Protein 5LEW (pdb70)

Structure (mmCIF, N/CA/C/O backbone):
data_5LEW
#
_entry.id   5LEW
#
_cell.length_a   256.044
_cell.length_b   256.044
_cell.length_c   187.350
_cell.angle_alpha   90.000
_cell.angle_beta   90.000
_cell.angle_gamma   120.000
#
_symmetry.space_group_name_H-M   'H 3 2'
#
loop_
_entity.id
_entity.type
_entity.pdbx_description
1 polymer 'DNA polymerase III subunit alpha'
2 non-polymer 'ZINC ION'
3 non-polymer 'SULFATE ION'
4 non-polymer '4-(2-HYDROXYETHYL)-1-PIPERAZINE ETHANESULFONIC ACID'
5 water water
#
loop_
_atom_site.group_PDB
_atom_site.id
_atom_site.type_symbol
_atom_site.label_atom_id
_atom_site.label_alt_id
_atom_site.label_comp_id
_atom_site.label_asym_id
_atom_site.label_entity_id
_atom_site.label_seq_id
_atom_site.pdbx_PDB_ins_code
_atom_site.Cartn_x
_atom_site.Cartn_y
_atom_site.Cartn_z
_atom_site.occupancy
_atom_site.B_iso_or_equiv
_atom_site.auth_seq_id
_atom_site.auth_comp_id
_atom_site.auth_asym_id
_atom_site.auth_atom_id
_atom_site.pdbx_PDB_model_num
ATOM 1 N N . GLY A 1 1 ? 16.729 38.272 8.286 1.00 65.55 7 GLY A N 1
ATOM 2 C CA . GLY A 1 1 ? 17.490 38.347 7.007 1.00 72.03 7 GLY A CA 1
ATOM 3 C C . GLY A 1 1 ? 17.711 39.815 6.683 1.00 89.70 7 GLY A C 1
ATOM 4 O O . GLY A 1 1 ? 18.807 40.212 6.255 1.00 89.59 7 GLY A O 1
ATOM 5 N N . SER A 1 2 ? 16.649 40.616 6.862 1.00 107.44 8 SER A N 1
ATOM 6 C CA . SER A 1 2 ? 16.697 42.108 6.791 1.00 104.32 8 SER A CA 1
ATOM 7 C C . SER A 1 2 ? 16.242 42.706 8.159 1.00 93.78 8 SER A C 1
ATOM 8 O O . SER A 1 2 ? 15.556 43.728 8.269 1.00 84.77 8 SER A O 1
ATOM 11 N N . SER A 1 3 ? 16.684 42.018 9.199 1.00 83.60 9 SER A N 1
ATOM 12 C CA . SER A 1 3 ? 16.409 42.324 10.579 1.00 65.79 9 SER A CA 1
ATOM 13 C C . SER A 1 3 ? 17.730 42.790 11.238 1.00 63.37 9 SER A C 1
ATOM 14 O O . SER A 1 3 ? 18.750 42.859 10.565 1.00 64.13 9 SER A O 1
ATOM 17 N N . PHE A 1 4 ? 17.742 43.088 12.537 1.00 54.04 10 PHE A N 1
ATOM 18 C CA . PHE A 1 4 ? 18.973 43.601 13.194 1.00 51.22 10 PHE A CA 1
ATOM 19 C C . PHE A 1 4 ? 19.088 43.316 14.710 1.00 55.75 10 PHE A C 1
ATOM 20 O O . PHE A 1 4 ? 18.059 43.282 15.414 1.00 59.47 10 PHE A O 1
ATOM 28 N N . VAL A 1 5 ? 20.314 43.122 15.233 1.00 48.05 11 VAL A N 1
ATOM 29 C CA . VAL A 1 5 ? 20.462 43.176 16.708 1.00 44.53 11 VAL A CA 1
ATOM 30 C C . VAL A 1 5 ? 21.502 44.108 17.283 1.00 42.78 11 VAL A C 1
ATOM 31 O O . VAL A 1 5 ? 22.632 44.152 16.817 1.00 43.49 11 VAL A O 1
ATOM 35 N N . HIS A 1 6 ? 21.059 44.894 18.274 1.00 38.95 12 HIS A N 1
ATOM 36 C CA . HIS A 1 6 ? 21.946 45.760 19.054 1.00 37.07 12 HIS A CA 1
ATOM 37 C C . HIS A 1 6 ? 22.758 44.915 19.998 1.00 38.52 12 HIS A C 1
ATOM 38 O O . HIS A 1 6 ? 22.222 44.106 20.776 1.00 43.55 12 HIS A O 1
ATOM 45 N N . LEU A 1 7 ? 24.061 45.078 19.888 1.00 34.81 13 LEU A N 1
ATOM 46 C CA . LEU A 1 7 ? 24.964 44.325 20.686 1.00 32.12 13 LEU A CA 1
ATOM 47 C C . LEU A 1 7 ? 25.607 45.247 21.642 1.00 34.16 13 LEU A C 1
ATOM 48 O O . LEU A 1 7 ? 25.764 44.876 22.767 1.00 46.64 13 LEU A O 1
ATOM 53 N N . HIS A 1 8 ? 25.924 46.466 21.253 1.00 31.97 14 HIS A N 1
ATOM 54 C CA . HIS A 1 8 ? 26.518 47.424 22.176 1.00 32.56 14 HIS A CA 1
ATOM 55 C C . HIS A 1 8 ? 25.456 48.296 22.828 1.00 35.24 14 HIS A C 1
ATOM 56 O O . HIS A 1 8 ? 24.840 49.143 22.198 1.00 38.68 14 HIS A O 1
ATOM 63 N N . ASN A 1 9 ? 25.282 48.118 24.128 1.00 41.30 15 ASN A N 1
ATOM 64 C CA . ASN A 1 9 ? 24.108 48.666 24.852 1.00 41.44 15 ASN A CA 1
ATOM 65 C C . ASN A 1 9 ? 24.288 48.945 26.315 1.00 41.24 15 ASN A C 1
ATOM 66 O O . ASN A 1 9 ? 24.763 48.072 27.040 1.00 43.33 15 ASN A O 1
ATOM 71 N N . HIS A 1 10 ? 23.815 50.099 26.787 1.00 40.94 16 HIS A N 1
ATOM 72 C CA . HIS A 1 10 ? 24.005 50.480 28.199 1.00 34.69 16 HIS A CA 1
ATOM 73 C C . HIS A 1 10 ? 22.723 50.566 28.992 1.00 34.47 16 HIS A C 1
ATOM 74 O O . HIS A 1 10 ? 21.856 51.379 28.722 1.00 34.76 16 HIS A O 1
ATOM 81 N N . THR A 1 11 ? 22.657 49.675 29.973 1.00 37.09 17 THR A N 1
ATOM 82 C CA . THR A 1 11 ? 21.636 49.552 30.985 1.00 36.43 17 THR A CA 1
ATOM 83 C C . THR A 1 11 ? 21.815 50.605 32.059 1.00 38.31 17 THR A C 1
ATOM 84 O O . THR A 1 11 ? 22.826 51.356 32.100 1.00 36.30 17 THR A O 1
ATOM 88 N N . GLU A 1 12 ? 20.804 50.649 32.926 1.00 39.13 18 GLU A N 1
ATOM 89 C CA . GLU A 1 12 ? 20.782 51.489 34.096 1.00 36.29 18 GLU A CA 1
ATOM 90 C C . GLU A 1 12 ? 21.933 51.159 35.090 1.00 37.08 18 GLU A C 1
ATOM 91 O O . GLU A 1 12 ? 22.287 52.024 35.914 1.00 35.30 18 GLU A O 1
ATOM 97 N N . TYR A 1 13 ? 22.523 49.943 34.939 1.00 35.68 19 TYR A N 1
ATOM 98 C CA . TYR A 1 13 ? 23.688 49.453 35.683 1.00 31.30 19 TYR A CA 1
ATOM 99 C C . TYR A 1 13 ? 24.990 50.006 35.190 1.00 30.20 19 TYR A C 1
ATOM 100 O O . TYR A 1 13 ? 26.025 49.758 35.802 1.00 27.72 19 TYR A O 1
ATOM 109 N N . SER A 1 14 ? 24.943 50.748 34.082 1.00 33.19 20 SER A N 1
ATOM 110 C CA . SER A 1 14 ? 25.998 51.735 33.735 1.00 34.67 20 SER A CA 1
ATOM 111 C C . SER A 1 14 ? 25.611 52.947 34.502 1.00 35.82 20 SER A C 1
ATOM 112 O O . SER A 1 14 ? 24.905 53.810 34.006 1.00 41.80 20 SER A O 1
ATOM 115 N N . MET A 1 15 ? 26.034 52.969 35.748 1.00 36.15 21 MET A N 1
ATOM 116 C CA . MET A 1 15 ? 25.446 53.855 36.730 1.00 33.29 21 MET A CA 1
ATOM 117 C C . MET A 1 15 ? 25.721 55.302 36.431 1.00 33.64 21 MET A C 1
ATOM 118 O O . MET A 1 15 ? 26.859 55.712 36.131 1.00 30.98 21 MET A O 1
ATOM 123 N N . LEU A 1 16 ? 24.641 56.061 36.446 1.00 33.13 22 LEU A N 1
ATOM 124 C CA . LEU A 1 16 ? 24.698 57.458 36.101 1.00 35.04 22 LEU A CA 1
ATOM 125 C C . LEU A 1 16 ? 25.073 57.664 34.637 1.00 38.75 22 LEU A C 1
ATOM 126 O O . LEU A 1 16 ? 25.414 58.778 34.289 1.00 43.72 22 LEU A O 1
ATOM 131 N N . ASP A 1 17 ? 25.027 56.630 33.791 1.00 35.83 23 ASP A N 1
ATOM 132 C CA . ASP A 1 17 ? 25.464 56.803 32.425 1.00 31.00 23 ASP A CA 1
ATOM 133 C C . ASP A 1 17 ? 24.480 56.221 31.477 1.00 29.87 23 ASP A C 1
ATOM 134 O O . ASP A 1 17 ? 24.074 56.875 30.559 1.00 32.42 23 ASP A O 1
ATOM 139 N N . GLY A 1 18 ? 24.074 54.991 31.697 1.00 31.71 24 GLY A N 1
ATOM 140 C CA . GLY A 1 18 ? 23.067 54.381 30.845 1.00 34.10 24 GLY A CA 1
ATOM 141 C C . GLY A 1 18 ? 21.705 54.691 31.408 1.00 35.37 24 GLY A C 1
ATOM 142 O O . GLY A 1 18 ? 21.528 54.657 32.589 1.00 37.36 24 GLY A O 1
ATOM 143 N N . ALA A 1 19 ? 20.725 55.006 30.582 1.00 40.60 25 ALA A N 1
ATOM 144 C CA . ALA A 1 19 ? 19.397 55.337 31.118 1.00 41.13 25 ALA A CA 1
ATOM 145 C C . ALA A 1 19 ? 18.344 54.350 30.646 1.00 42.89 25 ALA A C 1
ATOM 146 O O . ALA A 1 19 ? 17.209 54.441 31.088 1.00 51.51 25 ALA A O 1
ATOM 148 N N . ALA A 1 20 ? 18.732 53.402 29.782 1.00 41.50 26 ALA A N 1
ATOM 149 C CA . ALA A 1 20 ? 17.899 52.223 29.417 1.00 42.41 26 ALA A CA 1
ATOM 150 C C . ALA A 1 20 ? 17.624 51.263 30.574 1.00 42.72 26 ALA A C 1
ATOM 151 O O . ALA A 1 20 ? 18.488 50.473 30.929 1.00 51.87 26 ALA A O 1
ATOM 153 N N . LYS A 1 21 ? 16.458 51.337 31.192 1.00 40.37 27 LYS A N 1
ATOM 154 C CA . LYS A 1 21 ? 16.068 50.317 32.129 1.00 40.84 27 LYS A CA 1
ATOM 155 C C . LYS A 1 21 ? 15.801 49.011 31.358 1.00 42.85 27 LYS A C 1
ATOM 156 O O . LYS A 1 21 ? 15.265 49.057 30.237 1.00 50.49 27 LYS A O 1
ATOM 162 N N . ILE A 1 22 ? 16.143 47.856 31.938 1.00 41.02 28 ILE A N 1
ATOM 163 C CA . ILE A 1 22 ? 15.988 46.549 31.248 1.00 37.46 28 ILE A CA 1
ATOM 164 C C . ILE A 1 22 ? 14.535 46.218 30.832 1.00 43.33 28 ILE A C 1
ATOM 165 O O . ILE A 1 22 ? 14.287 45.706 29.715 1.00 47.69 28 ILE A O 1
ATOM 170 N N . THR A 1 23 ? 13.564 46.512 31.693 1.00 43.32 29 THR A N 1
ATOM 171 C CA . THR A 1 23 ? 12.195 46.150 31.314 1.00 46.47 29 THR A CA 1
ATOM 172 C C . THR A 1 23 ? 11.646 46.862 30.028 1.00 42.82 29 THR A C 1
ATOM 173 O O . THR A 1 23 ? 11.185 46.195 29.083 1.00 35.15 29 THR A O 1
ATOM 177 N N . PRO A 1 24 ? 11.738 48.188 29.991 1.00 39.65 30 PRO A N 1
ATOM 178 C CA . PRO A 1 24 ? 11.391 48.895 28.804 1.00 46.19 30 PRO A CA 1
ATOM 179 C C . PRO A 1 24 ? 12.302 48.592 27.650 1.00 50.06 30 PRO A C 1
ATOM 180 O O . PRO A 1 24 ? 11.849 48.676 26.517 1.00 55.52 30 PRO A O 1
ATOM 184 N N . MET A 1 25 ? 13.566 48.274 27.909 1.00 47.07 31 MET A N 1
ATOM 185 C CA . MET A 1 25 ? 14.431 47.925 26.813 1.00 45.69 31 MET A CA 1
ATOM 186 C C . MET A 1 25 ? 13.917 46.673 26.118 1.00 48.51 31 MET A C 1
ATOM 187 O O . MET A 1 25 ? 13.859 46.656 24.904 1.00 55.04 31 MET A O 1
ATOM 192 N N . LEU A 1 26 ? 13.562 45.632 26.870 1.00 46.25 32 LEU A N 1
ATOM 193 C CA . LEU A 1 26 ? 13.005 44.427 26.268 1.00 44.92 32 LEU A CA 1
ATOM 194 C C . LEU A 1 26 ? 11.692 44.653 25.503 1.00 48.92 32 LEU A C 1
ATOM 195 O O . LEU A 1 26 ? 11.521 44.139 24.398 1.00 55.04 32 LEU A O 1
ATOM 200 N N . ALA A 1 27 ? 10.791 45.433 26.097 1.00 53.57 33 ALA A N 1
ATOM 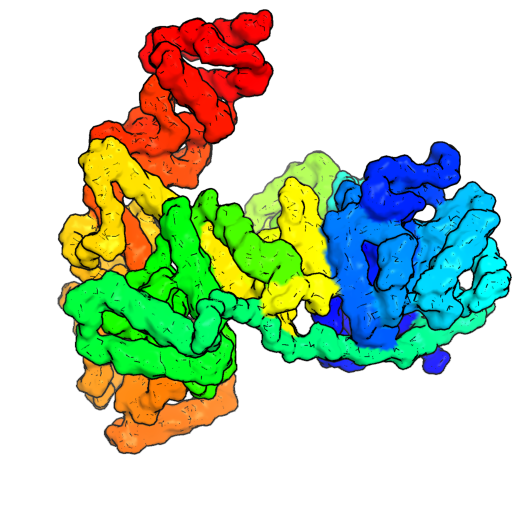201 C CA . ALA A 1 27 ? 9.531 45.841 25.476 1.00 51.30 33 ALA A CA 1
ATOM 202 C C . ALA A 1 27 ? 9.815 46.382 24.079 1.00 55.83 33 ALA A C 1
ATOM 203 O O . ALA A 1 27 ? 9.318 45.826 23.082 1.00 59.53 33 ALA A O 1
ATOM 205 N N . GLU A 1 28 ? 10.635 47.440 24.023 1.00 52.56 34 GLU A N 1
ATOM 206 C CA . GLU A 1 28 ? 11.031 48.057 22.764 1.00 54.36 34 GLU A CA 1
ATOM 207 C C . GLU A 1 28 ? 11.669 47.062 21.795 1.00 54.86 34 GLU A C 1
ATOM 208 O O . GLU A 1 28 ? 11.233 46.987 20.655 1.00 60.83 34 GLU A O 1
ATOM 214 N N . VAL A 1 29 ? 12.663 46.305 22.267 1.00 50.07 35 VAL A N 1
ATOM 215 C CA . VAL A 1 29 ? 13.324 45.276 21.483 1.00 51.76 35 VAL A CA 1
ATOM 216 C C . VAL A 1 29 ? 12.264 44.401 20.816 1.00 57.89 35 VAL A C 1
ATOM 217 O O . VAL A 1 29 ? 12.416 44.066 19.627 1.00 61.95 35 VAL A O 1
ATOM 221 N N . GLU A 1 30 ? 11.203 44.083 21.515 1.00 54.59 36 GLU A N 1
ATOM 222 C CA . GLU A 1 30 ? 10.183 43.246 20.947 1.00 58.29 36 GLU A CA 1
ATOM 223 C C . GLU A 1 30 ? 9.236 43.871 19.962 1.00 56.21 36 GLU A C 1
ATOM 224 O O . GLU A 1 30 ? 8.826 43.223 19.035 1.00 52.94 36 GLU A O 1
ATOM 230 N N . ARG A 1 31 ? 8.844 45.109 20.151 1.00 51.79 37 ARG A N 1
ATOM 231 C CA . ARG A 1 31 ? 7.862 45.627 19.233 1.00 49.34 37 ARG A CA 1
ATOM 232 C C . ARG A 1 31 ? 8.570 46.043 17.964 1.00 54.79 37 ARG A C 1
ATOM 233 O O . ARG A 1 31 ? 7.925 46.110 16.939 1.00 65.47 37 ARG A O 1
ATOM 241 N N . LEU A 1 32 ? 9.884 46.293 18.027 1.00 52.01 38 LEU A N 1
ATOM 242 C CA . LEU A 1 32 ? 10.722 46.396 16.818 1.00 47.51 38 LEU A CA 1
ATOM 243 C C . LEU A 1 32 ? 10.966 45.019 16.154 1.00 45.70 38 LEU A C 1
ATOM 244 O O . LEU A 1 32 ? 11.723 44.908 15.184 1.00 44.23 38 LEU A O 1
ATOM 249 N N . GLY A 1 33 ? 10.323 43.994 16.719 1.00 44.73 39 GLY A N 1
ATOM 250 C CA . GLY A 1 33 ? 10.453 42.576 16.362 1.00 44.40 39 GLY A CA 1
ATOM 251 C C . GLY A 1 33 ? 11.861 42.107 16.159 1.00 44.63 39 GLY A C 1
ATOM 252 O O . GLY A 1 33 ? 12.200 41.711 15.074 1.00 47.48 39 GLY A O 1
ATOM 253 N N . MET A 1 34 ? 12.700 42.204 17.185 1.00 47.72 40 MET A N 1
ATOM 254 C CA . MET A 1 34 ? 14.113 41.846 17.025 1.00 41.91 40 MET A CA 1
ATOM 255 C C . MET A 1 34 ? 14.318 40.624 17.861 1.00 39.82 40 MET A C 1
ATOM 256 O O . MET A 1 34 ? 13.710 40.507 18.939 1.00 43.36 40 MET A O 1
ATOM 261 N N . PRO A 1 35 ? 15.142 39.694 17.366 1.00 37.25 41 PRO A N 1
ATOM 262 C CA . PRO A 1 35 ? 15.208 38.372 18.006 1.00 36.29 41 PRO A CA 1
ATOM 263 C C . PRO A 1 35 ? 16.059 38.318 19.301 1.00 40.00 41 PRO A C 1
ATOM 264 O O . PRO A 1 35 ? 15.977 37.339 20.055 1.00 44.33 41 PRO A O 1
ATOM 268 N N . ALA A 1 36 ? 16.916 39.327 19.512 1.00 39.38 42 ALA A N 1
ATOM 269 C CA . ALA A 1 36 ? 17.962 39.295 20.537 1.00 37.18 42 ALA A CA 1
ATOM 270 C C . ALA A 1 36 ? 18.447 40.725 20.845 1.00 38.15 42 ALA A C 1
ATOM 271 O O . ALA A 1 36 ? 18.132 41.665 20.089 1.00 34.98 42 ALA A O 1
ATOM 273 N N . VAL A 1 37 ? 19.128 40.881 21.997 1.00 38.29 43 VAL A N 1
ATOM 274 C CA . VAL A 1 37 ? 19.715 42.167 22.442 1.00 34.49 43 VAL A CA 1
ATOM 275 C C . VAL A 1 37 ? 20.917 41.885 23.360 1.00 34.47 43 VAL A C 1
ATOM 276 O O . VAL A 1 37 ? 21.065 40.809 23.980 1.00 32.45 43 VAL A O 1
ATOM 280 N N . GLY A 1 38 ? 21.788 42.871 23.386 1.00 34.52 44 GLY A N 1
ATOM 281 C CA . GLY A 1 38 ? 22.995 42.781 24.150 1.00 36.97 44 GLY A CA 1
ATOM 282 C C . GLY A 1 38 ? 22.971 43.763 25.311 1.00 40.29 44 GLY A C 1
ATOM 283 O O . GLY A 1 38 ? 22.150 44.697 25.368 1.00 43.25 44 GLY A O 1
ATOM 284 N N . MET A 1 39 ? 23.885 43.489 26.235 1.00 39.29 45 MET A N 1
ATOM 285 C CA . MET A 1 39 ? 24.091 44.160 27.474 1.00 34.74 45 MET A CA 1
ATOM 286 C C . MET A 1 39 ? 25.589 44.341 27.558 1.00 36.61 45 MET A C 1
ATOM 287 O O . MET A 1 39 ? 26.386 43.358 27.668 1.00 32.65 45 MET A O 1
ATOM 292 N N . THR A 1 40 ? 25.981 45.609 27.539 1.00 37.93 46 THR A N 1
ATOM 293 C CA . THR A 1 40 ? 27.390 46.000 27.481 1.00 36.80 46 THR A CA 1
ATOM 294 C C . THR A 1 40 ? 27.662 47.105 28.485 1.00 33.39 46 THR A C 1
ATOM 295 O O . THR A 1 40 ? 27.863 48.247 28.108 1.00 42.03 46 THR A O 1
ATOM 299 N N . ASP A 1 41 ? 27.609 46.827 29.764 1.00 30.00 47 ASP A N 1
ATOM 300 C CA . ASP A 1 41 ? 27.658 47.952 30.697 1.00 29.74 47 ASP A CA 1
ATOM 301 C C . ASP A 1 41 ? 29.105 48.408 30.991 1.00 28.53 47 ASP A C 1
ATOM 302 O O . ASP A 1 41 ? 30.070 47.636 30.833 1.00 29.32 47 ASP A O 1
ATOM 307 N N . HIS A 1 42 ? 29.267 49.656 31.393 1.00 26.05 48 HIS A N 1
ATOM 308 C CA . HIS A 1 42 ? 30.602 50.199 31.571 1.00 27.30 48 HIS A CA 1
ATOM 309 C C . HIS A 1 42 ? 31.232 49.581 32.785 1.00 26.63 48 HIS A C 1
ATOM 310 O O . HIS A 1 42 ? 30.896 49.891 33.903 1.00 25.91 48 HIS A O 1
ATOM 317 N N . GLY A 1 43 ? 32.149 48.680 32.579 1.00 25.97 49 GLY A N 1
ATOM 318 C CA . GLY A 1 43 ? 32.947 48.299 33.704 1.00 24.33 49 GLY A CA 1
ATOM 319 C C . GLY A 1 43 ? 32.363 47.321 34.678 1.00 23.72 49 GLY A C 1
ATOM 320 O O . GLY A 1 43 ? 32.988 47.043 35.632 1.00 29.38 49 GLY A O 1
ATOM 321 N N . ASN A 1 44 ? 31.193 46.768 34.455 1.00 23.46 50 ASN A N 1
ATOM 322 C CA . ASN A 1 44 ? 30.635 45.817 35.392 1.00 22.86 50 ASN A CA 1
ATOM 323 C C . ASN A 1 44 ? 29.596 44.945 34.720 1.00 25.28 50 ASN A C 1
ATOM 324 O O . ASN A 1 44 ? 29.084 45.279 33.625 1.00 24.15 50 ASN A O 1
ATOM 329 N N . MET A 1 45 ? 29.230 43.854 35.408 1.00 29.04 51 MET A N 1
ATOM 330 C CA . MET A 1 45 ? 28.156 42.983 34.914 1.00 27.20 51 MET A CA 1
ATOM 331 C C . MET A 1 45 ? 27.092 42.780 35.982 1.00 26.57 51 MET A C 1
ATOM 332 O O . MET A 1 45 ? 26.603 41.673 36.159 1.00 25.54 51 MET A O 1
ATOM 337 N N . PHE A 1 46 ? 26.749 43.852 36.688 1.00 24.40 52 PHE A N 1
ATOM 338 C CA . PHE A 1 46 ? 25.795 43.801 37.768 1.00 25.03 52 PHE A CA 1
ATOM 339 C C . PHE A 1 46 ? 24.389 43.470 37.274 1.00 27.03 52 PHE A C 1
ATOM 340 O O . PHE A 1 46 ? 23.617 42.840 38.018 1.00 29.53 52 PHE A O 1
ATOM 348 N N . GLY A 1 47 ? 24.026 43.921 36.067 1.00 25.32 53 GLY A N 1
ATOM 349 C CA . GLY A 1 47 ? 22.717 43.601 35.494 1.00 25.60 53 GLY A CA 1
ATOM 350 C C . GLY A 1 47 ? 22.532 42.179 34.926 1.00 28.68 53 GLY A C 1
ATOM 351 O O . GLY A 1 47 ? 21.377 41.756 34.667 1.00 28.61 53 GLY A O 1
ATOM 352 N N . ALA A 1 48 ? 23.633 41.423 34.763 1.00 26.69 54 ALA A N 1
ATOM 353 C CA . ALA A 1 48 ? 23.554 40.132 34.084 1.00 27.81 54 ALA A CA 1
ATOM 354 C C . ALA A 1 48 ? 22.416 39.225 34.579 1.00 30.98 54 ALA A C 1
ATOM 355 O O . ALA A 1 48 ? 21.582 38.816 33.781 1.00 34.08 54 ALA A O 1
ATOM 357 N N . SER A 1 49 ? 22.330 38.963 35.881 1.00 33.00 55 SER A N 1
ATOM 358 C CA . SER A 1 49 ? 21.234 38.170 36.357 1.00 33.48 55 SER A CA 1
ATOM 359 C C . SER A 1 49 ? 19.863 38.727 35.971 1.00 35.08 55 SER A C 1
ATOM 360 O O . SER A 1 49 ? 19.084 37.985 35.295 1.00 31.21 55 SER A O 1
ATOM 363 N N . GLU A 1 50 ? 19.585 39.996 36.317 1.00 29.83 56 GLU A N 1
ATOM 364 C CA . GLU A 1 50 ? 18.319 40.591 35.862 1.00 34.94 56 GLU A CA 1
ATOM 365 C C . GLU A 1 50 ? 18.030 40.453 34.362 1.00 40.44 56 GLU A C 1
ATOM 366 O O . GLU A 1 50 ? 17.014 39.891 33.972 1.00 44.58 56 GLU A O 1
ATOM 372 N N . PHE A 1 51 ? 18.943 40.975 33.540 1.00 44.05 57 PHE A N 1
ATOM 373 C CA . PHE A 1 51 ? 18.906 40.864 32.093 1.00 40.51 57 PHE A CA 1
ATOM 374 C C . PHE A 1 51 ? 18.607 39.420 31.605 1.00 41.64 57 PHE A C 1
ATOM 375 O O . PHE A 1 51 ? 17.599 39.179 30.934 1.00 40.69 57 PHE A O 1
ATOM 383 N N . TYR A 1 52 ? 19.445 38.458 31.981 1.00 38.50 58 TYR A N 1
ATOM 384 C CA . TYR A 1 52 ? 19.226 37.087 31.585 1.00 37.81 58 TYR A CA 1
ATOM 385 C C . TYR A 1 52 ? 17.786 36.634 31.857 1.00 39.70 58 TYR A C 1
ATOM 386 O O . TYR A 1 52 ? 17.104 36.185 30.967 1.00 43.67 58 TYR A O 1
ATOM 395 N N . ASN A 1 53 ? 17.343 36.753 33.101 1.00 42.89 59 ASN A N 1
ATOM 396 C CA . ASN A 1 53 ? 16.030 36.264 33.509 1.00 37.78 59 ASN A CA 1
ATOM 397 C C . ASN A 1 53 ? 14.942 36.997 32.767 1.00 36.96 59 ASN A C 1
ATOM 398 O O . ASN A 1 53 ? 14.045 36.367 32.289 1.00 41.22 59 ASN A O 1
ATOM 403 N N . SER A 1 54 ? 15.049 38.309 32.621 1.00 36.43 60 SER A N 1
ATOM 404 C CA . SER A 1 54 ? 13.992 39.093 31.988 1.00 40.66 60 SER A CA 1
ATOM 405 C C . SER A 1 54 ? 13.871 38.779 30.487 1.00 40.98 60 SER A C 1
ATOM 406 O O . SER A 1 54 ? 12.768 38.552 29.972 1.00 38.85 60 SER A O 1
ATOM 409 N N . ALA A 1 55 ? 15.029 38.769 29.821 1.00 38.88 61 ALA A N 1
ATOM 410 C CA . ALA A 1 55 ? 15.161 38.376 28.445 1.00 39.56 61 ALA A CA 1
ATOM 411 C C . ALA A 1 55 ? 14.575 37.000 28.210 1.00 40.67 61 ALA A C 1
ATOM 412 O O . ALA A 1 55 ? 13.754 36.843 27.321 1.00 40.94 61 ALA A O 1
ATOM 414 N N . THR A 1 56 ? 15.011 36.016 28.995 1.00 38.72 62 THR A N 1
ATOM 415 C CA . THR A 1 56 ? 14.569 34.637 28.849 1.00 39.90 62 THR A CA 1
ATOM 416 C C . THR A 1 56 ? 13.066 34.533 29.024 1.00 44.48 62 THR A C 1
ATOM 417 O O . THR A 1 56 ? 12.387 33.961 28.189 1.00 44.59 62 THR A O 1
ATOM 421 N N . LYS A 1 57 ? 12.558 35.134 30.090 1.00 48.85 63 LYS A N 1
ATOM 422 C CA . LYS A 1 57 ? 11.160 35.112 30.383 1.00 52.50 63 LYS A CA 1
ATOM 423 C C . LYS A 1 57 ? 10.381 35.754 29.220 1.00 53.00 63 LYS A C 1
ATOM 424 O O . LYS A 1 57 ? 9.219 35.468 29.050 1.00 63.21 63 LYS A O 1
ATOM 430 N N . ALA A 1 58 ? 10.989 36.612 28.411 1.00 49.65 64 ALA A N 1
ATOM 431 C CA . ALA A 1 58 ? 10.206 37.210 27.314 1.00 46.31 64 ALA A CA 1
ATOM 432 C C . ALA A 1 58 ? 10.491 36.617 25.915 1.00 46.25 64 ALA A C 1
ATOM 433 O O . ALA A 1 58 ? 10.126 37.221 24.905 1.00 47.96 64 ALA A O 1
ATOM 435 N N . GLY A 1 59 ? 11.131 35.436 25.895 1.00 46.14 65 GLY A N 1
ATOM 436 C CA . GLY A 1 59 ? 11.744 34.814 24.721 1.00 43.57 65 GLY A CA 1
ATOM 437 C C . GLY A 1 59 ? 12.463 35.771 23.777 1.00 47.73 65 GLY A C 1
ATOM 438 O O . GLY A 1 59 ? 12.246 35.733 22.576 1.00 52.74 65 GLY A O 1
ATOM 439 N N . ILE A 1 60 ? 13.284 36.665 24.319 1.00 44.69 66 ILE A N 1
ATOM 440 C CA . ILE A 1 60 ? 14.322 37.341 23.555 1.00 37.03 66 ILE A CA 1
ATOM 441 C C . ILE A 1 60 ? 15.616 36.661 23.964 1.00 40.51 66 ILE A C 1
ATOM 442 O O . ILE A 1 60 ? 15.733 36.132 25.071 1.00 50.07 66 ILE A O 1
ATOM 447 N N . LYS A 1 61 ? 16.575 36.614 23.065 1.00 40.63 67 LYS A N 1
ATOM 448 C CA . LYS A 1 61 ? 17.806 35.949 23.359 1.00 39.15 67 LYS A CA 1
ATOM 449 C C . LYS A 1 61 ? 18.732 37.026 23.949 1.00 42.39 67 LYS A C 1
ATOM 450 O O . LYS A 1 61 ? 18.918 38.132 23.372 1.00 45.70 67 LYS A O 1
ATOM 456 N N . PRO A 1 62 ? 19.264 36.743 25.140 1.00 40.08 68 PRO A N 1
ATOM 457 C CA . PRO A 1 62 ? 20.184 37.672 25.762 1.00 38.54 68 PRO A CA 1
ATOM 458 C C . PRO A 1 62 ? 21.610 37.451 25.206 1.00 36.35 68 PRO A C 1
ATOM 459 O O . PRO A 1 62 ? 22.021 36.289 25.013 1.00 36.75 68 PRO A O 1
ATOM 463 N N . ILE A 1 63 ? 22.328 38.534 24.946 1.00 31.86 69 ILE A N 1
ATOM 464 C CA . ILE A 1 63 ? 23.729 38.470 24.589 1.00 30.91 69 ILE A CA 1
ATOM 465 C C . ILE A 1 63 ? 24.343 39.197 25.750 1.00 32.74 69 ILE A C 1
ATOM 466 O O . ILE A 1 63 ? 23.949 40.347 26.001 1.00 33.23 69 ILE A O 1
ATOM 471 N N . ILE A 1 64 ? 25.242 38.577 26.503 1.00 28.21 70 ILE A N 1
ATOM 472 C CA . ILE A 1 64 ? 25.652 39.258 27.708 1.00 27.83 70 ILE A CA 1
ATOM 473 C C . ILE A 1 64 ? 27.115 39.546 27.647 1.00 29.85 70 ILE A C 1
ATOM 474 O O . ILE A 1 64 ? 27.902 38.643 27.346 1.00 29.59 70 ILE A O 1
ATOM 479 N N . GLY A 1 65 ? 27.479 40.801 27.917 1.00 29.17 71 GLY A N 1
ATOM 480 C CA . GLY A 1 65 ? 28.864 41.165 27.848 1.00 29.45 71 GLY A CA 1
ATOM 481 C C . GLY A 1 65 ? 29.175 42.295 28.770 1.00 32.24 71 GLY A C 1
ATOM 482 O O . GLY A 1 65 ? 28.623 42.393 29.850 1.00 34.81 71 GLY A O 1
ATOM 483 N N . VAL A 1 66 ? 30.084 43.152 28.345 1.00 31.20 72 VAL A N 1
ATOM 484 C CA . VAL A 1 66 ? 30.575 44.208 29.196 1.00 29.65 72 VAL A CA 1
ATOM 485 C C . VAL A 1 66 ? 31.393 45.113 28.311 1.00 27.76 72 VAL A C 1
ATOM 486 O O . VAL A 1 66 ? 32.166 44.613 27.495 1.00 27.10 72 VAL A O 1
ATOM 490 N N . GLU A 1 67 ? 31.221 46.425 28.465 1.00 25.19 73 GLU A N 1
ATOM 491 C CA . GLU A 1 67 ? 32.196 47.338 27.942 1.00 24.81 73 GLU A CA 1
ATOM 492 C C . GLU A 1 67 ? 33.302 47.583 28.954 1.00 23.74 73 GLU A C 1
ATOM 493 O O . GLU A 1 67 ? 33.208 48.501 29.783 1.00 23.52 73 GLU A O 1
ATOM 499 N N . ALA A 1 68 ? 34.331 46.754 28.875 1.00 21.63 74 ALA A N 1
ATOM 500 C CA . ALA A 1 68 ? 35.461 46.825 29.777 1.00 23.36 74 ALA A CA 1
ATOM 501 C C . ALA A 1 68 ? 36.174 48.160 29.712 1.00 23.83 74 ALA A C 1
ATOM 502 O O . ALA A 1 68 ? 36.183 48.778 28.670 1.00 26.56 74 ALA A O 1
ATOM 504 N N . TYR A 1 69 ? 36.755 48.597 30.824 1.00 22.96 75 TYR A N 1
ATOM 505 C CA . TYR A 1 69 ? 37.775 49.616 30.791 1.00 23.11 75 TYR A CA 1
ATOM 506 C C . TYR A 1 69 ? 39.139 48.960 30.716 1.00 24.07 75 TYR A C 1
ATOM 507 O O . TYR A 1 69 ? 39.447 48.122 31.550 1.00 24.46 75 TYR A O 1
ATOM 516 N N . ILE A 1 70 ? 39.964 49.330 29.729 1.00 24.38 76 ILE A N 1
ATOM 517 C CA . ILE A 1 70 ? 41.282 48.717 29.569 1.00 22.96 76 ILE A CA 1
ATOM 518 C C . ILE A 1 70 ? 42.355 49.722 29.872 1.00 24.54 76 ILE A C 1
ATOM 519 O O . ILE A 1 70 ? 42.339 50.856 29.356 1.00 26.50 76 ILE A O 1
ATOM 524 N N . ALA A 1 71 ? 43.297 49.323 30.708 1.00 24.54 77 ALA A N 1
ATOM 525 C CA . ALA A 1 71 ? 44.410 50.207 31.047 1.00 26.55 77 ALA A CA 1
ATOM 526 C C . ALA A 1 71 ? 45.322 50.498 29.850 1.00 29.35 77 ALA A C 1
ATOM 527 O O . ALA A 1 71 ? 45.572 49.623 29.030 1.00 31.53 77 ALA A O 1
ATOM 529 N N . PRO A 1 72 ? 45.864 51.720 29.757 1.00 31.49 78 PRO A N 1
ATOM 530 C CA . PRO A 1 72 ? 46.849 51.915 28.694 1.00 30.68 78 PRO A CA 1
ATOM 531 C C . PRO A 1 72 ? 48.127 51.082 28.880 1.00 32.73 78 PRO A C 1
ATOM 532 O O . PRO A 1 72 ? 48.727 50.768 27.894 1.00 35.84 78 PRO A O 1
ATOM 536 N N . GLY A 1 73 ? 48.552 50.783 30.113 1.00 31.95 79 GLY A N 1
ATOM 537 C CA . GLY A 1 73 ? 49.676 49.879 30.399 1.00 28.36 79 GLY A CA 1
ATOM 538 C C . GLY A 1 73 ? 49.217 48.613 31.148 1.00 28.23 79 GLY A C 1
ATOM 539 O O . GLY A 1 73 ? 48.226 47.963 30.746 1.00 25.92 79 GLY A O 1
ATOM 540 N N . SER A 1 74 ? 49.932 48.244 32.222 1.00 27.08 80 SER A N 1
ATOM 541 C CA . SER A 1 74 ? 49.455 47.168 33.082 1.00 29.09 80 SER A CA 1
ATOM 542 C C . SER A 1 74 ? 48.291 47.683 33.936 1.00 30.07 80 SER A C 1
ATOM 543 O O . SER A 1 74 ? 48.317 48.811 34.424 1.00 28.34 80 SER A O 1
ATOM 546 N N . ARG A 1 75 ? 47.306 46.841 34.175 1.00 28.48 81 ARG A N 1
ATOM 547 C CA . ARG A 1 75 ? 46.227 47.222 35.037 1.00 30.04 81 ARG A CA 1
ATOM 548 C C . ARG A 1 75 ? 46.693 47.499 36.465 1.00 27.36 81 ARG A C 1
ATOM 549 O O . ARG A 1 75 ? 46.045 48.223 37.197 1.00 27.37 81 ARG A O 1
ATOM 557 N N . PHE A 1 76 ? 47.812 46.943 36.854 1.00 25.66 82 PHE A N 1
ATOM 558 C CA . PHE A 1 76 ? 48.348 47.281 38.138 1.00 26.85 82 PHE A CA 1
ATOM 559 C C . PHE A 1 76 ? 48.981 48.645 38.117 1.00 28.71 82 PHE A C 1
ATOM 560 O O . PHE A 1 76 ? 49.299 49.145 39.162 1.00 32.47 82 PHE A O 1
ATOM 568 N N . ASP A 1 77 ? 49.251 49.211 36.933 1.00 32.44 83 ASP A N 1
ATOM 569 C CA . ASP A 1 77 ? 49.971 50.487 36.831 1.00 29.96 83 ASP A CA 1
ATOM 570 C C . ASP A 1 77 ? 49.020 51.651 37.155 1.00 29.44 83 ASP A C 1
ATOM 571 O O . ASP A 1 77 ? 47.993 51.857 36.474 1.00 26.25 83 ASP A O 1
ATOM 576 N N . THR A 1 78 ? 49.329 52.419 38.183 1.00 26.63 84 THR A N 1
ATOM 577 C CA . THR A 1 78 ? 48.362 53.470 38.461 1.00 29.26 84 THR A CA 1
ATOM 578 C C . THR A 1 78 ? 48.813 54.848 38.024 1.00 28.89 84 THR A C 1
ATOM 579 O O . THR A 1 78 ? 48.137 55.842 38.324 1.00 32.43 84 THR A O 1
ATOM 583 N N . ARG A 1 79 ? 49.965 54.900 37.351 1.00 27.13 85 ARG A N 1
ATOM 584 C CA . ARG A 1 79 ? 50.403 56.085 36.613 1.00 26.62 85 ARG A CA 1
ATOM 585 C C . ARG A 1 79 ? 49.421 56.374 35.501 1.00 27.40 85 ARG A C 1
ATOM 586 O O . ARG A 1 79 ? 48.783 55.445 34.957 1.00 26.33 85 ARG A O 1
ATOM 594 N N . ARG A 1 80 ? 49.257 57.647 35.186 1.00 27.84 86 ARG A N 1
ATOM 595 C CA . ARG A 1 80 ? 48.400 57.977 34.063 1.00 30.85 86 ARG A CA 1
ATOM 596 C C . ARG A 1 80 ? 49.272 58.078 32.793 1.00 31.57 86 ARG A C 1
ATOM 597 O O . ARG A 1 80 ? 50.384 58.648 32.821 1.00 34.03 86 ARG A O 1
ATOM 605 N N . ILE A 1 81 ? 48.787 57.496 31.701 1.00 27.03 87 ILE A N 1
ATOM 606 C CA . ILE A 1 81 ? 49.591 57.378 30.495 1.00 25.91 87 ILE A CA 1
ATOM 607 C C . ILE A 1 81 ? 48.913 57.957 29.281 1.00 26.94 87 ILE A C 1
ATOM 608 O O . ILE A 1 81 ? 47.810 57.551 28.942 1.00 27.56 87 ILE A O 1
ATOM 613 N N . LEU A 1 82 ? 49.586 58.889 28.603 1.00 27.63 88 LEU A N 1
ATOM 614 C CA . LEU A 1 82 ? 49.009 59.482 27.392 1.00 26.87 88 LEU A CA 1
ATOM 615 C C . LEU A 1 82 ? 49.814 59.203 26.170 1.00 28.33 88 LEU A C 1
ATOM 616 O O . LEU A 1 82 ? 51.051 59.160 26.184 1.00 30.83 88 LEU A O 1
ATOM 621 N N . TRP A 1 83 ? 49.087 59.054 25.094 1.00 27.53 89 TRP A N 1
ATOM 622 C CA . TRP A 1 83 ? 49.672 58.622 23.873 1.00 27.87 89 TRP A CA 1
ATOM 623 C C . TRP A 1 83 ? 49.954 59.768 22.908 1.00 29.82 89 TRP A C 1
ATOM 624 O O . TRP A 1 83 ? 50.788 59.627 22.053 1.00 33.16 89 TRP A O 1
ATOM 635 N N . GLY A 1 84 ? 49.251 60.884 22.992 1.00 30.76 90 GLY A N 1
ATOM 636 C CA . GLY A 1 84 ? 49.551 61.995 22.088 1.00 31.34 90 GLY A CA 1
ATOM 637 C C . GLY A 1 84 ? 50.129 63.193 22.797 1.00 35.15 90 GLY A C 1
ATOM 638 O O . GLY A 1 84 ? 50.694 63.086 23.904 1.00 36.53 90 GLY A O 1
ATOM 639 N N . ASP A 1 85 ? 49.948 64.348 22.176 1.00 38.57 91 ASP A N 1
ATOM 640 C CA . ASP A 1 85 ? 50.408 65.643 22.734 1.00 41.66 91 ASP A CA 1
ATOM 641 C C . ASP A 1 85 ? 49.352 66.309 23.534 1.00 37.20 91 ASP A C 1
ATOM 642 O O . ASP A 1 85 ? 48.152 66.062 23.293 1.00 34.18 91 ASP A O 1
ATOM 647 N N . PRO A 1 86 ? 49.764 67.225 24.432 1.00 34.05 92 PRO A N 1
ATOM 648 C CA . PRO A 1 86 ? 48.695 67.901 25.182 1.00 34.02 92 PRO A CA 1
ATOM 649 C C . PRO A 1 86 ? 47.648 68.560 24.265 1.00 37.08 92 PRO A C 1
ATOM 650 O O . PRO A 1 86 ? 46.482 68.551 24.602 1.00 38.32 92 PRO A O 1
ATOM 654 N N . SER A 1 87 ? 48.066 69.067 23.095 1.00 42.88 93 SER A N 1
ATOM 655 C CA . SER A 1 87 ? 47.188 69.742 22.173 1.00 39.25 93 SER A CA 1
ATOM 656 C C . SER A 1 87 ? 46.082 68.796 21.734 1.00 38.68 93 SER A C 1
ATOM 657 O O . SER A 1 87 ? 45.087 69.226 21.202 1.00 39.48 93 SER A O 1
ATOM 660 N N . GLN A 1 88 ? 46.254 67.505 22.009 1.00 40.42 94 GLN A N 1
ATOM 661 C CA . GLN A 1 88 ? 45.264 66.470 21.636 1.00 39.78 94 GLN A CA 1
ATOM 662 C C . GLN A 1 88 ? 44.545 65.782 22.808 1.00 39.94 94 GLN A C 1
ATOM 663 O O . GLN A 1 88 ? 43.929 64.727 22.595 1.00 35.94 94 GLN A O 1
ATOM 669 N N . LYS A 1 89 ? 44.576 66.390 24.004 1.00 39.94 95 LYS A N 1
ATOM 670 C CA . LYS A 1 89 ? 43.894 65.829 25.185 1.00 42.90 95 LYS A CA 1
ATOM 671 C C . LYS A 1 89 ? 42.530 65.253 24.848 1.00 40.88 95 LYS A C 1
ATOM 672 O O . LYS A 1 89 ? 42.208 64.188 25.308 1.00 48.40 95 LYS A O 1
ATOM 678 N N . ALA A 1 90 ? 41.755 65.919 24.011 1.00 37.57 96 ALA A N 1
ATOM 679 C CA . ALA A 1 90 ? 40.379 65.516 23.784 1.00 35.27 96 ALA A CA 1
ATOM 680 C C . ALA A 1 90 ? 40.225 64.232 22.953 1.00 36.84 96 ALA A C 1
ATOM 681 O O . ALA A 1 90 ? 39.140 63.627 22.952 1.00 31.27 96 ALA A O 1
ATOM 683 N N . ASP A 1 91 ? 41.318 63.814 22.292 1.00 40.14 97 ASP A N 1
ATOM 684 C CA . ASP A 1 91 ? 41.364 62.633 21.448 1.00 37.28 97 ASP A CA 1
ATOM 685 C C . ASP A 1 91 ? 42.125 61.474 22.071 1.00 38.73 97 ASP A C 1
ATOM 686 O O . ASP A 1 91 ? 42.162 60.387 21.505 1.00 49.64 97 ASP A O 1
ATOM 691 N N . ASP A 1 92 ? 42.739 61.703 23.225 1.00 33.50 98 ASP A N 1
ATOM 692 C CA . ASP A 1 92 ? 43.725 60.819 23.785 1.00 29.71 98 ASP A CA 1
ATOM 693 C C . ASP A 1 92 ? 43.058 59.826 24.732 1.00 31.25 98 ASP A C 1
ATOM 694 O O . ASP A 1 92 ? 41.827 59.713 24.770 1.00 28.83 98 ASP A O 1
ATOM 699 N N . VAL A 1 93 ? 43.883 59.063 25.458 1.00 33.33 99 VAL A N 1
ATOM 700 C CA . VAL A 1 93 ? 43.425 57.993 26.352 1.00 31.87 99 VAL A CA 1
ATOM 701 C C . VAL A 1 93 ? 42.414 58.652 27.288 1.00 31.08 99 VAL A C 1
ATOM 702 O O . VAL A 1 93 ? 42.718 59.692 27.896 1.00 33.45 99 VAL A O 1
ATOM 706 N N . SER A 1 94 ? 41.207 58.088 27.333 1.00 27.88 100 SER A N 1
ATOM 707 C CA . SER A 1 94 ? 40.163 58.516 28.256 1.00 27.04 100 SER A CA 1
ATOM 708 C C . SER A 1 94 ? 40.600 58.472 29.689 1.00 29.27 100 SER A C 1
ATOM 709 O O . SER A 1 94 ? 41.612 57.801 30.052 1.00 32.84 100 SER A O 1
ATOM 712 N N . GLY A 1 95 ? 39.817 59.163 30.511 1.00 27.71 101 GLY A N 1
ATOM 713 C CA . GLY A 1 95 ? 40.109 59.241 31.939 1.00 27.65 101 GLY A CA 1
ATOM 714 C C . GLY A 1 95 ? 41.449 59.875 32.167 1.00 27.80 101 GLY A C 1
ATOM 715 O O . GLY A 1 95 ? 42.057 59.598 33.166 1.00 30.35 101 GLY A O 1
ATOM 716 N N . SER A 1 96 ? 41.924 60.700 31.229 1.00 28.66 102 SER A N 1
ATOM 717 C CA . SER A 1 96 ? 43.196 61.397 31.367 1.00 30.66 102 SER A CA 1
ATOM 718 C C . SER A 1 96 ? 44.341 60.430 31.496 1.00 34.80 102 SER A C 1
ATOM 719 O O . SER A 1 96 ? 45.228 60.603 32.372 1.00 34.08 102 SER A O 1
ATOM 722 N N . GLY A 1 97 ? 44.307 59.393 30.671 1.00 32.96 103 GLY A N 1
ATOM 723 C CA . GLY A 1 97 ? 45.386 58.427 30.702 1.00 34.15 103 GLY A CA 1
ATOM 724 C C . GLY A 1 97 ? 45.131 57.268 31.638 1.00 33.16 103 GLY A C 1
ATOM 725 O O . GLY A 1 97 ? 46.088 56.746 32.224 1.00 32.57 103 GLY A O 1
ATOM 726 N N . SER A 1 98 ? 43.855 56.871 31.758 1.00 29.97 104 SER A N 1
ATOM 727 C CA . SER A 1 98 ? 43.445 55.815 32.661 1.00 27.35 104 SER A CA 1
ATOM 728 C C . SER A 1 98 ? 42.884 54.678 31.932 1.00 28.16 104 SER A C 1
ATOM 729 O O . SER A 1 98 ? 43.037 53.563 32.403 1.00 32.37 104 SER A O 1
ATOM 732 N N . TYR A 1 99 ? 42.188 54.895 30.823 1.00 24.83 105 TYR A N 1
ATOM 733 C CA . TYR A 1 99 ? 41.597 53.721 30.217 1.00 25.46 105 TYR A CA 1
ATOM 734 C C . TYR A 1 99 ? 41.105 53.956 28.818 1.00 25.67 105 TYR A C 1
ATOM 735 O O . TYR A 1 99 ? 41.081 55.092 28.384 1.00 24.61 105 TYR A O 1
ATOM 744 N N . THR A 1 100 ? 40.724 52.869 28.136 1.00 25.65 106 THR A N 1
ATOM 745 C CA . THR A 1 100 ? 40.013 52.904 26.857 1.00 26.62 106 THR A CA 1
ATOM 746 C C . THR A 1 100 ? 38.848 51.957 27.039 1.00 28.24 106 THR A C 1
ATOM 747 O O . THR A 1 100 ? 38.887 51.124 27.970 1.00 29.17 106 THR A O 1
ATOM 751 N N . HIS A 1 101 ? 37.822 52.079 26.182 1.00 26.01 107 HIS A N 1
ATOM 752 C CA . HIS A 1 101 ? 36.726 51.104 26.117 1.00 26.22 107 HIS A CA 1
ATOM 753 C C . HIS A 1 101 ? 37.025 49.867 25.298 1.00 29.57 107 HIS A C 1
ATOM 754 O O . HIS A 1 101 ? 37.859 49.923 24.389 1.00 39.29 107 HIS A O 1
ATOM 761 N N . LEU A 1 102 ? 36.344 48.764 25.603 1.00 28.87 108 LEU A N 1
ATOM 762 C CA . LEU A 1 102 ? 36.403 47.573 24.800 1.00 27.76 108 LEU A CA 1
ATOM 763 C C . LEU A 1 102 ? 35.092 46.834 24.924 1.00 27.96 108 LEU A C 1
ATOM 764 O O . LEU A 1 102 ? 34.690 46.496 26.032 1.00 27.90 108 LEU A O 1
ATOM 769 N N . THR A 1 103 ? 34.446 46.566 23.796 1.00 26.66 109 THR A N 1
ATOM 770 C CA . THR A 1 103 ? 33.131 45.910 23.781 1.00 27.28 109 THR A CA 1
ATOM 771 C C . THR A 1 103 ? 33.401 44.424 23.786 1.00 32.25 109 THR A C 1
ATOM 772 O O . THR A 1 103 ? 34.080 43.949 22.866 1.00 38.14 109 THR A O 1
ATOM 776 N N . MET A 1 104 ? 32.928 43.696 24.809 1.00 30.35 110 MET A N 1
ATOM 777 C CA . MET A 1 104 ? 33.153 42.247 24.929 1.00 28.52 110 MET A CA 1
ATOM 778 C C . MET A 1 104 ? 31.819 41.532 25.102 1.00 32.01 110 MET A C 1
ATOM 779 O O . MET A 1 104 ? 30.984 42.024 25.822 1.00 38.09 110 MET A O 1
ATOM 784 N N . MET A 1 105 ? 31.655 40.373 24.467 1.00 34.13 111 MET A N 1
ATOM 785 C CA . MET A 1 105 ? 30.423 39.593 24.578 1.00 33.80 111 MET A CA 1
ATOM 786 C C . MET A 1 105 ? 30.724 38.102 24.752 1.00 37.80 111 MET A C 1
ATOM 787 O O . MET A 1 105 ? 31.786 37.628 24.349 1.00 44.21 111 MET A O 1
ATOM 792 N N . ALA A 1 106 ? 29.789 37.366 25.352 1.00 35.41 112 ALA A N 1
ATOM 793 C CA . ALA A 1 106 ? 29.967 35.946 25.569 1.00 33.95 112 ALA A CA 1
ATOM 794 C C . ALA A 1 106 ? 29.264 35.102 24.501 1.00 35.31 112 ALA A C 1
ATOM 795 O O . ALA A 1 106 ? 28.030 35.186 24.395 1.00 34.95 112 ALA A O 1
ATOM 797 N N . GLU A 1 107 ? 29.991 34.283 23.748 1.00 36.87 113 GLU A N 1
ATOM 798 C CA . GLU A 1 107 ? 29.361 33.445 22.722 1.00 38.75 113 GLU A CA 1
ATOM 799 C C . GLU A 1 107 ? 28.631 32.226 23.307 1.00 38.83 113 GLU A C 1
ATOM 800 O O . GLU A 1 107 ? 27.691 31.701 22.710 1.00 40.56 113 GLU A O 1
ATOM 806 N N . ASN A 1 108 ? 29.083 31.792 24.478 1.00 39.41 114 ASN A N 1
ATOM 807 C CA . ASN A 1 108 ? 28.539 30.641 25.210 1.00 40.95 114 ASN A CA 1
ATOM 808 C C . ASN A 1 108 ? 28.776 30.794 26.755 1.00 40.70 114 ASN A C 1
ATOM 809 O O . ASN A 1 108 ? 29.486 31.716 27.188 1.00 36.45 114 ASN A O 1
ATOM 814 N N . ALA A 1 109 ? 28.260 29.840 27.552 1.00 38.38 115 ALA A N 1
ATOM 815 C CA . ALA A 1 109 ? 28.487 29.845 28.990 1.00 31.68 115 ALA A CA 1
ATOM 816 C C . ALA A 1 109 ? 29.963 29.869 29.433 1.00 32.05 115 ALA A C 1
ATOM 817 O O . ALA A 1 109 ? 30.290 30.571 30.396 1.00 35.71 115 ALA A O 1
ATOM 819 N N . THR A 1 110 ? 30.875 29.211 28.737 1.00 31.59 116 THR A N 1
ATOM 820 C CA . THR A 1 110 ? 32.284 29.425 29.127 1.00 36.56 116 THR A CA 1
ATOM 821 C C . THR A 1 110 ? 32.743 30.910 29.068 1.00 38.06 116 THR A C 1
ATOM 822 O O . THR A 1 110 ? 33.340 31.437 30.038 1.00 35.29 116 THR A O 1
ATOM 826 N N . GLY A 1 111 ? 32.464 31.561 27.936 1.00 36.26 117 GLY A N 1
ATOM 827 C CA . GLY A 1 111 ? 32.773 32.967 27.815 1.00 36.07 117 GLY A CA 1
ATOM 828 C C . GLY A 1 111 ? 32.082 33.839 28.870 1.00 35.32 117 GLY A C 1
ATOM 829 O O . GLY A 1 111 ? 32.650 34.821 29.341 1.00 40.50 117 GLY A O 1
ATOM 830 N N . LEU A 1 112 ? 30.855 33.507 29.233 1.00 30.02 118 LEU A N 1
ATOM 831 C CA . LEU A 1 112 ? 30.167 34.272 30.232 1.00 28.45 118 LEU A CA 1
ATOM 832 C C . LEU A 1 112 ? 30.920 34.194 31.556 1.00 29.86 118 LEU A C 1
ATOM 833 O O . LEU A 1 112 ? 31.277 35.227 32.145 1.00 28.60 118 LEU A O 1
ATOM 838 N N . ARG A 1 113 ? 31.188 32.972 31.991 1.00 28.44 119 ARG A N 1
ATOM 839 C CA . ARG A 1 113 ? 31.944 32.761 33.197 1.00 29.48 119 ARG A CA 1
ATOM 840 C C . ARG A 1 113 ? 33.272 33.473 33.201 1.00 30.47 119 ARG A C 1
ATOM 841 O O . ARG A 1 113 ? 33.733 33.954 34.247 1.00 33.02 119 ARG A O 1
ATOM 849 N N . ASN A 1 114 ? 33.873 33.564 32.023 1.00 30.81 120 ASN A N 1
ATOM 850 C CA . ASN A 1 114 ? 35.168 34.194 31.866 1.00 30.52 120 ASN A CA 1
ATOM 851 C C . ASN A 1 114 ? 35.084 35.706 31.963 1.00 32.55 120 ASN A C 1
ATOM 852 O O . ASN A 1 114 ? 35.924 36.386 32.595 1.00 31.33 120 ASN A O 1
ATOM 857 N N . LEU A 1 115 ? 34.033 36.232 31.350 1.00 32.35 121 LEU A N 1
ATOM 858 C CA . LEU A 1 115 ? 33.709 37.631 31.509 1.00 31.21 121 LEU A CA 1
ATOM 859 C C . LEU A 1 115 ? 33.429 38.010 32.961 1.00 31.53 121 LEU A C 1
ATOM 860 O O . LEU A 1 115 ? 33.840 39.093 33.378 1.00 29.07 121 LEU A O 1
ATOM 865 N N . PHE A 1 116 ? 32.776 37.099 33.722 1.00 32.04 122 PHE A N 1
ATOM 866 C CA . PHE A 1 116 ? 32.436 37.346 35.124 1.00 28.72 122 PHE A CA 1
ATOM 867 C C . PHE A 1 116 ? 33.731 37.574 35.853 1.00 31.18 122 PHE A C 1
ATOM 868 O O . PHE A 1 116 ? 33.875 38.582 36.573 1.00 34.77 122 PHE A O 1
ATOM 876 N N . LYS A 1 117 ? 34.696 36.674 35.651 1.00 31.11 123 LYS A N 1
ATOM 877 C CA . LYS A 1 117 ? 35.894 36.820 36.449 1.00 33.69 123 LYS A CA 1
ATOM 878 C C . LYS A 1 117 ? 36.868 37.792 35.931 1.00 32.27 123 LYS A C 1
ATOM 879 O O . LYS A 1 117 ? 37.617 38.335 36.720 1.00 26.86 123 LYS A O 1
ATOM 885 N N . LEU A 1 118 ? 36.837 38.032 34.616 1.00 32.23 124 LEU A N 1
ATOM 886 C CA . LEU A 1 118 ? 37.575 39.148 34.091 1.00 30.78 124 LEU A CA 1
ATOM 887 C C . LEU A 1 118 ? 37.079 40.425 34.744 1.00 29.30 124 LEU A C 1
ATOM 888 O O . LEU A 1 118 ? 37.898 41.166 35.270 1.00 29.59 124 LEU A O 1
ATOM 893 N N . SER A 1 119 ? 35.764 40.639 34.797 1.00 27.27 125 SER A N 1
ATOM 894 C CA . SER A 1 119 ? 35.215 41.757 35.598 1.00 28.51 125 SER A CA 1
ATOM 895 C C . SER A 1 119 ? 35.738 41.760 37.003 1.00 29.72 125 SER A C 1
ATOM 896 O O . SER A 1 119 ? 36.231 42.801 37.483 1.00 30.57 125 SER A O 1
ATOM 899 N N . SER A 1 120 ? 35.643 40.603 37.659 1.00 28.27 126 SER A N 1
ATOM 900 C CA . SER A 1 120 ? 36.032 40.543 39.059 1.00 29.02 126 SER A CA 1
ATOM 901 C C . SER A 1 120 ? 37.474 40.941 39.242 1.00 29.78 126 SER A C 1
ATOM 902 O O . SER A 1 120 ? 37.804 41.784 40.089 1.00 28.12 126 SER A O 1
ATOM 905 N N . HIS A 1 121 ? 38.330 40.395 38.392 1.00 30.07 127 HIS A N 1
ATOM 906 C CA . HIS A 1 121 ? 39.724 40.705 38.516 1.00 29.03 127 HIS A CA 1
ATOM 907 C C . HIS A 1 121 ? 40.050 42.134 38.204 1.00 26.87 127 HIS A C 1
ATOM 908 O O . HIS A 1 121 ? 40.906 42.729 38.875 1.00 25.51 127 HIS A O 1
ATOM 915 N N . ALA A 1 122 ? 39.324 42.713 37.251 1.00 25.65 128 ALA A N 1
ATOM 916 C CA . ALA A 1 122 ? 39.413 44.157 37.006 1.00 25.64 128 ALA A CA 1
ATOM 917 C C . ALA A 1 122 ? 39.307 45.018 38.290 1.00 26.23 128 ALA A C 1
ATOM 918 O O . ALA A 1 122 ? 40.085 45.964 38.476 1.00 24.77 128 ALA A O 1
ATOM 920 N N . SER A 1 123 ? 38.364 44.653 39.174 1.00 25.58 129 SER A N 1
ATOM 921 C CA . SER A 1 123 ? 38.142 45.382 40.381 1.00 22.56 129 SER A CA 1
ATOM 922 C C . SER A 1 123 ? 39.123 44.990 41.405 1.00 23.77 129 SER A C 1
ATOM 923 O O . SER A 1 123 ? 39.631 45.812 42.107 1.00 23.21 129 SER A O 1
ATOM 926 N N . PHE A 1 124 ? 39.416 43.711 41.500 1.00 27.39 130 PHE A N 1
ATOM 927 C CA . PHE A 1 124 ? 40.327 43.279 42.552 1.00 28.36 130 PHE A CA 1
ATOM 928 C C . PHE A 1 124 ? 41.703 43.878 42.350 1.00 28.66 130 PHE A C 1
ATOM 929 O O . PHE A 1 124 ? 42.337 44.231 43.321 1.00 28.99 130 PHE A O 1
ATOM 937 N N . GLU A 1 125 ? 42.136 43.989 41.094 1.00 30.68 131 GLU A N 1
ATOM 938 C CA . GLU A 1 125 ? 43.530 44.257 40.770 1.00 33.58 131 GLU A CA 1
ATOM 939 C C . GLU A 1 125 ? 43.740 45.497 39.956 1.00 33.76 131 GLU A C 1
ATOM 940 O O . GLU A 1 125 ? 44.774 46.096 40.112 1.00 37.08 131 GLU A O 1
ATOM 946 N N . GLY A 1 126 ? 42.814 45.868 39.078 1.00 33.01 132 GLY A N 1
ATOM 947 C CA . GLY A 1 126 ? 43.133 46.872 38.064 1.00 33.23 132 GLY A CA 1
ATOM 948 C C . GLY A 1 126 ? 42.447 48.212 38.228 1.00 34.45 132 GLY A C 1
ATOM 949 O O . GLY A 1 126 ? 42.110 48.874 37.243 1.00 37.25 132 GLY A O 1
ATOM 950 N N . GLN A 1 127 ? 42.236 48.617 39.471 1.00 33.88 133 GLN A N 1
ATOM 951 C CA . GLN A 1 127 ? 41.407 49.766 39.773 1.00 30.65 133 GLN A CA 1
ATOM 952 C C . GLN A 1 127 ? 42.212 51.028 39.743 1.00 29.92 133 GLN A C 1
ATOM 953 O O . GLN A 1 127 ? 43.264 51.094 40.337 1.00 32.31 133 GLN A O 1
ATOM 959 N N . LEU A 1 128 ? 41.744 52.025 39.022 1.00 29.78 134 LEU A N 1
ATOM 960 C CA . LEU A 1 128 ? 42.332 53.360 39.113 1.00 29.62 134 LEU A CA 1
ATOM 961 C C . LEU A 1 128 ? 41.133 54.235 39.306 1.00 31.78 134 LEU A C 1
ATOM 962 O O . LEU A 1 128 ? 40.143 54.155 38.530 1.00 29.94 134 LEU A O 1
ATOM 967 N N . SER A 1 129 ? 41.175 55.011 40.396 1.00 33.60 135 SER A N 1
ATOM 968 C CA . SER A 1 129 ? 40.092 55.902 40.731 1.00 34.24 135 SER A CA 1
ATOM 969 C C . SER A 1 129 ? 38.766 55.109 40.604 1.00 34.16 135 SER A C 1
ATOM 970 O O . SER A 1 129 ? 38.647 54.032 41.150 1.00 38.14 135 SER A O 1
ATOM 973 N N . LYS A 1 130 ? 37.784 55.575 39.871 1.00 35.56 136 LYS A N 1
ATOM 974 C CA . LYS A 1 130 ? 36.534 54.839 39.850 1.00 36.70 136 LYS A CA 1
ATOM 975 C C . LYS A 1 130 ? 36.452 53.794 38.799 1.00 36.16 136 LYS A C 1
ATOM 976 O O . LYS A 1 130 ? 35.385 53.246 38.634 1.00 36.39 136 LYS A O 1
ATOM 982 N N . TRP A 1 131 ? 37.530 53.539 38.063 1.00 33.54 137 TRP A N 1
ATOM 983 C CA . TRP A 1 131 ? 37.440 52.571 36.988 1.00 29.24 137 TRP A CA 1
ATOM 984 C C . TRP A 1 131 ? 38.118 51.248 37.299 1.00 27.58 137 TRP A C 1
ATOM 985 O O . TRP A 1 131 ? 39.274 51.201 37.760 1.00 22.37 137 TRP A O 1
ATOM 996 N N . SER A 1 132 ? 37.369 50.171 37.062 1.00 31.21 138 SER A N 1
ATOM 997 C CA . SER A 1 132 ? 37.916 48.812 37.178 1.00 31.50 138 SER A CA 1
ATOM 998 C C . SER A 1 132 ? 38.437 48.401 35.842 1.00 30.92 138 SER A C 1
ATOM 999 O O . SER A 1 132 ? 37.664 48.325 34.877 1.00 32.21 138 SER A O 1
ATOM 1002 N N . ARG A 1 133 ? 39.738 48.139 35.772 1.00 26.37 139 ARG A N 1
ATOM 1003 C CA . ARG A 1 133 ? 40.320 47.914 34.489 1.00 24.60 139 ARG A CA 1
ATOM 1004 C C . ARG A 1 133 ? 40.922 46.528 34.237 1.00 25.91 139 ARG A C 1
ATOM 1005 O O . ARG A 1 133 ? 41.578 45.955 35.109 1.00 26.84 139 ARG A O 1
ATOM 1013 N N . MET A 1 134 ? 40.700 46.016 33.029 1.00 24.62 140 MET A N 1
ATOM 1014 C CA . MET A 1 134 ? 41.417 44.871 32.552 1.00 25.44 140 MET A CA 1
ATOM 1015 C C . MET A 1 134 ? 42.677 45.356 31.787 1.00 29.35 140 MET A C 1
ATOM 1016 O O . MET A 1 134 ? 42.896 46.575 31.626 1.00 32.66 140 MET A O 1
ATOM 1021 N N . ASP A 1 135 ? 43.533 44.427 31.367 1.00 29.19 141 ASP A N 1
ATOM 1022 C CA . ASP A 1 135 ? 44.583 44.739 30.422 1.00 29.98 141 ASP A CA 1
ATOM 1023 C C . ASP A 1 135 ? 44.655 43.563 29.460 1.00 33.25 141 ASP A C 1
ATOM 1024 O O . ASP A 1 135 ? 43.862 42.599 29.603 1.00 33.50 141 ASP A O 1
ATOM 1029 N N . ALA A 1 136 ? 45.533 43.640 28.454 1.00 37.37 142 ALA A N 1
ATOM 1030 C CA . ALA A 1 136 ? 45.578 42.603 27.402 1.00 37.93 142 ALA A CA 1
ATOM 1031 C C . ALA A 1 136 ? 46.078 41.267 27.956 1.00 38.79 142 ALA A C 1
ATOM 1032 O O . ALA A 1 136 ? 45.543 40.194 27.634 1.00 36.19 142 ALA A O 1
ATOM 1034 N N . GLU A 1 137 ? 47.036 41.323 28.849 1.00 38.45 143 GLU A N 1
ATOM 1035 C CA . GLU A 1 137 ? 47.561 40.146 29.498 1.00 38.21 143 GLU A CA 1
ATOM 1036 C C . GLU A 1 137 ? 46.519 39.339 30.246 1.00 36.64 143 GLU A C 1
ATOM 1037 O O . GLU A 1 137 ? 46.464 38.156 30.123 1.00 38.44 143 GLU A O 1
ATOM 1043 N N . LEU A 1 138 ? 45.704 39.997 31.042 1.00 33.82 144 LEU A N 1
ATOM 1044 C CA . LEU A 1 138 ? 44.637 39.359 31.796 1.00 29.74 144 LEU A CA 1
ATOM 1045 C C . LEU A 1 138 ? 43.569 38.822 30.888 1.00 29.58 144 LEU A C 1
ATOM 1046 O O . LEU A 1 138 ? 43.078 37.730 31.104 1.00 28.81 144 LEU A O 1
ATOM 1051 N N . ILE A 1 139 ? 43.189 39.584 29.872 1.00 32.40 145 ILE A N 1
ATOM 1052 C CA . ILE A 1 139 ? 42.128 39.098 28.987 1.00 34.95 145 ILE A CA 1
ATOM 1053 C C . ILE A 1 139 ? 42.565 37.859 28.204 1.00 36.47 145 ILE A C 1
ATOM 1054 O O . ILE A 1 139 ? 41.771 36.953 27.958 1.00 34.24 145 ILE A O 1
ATOM 1059 N N . ALA A 1 140 ? 43.836 37.833 27.828 1.00 36.80 146 ALA A N 1
ATOM 1060 C CA . ALA A 1 140 ? 44.369 36.692 27.131 1.00 37.69 146 ALA A CA 1
ATOM 1061 C C . ALA A 1 140 ? 44.272 35.420 27.972 1.00 41.09 146 ALA A C 1
ATOM 1062 O O . ALA A 1 140 ? 43.982 34.376 27.411 1.00 50.20 146 ALA A O 1
ATOM 1064 N N . GLU A 1 141 ? 44.484 35.504 29.296 1.00 42.93 147 GLU A N 1
ATOM 1065 C CA . GLU A 1 141 ? 44.395 34.330 30.164 1.00 41.00 147 GLU A CA 1
ATOM 1066 C C . GLU A 1 141 ? 42.977 33.810 30.149 1.00 38.79 147 GLU A C 1
ATOM 1067 O O . GLU A 1 141 ? 42.806 32.668 30.423 1.00 42.00 147 GLU A O 1
ATOM 1073 N N . HIS A 1 142 ? 41.956 34.618 29.864 1.00 35.35 148 HIS A N 1
ATOM 1074 C CA . HIS A 1 142 ? 40.589 34.131 30.037 1.00 33.76 148 HIS A CA 1
ATOM 1075 C C . HIS A 1 142 ? 39.759 34.328 28.810 1.00 32.75 148 HIS A C 1
ATOM 1076 O O . HIS A 1 142 ? 38.547 34.546 28.907 1.00 29.69 148 HIS A O 1
ATOM 1083 N N . ALA A 1 143 ? 40.392 34.226 27.650 1.00 33.49 149 ALA A N 1
ATOM 1084 C CA . ALA A 1 143 ? 39.753 34.651 26.390 1.00 34.09 149 ALA A CA 1
ATOM 1085 C C . ALA A 1 143 ? 38.693 33.690 25.825 1.00 34.24 149 ALA A C 1
ATOM 1086 O O . ALA A 1 143 ? 37.832 34.095 25.000 1.00 35.80 149 ALA A O 1
ATOM 1088 N N . GLU A 1 144 ? 38.723 32.440 26.287 1.00 34.41 150 GLU A N 1
ATOM 1089 C CA . GLU A 1 144 ? 37.872 31.443 25.685 1.00 35.63 150 GLU A CA 1
ATOM 1090 C C . GLU A 1 144 ? 36.403 31.843 25.757 1.00 33.09 150 GLU A C 1
ATOM 1091 O O . GLU A 1 144 ? 35.876 32.114 26.834 1.00 36.48 150 GLU A O 1
ATOM 1097 N N . GLY A 1 145 ? 35.761 31.906 24.604 1.00 30.52 151 GLY A N 1
ATOM 1098 C CA . GLY A 1 145 ? 34.302 31.951 24.573 1.00 34.01 151 GLY A CA 1
ATOM 1099 C C . GLY A 1 145 ? 33.755 33.352 24.423 1.00 37.80 151 GLY A C 1
ATOM 1100 O O . GLY A 1 145 ? 32.524 33.564 24.356 1.00 40.15 151 GLY A O 1
ATOM 1101 N N . ILE A 1 146 ? 34.688 34.294 24.323 1.00 35.27 152 ILE A N 1
ATOM 1102 C CA . ILE A 1 146 ? 34.422 35.705 24.264 1.00 35.54 152 ILE A CA 1
ATOM 1103 C C . ILE A 1 146 ? 34.520 36.229 22.826 1.00 37.40 152 ILE A C 1
ATOM 1104 O O . ILE A 1 146 ? 35.360 35.796 22.065 1.00 37.12 152 ILE A O 1
ATOM 1109 N N . ILE A 1 147 ? 33.689 37.196 22.475 1.00 35.97 153 ILE A N 1
ATOM 1110 C CA . ILE A 1 147 ? 33.854 37.939 21.242 1.00 33.62 153 ILE A CA 1
ATOM 1111 C C . ILE A 1 147 ? 34.164 39.389 21.640 1.00 33.89 153 ILE A C 1
ATOM 1112 O O . ILE A 1 147 ? 33.431 39.981 22.414 1.00 42.79 153 ILE A O 1
ATOM 1117 N N . ILE A 1 148 ? 35.250 39.958 21.144 1.00 32.60 154 ILE A N 1
ATOM 1118 C CA . ILE A 1 148 ? 35.487 41.395 21.302 1.00 32.25 154 ILE A CA 1
ATOM 1119 C C . ILE A 1 148 ? 35.461 42.166 19.953 1.00 34.02 154 ILE A C 1
ATOM 1120 O O . ILE A 1 148 ? 35.328 41.584 18.910 1.00 34.86 154 ILE A O 1
ATOM 1125 N N . THR A 1 149 ? 35.563 43.488 19.994 1.00 32.92 155 THR A N 1
ATOM 1126 C CA . THR A 1 149 ? 35.610 44.300 18.811 1.00 29.20 155 THR A CA 1
ATOM 1127 C C . THR A 1 149 ? 36.715 45.383 18.904 1.00 32.80 155 THR A C 1
ATOM 1128 O O . THR A 1 149 ? 37.510 45.489 19.873 1.00 30.14 155 THR A O 1
ATOM 1132 N N . THR A 1 150 ? 36.767 46.188 17.855 1.00 37.09 156 THR A N 1
ATOM 1133 C CA . THR A 1 150 ? 37.777 47.239 17.717 1.00 38.51 156 THR A CA 1
ATOM 1134 C C . THR A 1 150 ? 37.386 48.451 18.570 1.00 37.56 156 THR A C 1
ATOM 1135 O O . THR A 1 150 ? 38.266 49.326 18.884 1.00 32.36 156 THR A O 1
ATOM 1139 N N . GLY A 1 151 ? 36.087 48.474 18.936 1.00 29.26 157 GLY A N 1
ATOM 1140 C CA . GLY A 1 151 ? 35.592 49.416 19.900 1.00 31.59 157 GLY A CA 1
ATOM 1141 C C . GLY A 1 151 ? 34.951 50.674 19.377 1.00 33.72 157 GLY A C 1
ATOM 1142 O O . GLY A 1 151 ? 35.042 50.954 18.177 1.00 42.52 157 GLY A O 1
ATOM 1143 N N . CYS A 1 152 ? 34.273 51.372 20.302 1.00 30.61 158 CYS A N 1
ATOM 1144 C CA . CYS A 1 152 ? 33.676 52.694 20.177 1.00 29.08 158 CYS A CA 1
ATOM 1145 C C . CYS A 1 152 ? 34.791 53.743 19.992 1.00 29.23 158 CYS A C 1
ATOM 1146 O O . CYS A 1 152 ? 35.967 53.410 20.011 1.00 28.83 158 CYS A O 1
ATOM 1149 N N . PRO A 1 153 ? 34.431 55.018 19.834 1.00 28.16 159 PRO A N 1
ATOM 1150 C CA . PRO A 1 153 ? 35.503 56.002 19.741 1.00 27.93 159 PRO A CA 1
ATOM 1151 C C . PRO A 1 153 ? 36.402 56.045 20.942 1.00 31.30 159 PRO A C 1
ATOM 1152 O O . PRO A 1 153 ? 37.557 56.272 20.777 1.00 39.13 159 PRO A O 1
ATOM 1156 N N . SER A 1 154 ? 35.934 55.799 22.153 1.00 32.73 160 SER A N 1
ATOM 1157 C CA . SER A 1 154 ? 36.860 55.793 23.274 1.00 30.10 160 SER A CA 1
ATOM 1158 C C . SER A 1 154 ? 37.680 54.510 23.342 1.00 30.84 160 SER A C 1
ATOM 1159 O O . SER A 1 154 ? 38.433 54.316 24.317 1.00 33.98 160 SER A O 1
ATOM 1162 N N . GLY A 1 155 ? 37.511 53.616 22.358 1.00 27.81 161 GLY A N 1
ATOM 1163 C CA . GLY A 1 155 ? 38.408 52.484 22.193 1.00 28.91 161 GLY A CA 1
ATOM 1164 C C . GLY A 1 155 ? 39.857 52.836 21.768 1.00 32.56 161 GLY A C 1
ATOM 1165 O O . GLY A 1 155 ? 40.132 53.973 21.364 1.00 29.16 161 GLY A O 1
ATOM 1166 N N . GLU A 1 156 ? 40.766 51.844 21.859 1.00 36.13 162 GLU A N 1
ATOM 1167 C CA . GLU A 1 156 ? 42.195 52.002 21.567 1.00 37.62 162 GLU A CA 1
ATOM 1168 C C . GLU A 1 156 ? 42.483 52.295 20.066 1.00 40.89 162 GLU A C 1
ATOM 1169 O O . GLU A 1 156 ? 43.251 53.237 19.693 1.00 37.21 162 GLU A O 1
ATOM 1175 N N . VAL A 1 157 ? 41.857 51.477 19.221 1.00 37.65 163 VAL A N 1
ATOM 1176 C CA . VAL A 1 157 ? 42.062 51.541 17.784 1.00 33.71 163 VAL A CA 1
ATOM 1177 C C . VAL A 1 157 ? 41.689 52.935 17.245 1.00 36.19 163 VAL A C 1
ATOM 1178 O O . VAL A 1 157 ? 42.496 53.574 16.506 1.00 35.57 163 VAL A O 1
ATOM 1182 N N . GLN A 1 158 ? 40.506 53.423 17.640 1.00 30.64 164 GLN A N 1
ATOM 1183 C CA . GLN A 1 158 ? 40.111 54.742 17.166 1.00 31.43 164 GLN A CA 1
ATOM 1184 C C . GLN A 1 158 ? 40.936 55.867 17.785 1.00 34.46 164 GLN A C 1
ATOM 1185 O O . GLN A 1 158 ? 41.287 56.825 17.105 1.00 36.99 164 GLN A O 1
ATOM 1191 N N . THR A 1 159 ? 41.269 55.737 19.061 1.00 32.46 165 THR A N 1
ATOM 1192 C CA . THR A 1 159 ? 42.034 56.758 19.724 1.00 31.36 165 THR A CA 1
ATOM 1193 C C . THR A 1 159 ? 43.336 56.920 18.937 1.00 33.19 165 THR A C 1
ATOM 1194 O O . THR A 1 159 ? 43.815 58.056 18.729 1.00 29.71 165 THR A O 1
ATOM 1198 N N . ARG A 1 160 ? 43.904 55.778 18.538 1.00 36.07 166 ARG A N 1
ATOM 1199 C CA . ARG A 1 160 ? 45.143 55.775 17.778 1.00 39.40 166 ARG A CA 1
ATOM 1200 C C . ARG A 1 160 ? 44.911 56.530 16.462 1.00 41.57 166 ARG A C 1
ATOM 1201 O O . ARG A 1 160 ? 45.526 57.561 16.226 1.00 38.54 166 ARG A O 1
ATOM 1209 N N . LEU A 1 161 ? 43.936 56.070 15.685 1.00 37.86 167 LEU A N 1
ATOM 1210 C CA . LEU A 1 161 ? 43.551 56.789 14.485 1.00 34.76 167 LEU A CA 1
ATOM 1211 C C . LEU A 1 161 ? 43.451 58.289 14.710 1.00 35.30 167 LEU A C 1
ATOM 1212 O O . LEU A 1 161 ? 44.244 59.063 14.181 1.00 38.75 167 LEU A O 1
ATOM 1217 N N . ARG A 1 162 ? 42.573 58.705 15.601 1.00 38.29 168 ARG A N 1
ATOM 1218 C CA . ARG A 1 162 ? 42.418 60.141 15.866 1.00 36.06 168 ARG A CA 1
ATOM 1219 C C . ARG A 1 162 ? 43.698 60.858 16.182 1.00 33.48 168 ARG A C 1
ATOM 1220 O O . ARG A 1 162 ? 43.834 62.024 15.896 1.00 35.45 168 ARG A O 1
ATOM 1228 N N . LEU A 1 163 ? 44.642 60.135 16.745 1.00 35.67 169 LEU A N 1
ATOM 1229 C CA . LEU A 1 163 ? 45.870 60.737 17.213 1.00 36.62 169 LEU A CA 1
ATOM 1230 C C . LEU A 1 163 ? 46.870 60.934 16.105 1.00 39.47 169 LEU A C 1
ATOM 1231 O O . LEU A 1 163 ? 47.844 61.655 16.280 1.00 43.63 169 LEU A O 1
ATOM 1236 N N . GLY A 1 164 ? 46.595 60.322 14.955 1.00 40.31 170 GLY A N 1
ATOM 1237 C CA . GLY A 1 164 ? 47.499 60.286 13.857 1.00 37.03 170 GLY A CA 1
ATOM 1238 C C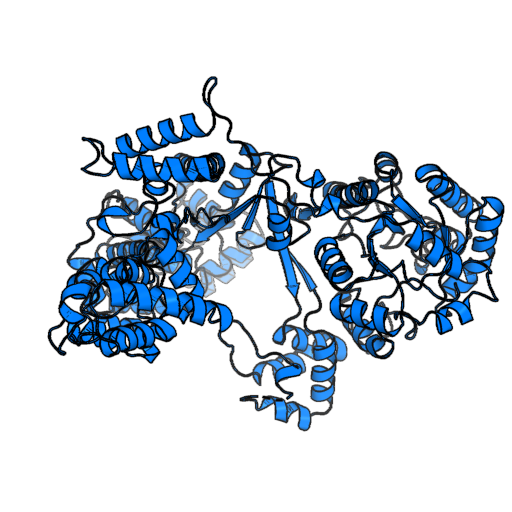 . GLY A 1 164 ? 48.309 59.016 13.837 1.00 41.32 170 GLY A C 1
ATOM 1239 O O . GLY A 1 164 ? 49.091 58.830 12.946 1.00 45.85 170 GLY A O 1
ATOM 1240 N N . GLN A 1 165 ? 48.149 58.112 14.798 1.00 47.84 171 GLN A N 1
ATOM 1241 C CA . GLN A 1 165 ? 49.089 56.968 14.865 1.00 46.68 171 GLN A CA 1
ATOM 1242 C C . GLN A 1 165 ? 48.613 55.701 14.171 1.00 45.93 171 GLN A C 1
ATOM 1243 O O . GLN A 1 165 ? 48.294 54.698 14.818 1.00 49.50 171 GLN A O 1
ATOM 1249 N N . ASP A 1 166 ? 48.606 55.760 12.842 1.00 48.35 172 ASP A N 1
ATOM 1250 C CA . ASP A 1 166 ? 48.064 54.692 11.987 1.00 48.75 172 ASP A CA 1
ATOM 1251 C C . ASP A 1 166 ? 48.771 53.348 12.167 1.00 44.98 172 ASP A C 1
ATOM 1252 O O . ASP A 1 166 ? 48.104 52.312 12.196 1.00 39.70 172 ASP A O 1
ATOM 1257 N N . ARG A 1 167 ? 50.098 53.379 12.331 1.00 44.91 173 ARG A N 1
ATOM 1258 C CA . ARG A 1 167 ? 50.854 52.168 12.549 1.00 48.07 173 ARG A CA 1
ATOM 1259 C C . ARG A 1 167 ? 50.345 51.494 13.847 1.00 49.71 173 ARG A C 1
ATOM 1260 O O . ARG A 1 167 ? 49.892 50.333 13.809 1.00 48.80 173 ARG A O 1
ATOM 1268 N N . GLU A 1 168 ? 50.337 52.269 14.943 1.00 44.74 174 GLU A N 1
ATOM 1269 C CA . GLU A 1 168 ? 49.848 51.827 16.248 1.00 41.16 174 GLU A CA 1
ATOM 1270 C C . GLU A 1 168 ? 48.434 51.306 16.255 1.00 40.83 174 GLU A C 1
ATOM 1271 O O . GLU A 1 168 ? 48.169 50.282 16.880 1.00 40.29 174 GLU A O 1
ATOM 1277 N N . ALA A 1 169 ? 47.536 51.985 15.544 1.00 38.29 175 ALA A N 1
ATOM 1278 C CA . ALA A 1 169 ? 46.159 51.513 15.415 1.00 39.70 175 ALA A CA 1
ATOM 1279 C C . ALA A 1 169 ? 46.119 50.140 14.795 1.00 43.94 175 ALA A C 1
ATOM 1280 O O . ALA A 1 169 ? 45.387 49.263 15.262 1.00 46.01 175 ALA A O 1
ATOM 1282 N N . LEU A 1 170 ? 46.894 49.951 13.727 1.00 45.46 176 LEU A N 1
ATOM 1283 C CA . LEU A 1 170 ? 46.825 48.708 13.016 1.00 41.70 176 LEU A CA 1
ATOM 1284 C C . LEU A 1 170 ? 47.444 47.638 13.896 1.00 41.24 176 LEU A C 1
ATOM 1285 O O . LEU A 1 170 ? 46.985 46.478 13.926 1.00 35.22 176 LEU A O 1
ATOM 1290 N N . GLU A 1 171 ? 48.464 48.048 14.642 1.00 40.82 177 GLU A N 1
ATOM 1291 C CA . GLU A 1 171 ? 49.139 47.108 15.509 1.00 42.69 177 GLU A CA 1
ATOM 1292 C C . GLU A 1 171 ? 48.288 46.685 16.694 1.00 43.21 177 GLU A C 1
ATOM 1293 O O . GLU A 1 171 ? 48.290 45.508 17.083 1.00 40.87 177 GLU A O 1
ATOM 1299 N N . ALA A 1 172 ? 47.560 47.650 17.261 1.00 45.41 178 ALA A N 1
ATOM 1300 C CA . ALA A 1 172 ? 46.620 47.367 18.340 1.00 41.14 178 ALA A CA 1
ATOM 1301 C C . ALA A 1 172 ? 45.628 46.306 17.869 1.00 38.18 178 ALA A C 1
ATOM 1302 O O . ALA A 1 172 ? 45.456 45.307 18.550 1.00 37.83 178 ALA A O 1
ATOM 1304 N N . ALA A 1 173 ? 45.043 46.521 16.681 1.00 34.61 179 ALA A N 1
ATOM 1305 C CA . ALA A 1 173 ? 43.960 45.716 16.132 1.00 33.07 179 ALA A CA 1
ATOM 1306 C C . ALA A 1 173 ? 44.378 44.276 15.927 1.00 36.89 179 ALA A C 1
ATOM 1307 O O . ALA A 1 173 ? 43.594 43.322 16.132 1.00 38.19 179 ALA A O 1
ATOM 1309 N N . ALA A 1 174 ? 45.636 44.125 15.524 1.00 41.08 180 ALA A N 1
ATOM 1310 C CA . ALA A 1 174 ? 46.228 42.811 15.321 1.00 40.64 180 ALA A CA 1
ATOM 1311 C C . ALA A 1 174 ? 46.482 42.091 16.667 1.00 43.63 180 ALA A C 1
ATOM 1312 O O . ALA A 1 174 ? 46.208 40.882 16.781 1.00 49.92 180 ALA A O 1
ATOM 1314 N N . LYS A 1 175 ? 46.981 42.835 17.674 1.00 40.34 181 LYS A N 1
ATOM 1315 C CA . LYS A 1 175 ? 47.137 42.308 19.025 1.00 36.30 181 LYS A CA 1
ATOM 1316 C C . LYS A 1 175 ? 45.820 41.729 19.601 1.00 37.04 181 LYS A C 1
ATOM 1317 O O . LYS A 1 175 ? 45.766 40.591 20.042 1.00 34.30 181 LYS A O 1
ATOM 1323 N N . TRP A 1 176 ? 44.753 42.516 19.545 1.00 37.24 182 TRP A N 1
ATOM 1324 C CA . TRP A 1 176 ? 43.462 42.102 20.033 1.00 37.97 182 TRP A CA 1
ATOM 1325 C C . TRP A 1 176 ? 42.928 40.932 19.244 1.00 42.93 182 TRP A C 1
ATOM 1326 O O . TRP A 1 176 ? 42.415 39.948 19.834 1.00 44.48 182 TRP A O 1
ATOM 1337 N N . ARG A 1 177 ? 43.063 41.017 17.916 1.00 44.49 183 ARG A N 1
ATOM 1338 C CA . ARG A 1 177 ? 42.586 39.958 17.051 1.00 42.84 183 ARG A CA 1
ATOM 1339 C C . ARG A 1 177 ? 43.319 38.641 17.315 1.00 43.85 183 ARG A C 1
ATOM 1340 O O . ARG A 1 177 ? 42.739 37.554 17.163 1.00 46.98 183 ARG A O 1
ATOM 1348 N N . GLU A 1 178 ? 44.588 38.731 17.702 1.00 40.88 184 GLU A N 1
ATOM 1349 C CA . GLU A 1 178 ? 45.371 37.556 17.924 1.00 43.72 184 GLU A CA 1
ATOM 1350 C C . GLU A 1 178 ? 44.883 36.842 19.193 1.00 49.91 184 GLU A C 1
ATOM 1351 O O . GLU A 1 178 ? 44.800 35.589 19.199 1.00 52.09 184 GLU A O 1
ATOM 1357 N N . ILE A 1 179 ? 44.574 37.659 20.227 1.00 44.31 185 ILE A N 1
ATOM 1358 C CA . ILE A 1 179 ? 44.157 37.229 21.546 1.00 35.41 185 ILE A CA 1
ATOM 1359 C C . ILE A 1 179 ? 42.815 36.490 21.511 1.00 37.52 185 ILE A C 1
ATOM 1360 O O . ILE A 1 179 ? 42.685 35.435 22.116 1.00 43.80 185 ILE A O 1
ATOM 1365 N N . VAL A 1 180 ? 41.802 37.012 20.845 1.00 36.92 186 VAL A N 1
ATOM 1366 C CA . VAL A 1 180 ? 40.514 36.311 20.866 1.00 36.29 186 VAL A CA 1
ATOM 1367 C C . VAL A 1 180 ? 40.369 35.332 19.771 1.00 37.81 186 VAL A C 1
ATOM 1368 O O . VAL A 1 180 ? 39.586 34.427 19.910 1.00 42.59 186 VAL A O 1
ATOM 1372 N N . GLY A 1 181 ? 41.063 35.587 18.655 1.00 39.13 187 GLY A N 1
ATOM 1373 C CA . GLY A 1 181 ? 41.078 34.708 17.482 1.00 42.88 187 GLY A CA 1
ATOM 1374 C C . GLY A 1 181 ? 40.355 35.259 16.279 1.00 43.77 187 GLY A C 1
ATOM 1375 O O . GLY A 1 181 ? 39.397 35.982 16.456 1.00 45.14 187 GLY A O 1
ATOM 1376 N N . PRO A 1 182 ? 40.787 34.900 15.052 1.00 45.41 188 PRO A N 1
ATOM 1377 C CA . PRO A 1 182 ? 40.244 35.491 13.834 1.00 42.90 188 PRO A CA 1
ATOM 1378 C C . PRO A 1 182 ? 38.740 35.469 13.839 1.00 44.11 188 PRO A C 1
ATOM 1379 O O . PRO A 1 182 ? 38.113 36.420 13.355 1.00 40.44 188 PRO A O 1
ATOM 1383 N N . ASP A 1 183 ? 38.110 34.458 14.382 1.00 45.64 189 ASP A N 1
ATOM 1384 C CA . ASP A 1 183 ? 36.663 34.414 14.316 1.00 50.32 189 ASP A CA 1
ATOM 1385 C C . ASP A 1 183 ? 35.859 35.103 15.380 1.00 53.21 189 ASP A C 1
ATOM 1386 O O . ASP A 1 183 ? 34.664 34.929 15.454 1.00 48.52 189 ASP A O 1
ATOM 1391 N N . ASN A 1 184 ? 36.500 35.890 16.208 1.00 52.92 190 ASN A N 1
ATOM 1392 C CA . ASN A 1 184 ? 35.778 36.507 17.331 1.00 47.93 190 ASN A CA 1
ATOM 1393 C C . ASN A 1 184 ? 36.165 37.950 17.492 1.00 50.31 190 ASN A C 1
ATOM 1394 O O . ASN A 1 184 ? 36.058 38.499 18.578 1.00 55.58 190 ASN A O 1
ATOM 1399 N N . TYR A 1 185 ? 36.665 38.536 16.408 1.00 46.78 191 TYR A N 1
ATOM 1400 C CA . TYR A 1 185 ? 37.017 39.926 16.332 1.00 38.32 191 TYR A CA 1
ATOM 1401 C C . TYR A 1 185 ? 36.226 40.612 15.216 1.00 40.32 191 TYR A C 1
ATOM 1402 O O . TYR A 1 185 ? 36.107 40.098 14.098 1.00 50.77 191 TYR A O 1
ATOM 1411 N N . PHE A 1 186 ? 35.634 41.752 15.551 1.00 39.04 192 PHE A N 1
ATOM 1412 C CA . PHE A 1 186 ? 34.848 42.561 14.620 1.00 37.03 192 PHE A CA 1
ATOM 1413 C C . PHE A 1 186 ? 35.223 44.023 14.598 1.00 38.99 192 PHE A C 1
ATOM 1414 O O . PHE A 1 186 ? 35.722 44.587 15.604 1.00 34.26 192 PHE A O 1
ATOM 1422 N N . LEU A 1 187 ? 35.023 44.604 13.413 1.00 38.37 193 LEU A N 1
ATOM 1423 C CA . LEU A 1 187 ? 35.336 45.970 13.196 1.00 39.99 193 LEU A CA 1
ATOM 1424 C C . LEU A 1 187 ? 34.079 46.718 13.576 1.00 44.66 193 LEU A C 1
ATOM 1425 O O . LEU A 1 187 ? 33.051 46.598 12.897 1.00 45.25 193 LEU A O 1
ATOM 1430 N N . GLU A 1 188 ? 34.144 47.463 14.677 1.00 45.57 194 GLU A N 1
ATOM 1431 C CA . GLU A 1 188 ? 32.935 48.078 15.207 1.00 44.29 194 GLU A CA 1
ATOM 1432 C C . GLU A 1 188 ? 32.675 49.417 14.537 1.00 42.66 194 GLU A C 1
ATOM 1433 O O . GLU A 1 188 ? 33.529 50.325 14.547 1.00 42.34 194 GLU A O 1
ATOM 1439 N N . LEU A 1 189 ? 31.480 49.530 13.977 1.00 36.78 195 LEU A N 1
ATOM 1440 C CA . LEU A 1 189 ? 31.101 50.728 13.276 1.00 39.19 195 LEU A CA 1
ATOM 1441 C C . LEU A 1 189 ? 29.838 51.360 13.852 1.00 41.79 195 LEU A C 1
ATOM 1442 O O . LEU A 1 189 ? 28.828 50.676 14.093 1.00 44.64 195 LEU A O 1
ATOM 1447 N N . MET A 1 190 ? 29.888 52.672 14.020 1.00 39.45 196 MET A N 1
ATOM 1448 C CA . MET A 1 190 ? 28.940 53.376 14.806 1.00 38.92 196 MET A CA 1
ATOM 1449 C C . MET A 1 190 ? 28.707 54.690 14.079 1.00 43.19 196 MET A C 1
ATOM 1450 O O . MET A 1 190 ? 29.676 55.459 13.781 1.00 37.56 196 MET A O 1
ATOM 1455 N N . ASP A 1 191 ? 27.453 55.012 13.788 1.00 42.22 197 ASP A N 1
ATOM 1456 C CA . ASP A 1 191 ? 27.284 56.367 13.269 1.00 44.69 197 ASP A CA 1
ATOM 1457 C C . ASP A 1 191 ? 26.174 57.249 13.901 1.00 43.23 197 ASP A C 1
ATOM 1458 O O . ASP A 1 191 ? 24.979 56.968 13.761 1.00 42.45 197 ASP A O 1
ATOM 1463 N N . HIS A 1 192 ? 26.580 58.310 14.597 1.00 39.86 198 HIS A N 1
ATOM 1464 C CA . HIS A 1 192 ? 25.629 59.292 15.130 1.00 41.48 198 HIS A CA 1
ATOM 1465 C C . HIS A 1 192 ? 25.837 60.659 14.453 1.00 45.95 198 HIS A C 1
ATOM 1466 O O . HIS A 1 192 ? 25.640 61.741 15.045 1.00 40.88 198 HIS A O 1
ATOM 1473 N N . GLY A 1 193 ? 26.232 60.574 13.178 1.00 48.96 199 GLY A N 1
ATOM 1474 C CA . GLY A 1 193 ? 26.840 61.670 12.446 1.00 47.43 199 GLY A CA 1
ATOM 1475 C C . GLY A 1 193 ? 27.731 62.643 13.210 1.00 48.52 199 GLY A C 1
ATOM 1476 O O . GLY A 1 193 ? 27.514 63.830 13.132 1.00 56.31 199 GLY A O 1
ATOM 1477 N N . LEU A 1 194 ? 28.724 62.184 13.957 1.00 46.68 200 LEU A N 1
ATOM 1478 C CA . LEU A 1 194 ? 29.603 63.125 14.635 1.00 45.75 200 LEU A CA 1
ATOM 1479 C C . LEU A 1 194 ? 30.877 63.189 13.858 1.00 45.99 200 LEU A C 1
ATOM 1480 O O . LEU A 1 194 ? 31.260 62.195 13.228 1.00 42.08 200 LEU A O 1
ATOM 1485 N N . THR A 1 195 ? 31.582 64.316 13.919 1.00 48.20 201 THR A N 1
ATOM 1486 C CA . THR A 1 195 ? 32.789 64.371 13.111 1.00 48.38 201 THR A CA 1
ATOM 1487 C C . THR A 1 195 ? 33.940 63.500 13.665 1.00 53.19 201 THR A C 1
ATOM 1488 O O . THR A 1 195 ? 34.893 63.195 12.957 1.00 64.71 201 THR A O 1
ATOM 1492 N N . ILE A 1 196 ? 33.801 63.057 14.911 1.00 52.43 202 ILE A N 1
ATOM 1493 C CA . ILE A 1 196 ? 34.775 62.197 15.556 1.00 43.08 202 ILE A CA 1
ATOM 1494 C C . ILE A 1 196 ? 34.711 60.812 14.925 1.00 42.42 202 ILE A C 1
ATOM 1495 O O . ILE A 1 196 ? 35.701 60.148 14.821 1.00 44.63 202 ILE A O 1
ATOM 1500 N N . GLU A 1 197 ? 33.536 60.399 14.478 1.00 41.30 203 GLU A N 1
ATOM 1501 C CA . GLU A 1 197 ? 33.344 59.062 13.978 1.00 41.84 203 GLU A CA 1
ATOM 1502 C C . GLU A 1 197 ? 33.699 59.065 12.518 1.00 51.21 203 GLU A C 1
ATOM 1503 O O . GLU A 1 197 ? 34.246 58.076 12.024 1.00 60.88 203 GLU A O 1
ATOM 1509 N N . ARG A 1 198 ? 33.422 60.171 11.813 1.00 58.64 204 ARG A N 1
ATOM 1510 C CA . ARG A 1 198 ? 33.715 60.249 10.374 1.00 58.76 204 ARG A CA 1
ATOM 1511 C C . ARG A 1 198 ? 35.203 60.261 10.132 1.00 51.08 204 ARG A C 1
ATOM 1512 O O . ARG A 1 198 ? 35.674 59.516 9.284 1.00 48.24 204 ARG A O 1
ATOM 1520 N N . ARG A 1 199 ? 35.935 61.096 10.874 1.00 44.46 205 ARG A N 1
ATOM 1521 C CA . ARG A 1 199 ? 37.410 61.140 10.774 1.00 43.48 205 ARG A CA 1
ATOM 1522 C C . ARG A 1 199 ? 38.055 59.775 10.683 1.00 46.74 205 ARG A C 1
ATOM 1523 O O . ARG A 1 199 ? 39.007 59.595 9.992 1.00 53.94 205 ARG A O 1
ATOM 1531 N N . VAL A 1 200 ? 37.535 58.805 11.401 1.00 50.89 206 VAL A N 1
ATOM 1532 C CA . VAL A 1 200 ? 38.246 57.586 11.649 1.00 50.07 206 VAL A CA 1
ATOM 1533 C C . VAL A 1 200 ? 37.732 56.546 10.673 1.00 50.70 206 VAL A C 1
ATOM 1534 O O . VAL A 1 200 ? 38.395 55.535 10.461 1.00 48.59 206 VAL A O 1
ATOM 1538 N N . ARG A 1 201 ? 36.577 56.795 10.048 1.00 52.95 207 ARG A N 1
ATOM 1539 C CA . ARG A 1 201 ? 35.916 55.728 9.269 1.00 56.12 207 ARG A CA 1
ATOM 1540 C C . ARG A 1 201 ? 36.789 55.093 8.174 1.00 60.43 207 ARG A C 1
ATOM 1541 O O . ARG A 1 201 ? 36.730 53.880 7.963 1.00 56.64 207 ARG A O 1
ATOM 1549 N N . ASP A 1 202 ? 37.598 55.907 7.491 1.00 62.61 208 ASP A N 1
ATOM 1550 C CA . ASP A 1 202 ? 38.430 55.373 6.419 1.00 61.58 208 ASP A CA 1
ATOM 1551 C C . ASP A 1 202 ? 39.565 54.547 6.938 1.00 56.60 208 ASP A C 1
ATOM 1552 O O . ASP A 1 202 ? 39.662 53.362 6.588 1.00 47.76 208 ASP A O 1
ATOM 1557 N N . GLY A 1 203 ? 40.392 55.155 7.803 1.00 59.08 209 GLY A N 1
ATOM 1558 C CA . GLY A 1 203 ? 41.475 54.416 8.523 1.00 60.09 209 GLY A CA 1
ATOM 1559 C C . GLY A 1 203 ? 40.995 53.047 9.046 1.00 54.58 209 GLY A C 1
ATOM 1560 O O . GLY A 1 203 ? 41.701 52.028 8.959 1.00 50.89 209 GLY A O 1
ATOM 1561 N N . LEU A 1 204 ? 39.746 53.062 9.522 1.00 47.17 210 LEU A N 1
ATOM 1562 C CA . LEU A 1 204 ? 39.111 51.963 10.161 1.00 43.81 210 LEU A CA 1
ATOM 1563 C C . LEU A 1 204 ? 38.812 50.841 9.212 1.00 44.67 210 LEU A C 1
ATOM 1564 O O . LEU A 1 204 ? 39.196 49.706 9.484 1.00 49.12 210 LEU A O 1
ATOM 1569 N N . LEU A 1 205 ? 38.135 51.143 8.102 1.00 46.88 211 LEU A N 1
ATOM 1570 C CA . LEU A 1 205 ? 37.879 50.134 7.059 1.00 42.97 211 LEU A CA 1
ATOM 1571 C C . LEU A 1 205 ? 39.195 49.666 6.408 1.00 43.78 211 LEU A C 1
ATOM 1572 O O . LEU A 1 205 ? 39.308 48.488 6.027 1.00 43.64 211 LEU A O 1
ATOM 1577 N N . GLU A 1 206 ? 40.199 50.555 6.322 1.00 43.54 212 GLU A N 1
ATOM 1578 C CA . GLU A 1 206 ? 41.534 50.089 5.911 1.00 51.58 212 GLU A CA 1
ATOM 1579 C C . GLU A 1 206 ? 42.009 48.920 6.768 1.00 49.46 212 GLU A C 1
ATOM 1580 O O . GLU A 1 206 ? 42.282 47.849 6.238 1.00 54.07 212 GLU A O 1
ATOM 1586 N N . ILE A 1 207 ? 42.069 49.132 8.082 1.00 45.31 213 ILE A N 1
ATOM 1587 C CA . ILE A 1 207 ? 42.393 48.102 9.052 1.00 38.31 213 ILE A CA 1
ATOM 1588 C C . ILE A 1 207 ? 41.537 46.816 8.846 1.00 37.87 213 ILE A C 1
ATOM 1589 O O . ILE A 1 207 ? 42.075 45.695 8.815 1.00 35.91 213 ILE A O 1
ATOM 1594 N N . GLY A 1 208 ? 40.228 46.971 8.664 1.00 36.04 214 GLY A N 1
ATOM 1595 C CA . GLY A 1 208 ? 39.346 45.823 8.426 1.00 40.91 214 GLY A CA 1
ATOM 1596 C C . GLY A 1 208 ? 39.831 44.989 7.250 1.00 47.43 214 GLY A C 1
ATOM 1597 O O . GLY A 1 208 ? 40.003 43.754 7.387 1.00 45.32 214 GLY A O 1
ATOM 1598 N N . ARG A 1 209 ? 40.087 45.679 6.116 1.00 49.46 215 ARG A N 1
ATOM 1599 C CA . ARG A 1 209 ? 40.594 45.079 4.856 1.00 43.78 215 ARG A CA 1
ATOM 1600 C C . ARG A 1 209 ? 41.931 44.440 5.139 1.00 37.13 215 ARG A C 1
ATOM 1601 O O . ARG A 1 209 ? 42.057 43.253 4.959 1.00 38.06 215 ARG A O 1
ATOM 1609 N N . ALA A 1 210 ? 42.893 45.201 5.655 1.00 32.94 216 ALA A N 1
ATOM 1610 C CA . ALA A 1 210 ? 44.271 44.709 5.902 1.00 34.98 216 ALA A CA 1
ATOM 1611 C C . ALA A 1 210 ? 44.349 43.425 6.706 1.00 37.27 216 ALA A C 1
ATOM 1612 O O . ALA A 1 210 ? 45.027 42.497 6.319 1.00 42.30 216 ALA A O 1
ATOM 1614 N N . LEU A 1 211 ? 43.630 43.381 7.819 1.00 42.36 217 LEU A N 1
ATOM 1615 C CA . LEU A 1 211 ? 43.757 42.307 8.786 1.00 41.70 217 LEU A CA 1
ATOM 1616 C C . LEU A 1 211 ? 42.660 41.308 8.668 1.00 43.18 217 LEU A C 1
ATOM 1617 O O . LEU A 1 211 ? 42.697 40.313 9.398 1.00 40.93 217 LEU A O 1
ATOM 1622 N N . ASN A 1 212 ? 41.688 41.591 7.792 1.00 40.21 218 ASN A N 1
ATOM 1623 C CA . ASN A 1 212 ? 40.651 40.646 7.451 1.00 47.31 218 ASN A CA 1
ATOM 1624 C C . ASN A 1 212 ? 39.622 40.440 8.577 1.00 47.30 218 ASN A C 1
ATOM 1625 O O . ASN A 1 212 ? 39.280 39.302 8.959 1.00 45.19 218 ASN A O 1
ATOM 1630 N N . ILE A 1 213 ? 39.086 41.568 9.037 1.00 45.63 219 ILE A N 1
ATOM 1631 C CA . ILE A 1 213 ? 38.152 41.629 10.154 1.00 42.59 219 ILE A CA 1
ATOM 1632 C C . ILE A 1 213 ? 36.751 42.005 9.635 1.00 39.60 219 ILE A C 1
ATOM 1633 O O . ILE A 1 213 ? 36.597 43.096 9.072 1.00 40.74 219 ILE A O 1
ATOM 1638 N N . PRO A 1 214 ? 35.722 41.143 9.853 1.00 35.69 220 PRO A N 1
ATOM 1639 C CA . PRO A 1 214 ? 34.345 41.513 9.388 1.00 35.32 220 PRO A CA 1
ATOM 1640 C C . PRO A 1 214 ? 33.833 42.822 9.993 1.00 40.43 220 PRO A C 1
ATOM 1641 O O . PRO A 1 214 ? 34.195 43.182 11.111 1.00 46.48 220 PRO A O 1
ATOM 1645 N N . PRO A 1 215 ? 33.006 43.558 9.266 1.00 48.15 221 PRO A N 1
ATOM 1646 C CA . PRO A 1 215 ? 32.430 44.755 9.917 1.00 50.36 221 PRO A CA 1
ATOM 1647 C C . PRO A 1 215 ? 31.211 44.413 10.819 1.00 51.41 221 PRO A C 1
ATOM 1648 O O . PRO A 1 215 ? 30.498 43.424 10.571 1.00 44.70 221 PRO A O 1
ATOM 1652 N N . LEU A 1 216 ? 30.977 45.265 11.823 1.00 50.71 222 LEU A N 1
ATOM 1653 C CA . LEU A 1 216 ? 29.838 45.173 12.752 1.00 40.67 222 LEU A CA 1
ATOM 1654 C C . LEU A 1 216 ? 29.259 46.562 13.068 1.00 38.89 222 LEU A C 1
ATOM 1655 O O . LEU A 1 216 ? 29.954 47.469 13.528 1.00 35.93 222 LEU A O 1
ATOM 1660 N N . ALA A 1 217 ? 27.988 46.729 12.752 1.00 39.27 223 ALA A N 1
ATOM 1661 C CA . ALA A 1 217 ? 27.278 47.955 13.036 1.00 38.92 223 ALA A CA 1
ATOM 1662 C C . ALA A 1 217 ? 26.682 47.822 14.436 1.00 39.60 223 ALA A C 1
ATOM 1663 O O . ALA A 1 217 ? 26.092 46.782 14.766 1.00 38.05 223 ALA A O 1
ATOM 1665 N N . THR A 1 218 ? 26.835 48.872 15.245 1.00 36.74 224 THR A N 1
ATOM 1666 C CA . THR A 1 218 ? 26.239 48.938 16.568 1.00 36.02 224 THR A CA 1
ATOM 1667 C C . THR A 1 218 ? 25.890 50.391 16.826 1.00 36.23 224 THR A C 1
ATOM 1668 O O . THR A 1 218 ? 26.336 51.281 16.096 1.00 37.30 224 THR A O 1
ATOM 1672 N N . ASN A 1 219 ? 25.128 50.632 17.892 1.00 37.18 225 ASN A N 1
ATOM 1673 C CA . ASN A 1 219 ? 24.665 51.953 18.197 1.00 35.65 225 ASN A CA 1
ATOM 1674 C C . ASN A 1 219 ? 25.063 52.515 19.559 1.00 36.80 225 ASN A C 1
ATOM 1675 O O . ASN A 1 219 ? 24.871 53.736 19.766 1.00 32.52 225 ASN A O 1
ATOM 1680 N N . ASP A 1 220 ? 25.615 51.690 20.476 1.00 35.77 226 ASP A N 1
ATOM 1681 C CA . ASP A 1 220 ? 26.076 52.244 21.774 1.00 36.75 226 ASP A CA 1
ATOM 1682 C C . ASP A 1 220 ? 24.873 52.928 22.488 1.00 35.55 226 ASP A C 1
ATOM 1683 O O . ASP A 1 220 ? 24.940 54.076 22.941 1.00 31.81 226 ASP A O 1
ATOM 1688 N N . CYS A 1 221 ? 23.753 52.237 22.506 1.00 35.49 227 CYS A N 1
ATOM 1689 C CA . CYS A 1 221 ? 22.542 52.796 23.055 1.00 40.59 227 CYS A CA 1
ATOM 1690 C C . CYS A 1 221 ? 22.733 53.100 24.518 1.00 40.52 227 CYS A C 1
ATOM 1691 O O . CYS A 1 221 ? 23.158 52.234 25.265 1.00 42.63 227 CYS A O 1
ATOM 1694 N N . HIS A 1 222 ? 22.446 54.339 24.908 1.00 36.81 228 HIS A N 1
ATOM 1695 C CA . HIS A 1 222 ? 22.420 54.744 26.296 1.00 31.53 228 HIS A CA 1
ATOM 1696 C C . HIS A 1 222 ? 20.968 55.010 26.794 1.00 31.47 228 HIS A C 1
ATOM 1697 O O . HIS A 1 222 ? 20.769 55.353 27.945 1.00 34.78 228 HIS A O 1
ATOM 1704 N N . TYR A 1 223 ? 19.961 54.843 25.938 1.00 32.33 229 TYR A N 1
ATOM 1705 C CA . TYR A 1 223 ? 18.508 55.026 26.295 1.00 34.11 229 TYR A CA 1
ATOM 1706 C C . TYR A 1 223 ? 17.623 54.282 25.339 1.00 36.38 229 TYR A C 1
ATOM 1707 O O . TYR A 1 223 ? 18.093 53.917 24.277 1.00 46.43 229 TYR A O 1
ATOM 1716 N N . VAL A 1 224 ? 16.355 54.062 25.683 1.00 36.35 230 VAL A N 1
ATOM 1717 C CA . VAL A 1 224 ? 15.572 53.076 24.943 1.00 37.13 230 VAL A CA 1
ATOM 1718 C C . VAL A 1 224 ? 15.015 53.623 23.646 1.00 41.54 230 VAL A C 1
ATOM 1719 O O . VAL A 1 224 ? 15.098 52.987 22.600 1.00 41.48 230 VAL A O 1
ATOM 1723 N N . THR A 1 225 ? 14.380 54.786 23.804 1.00 46.64 231 THR A N 1
ATOM 1724 C CA . THR A 1 225 ? 13.637 55.561 22.820 1.00 43.22 231 THR A CA 1
ATOM 1725 C C . THR A 1 225 ? 14.271 56.895 22.474 1.00 47.82 231 THR A C 1
ATOM 1726 O O . THR A 1 225 ? 15.205 57.290 23.094 1.00 48.18 231 THR A O 1
ATOM 1730 N N . ARG A 1 226 ? 13.741 57.589 21.475 1.00 48.91 232 ARG A N 1
ATOM 1731 C CA . ARG A 1 226 ? 14.357 58.800 21.039 1.00 45.71 232 ARG A CA 1
ATOM 1732 C C . ARG A 1 226 ? 13.959 59.973 21.936 1.00 49.59 232 ARG A C 1
ATOM 1733 O O . ARG A 1 226 ? 14.782 60.873 22.159 1.00 44.98 232 ARG A O 1
ATOM 1741 N N . ASP A 1 227 ? 12.771 59.924 22.503 1.00 58.89 233 ASP A N 1
ATOM 1742 C CA . ASP A 1 227 ? 12.335 60.966 23.405 1.00 61.62 233 ASP A CA 1
ATOM 1743 C C . ASP A 1 227 ? 13.084 60.879 24.702 1.00 58.97 233 ASP A C 1
ATOM 1744 O O . ASP A 1 227 ? 13.241 61.860 25.384 1.00 59.40 233 ASP A O 1
ATOM 1749 N N . ALA A 1 228 ? 13.551 59.696 25.042 1.00 53.57 234 ALA A N 1
ATOM 1750 C CA . ALA A 1 228 ? 14.296 59.522 26.269 1.00 49.29 234 ALA A CA 1
ATOM 1751 C C . ALA A 1 228 ? 15.613 60.312 26.319 1.00 46.67 234 ALA A C 1
ATOM 1752 O O . ALA A 1 228 ? 16.153 60.509 27.402 1.00 48.39 234 ALA A O 1
ATOM 1754 N N . ALA A 1 229 ? 16.098 60.788 25.169 1.00 41.60 235 ALA A N 1
ATOM 1755 C CA . ALA A 1 229 ? 17.379 61.490 25.095 1.00 41.48 235 ALA A CA 1
ATOM 1756 C C . ALA A 1 229 ? 17.554 62.648 26.071 1.00 44.71 235 ALA A C 1
ATOM 1757 O O . ALA A 1 229 ? 18.644 62.844 26.600 1.00 44.02 235 ALA A O 1
ATOM 1759 N N . HIS A 1 230 ? 16.490 63.405 26.332 1.00 56.76 236 HIS A N 1
ATOM 1760 C CA . HIS A 1 230 ? 16.642 64.543 27.199 1.00 59.47 236 HIS A CA 1
ATOM 1761 C C . HIS A 1 230 ? 16.913 64.150 28.662 1.00 58.21 236 HIS A C 1
ATOM 1762 O O . HIS A 1 230 ? 17.777 64.723 29.340 1.00 52.05 236 HIS A O 1
ATOM 1769 N N . ASN A 1 231 ? 16.211 63.119 29.107 1.00 56.93 237 ASN A N 1
ATOM 1770 C CA . ASN A 1 231 ? 16.441 62.514 30.424 1.00 61.56 237 ASN A CA 1
ATOM 1771 C C . ASN A 1 231 ? 17.868 62.045 30.581 1.00 59.62 237 ASN A C 1
ATOM 1772 O O . ASN A 1 231 ? 18.468 62.261 31.633 1.00 54.01 237 ASN A O 1
ATOM 1777 N N . HIS A 1 232 ? 18.396 61.422 29.516 1.00 57.61 238 HIS A N 1
ATOM 1778 C CA . HIS A 1 232 ? 19.765 60.960 29.454 1.00 45.44 238 HIS A CA 1
ATOM 1779 C C . HIS A 1 232 ? 20.701 62.120 29.694 1.00 45.83 238 HIS A C 1
ATOM 1780 O O . HIS A 1 232 ? 21.693 61.998 30.436 1.00 46.56 238 HIS A O 1
ATOM 1787 N N . GLU A 1 233 ? 20.370 63.256 29.103 1.00 47.42 239 GLU A N 1
ATOM 1788 C CA . GLU A 1 233 ? 21.217 64.409 29.258 1.00 51.82 239 GLU A CA 1
ATOM 1789 C C . GLU A 1 233 ? 21.273 64.933 30.707 1.00 49.38 239 GLU A C 1
ATOM 1790 O O . GLU A 1 233 ? 22.357 65.331 31.189 1.00 47.93 239 GLU A O 1
ATOM 1796 N N . ALA A 1 234 ? 20.115 64.892 31.387 1.00 45.91 240 ALA A N 1
ATOM 1797 C CA . ALA A 1 234 ? 19.999 65.287 32.796 1.00 42.55 240 ALA A CA 1
ATOM 1798 C C . ALA A 1 234 ? 20.754 64.291 33.648 1.00 43.33 240 ALA A C 1
ATOM 1799 O O . ALA A 1 234 ? 21.392 64.676 34.612 1.00 43.78 240 ALA A O 1
ATOM 1801 N N . LEU A 1 235 ? 20.707 63.008 33.278 1.00 41.78 241 LEU A N 1
ATOM 1802 C CA . LEU A 1 235 ? 21.380 61.989 34.061 1.00 36.13 241 LEU A CA 1
ATOM 1803 C C . LEU A 1 235 ? 22.846 62.249 34.060 1.00 37.37 241 LEU A C 1
ATOM 1804 O O . LEU A 1 235 ? 23.480 62.172 35.119 1.00 36.55 241 LEU A O 1
ATOM 1809 N N . LEU A 1 236 ? 23.386 62.606 32.885 1.00 38.77 242 LEU A N 1
ATOM 1810 C CA . LEU A 1 236 ? 24.824 62.861 32.795 1.00 40.84 242 LEU A CA 1
ATOM 1811 C C . LEU A 1 236 ? 25.210 64.024 33.683 1.00 46.19 242 LEU A C 1
ATOM 1812 O O . LEU A 1 236 ? 26.323 64.141 34.098 1.00 50.51 242 LEU A O 1
ATOM 1817 N N . CYS A 1 237 ? 24.251 64.869 34.015 1.00 50.26 243 CYS A N 1
ATOM 1818 C CA . CYS A 1 237 ? 24.551 66.026 34.829 1.00 48.52 243 CYS A CA 1
ATOM 1819 C C . CYS A 1 237 ? 24.622 65.645 36.231 1.00 45.02 243 CYS A C 1
ATOM 1820 O O . CYS A 1 237 ? 25.408 66.222 36.946 1.00 45.70 243 CYS A O 1
ATOM 1823 N N . VAL A 1 238 ? 23.792 64.689 36.639 1.00 40.41 244 VAL A N 1
ATOM 1824 C CA . VAL A 1 238 ? 23.888 64.186 37.990 1.00 39.63 244 VAL A CA 1
ATOM 1825 C C . VAL A 1 238 ? 25.295 63.598 38.131 1.00 46.46 244 VAL A C 1
ATOM 1826 O O . VAL A 1 238 ? 26.004 63.914 39.085 1.00 53.41 244 VAL A O 1
ATOM 1830 N N . GLN A 1 239 ? 25.726 62.825 37.134 1.00 50.19 245 GLN A N 1
ATOM 1831 C CA . GLN A 1 239 ? 27.078 62.232 37.110 1.00 52.39 245 GLN A CA 1
ATOM 1832 C C . GLN A 1 239 ? 28.197 63.213 37.117 1.00 53.64 245 GLN A C 1
ATOM 1833 O O . GLN A 1 239 ? 29.200 62.907 37.626 1.00 55.69 245 GLN A O 1
ATOM 1839 N N . THR A 1 240 ? 28.041 64.371 36.493 1.00 64.69 246 THR A N 1
ATOM 1840 C CA . THR A 1 240 ? 29.143 65.330 36.370 1.00 64.86 246 THR A CA 1
ATOM 1841 C C . THR A 1 240 ? 29.105 66.411 37.447 1.00 67.93 246 THR A C 1
ATOM 1842 O O . THR A 1 240 ? 30.083 67.082 37.720 1.00 72.31 246 THR A O 1
ATOM 1846 N N . GLY A 1 241 ? 27.958 66.600 38.067 1.00 77.58 247 GLY A N 1
ATOM 1847 C CA . GLY A 1 241 ? 27.763 67.736 38.993 1.00 80.55 247 GLY A CA 1
ATOM 1848 C C . GLY A 1 241 ? 27.742 69.084 38.280 1.00 75.17 247 GLY A C 1
ATOM 1849 O O . GLY A 1 241 ? 28.214 70.069 38.808 1.00 80.68 247 GLY A O 1
ATOM 1850 N N . LYS A 1 242 ? 27.187 69.120 37.075 1.00 69.83 248 LYS A N 1
ATOM 1851 C CA . LYS A 1 242 ? 27.178 70.320 36.270 1.00 67.31 248 LYS A CA 1
ATOM 1852 C C . LYS A 1 242 ? 25.792 70.791 35.875 1.00 64.68 248 LYS A C 1
ATOM 1853 O O . LYS A 1 242 ? 24.829 70.073 36.040 1.00 62.62 248 LYS A O 1
ATOM 1859 N N . THR A 1 243 ? 25.713 72.022 35.384 1.00 66.34 249 THR A N 1
ATOM 1860 C CA . THR A 1 243 ? 24.458 72.657 35.054 1.00 65.97 249 THR A CA 1
ATOM 1861 C C . THR A 1 243 ? 24.062 72.307 33.633 1.00 63.55 249 THR A C 1
ATOM 1862 O O . THR A 1 243 ? 24.916 72.031 32.798 1.00 56.52 249 THR A O 1
ATOM 1866 N N . LEU A 1 244 ? 22.756 72.287 33.383 1.00 60.08 250 LEU A N 1
ATOM 1867 C CA . LEU A 1 244 ? 22.222 72.099 32.066 1.00 57.21 250 LEU A CA 1
ATOM 1868 C C . LEU A 1 244 ? 22.601 73.250 31.139 1.00 68.30 250 LEU A C 1
ATOM 1869 O O . LEU A 1 244 ? 23.027 72.996 30.018 1.00 73.21 250 LEU A O 1
ATOM 1874 N N . SER A 1 245 ? 22.450 74.490 31.633 1.00 84.84 251 SER A N 1
ATOM 1875 C CA . SER A 1 245 ? 22.937 75.743 31.010 1.00 84.99 251 SER A CA 1
ATOM 1876 C C . SER A 1 245 ? 24.397 75.725 30.663 1.00 83.66 251 SER A C 1
ATOM 1877 O O . SER A 1 245 ? 24.792 76.138 29.587 1.00 87.67 251 SER A O 1
ATOM 1880 N N . ASP A 1 246 ? 25.191 75.275 31.618 1.00 82.26 252 ASP A N 1
ATOM 1881 C CA . ASP A 1 246 ? 26.624 75.190 31.464 1.00 86.84 252 ASP A CA 1
ATOM 1882 C C . ASP A 1 246 ? 27.093 74.378 30.194 1.00 86.31 252 ASP A C 1
ATOM 1883 O O . ASP A 1 246 ? 27.155 73.148 30.184 1.00 79.95 252 ASP A O 1
ATOM 1888 N N . PRO A 1 247 ? 27.486 75.082 29.123 1.00 94.19 253 PRO A N 1
ATOM 1889 C CA . PRO A 1 247 ? 27.737 74.382 27.835 1.00 84.94 253 PRO A CA 1
ATOM 1890 C C . PRO A 1 247 ? 28.976 73.466 27.821 1.00 83.98 253 PRO A C 1
ATOM 1891 O O . PRO A 1 247 ? 29.159 72.655 26.908 1.00 65.76 253 PRO A O 1
ATOM 1895 N N . ASN A 1 248 ? 29.804 73.590 28.849 1.00 93.99 254 ASN A N 1
ATOM 1896 C CA . ASN A 1 248 ? 31.137 73.024 28.814 1.00 99.18 254 ASN A CA 1
ATOM 1897 C C . ASN A 1 248 ? 31.151 71.585 29.301 1.00 95.63 254 ASN A C 1
ATOM 1898 O O . ASN A 1 248 ? 32.132 70.883 29.109 1.00 96.03 254 ASN A O 1
ATOM 1903 N N . ARG A 1 249 ? 30.035 71.148 29.883 1.00 92.52 255 ARG A N 1
ATOM 1904 C CA . ARG A 1 249 ? 29.874 69.796 30.470 1.00 84.34 255 ARG A CA 1
ATOM 1905 C C . ARG A 1 249 ? 29.899 68.643 29.470 1.00 77.48 255 ARG A C 1
ATOM 1906 O O . ARG A 1 249 ? 29.737 68.827 28.257 1.00 80.67 255 ARG A O 1
ATOM 1914 N N . PHE A 1 250 ? 30.064 67.446 30.027 1.00 72.79 256 PHE A N 1
ATOM 1915 C CA . PHE A 1 250 ? 30.009 66.195 29.295 1.00 68.34 256 PHE A CA 1
ATOM 1916 C C . PHE A 1 250 ? 28.578 65.830 28.920 1.00 72.43 256 PHE A C 1
ATOM 1917 O O . PHE A 1 250 ? 27.703 65.663 29.798 1.00 83.63 256 PHE A O 1
ATOM 1925 N N . LYS A 1 251 ? 28.360 65.695 27.615 1.00 67.16 257 LYS A N 1
ATOM 1926 C CA . LYS A 1 251 ? 27.037 65.400 27.043 1.00 65.96 257 LYS A CA 1
ATOM 1927 C C . LYS A 1 251 ? 27.256 64.741 25.718 1.00 61.49 257 LYS A C 1
ATOM 1928 O O . LYS A 1 251 ? 28.334 64.818 25.172 1.00 67.19 257 LYS A O 1
ATOM 1934 N N . PHE A 1 252 ? 26.215 64.141 25.179 1.00 58.26 258 PHE A N 1
ATOM 1935 C CA . PHE A 1 252 ? 26.273 63.501 23.877 1.00 55.54 258 PHE A CA 1
ATOM 1936 C C . PHE A 1 252 ? 25.822 64.471 22.783 1.00 60.25 258 PHE A C 1
ATOM 1937 O O . PHE A 1 252 ? 25.398 65.593 23.085 1.00 61.76 258 PHE A O 1
ATOM 1945 N N . ASP A 1 253 ? 25.915 64.054 21.536 1.00 59.35 259 ASP A N 1
ATOM 1946 C CA . ASP A 1 253 ? 25.536 64.899 20.439 1.00 53.32 259 ASP A CA 1
ATOM 1947 C C . ASP A 1 253 ? 24.223 64.471 19.852 1.00 49.60 259 ASP A C 1
ATOM 1948 O O . ASP A 1 253 ? 24.116 63.421 19.286 1.00 50.18 259 ASP A O 1
ATOM 1953 N N . GLY A 1 254 ? 23.224 65.316 19.977 1.00 52.09 260 GLY A N 1
ATOM 1954 C CA . GLY A 1 254 ? 21.880 65.034 19.457 1.00 55.87 260 GLY A CA 1
ATOM 1955 C C . GLY A 1 254 ? 21.368 63.773 20.090 1.00 51.40 260 GLY A C 1
ATOM 1956 O O . GLY A 1 254 ? 21.877 63.357 21.111 1.00 66.36 260 GLY A O 1
ATOM 1957 N N . ASP A 1 255 ? 20.446 63.108 19.448 1.00 44.04 261 ASP A N 1
ATOM 1958 C CA . ASP A 1 255 ? 19.658 62.147 20.159 1.00 45.11 261 ASP A CA 1
ATOM 1959 C C . ASP A 1 255 ? 19.706 60.752 19.521 1.00 45.47 261 ASP A C 1
ATOM 1960 O O . ASP A 1 255 ? 18.704 60.001 19.487 1.00 44.45 261 ASP A O 1
ATOM 1965 N N . GLY A 1 256 ? 20.861 60.392 18.986 1.00 41.63 262 GLY A N 1
ATOM 1966 C CA . GLY A 1 256 ? 20.889 59.157 18.224 1.00 42.08 262 GLY A CA 1
ATOM 1967 C C . GLY A 1 256 ? 21.102 57.874 18.987 1.00 45.17 262 GLY A C 1
ATOM 1968 O O . GLY A 1 256 ? 21.191 56.789 18.377 1.00 44.18 262 GLY A O 1
ATOM 1969 N N . TYR A 1 257 ? 21.195 57.982 20.314 1.00 42.84 263 TYR A N 1
ATOM 1970 C CA . TYR A 1 257 ? 21.718 56.889 21.092 1.00 40.39 263 TYR A CA 1
ATOM 1971 C C . TYR A 1 257 ? 20.605 55.989 21.637 1.00 42.16 263 TYR A C 1
ATOM 1972 O O . TYR A 1 257 ? 20.717 55.412 22.706 1.00 43.21 263 TYR A O 1
ATOM 1981 N N . TYR A 1 258 ? 19.522 55.863 20.885 1.00 43.48 264 TYR A N 1
ATOM 1982 C CA . TYR A 1 258 ? 18.424 54.985 21.291 1.00 45.36 264 TYR A CA 1
ATOM 1983 C C . TYR A 1 258 ? 18.519 53.703 20.498 1.00 43.13 264 TYR A C 1
ATOM 1984 O O . TYR A 1 258 ? 19.427 53.539 19.685 1.00 39.01 264 TYR A O 1
ATOM 1993 N N . LEU A 1 259 ? 17.577 52.814 20.768 1.00 41.88 265 LEU A N 1
ATOM 1994 C CA . LEU A 1 259 ? 17.471 51.526 20.143 1.00 43.21 265 LEU A CA 1
ATOM 1995 C C . LEU A 1 259 ? 16.736 51.723 18.815 1.00 45.66 265 LEU A C 1
ATOM 1996 O O . LEU A 1 259 ? 15.499 51.632 18.759 1.00 45.37 265 LEU A O 1
ATOM 2001 N N . LYS A 1 260 ? 17.512 51.970 17.757 1.00 46.23 266 LYS A N 1
ATOM 2002 C CA . LYS A 1 260 ? 17.019 52.208 16.397 1.00 40.48 266 LYS A CA 1
ATOM 2003 C C . LYS A 1 260 ? 16.472 50.955 15.764 1.00 44.81 266 LYS A C 1
ATOM 2004 O O . LYS A 1 260 ? 16.937 49.862 16.089 1.00 50.13 266 LYS A O 1
ATOM 2010 N N . SER A 1 261 ? 15.470 51.100 14.889 1.00 47.81 267 SER A N 1
ATOM 2011 C CA . SER A 1 261 ? 14.797 49.934 14.272 1.00 50.61 267 SER A CA 1
ATOM 2012 C C . SER A 1 261 ? 15.712 49.380 13.228 1.00 48.63 267 SER A C 1
ATOM 2013 O O . SER A 1 261 ? 16.436 50.161 12.574 1.00 44.54 267 SER A O 1
ATOM 2016 N N . ALA A 1 262 ? 15.633 48.058 13.039 1.00 47.93 268 ALA A N 1
ATOM 2017 C CA . ALA A 1 262 ? 16.306 47.377 11.928 1.00 48.22 268 ALA A CA 1
ATOM 2018 C C . ALA A 1 262 ? 16.391 48.281 10.673 1.00 49.68 268 ALA A C 1
ATOM 2019 O O . ALA A 1 262 ? 17.511 48.617 10.230 1.00 42.47 268 ALA A O 1
ATOM 2021 N N . ALA A 1 263 ? 15.208 48.704 10.173 1.00 45.88 269 ALA A N 1
ATOM 2022 C CA . ALA A 1 263 ? 15.060 49.732 9.129 1.00 43.21 269 ALA A CA 1
ATOM 2023 C C . ALA A 1 263 ? 16.065 50.904 9.195 1.00 46.34 269 ALA A C 1
ATOM 2024 O O . ALA A 1 263 ? 16.893 51.069 8.268 1.00 47.90 269 ALA A O 1
ATOM 2026 N N . GLU A 1 264 ? 15.998 51.694 10.280 1.00 48.40 270 GLU A N 1
ATOM 2027 C CA . GLU A 1 264 ? 16.798 52.932 10.412 1.00 56.09 270 GLU A CA 1
ATOM 2028 C C . GLU A 1 264 ? 18.267 52.578 10.385 1.00 57.51 270 GLU A C 1
ATOM 2029 O O . GLU A 1 264 ? 19.109 53.339 9.899 1.00 59.78 270 GLU A O 1
ATOM 2035 N N . MET A 1 265 ? 18.544 51.399 10.924 1.00 55.72 271 MET A N 1
ATOM 2036 C CA . MET A 1 265 ? 19.887 50.946 11.178 1.00 55.58 271 MET A CA 1
ATOM 2037 C C . MET A 1 265 ? 20.480 50.473 9.858 1.00 58.20 271 MET A C 1
ATOM 2038 O O . MET A 1 265 ? 21.639 50.804 9.536 1.00 55.70 271 MET A O 1
ATOM 2043 N N . ARG A 1 266 ? 19.671 49.713 9.102 1.00 60.47 272 ARG A N 1
ATOM 2044 C CA . ARG A 1 266 ? 20.047 49.183 7.774 1.00 55.44 272 ARG A CA 1
ATOM 2045 C C . ARG A 1 266 ? 20.183 50.376 6.824 1.00 59.08 272 ARG A C 1
ATOM 2046 O O . ARG A 1 266 ? 21.137 50.455 6.037 1.00 61.34 272 ARG A O 1
ATOM 2054 N N . GLN A 1 267 ? 19.265 51.337 6.942 1.00 53.15 273 GLN A N 1
ATOM 2055 C CA . GLN A 1 267 ? 19.394 52.559 6.183 1.00 55.36 273 GLN A CA 1
ATOM 2056 C C . GLN A 1 267 ? 20.754 53.272 6.332 1.00 52.45 273 GLN A C 1
ATOM 2057 O O . GLN A 1 267 ? 21.116 54.051 5.472 1.00 52.25 273 GLN A O 1
ATOM 2063 N N . ILE A 1 268 ? 21.495 53.034 7.408 1.00 49.79 274 ILE A N 1
ATOM 2064 C CA . ILE A 1 268 ? 22.696 53.840 7.668 1.00 46.90 274 ILE A CA 1
ATOM 2065 C C . ILE A 1 268 ? 23.893 53.086 7.101 1.00 50.23 274 ILE A C 1
ATOM 2066 O O . ILE A 1 268 ? 24.917 53.719 6.735 1.00 46.94 274 ILE A O 1
ATOM 2071 N N . TRP A 1 269 ? 23.763 51.755 7.025 1.00 46.50 275 TRP A N 1
ATOM 2072 C CA . TRP A 1 269 ? 24.936 50.888 6.827 1.00 50.31 275 TRP A CA 1
ATOM 2073 C C . TRP A 1 269 ? 24.960 49.994 5.617 1.00 50.48 275 TRP A C 1
ATOM 2074 O O . TRP A 1 269 ? 26.054 49.698 5.099 1.00 49.03 275 TRP A O 1
ATOM 2085 N N . ASP A 1 270 ? 23.786 49.531 5.197 1.00 49.78 276 ASP A N 1
ATOM 2086 C CA . ASP A 1 270 ? 23.712 48.619 4.071 1.00 53.30 276 ASP A CA 1
ATOM 2087 C C . ASP A 1 270 ? 24.372 49.106 2.809 1.00 56.28 276 ASP A C 1
ATOM 2088 O O . ASP A 1 270 ? 25.139 48.356 2.205 1.00 53.99 276 ASP A O 1
ATOM 2093 N N . ASP A 1 271 ? 24.133 50.378 2.480 1.00 60.67 277 ASP A N 1
ATOM 2094 C CA . ASP A 1 271 ? 24.718 51.011 1.302 1.00 62.98 277 ASP A CA 1
ATOM 2095 C C . ASP A 1 271 ? 26.086 51.505 1.522 1.00 56.52 277 ASP A C 1
ATOM 2096 O O . ASP A 1 271 ? 26.838 51.595 0.606 1.00 56.94 277 ASP A O 1
ATOM 2101 N N . GLU A 1 272 ? 26.403 51.824 2.754 1.00 60.79 278 GLU A N 1
ATOM 2102 C CA . GLU A 1 272 ? 27.673 52.412 3.065 1.00 64.47 278 GLU A CA 1
ATOM 2103 C C . GLU A 1 272 ? 28.743 51.351 3.304 1.00 62.57 278 GLU A C 1
ATOM 2104 O O . GLU A 1 272 ? 29.847 51.483 2.804 1.00 60.88 278 GLU A O 1
ATOM 2110 N N . VAL A 1 273 ? 28.421 50.315 4.082 1.00 59.53 279 VAL A N 1
ATOM 2111 C CA . VAL A 1 273 ? 29.378 49.249 4.448 1.00 54.07 279 VAL A CA 1
ATOM 2112 C C . VAL A 1 273 ? 28.612 47.931 4.414 1.00 56.33 279 VAL A C 1
ATOM 2113 O O . VAL A 1 273 ? 28.070 47.472 5.418 1.00 49.06 279 VAL A O 1
ATOM 2117 N N . PRO A 1 274 ? 28.548 47.313 3.247 1.00 60.97 280 PRO A N 1
ATOM 2118 C CA . PRO A 1 274 ? 27.823 46.040 3.142 1.00 60.75 280 PRO A CA 1
ATOM 2119 C C . PRO A 1 274 ? 28.276 45.074 4.224 1.00 62.30 280 PRO A C 1
ATOM 2120 O O . PRO A 1 274 ? 29.456 45.111 4.625 1.00 64.03 280 PRO A O 1
ATOM 2124 N N . GLY A 1 275 ? 27.338 44.255 4.704 1.00 60.75 281 GLY A N 1
ATOM 2125 C CA . GLY A 1 275 ? 27.609 43.252 5.730 1.00 58.97 281 GLY A CA 1
ATOM 2126 C C . GLY A 1 275 ? 27.524 43.622 7.219 1.00 57.55 281 GLY A C 1
ATOM 2127 O O . GLY A 1 275 ? 27.278 42.741 8.045 1.00 59.51 281 GLY A O 1
ATOM 2128 N N . ALA A 1 276 ? 27.731 44.895 7.559 1.00 52.33 282 ALA A N 1
ATOM 2129 C CA . ALA A 1 276 ? 27.753 45.385 8.930 1.00 48.39 282 ALA A CA 1
ATOM 2130 C C . ALA A 1 276 ? 26.550 44.903 9.764 1.00 48.61 282 ALA A C 1
ATOM 2131 O O . ALA A 1 276 ? 26.725 44.143 10.738 1.00 55.41 282 ALA A O 1
ATOM 2133 N N . CYS A 1 277 ? 25.342 45.261 9.336 1.00 45.30 283 CYS A N 1
ATOM 2134 C CA . CYS A 1 277 ? 24.117 44.774 9.982 1.00 44.34 283 CYS A CA 1
ATOM 2135 C C . CYS A 1 277 ? 23.953 43.253 9.971 1.00 45.03 283 CYS A C 1
ATOM 2136 O O . CYS A 1 277 ? 23.450 42.657 10.915 1.00 51.58 283 CYS A O 1
ATOM 2139 N N . ASP A 1 278 ? 24.415 42.601 8.926 1.00 48.40 284 ASP A N 1
ATOM 2140 C CA . ASP A 1 278 ? 24.196 41.159 8.875 1.00 53.02 284 ASP A CA 1
ATOM 2141 C C . ASP A 1 278 ? 25.066 40.478 9.941 1.00 50.68 284 ASP A C 1
ATOM 2142 O O . ASP A 1 278 ? 24.739 39.383 10.457 1.00 49.19 284 ASP A O 1
ATOM 2147 N N . SER A 1 279 ? 26.192 41.112 10.262 1.00 46.93 285 SER A N 1
ATOM 2148 C CA . SER A 1 279 ? 27.119 40.463 11.175 1.00 47.73 285 SER A CA 1
ATOM 2149 C C . SER A 1 279 ? 26.473 40.370 12.533 1.00 50.92 285 SER A C 1
ATOM 2150 O O . SER A 1 279 ? 26.750 39.420 13.283 1.00 50.99 285 SER A O 1
ATOM 2153 N N . THR A 1 280 ? 25.603 41.344 12.835 1.00 46.48 286 THR A N 1
ATOM 2154 C CA . THR A 1 280 ? 24.904 41.360 14.108 1.00 43.67 286 THR A CA 1
ATOM 2155 C C . THR A 1 280 ? 24.100 40.095 14.223 1.00 42.48 286 THR A C 1
ATOM 2156 O O . THR A 1 280 ? 24.069 39.485 15.291 1.00 44.43 286 THR A O 1
ATOM 2160 N N . LEU A 1 281 ? 23.481 39.695 13.115 1.00 37.81 287 LEU A N 1
ATOM 2161 C CA . LEU A 1 281 ? 22.656 38.502 13.118 1.00 38.82 287 LEU A CA 1
ATOM 2162 C C . LEU A 1 281 ? 23.503 37.233 13.120 1.00 39.13 287 LEU A C 1
ATOM 2163 O O . LEU A 1 281 ? 23.107 36.202 13.686 1.00 37.27 287 LEU A O 1
ATOM 2168 N N . LEU A 1 282 ? 24.682 37.301 12.514 1.00 41.86 288 LEU A N 1
ATOM 2169 C CA . LEU A 1 282 ? 25.568 36.131 12.526 1.00 46.69 288 LEU A CA 1
ATOM 2170 C C . LEU A 1 282 ? 25.948 35.817 13.939 1.00 48.31 288 LEU A C 1
ATOM 2171 O O . LEU A 1 282 ? 25.864 34.642 14.342 1.00 51.70 288 LEU A O 1
ATOM 2176 N N . ILE A 1 283 ? 26.323 36.890 14.670 1.00 51.47 289 ILE A N 1
ATOM 2177 C CA . ILE A 1 283 ? 26.716 36.868 16.087 1.00 41.95 289 ILE A CA 1
ATOM 2178 C C . ILE A 1 283 ? 25.541 36.371 16.922 1.00 39.68 289 ILE A C 1
ATOM 2179 O O . ILE A 1 283 ? 25.674 35.389 17.643 1.00 37.61 289 ILE A O 1
ATOM 2184 N N . ALA A 1 284 ? 24.376 36.983 16.756 1.00 36.18 290 ALA A N 1
ATOM 2185 C CA . ALA A 1 284 ? 23.210 36.567 17.528 1.00 40.17 290 ALA A CA 1
ATOM 2186 C C . ALA A 1 284 ? 22.922 35.092 17.370 1.00 45.36 290 ALA A C 1
ATOM 2187 O O . ALA A 1 284 ? 22.662 34.394 18.342 1.00 49.05 290 ALA A O 1
ATOM 2189 N N . GLU A 1 285 ? 22.986 34.603 16.147 1.00 51.77 291 GLU A N 1
ATOM 2190 C CA . GLU A 1 285 ? 22.659 33.218 15.941 1.00 60.05 291 GLU A CA 1
ATOM 2191 C C . GLU A 1 285 ? 23.802 32.306 16.479 1.00 51.36 291 GLU A C 1
ATOM 2192 O O . GLU A 1 285 ? 23.541 31.246 16.974 1.00 48.09 291 GLU A O 1
ATOM 2198 N N . ARG A 1 286 ? 25.047 32.743 16.396 1.00 44.22 292 ARG A N 1
ATOM 2199 C CA . ARG A 1 286 ? 26.180 32.056 17.029 1.00 40.99 292 ARG A CA 1
ATOM 2200 C C . ARG A 1 286 ? 26.095 31.852 18.559 1.00 44.59 292 ARG A C 1
ATOM 2201 O O . ARG A 1 286 ? 26.624 30.844 19.103 1.00 39.81 292 ARG A O 1
ATOM 2209 N N . VAL A 1 287 ? 25.458 32.823 19.240 1.00 43.09 293 VAL A N 1
ATOM 2210 C CA . VAL A 1 287 ? 25.398 32.881 20.708 1.00 40.80 293 VAL A CA 1
ATOM 2211 C C . VAL A 1 287 ? 24.532 31.759 21.296 1.00 43.08 293 VAL A C 1
ATOM 2212 O O . VAL A 1 287 ? 23.384 31.608 20.914 1.00 45.38 293 VAL A O 1
ATOM 2216 N N . GLN A 1 288 ? 25.097 31.033 22.256 1.00 42.53 294 GLN A N 1
ATOM 2217 C CA . GLN A 1 288 ? 24.447 29.958 22.983 1.00 47.29 294 GLN A CA 1
ATOM 2218 C C . GLN A 1 288 ? 23.536 30.327 24.169 1.00 48.48 294 GLN A C 1
ATOM 2219 O O . GLN A 1 288 ? 23.354 31.503 24.522 1.00 56.73 294 GLN A O 1
ATOM 2225 N N . SER A 1 289 ? 22.913 29.303 24.743 1.00 44.91 295 SER A N 1
ATOM 2226 C CA . SER A 1 289 ? 22.123 29.439 25.948 1.00 40.44 295 SER A CA 1
ATOM 2227 C C . SER A 1 289 ? 23.055 29.609 27.120 1.00 44.00 295 SER A C 1
ATOM 2228 O O . SER A 1 289 ? 24.022 28.828 27.304 1.00 41.42 295 SER A O 1
ATOM 2231 N N . TYR A 1 290 ? 22.765 30.623 27.932 1.00 41.57 296 TYR A N 1
ATOM 2232 C CA . TYR A 1 290 ? 23.606 30.842 29.076 1.00 39.79 296 TYR A CA 1
ATOM 2233 C C . TYR A 1 290 ? 23.151 30.029 30.280 1.00 41.89 296 TYR A C 1
ATOM 2234 O O . TYR A 1 290 ? 23.661 30.203 31.386 1.00 48.39 296 TYR A O 1
ATOM 2243 N N . ALA A 1 291 ? 22.198 29.140 30.071 1.00 38.53 297 ALA A N 1
ATOM 2244 C CA . ALA A 1 291 ? 21.432 28.622 31.173 1.00 37.69 297 ALA A CA 1
ATOM 2245 C C . ALA A 1 291 ? 22.244 27.763 32.174 1.00 41.27 297 ALA A C 1
ATOM 2246 O O . ALA A 1 291 ? 21.843 27.595 33.330 1.00 41.59 297 ALA A O 1
ATOM 2248 N N . ASP A 1 292 ? 23.394 27.244 31.757 1.00 41.22 298 ASP A N 1
ATOM 2249 C CA . ASP A 1 292 ? 24.155 26.428 32.669 1.00 44.04 298 ASP A CA 1
ATOM 2250 C C . ASP A 1 292 ? 24.709 27.296 33.829 1.00 44.95 298 ASP A C 1
ATOM 2251 O O . ASP A 1 292 ? 25.175 26.790 34.844 1.00 50.88 298 ASP A O 1
ATOM 2256 N N . VAL A 1 293 ? 24.674 28.603 33.651 1.00 42.74 299 VAL A N 1
ATOM 2257 C CA . VAL A 1 293 ? 25.261 29.540 34.583 1.00 41.68 299 VAL A CA 1
ATOM 2258 C C . VAL A 1 293 ? 24.227 29.852 35.664 1.00 45.04 299 VAL A C 1
ATOM 2259 O O . VAL A 1 293 ? 24.608 30.100 36.809 1.00 44.32 299 VAL A O 1
ATOM 2263 N N . TRP A 1 294 ? 22.938 29.828 35.301 1.00 42.87 300 TRP A N 1
ATOM 2264 C CA . TRP A 1 294 ? 21.863 30.135 36.251 1.00 42.36 300 TRP A CA 1
ATOM 2265 C C . TRP A 1 294 ? 21.174 28.904 36.797 1.00 43.79 300 TRP A C 1
ATOM 2266 O O . TRP A 1 294 ? 20.119 29.018 37.427 1.00 42.30 300 TRP A O 1
ATOM 2277 N N . THR A 1 295 ? 21.767 27.738 36.547 1.00 44.72 301 THR A N 1
ATOM 2278 C CA . THR A 1 295 ? 21.224 26.463 37.008 1.00 48.61 301 THR A CA 1
ATOM 2279 C C . THR A 1 295 ? 21.621 26.360 38.435 1.00 41.33 301 THR A C 1
ATOM 2280 O O . THR A 1 295 ? 22.787 26.545 38.706 1.00 44.64 301 THR A O 1
ATOM 2284 N N . PRO A 1 296 ? 20.674 26.068 39.335 1.00 38.46 302 PRO A N 1
ATOM 2285 C CA . PRO A 1 296 ? 21.027 26.053 40.767 1.00 39.95 302 PRO A CA 1
ATOM 2286 C C . PRO A 1 296 ? 21.942 24.899 41.096 1.00 40.26 302 PRO A C 1
ATOM 2287 O O . PRO A 1 296 ? 21.669 23.798 40.681 1.00 51.65 302 PRO A O 1
ATOM 2291 N N . ARG A 1 297 ? 22.991 25.166 41.870 1.00 42.88 303 ARG A N 1
ATOM 2292 C CA . ARG A 1 297 ? 23.938 24.147 42.311 1.00 45.02 303 ARG A CA 1
ATOM 2293 C C . ARG A 1 297 ? 24.043 24.276 43.829 1.00 45.47 303 ARG A C 1
ATOM 2294 O O . ARG A 1 297 ? 23.916 25.380 44.359 1.00 48.89 303 ARG A O 1
ATOM 2302 N N . ASP A 1 298 ? 24.264 23.171 44.538 1.00 48.93 304 ASP A N 1
ATOM 2303 C CA . ASP A 1 298 ? 24.348 23.258 45.994 1.00 49.71 304 ASP A CA 1
ATOM 2304 C C . ASP A 1 298 ? 25.748 23.730 46.341 1.00 51.12 304 ASP A C 1
ATOM 2305 O O . ASP A 1 298 ? 26.717 22.951 46.369 1.00 48.68 304 ASP A O 1
ATOM 2310 N N . ARG A 1 299 ? 25.840 25.010 46.647 1.00 47.48 305 ARG A N 1
ATOM 2311 C CA . ARG A 1 299 ? 27.113 25.618 46.852 1.00 44.03 305 ARG A CA 1
ATOM 2312 C C . ARG A 1 299 ? 27.266 25.983 48.330 1.00 40.77 305 ARG A C 1
ATOM 2313 O O . ARG A 1 299 ? 27.965 26.907 48.666 1.00 44.85 305 ARG A O 1
ATOM 2321 N N . MET A 1 300 ? 26.601 25.269 49.221 1.00 39.35 306 MET A N 1
ATOM 2322 C CA . MET A 1 300 ? 26.746 25.529 50.648 1.00 39.04 306 MET A CA 1
ATOM 2323 C C . MET A 1 300 ? 28.055 24.982 51.229 1.00 37.78 306 MET A C 1
ATOM 2324 O O . MET A 1 300 ? 28.341 23.805 51.083 1.00 45.27 306 MET A O 1
ATOM 2329 N N . PRO A 1 301 ? 28.835 25.818 51.923 1.00 33.85 307 PRO A N 1
ATOM 2330 C CA . PRO A 1 301 ? 30.024 25.333 52.600 1.00 32.62 307 PRO A CA 1
ATOM 2331 C C . PRO A 1 301 ? 29.828 24.013 53.357 1.00 34.43 307 PRO A C 1
ATOM 2332 O O . PRO A 1 301 ? 28.749 23.745 53.890 1.00 37.28 307 PRO A O 1
ATOM 2336 N N . VAL A 1 302 ? 30.876 23.198 53.400 1.00 34.46 308 VAL A N 1
ATOM 2337 C CA . VAL A 1 302 ? 30.848 21.917 54.080 1.00 34.21 308 VAL A CA 1
ATOM 2338 C C . VAL A 1 302 ? 31.641 22.103 55.360 1.00 35.71 308 VAL A C 1
ATOM 2339 O O . VAL A 1 302 ? 32.857 22.297 55.315 1.00 43.13 308 VAL A O 1
ATOM 2343 N N . PHE A 1 303 ? 30.967 22.049 56.501 1.00 35.67 309 PHE A N 1
ATOM 2344 C CA . PHE A 1 303 ? 31.630 22.297 57.747 1.00 33.99 309 PHE A CA 1
ATOM 2345 C C . PHE A 1 303 ? 32.723 21.244 57.928 1.00 38.90 309 PHE A C 1
ATOM 2346 O O . PHE A 1 303 ? 32.449 20.070 57.767 1.00 40.25 309 PHE A O 1
ATOM 2354 N N . PRO A 1 304 ? 33.980 21.639 58.240 1.00 45.10 310 PRO A N 1
ATOM 2355 C CA . PRO A 1 304 ? 34.945 20.545 58.312 1.00 44.11 310 PRO A CA 1
ATOM 2356 C C . PRO A 1 304 ? 34.843 19.898 59.708 1.00 41.94 310 PRO A C 1
ATOM 2357 O O . PRO A 1 304 ? 34.905 20.599 60.752 1.00 41.38 310 PRO A O 1
ATOM 2361 N N . VAL A 1 305 ? 34.645 18.585 59.709 1.00 39.28 311 VAL A N 1
ATOM 2362 C CA . VAL A 1 305 ? 34.327 17.844 60.946 1.00 38.64 311 VAL A CA 1
ATOM 2363 C C . VAL A 1 305 ? 35.518 17.022 61.312 1.00 40.38 311 VAL A C 1
ATOM 2364 O O . VAL A 1 305 ? 36.362 16.831 60.450 1.00 45.41 311 VAL A O 1
ATOM 2368 N N . PRO A 1 306 ? 35.604 16.502 62.559 1.00 40.43 312 PRO A N 1
ATOM 2369 C CA . PRO A 1 306 ? 36.790 15.686 62.829 1.00 37.92 312 PRO A CA 1
ATOM 2370 C C . PRO A 1 306 ? 36.823 14.465 61.924 1.00 43.52 312 PRO A C 1
ATOM 2371 O O . PRO A 1 306 ? 35.875 14.231 61.169 1.00 45.84 312 PRO A O 1
ATOM 2375 N N . ASP A 1 307 ? 37.936 13.738 61.949 1.00 53.18 313 ASP A N 1
ATOM 2376 C CA . ASP A 1 307 ? 38.100 12.611 61.057 1.00 57.12 313 ASP A CA 1
ATOM 2377 C C . ASP A 1 307 ? 37.239 11.444 61.524 1.00 50.24 313 ASP A C 1
ATOM 2378 O O . ASP A 1 307 ? 37.243 11.138 62.688 1.00 50.73 313 ASP A O 1
ATOM 2383 N N . GLY A 1 308 ? 36.475 10.839 60.615 1.00 52.89 314 GLY A N 1
ATOM 2384 C CA . GLY A 1 308 ? 35.607 9.708 60.943 1.00 49.45 314 GLY A CA 1
ATOM 2385 C C . GLY A 1 308 ? 34.169 10.088 61.261 1.00 51.84 314 GLY A C 1
ATOM 2386 O O . GLY A 1 308 ? 33.303 9.220 61.425 1.00 55.93 314 GLY A O 1
ATOM 2387 N N . HIS A 1 309 ? 33.913 11.382 61.351 1.00 45.76 315 HIS A N 1
ATOM 2388 C CA . HIS A 1 309 ? 32.567 11.871 61.335 1.00 43.27 315 HIS A CA 1
ATOM 2389 C C . HIS A 1 309 ? 32.134 12.288 59.947 1.00 43.82 315 HIS A C 1
ATOM 2390 O O . HIS A 1 309 ? 32.966 12.499 59.058 1.00 43.29 315 HIS A O 1
ATOM 2397 N N . ASP A 1 310 ? 30.826 12.422 59.770 1.00 41.99 316 ASP A N 1
ATOM 2398 C CA . ASP A 1 310 ? 30.262 13.222 58.698 1.00 43.93 316 ASP A CA 1
ATOM 2399 C C . ASP A 1 310 ? 29.434 14.395 59.308 1.00 42.88 316 ASP A C 1
ATOM 2400 O O . ASP A 1 310 ? 29.450 14.626 60.523 1.00 42.04 316 ASP A O 1
ATOM 2405 N N . GLN A 1 311 ? 28.716 15.134 58.476 1.00 43.69 317 GLN A N 1
ATOM 2406 C CA . GLN A 1 311 ? 28.045 16.322 58.957 1.00 42.65 317 GLN A CA 1
ATOM 2407 C C . GLN A 1 311 ? 26.990 15.913 59.929 1.00 43.19 317 GLN A C 1
ATOM 2408 O O . GLN A 1 311 ? 26.868 16.522 61.005 1.00 39.60 317 GLN A O 1
ATOM 2414 N N . ALA A 1 312 ? 26.281 14.835 59.582 1.00 44.87 318 ALA A N 1
ATOM 2415 C CA . ALA A 1 312 ? 25.208 14.320 60.439 1.00 42.63 318 ALA A CA 1
ATOM 2416 C C . ALA A 1 312 ? 25.670 13.805 61.819 1.00 40.92 318 ALA A C 1
ATOM 2417 O O . ALA A 1 312 ? 25.062 14.163 62.820 1.00 42.69 318 ALA A O 1
ATOM 2419 N N . SER A 1 313 ? 26.749 13.014 61.869 1.00 39.98 319 SER A N 1
ATOM 2420 C CA . SER A 1 313 ? 27.384 12.583 63.126 1.00 40.93 319 SER A CA 1
ATOM 2421 C C . SER A 1 313 ? 27.739 13.731 64.041 1.00 43.83 319 SER A C 1
ATOM 2422 O O . SER A 1 313 ? 27.415 13.737 65.268 1.00 40.45 319 SER A O 1
ATOM 2425 N N . TRP A 1 314 ? 28.461 14.679 63.431 1.00 45.07 320 TRP A N 1
ATOM 2426 C CA . TRP A 1 314 ? 29.000 15.815 64.142 1.00 40.56 320 TRP A CA 1
ATOM 2427 C C . TRP A 1 314 ? 27.873 16.719 64.714 1.00 38.49 320 TRP A C 1
ATOM 2428 O O . TRP A 1 314 ? 27.931 17.176 65.860 1.00 32.31 320 TRP A O 1
ATOM 2439 N N . LEU A 1 315 ? 26.826 16.914 63.925 1.00 36.80 321 LEU A N 1
ATOM 2440 C CA . LEU A 1 315 ? 25.674 17.602 64.420 1.00 39.12 321 LEU A CA 1
ATOM 2441 C C . LEU A 1 315 ? 25.097 16.915 65.675 1.00 43.31 321 LEU A C 1
ATOM 2442 O O . LEU A 1 315 ? 24.885 17.627 66.690 1.00 39.28 321 LEU A O 1
ATOM 2447 N N . ARG A 1 316 ? 24.872 15.571 65.613 1.00 43.71 322 ARG A N 1
ATOM 2448 C CA . ARG A 1 316 ? 24.396 14.799 66.801 1.00 44.36 322 ARG A CA 1
ATOM 2449 C C . ARG A 1 316 ? 25.372 15.042 67.955 1.00 45.90 322 ARG A C 1
ATOM 2450 O O . ARG A 1 316 ? 24.974 15.483 69.051 1.00 44.73 322 ARG A O 1
ATOM 2458 N N . HIS A 1 317 ? 26.662 14.810 67.695 1.00 41.21 323 HIS A N 1
ATOM 2459 C CA . HIS A 1 317 ? 27.639 15.000 68.732 1.00 38.90 323 HIS A CA 1
ATOM 2460 C C . HIS A 1 317 ? 27.532 16.378 69.384 1.00 35.95 323 HIS A C 1
ATOM 2461 O O . HIS A 1 317 ? 27.612 16.491 70.606 1.00 38.54 323 HIS A O 1
ATOM 2468 N N . GLU A 1 318 ? 27.351 17.410 68.559 1.00 35.19 324 GLU A N 1
ATOM 2469 C CA . GLU A 1 318 ? 27.360 18.795 69.012 1.00 34.64 324 GLU A CA 1
ATOM 2470 C C . GLU A 1 318 ? 26.085 19.185 69.717 1.00 35.84 324 GLU A C 1
ATOM 2471 O O . GLU A 1 318 ? 26.128 19.934 70.721 1.00 33.88 324 GLU A O 1
ATOM 2477 N N . VAL A 1 319 ? 24.963 18.669 69.204 1.00 35.90 325 VAL A N 1
ATOM 2478 C CA . VAL A 1 319 ? 23.668 18.856 69.827 1.00 37.81 325 VAL A CA 1
ATOM 2479 C C . VAL A 1 319 ? 23.649 18.197 71.205 1.00 43.47 325 VAL A C 1
ATOM 2480 O O . VAL A 1 319 ? 23.030 18.706 72.126 1.00 46.00 325 VAL A O 1
ATOM 2484 N N . ASP A 1 320 ? 24.307 17.043 71.324 1.00 52.88 326 ASP A N 1
ATOM 2485 C CA . ASP A 1 320 ? 24.397 16.321 72.590 1.00 52.42 326 ASP A CA 1
ATOM 2486 C C . ASP A 1 320 ? 25.153 17.161 73.563 1.00 52.80 326 ASP A C 1
ATOM 2487 O O . ASP A 1 320 ? 24.569 17.682 74.529 1.00 54.99 326 ASP A O 1
ATOM 2492 N N . ALA A 1 321 ? 26.417 17.405 73.230 1.00 48.36 327 ALA A N 1
ATOM 2493 C CA . ALA A 1 321 ? 27.249 18.316 74.013 1.00 45.10 327 ALA A CA 1
ATOM 2494 C C . ALA A 1 321 ? 26.443 19.530 74.488 1.00 44.67 327 ALA A C 1
ATOM 2495 O O . ALA A 1 321 ? 26.563 19.980 75.646 1.00 45.33 327 ALA A O 1
ATOM 2497 N N . GLY A 1 322 ? 25.612 20.031 73.568 1.00 46.56 328 GLY A N 1
ATOM 2498 C CA . GLY A 1 322 ? 24.844 21.250 73.742 1.00 45.41 328 GLY A CA 1
ATOM 2499 C C . GLY A 1 322 ? 23.880 21.115 74.882 1.00 44.26 328 GLY A C 1
ATOM 2500 O O . GLY A 1 322 ? 23.967 21.872 75.853 1.00 43.72 328 GLY A O 1
ATOM 2501 N N . LEU A 1 323 ? 22.989 20.130 74.757 1.00 43.17 329 LEU A N 1
ATOM 2502 C CA . LEU A 1 323 ? 22.060 19.759 75.823 1.00 45.03 329 LEU A CA 1
ATOM 2503 C C . LEU A 1 323 ? 22.763 19.560 77.172 1.00 50.37 329 LEU A C 1
ATOM 2504 O O . LEU A 1 323 ? 22.271 20.106 78.193 1.00 46.25 329 LEU A O 1
ATOM 2509 N N . ARG A 1 324 ? 23.916 18.849 77.165 1.00 49.96 330 ARG A N 1
ATOM 2510 C CA . ARG A 1 324 ? 24.714 18.660 78.381 1.00 54.92 330 ARG A CA 1
ATOM 2511 C C . ARG A 1 324 ? 25.002 20.012 79.040 1.00 55.70 330 ARG A C 1
ATOM 2512 O O . ARG A 1 324 ? 24.633 20.183 80.194 1.00 56.11 330 ARG A O 1
ATOM 2520 N N . ARG A 1 325 ? 25.597 20.966 78.296 1.00 55.87 331 ARG A N 1
ATOM 2521 C CA . ARG A 1 325 ? 25.871 22.335 78.795 1.00 51.28 331 ARG A CA 1
ATOM 2522 C C . ARG A 1 325 ? 24.634 23.048 79.323 1.00 46.02 331 ARG A C 1
ATOM 2523 O O . ARG A 1 325 ? 24.649 23.617 80.394 1.00 42.79 331 ARG A O 1
ATOM 2531 N N . ARG A 1 326 ? 23.598 23.052 78.510 1.00 46.99 332 ARG A N 1
ATOM 2532 C CA . ARG A 1 326 ? 22.332 23.725 78.739 1.00 49.96 332 ARG A CA 1
ATOM 2533 C C . ARG A 1 326 ? 21.568 23.223 79.937 1.00 53.82 332 ARG A C 1
ATOM 2534 O O . ARG A 1 326 ? 20.949 23.982 80.650 1.00 48.11 332 ARG A O 1
ATOM 2542 N N . PHE A 1 327 ? 21.606 21.924 80.139 1.00 58.14 333 PHE A N 1
ATOM 2543 C CA . PHE A 1 327 ? 20.917 21.274 81.263 1.00 58.42 333 PHE A CA 1
ATOM 2544 C C . PHE A 1 327 ? 21.889 20.414 82.055 1.00 63.58 333 PHE A C 1
ATOM 2545 O O . PHE A 1 327 ? 21.919 19.200 81.860 1.00 57.70 333 PHE A O 1
ATOM 2553 N N . PRO A 1 328 ? 22.689 21.041 82.958 1.00 72.48 334 PRO A N 1
ATOM 2554 C CA . PRO A 1 328 ? 23.898 20.294 83.311 1.00 68.50 334 PRO A CA 1
ATOM 2555 C C . PRO A 1 328 ? 23.570 19.105 84.202 1.00 71.09 334 PRO A C 1
ATOM 2556 O O . PRO A 1 328 ? 24.362 18.167 84.214 1.00 71.27 334 PRO A O 1
ATOM 2560 N N . ALA A 1 329 ? 22.426 19.127 84.910 1.00 70.14 335 ALA A N 1
ATOM 2561 C CA . ALA A 1 329 ? 22.009 17.950 85.690 1.00 68.54 335 ALA A CA 1
ATOM 2562 C C . ALA A 1 329 ? 20.908 17.176 84.977 1.00 64.77 335 ALA A C 1
ATOM 2563 O O . ALA A 1 329 ? 19.844 16.999 85.541 1.00 64.87 335 ALA A O 1
ATOM 2565 N N . GLY A 1 330 ? 21.188 16.739 83.736 1.00 67.55 336 GLY A N 1
ATOM 2566 C CA . GLY A 1 330 ? 20.274 15.944 82.870 1.00 67.75 336 GLY A CA 1
ATOM 2567 C C . GLY A 1 330 ? 19.137 16.726 82.169 1.00 69.59 336 GLY A C 1
ATOM 2568 O O . GLY A 1 330 ? 18.330 17.397 82.829 1.00 64.17 336 GLY A O 1
ATOM 2569 N N . PRO A 1 331 ? 19.043 16.656 80.826 1.00 69.53 337 PRO A N 1
ATOM 2570 C CA . PRO A 1 331 ? 17.912 17.390 80.144 1.00 69.65 337 PRO A CA 1
ATOM 2571 C C . PRO A 1 331 ? 16.533 16.904 80.568 1.00 64.52 337 PRO A C 1
ATOM 2572 O O . PRO A 1 331 ? 16.367 15.681 80.696 1.00 62.59 337 PRO A O 1
ATOM 2576 N N . PRO A 1 332 ? 15.548 17.824 80.767 1.00 60.12 338 PRO A N 1
ATOM 2577 C CA . PRO A 1 332 ? 14.296 17.273 81.232 1.00 59.81 338 PRO A CA 1
ATOM 2578 C C . PRO A 1 332 ? 13.610 16.367 80.211 1.00 57.64 338 PRO A C 1
ATOM 2579 O O . PRO A 1 332 ? 14.173 15.993 79.204 1.00 54.66 338 PRO A O 1
ATOM 2583 N N . ASP A 1 333 ? 12.377 16.054 80.501 1.00 60.43 339 ASP A N 1
ATOM 2584 C CA . ASP A 1 333 ? 11.687 14.969 79.885 1.00 63.49 339 ASP A CA 1
ATOM 2585 C C . ASP A 1 333 ? 11.147 15.298 78.539 1.00 57.53 339 ASP A C 1
ATOM 2586 O O . ASP A 1 333 ? 10.439 16.265 78.399 1.00 66.69 339 ASP A O 1
ATOM 2591 N N . GLY A 1 334 ? 11.396 14.467 77.554 1.00 52.93 340 GLY A N 1
ATOM 2592 C CA . GLY A 1 334 ? 10.816 14.700 76.212 1.00 51.68 340 GLY A CA 1
ATOM 2593 C C . GLY A 1 334 ? 11.786 15.469 75.281 1.00 59.11 340 GLY A C 1
ATOM 2594 O O . GLY A 1 334 ? 11.543 15.538 74.054 1.00 49.78 340 GLY A O 1
ATOM 2595 N N . TYR A 1 335 ? 12.873 16.031 75.868 1.00 50.23 341 TYR A N 1
ATOM 2596 C CA . TYR A 1 335 ? 13.879 16.818 75.152 1.00 44.70 341 TYR A CA 1
ATOM 2597 C C . TYR A 1 335 ? 14.653 16.062 74.132 1.00 47.26 341 TYR A C 1
ATOM 2598 O O . TYR A 1 335 ? 14.650 16.427 72.932 1.00 44.24 341 TYR A O 1
ATOM 2607 N N . ARG A 1 336 ? 15.308 15.006 74.606 1.00 45.82 342 ARG A N 1
ATOM 2608 C CA . ARG A 1 336 ? 16.065 14.115 73.727 1.00 48.46 342 ARG A CA 1
ATOM 2609 C C . ARG A 1 336 ? 15.306 13.642 72.480 1.00 48.19 342 ARG A C 1
ATOM 2610 O O . ARG A 1 336 ? 15.879 13.535 71.391 1.00 46.77 342 ARG A O 1
ATOM 2618 N N . GLU A 1 337 ? 14.018 13.393 72.637 1.00 49.21 343 GLU A N 1
ATOM 2619 C CA . GLU A 1 337 ? 13.245 12.826 71.568 1.00 58.11 343 GLU A CA 1
ATOM 2620 C C . GLU A 1 337 ? 12.911 13.920 70.557 1.00 54.94 343 GLU A C 1
ATOM 2621 O O . GLU A 1 337 ? 12.976 13.687 69.347 1.00 54.85 343 GLU A O 1
ATOM 2627 N N . ARG A 1 338 ? 12.598 15.112 71.072 1.00 48.17 344 ARG A N 1
ATOM 2628 C CA . ARG A 1 338 ? 12.427 16.311 70.261 1.00 43.25 344 ARG A CA 1
ATOM 2629 C C . ARG A 1 338 ? 13.695 16.606 69.481 1.00 43.02 344 ARG A C 1
ATOM 2630 O O . ARG A 1 338 ? 13.634 16.853 68.276 1.00 44.57 344 ARG A O 1
ATOM 2638 N N . ALA A 1 339 ? 14.835 16.583 70.176 1.00 37.17 345 ALA A N 1
ATOM 2639 C CA . ALA A 1 339 ? 16.101 16.799 69.509 1.00 34.62 345 ALA A CA 1
ATOM 2640 C C . ALA A 1 339 ? 16.319 15.805 68.389 1.00 35.21 345 ALA A C 1
ATOM 2641 O O . ALA A 1 339 ? 16.712 16.171 67.278 1.00 38.15 345 ALA A O 1
ATOM 2643 N N . ALA A 1 340 ? 16.026 14.546 68.667 1.00 36.01 346 ALA A N 1
ATOM 2644 C CA . ALA A 1 340 ? 16.307 13.514 67.707 1.00 35.27 346 ALA A CA 1
ATOM 2645 C C . ALA A 1 340 ? 15.420 13.686 66.489 1.00 37.28 346 ALA A C 1
ATOM 2646 O O . ALA A 1 340 ? 15.881 13.491 65.372 1.00 37.08 346 ALA A O 1
ATOM 2648 N N . TYR A 1 341 ? 14.169 14.099 66.720 1.00 37.80 347 TYR A N 1
ATOM 2649 C CA . TYR A 1 341 ? 13.219 14.363 65.651 1.00 37.92 347 TYR A CA 1
ATOM 2650 C C . TYR A 1 341 ? 13.731 15.469 64.721 1.00 40.98 347 TYR A C 1
ATOM 2651 O O . TYR A 1 341 ? 13.695 15.335 63.472 1.00 36.11 347 TYR A O 1
ATOM 2660 N N . GLU A 1 342 ? 14.174 16.566 65.339 1.00 41.53 348 GLU A N 1
ATOM 2661 C CA . GLU A 1 342 ? 14.660 17.713 64.593 1.00 41.79 348 GLU A CA 1
ATOM 2662 C C . GLU A 1 342 ? 15.879 17.294 63.782 1.00 43.63 348 GLU A C 1
ATOM 2663 O O . GLU A 1 342 ? 15.910 17.508 62.539 1.00 41.75 348 GLU A O 1
ATOM 2669 N N . ILE A 1 343 ? 16.846 16.639 64.463 1.00 40.62 349 ILE A N 1
ATOM 2670 C CA . ILE A 1 343 ? 18.119 16.253 63.814 1.00 36.47 349 ILE A CA 1
ATOM 2671 C C . ILE A 1 343 ? 17.841 15.445 62.565 1.00 41.31 349 ILE A C 1
ATOM 2672 O O . ILE A 1 343 ? 18.589 15.426 61.601 1.00 44.41 349 ILE A O 1
ATOM 2677 N N . ASP A 1 344 ? 16.688 14.832 62.597 1.00 45.05 350 ASP A N 1
ATOM 2678 C CA . ASP A 1 344 ? 16.331 13.868 61.666 1.00 44.65 350 ASP A CA 1
ATOM 2679 C C . ASP A 1 344 ? 15.782 14.548 60.443 1.00 41.23 350 ASP A C 1
ATOM 2680 O O . ASP A 1 344 ? 16.204 14.255 59.318 1.00 38.93 350 ASP A O 1
ATOM 2685 N N . VAL A 1 345 ? 14.848 15.466 60.676 1.00 40.17 351 VAL A N 1
ATOM 2686 C CA . VAL A 1 345 ? 14.403 16.399 59.630 1.00 41.05 351 VAL A CA 1
ATOM 2687 C C . VAL A 1 345 ? 15.569 17.130 58.986 1.00 44.08 351 VAL A C 1
ATOM 2688 O O . VAL A 1 345 ? 15.612 17.252 57.748 1.00 44.54 351 VAL A O 1
ATOM 2692 N N . ILE A 1 346 ? 16.493 17.608 59.824 1.00 40.68 352 ILE A N 1
ATOM 2693 C CA . ILE A 1 346 ? 17.557 18.470 59.373 1.00 35.83 352 ILE A CA 1
ATOM 2694 C C . ILE A 1 346 ? 18.427 17.664 58.425 1.00 39.29 352 ILE A C 1
ATOM 2695 O O . ILE A 1 346 ? 18.762 18.120 57.322 1.00 40.81 352 ILE A O 1
ATOM 2700 N N . CYS A 1 347 ? 18.764 16.441 58.823 1.00 40.95 353 CYS A N 1
ATOM 2701 C CA . CYS A 1 347 ? 19.666 15.660 57.994 1.00 41.01 353 CYS A CA 1
ATOM 2702 C C . CYS A 1 347 ? 18.933 15.320 56.759 1.00 40.49 353 CYS A C 1
ATOM 2703 O O . CYS A 1 347 ? 19.445 15.429 55.660 1.00 42.68 353 CYS A O 1
ATOM 2706 N N . SER A 1 348 ? 17.685 14.983 56.945 1.00 40.92 354 SER A N 1
ATOM 2707 C CA . SER A 1 348 ? 16.892 14.685 55.828 1.00 40.02 354 SER A CA 1
ATOM 2708 C C . SER A 1 348 ? 16.841 15.819 54.759 1.00 41.06 354 SER A C 1
ATOM 2709 O O . SER A 1 348 ? 16.939 15.544 53.568 1.00 40.17 354 SER A O 1
ATOM 2712 N N . LYS A 1 349 ? 16.726 17.072 55.159 1.00 41.86 355 LYS A N 1
ATOM 2713 C CA . LYS A 1 349 ? 16.676 18.155 54.193 1.00 40.86 355 LYS A CA 1
ATOM 2714 C C . LYS A 1 349 ? 18.016 18.579 53.669 1.00 40.46 355 LYS A C 1
ATOM 2715 O O . LYS A 1 349 ? 18.096 19.329 52.736 1.00 43.74 355 LYS A O 1
ATOM 2721 N N . GLY A 1 350 ? 19.073 18.090 54.274 1.00 38.69 356 GLY A N 1
ATOM 2722 C CA . GLY A 1 350 ? 20.414 18.369 53.835 1.00 36.88 356 GLY A CA 1
ATOM 2723 C C . GLY A 1 350 ? 21.086 19.527 54.479 1.00 40.63 356 GLY A C 1
ATOM 2724 O O . GLY A 1 350 ? 22.070 20.004 53.980 1.00 47.10 356 GLY A O 1
ATOM 2725 N N . PHE A 1 351 ? 20.564 19.980 55.592 1.00 36.62 357 PHE A N 1
ATOM 2726 C CA . PHE A 1 351 ? 21.101 21.138 56.238 1.00 36.66 357 PHE A CA 1
ATOM 2727 C C . PHE A 1 351 ? 21.970 20.981 57.459 1.00 43.43 357 PHE A C 1
ATOM 2728 O O . PHE A 1 351 ? 22.141 21.922 58.186 1.00 47.52 357 PHE A O 1
ATOM 2736 N N . PRO A 1 352 ? 22.547 19.843 57.743 1.00 41.32 358 PRO A N 1
ATOM 2737 C CA . PRO A 1 352 ? 23.329 19.886 58.970 1.00 38.72 358 PRO A CA 1
ATOM 2738 C C . PRO A 1 352 ? 24.521 20.884 58.974 1.00 38.76 358 PRO A C 1
ATOM 2739 O O . PRO A 1 352 ? 24.760 21.510 60.004 1.00 36.95 358 PRO A O 1
ATOM 2743 N N . SER A 1 353 ? 25.223 21.056 57.841 1.00 40.44 359 SER A N 1
ATOM 2744 C CA . SER A 1 353 ? 26.292 22.070 57.727 1.00 37.46 359 SER A CA 1
ATOM 2745 C C . SER A 1 353 ? 25.877 23.499 58.139 1.00 36.11 359 SER A C 1
ATOM 2746 O O . SER A 1 353 ? 26.599 24.225 58.850 1.00 34.21 359 SER A O 1
ATOM 2749 N N . TYR A 1 354 ? 24.686 23.885 57.711 1.00 32.62 360 TYR A N 1
ATOM 2750 C CA . TYR A 1 354 ? 24.239 25.223 57.967 1.00 32.46 360 TYR A CA 1
ATOM 2751 C C . TYR A 1 354 ? 24.193 25.418 59.480 1.00 31.48 360 TYR A C 1
ATOM 2752 O O . TYR A 1 354 ? 24.679 26.446 59.991 1.00 30.56 360 TYR A O 1
ATOM 2761 N N . PHE A 1 355 ? 23.723 24.391 60.184 1.00 29.96 361 PHE A N 1
ATOM 2762 C CA . PHE A 1 355 ? 23.496 24.525 61.614 1.00 29.09 361 PHE A CA 1
ATOM 2763 C C . PHE A 1 355 ? 24.850 24.664 62.262 1.00 30.19 361 PHE A C 1
ATOM 2764 O O . PHE A 1 355 ? 25.090 25.607 63.034 1.00 31.76 361 PHE A O 1
ATOM 2772 N N . LEU A 1 356 ? 25.751 23.795 61.837 1.00 28.85 362 LEU A N 1
ATOM 2773 C CA . LEU A 1 356 ? 27.104 23.786 62.325 1.00 32.14 362 LEU A CA 1
ATOM 2774 C C . LEU A 1 356 ? 27.837 25.099 62.141 1.00 34.64 362 LEU A C 1
ATOM 2775 O O . LEU A 1 356 ? 28.547 25.544 63.075 1.00 38.96 362 LEU A O 1
ATOM 2780 N N . ILE A 1 357 ? 27.661 25.695 60.953 1.00 32.34 363 ILE A N 1
ATOM 2781 C CA . ILE A 1 357 ? 28.231 27.003 60.627 1.00 29.59 363 ILE A CA 1
ATOM 2782 C C . ILE A 1 357 ? 27.704 28.125 61.572 1.00 28.94 363 ILE A C 1
ATOM 2783 O O . ILE A 1 357 ? 28.482 28.895 62.203 1.00 26.97 363 ILE A O 1
ATOM 2788 N N . VAL A 1 358 ? 26.389 28.231 61.669 1.00 25.19 364 VAL A N 1
ATOM 2789 C CA . VAL A 1 358 ? 25.872 29.282 62.493 1.00 26.12 364 VAL A CA 1
ATOM 2790 C C . VAL A 1 358 ? 26.308 29.075 63.945 1.00 28.23 364 VAL A C 1
ATOM 2791 O O . VAL A 1 358 ? 26.695 30.054 64.619 1.00 29.56 364 VAL A O 1
ATOM 2795 N N . ALA A 1 359 ? 26.297 27.816 64.411 1.00 29.38 365 ALA A N 1
ATOM 2796 C CA . ALA A 1 359 ? 26.793 27.461 65.764 1.00 28.54 365 ALA A CA 1
ATOM 2797 C C . ALA A 1 359 ? 28.226 27.980 65.957 1.00 31.28 365 ALA A C 1
ATOM 2798 O O . ALA A 1 359 ? 28.575 28.544 67.015 1.00 30.27 365 ALA A O 1
ATOM 2800 N N . ASP A 1 360 ? 29.039 27.808 64.908 1.00 32.92 366 ASP A N 1
ATOM 2801 C CA . ASP A 1 360 ? 30.453 28.074 65.008 1.00 33.23 366 ASP A CA 1
ATOM 2802 C C . ASP A 1 360 ? 30.716 29.566 65.091 1.00 33.73 366 ASP A C 1
ATOM 2803 O O . ASP A 1 360 ? 31.623 30.004 65.802 1.00 32.53 366 ASP A O 1
ATOM 2808 N N . LEU A 1 361 ? 29.893 30.334 64.369 1.00 31.84 367 LEU A N 1
ATOM 2809 C CA . LEU A 1 361 ? 29.947 31.780 64.399 1.00 28.49 367 LEU A CA 1
ATOM 2810 C C . LEU A 1 361 ? 29.572 32.257 65.766 1.00 30.50 367 LEU A C 1
ATOM 2811 O O . LEU A 1 361 ? 30.256 33.103 66.328 1.00 32.56 367 LEU A O 1
ATOM 2816 N N . ILE A 1 362 ? 28.513 31.679 66.333 1.00 31.94 368 ILE A N 1
ATOM 2817 C CA . ILE A 1 362 ? 28.094 32.061 67.695 1.00 31.92 368 ILE A CA 1
ATOM 2818 C C . ILE A 1 362 ? 29.098 31.710 68.785 1.00 31.75 368 ILE A C 1
ATOM 2819 O O . ILE A 1 362 ? 29.332 32.461 69.737 1.00 28.34 368 ILE A O 1
ATOM 2824 N N . SER A 1 363 ? 29.740 30.577 68.563 1.00 35.90 369 SER A N 1
ATOM 2825 C CA . SER A 1 363 ? 30.794 30.085 69.396 1.00 34.59 369 SER A CA 1
ATOM 2826 C C . SER A 1 363 ? 31.923 31.092 69.414 1.00 37.32 369 SER A C 1
ATOM 2827 O O . SER A 1 363 ? 32.383 31.498 70.496 1.00 40.49 369 SER A O 1
ATOM 2830 N N . TYR A 1 364 ? 32.344 31.530 68.217 1.00 37.79 370 TYR A N 1
ATOM 2831 C CA . TYR A 1 364 ? 33.424 32.511 68.107 1.00 35.45 370 TYR A CA 1
ATOM 2832 C C . TYR A 1 364 ? 33.092 33.859 68.786 1.00 32.67 370 TYR A C 1
ATOM 2833 O O . TYR A 1 364 ? 33.924 34.418 69.502 1.00 28.67 370 TYR A O 1
ATOM 2842 N N . ALA A 1 365 ? 31.874 34.343 68.568 1.00 29.15 371 ALA A N 1
ATOM 2843 C CA . ALA A 1 365 ? 31.465 35.559 69.177 1.00 31.38 371 ALA A CA 1
ATOM 2844 C C . ALA A 1 365 ? 31.710 35.505 70.669 1.00 38.74 371 ALA A C 1
ATOM 2845 O O . ALA A 1 365 ? 32.170 36.486 71.240 1.00 44.69 371 ALA A O 1
ATOM 2847 N N . ARG A 1 366 ? 31.446 34.358 71.294 1.00 42.48 372 ARG A N 1
ATOM 2848 C CA . ARG A 1 366 ? 31.542 34.283 72.730 1.00 45.72 372 ARG A CA 1
ATOM 2849 C C . ARG A 1 366 ? 32.975 34.209 73.133 1.00 43.61 372 ARG A C 1
ATOM 2850 O O . ARG A 1 366 ? 33.411 34.964 73.991 1.00 46.41 372 ARG A O 1
ATOM 2858 N N . SER A 1 367 ? 33.737 33.358 72.473 1.00 46.24 373 SER A N 1
ATOM 2859 C CA . SER A 1 367 ? 35.184 33.320 72.710 1.00 47.02 373 SER A CA 1
ATOM 2860 C C . SER A 1 367 ? 35.820 34.724 72.614 1.00 43.89 373 SER A C 1
ATOM 2861 O O . SER A 1 367 ? 36.832 34.983 73.205 1.00 45.74 373 SER A O 1
ATOM 2864 N N . ALA A 1 368 ? 35.189 35.626 71.878 1.00 42.73 374 ALA A N 1
ATOM 2865 C CA . ALA A 1 368 ? 35.738 36.938 71.666 1.00 38.92 374 ALA A CA 1
ATOM 2866 C C . ALA A 1 368 ? 35.068 38.070 72.449 1.00 41.17 374 ALA A C 1
ATOM 2867 O O . ALA A 1 368 ? 35.420 39.249 72.289 1.00 41.49 374 ALA A O 1
ATOM 2869 N N . GLY A 1 369 ? 34.103 37.730 73.293 1.00 39.49 375 GLY A N 1
ATOM 2870 C CA . GLY A 1 369 ? 33.428 38.734 74.084 1.00 34.95 375 GLY A CA 1
ATOM 2871 C C . GLY A 1 369 ? 32.449 39.583 73.296 1.00 36.41 375 GLY A C 1
ATOM 2872 O O . GLY A 1 369 ? 32.197 40.709 73.681 1.00 40.67 375 GLY A O 1
ATOM 2873 N N . ILE A 1 370 ? 31.869 39.053 72.215 1.00 35.32 376 ILE A N 1
ATOM 2874 C CA . ILE A 1 370 ? 30.917 39.810 71.394 1.00 32.18 376 ILE A CA 1
ATOM 2875 C C . ILE A 1 370 ? 29.514 39.448 71.812 1.00 31.43 376 ILE A C 1
ATOM 2876 O O . ILE A 1 370 ? 29.141 38.281 71.604 1.00 34.82 376 ILE A O 1
ATOM 2881 N N . ARG A 1 371 ? 28.736 40.365 72.373 1.00 28.03 377 ARG A N 1
ATOM 2882 C CA . ARG A 1 371 ? 27.376 40.028 72.799 1.00 30.47 377 ARG A CA 1
ATOM 2883 C C . ARG A 1 371 ? 26.418 39.675 71.653 1.00 33.96 377 ARG A C 1
ATOM 2884 O O . ARG A 1 371 ? 26.195 40.485 70.754 1.00 35.86 377 ARG A O 1
ATOM 2892 N N . VAL A 1 372 ? 25.848 38.469 71.695 1.00 36.40 378 VAL A N 1
ATOM 2893 C CA . VAL A 1 372 ? 24.893 38.036 70.665 1.00 37.34 378 VAL A CA 1
ATOM 2894 C C . VAL A 1 372 ? 23.509 38.151 71.237 1.00 37.34 378 VAL A C 1
ATOM 2895 O O . VAL A 1 372 ? 23.348 38.374 72.424 1.00 46.80 378 VAL A O 1
ATOM 2899 N N . GLY A 1 373 ? 22.524 37.944 70.390 1.00 37.89 379 GLY A N 1
ATOM 2900 C CA . GLY A 1 373 ? 21.152 38.090 70.745 1.00 39.58 379 GLY A CA 1
ATOM 2901 C C . GLY A 1 373 ? 20.606 36.733 71.129 1.00 45.52 379 GLY A C 1
ATOM 2902 O O . GLY A 1 373 ? 21.174 35.680 70.795 1.00 53.60 379 GLY A O 1
ATOM 2903 N N . PRO A 1 374 ? 19.483 36.742 71.832 1.00 41.05 380 PRO A N 1
ATOM 2904 C CA . PRO A 1 374 ? 18.758 35.558 72.149 1.00 40.28 380 PRO A CA 1
ATOM 2905 C C . PRO A 1 374 ? 18.130 34.962 70.858 1.00 46.48 380 PRO A C 1
ATOM 2906 O O . PRO A 1 374 ? 17.610 33.827 70.879 1.00 40.85 380 PRO A O 1
ATOM 2910 N N . GLY A 1 375 ? 18.196 35.725 69.753 1.00 55.07 381 GLY A N 1
ATOM 2911 C CA . GLY A 1 375 ? 17.900 35.195 68.427 1.00 59.41 381 GLY A CA 1
ATOM 2912 C C . GLY A 1 375 ? 16.545 35.634 67.959 1.00 61.00 381 GLY A C 1
ATOM 2913 O O . GLY A 1 375 ? 15.670 35.957 68.765 1.00 51.63 381 GLY A O 1
ATOM 2914 N N . ARG A 1 376 ? 16.377 35.650 66.644 1.00 68.14 382 ARG A N 1
ATOM 2915 C CA . ARG A 1 376 ? 15.131 36.141 66.059 1.00 67.52 382 ARG A CA 1
ATOM 2916 C C . ARG A 1 376 ? 14.605 35.211 65.015 1.00 62.68 382 ARG A C 1
ATOM 2917 O O . ARG A 1 376 ? 15.272 34.239 64.671 1.00 62.91 382 ARG A O 1
ATOM 2925 N N . GLY A 1 377 ? 13.411 35.493 64.508 1.00 57.14 383 GLY A N 1
ATOM 2926 C CA . GLY A 1 377 ? 12.924 34.695 63.419 1.00 55.14 383 GLY A CA 1
ATOM 2927 C C . GLY A 1 377 ? 12.501 33.316 63.881 1.00 57.25 383 GLY A C 1
ATOM 2928 O O . GLY A 1 377 ? 12.412 33.034 65.095 1.00 65.72 383 GLY A O 1
ATOM 2929 N N . SER A 1 378 ? 12.225 32.470 62.894 1.00 54.22 384 SER A N 1
ATOM 2930 C CA . SER A 1 378 ? 11.727 31.112 63.096 1.00 44.84 384 SER A CA 1
ATOM 2931 C C . SER A 1 378 ? 12.564 30.148 63.884 1.00 42.59 384 SER A C 1
ATOM 2932 O O . SER A 1 378 ? 12.026 29.206 64.446 1.00 43.48 384 SER A O 1
ATOM 2935 N N . ALA A 1 379 ? 13.877 30.347 63.900 1.00 41.32 385 ALA A N 1
ATOM 2936 C CA . ALA A 1 379 ? 14.794 29.358 64.445 1.00 36.89 385 ALA A CA 1
ATOM 2937 C C . ALA A 1 379 ? 14.588 29.122 65.940 1.00 35.80 385 ALA A C 1
ATOM 2938 O O . ALA A 1 379 ? 14.969 28.086 66.447 1.00 34.46 385 ALA A O 1
ATOM 2940 N N . ALA A 1 380 ? 13.924 30.049 66.617 1.00 34.70 386 ALA A N 1
ATOM 2941 C CA . ALA A 1 380 ? 13.689 29.943 68.041 1.00 35.98 386 ALA A CA 1
ATOM 2942 C C . ALA A 1 380 ? 12.722 28.805 68.424 1.00 39.43 386 ALA A C 1
ATOM 2943 O O . ALA A 1 380 ? 12.558 28.484 69.610 1.00 40.33 386 ALA A O 1
ATOM 2945 N N . GLY A 1 381 ? 12.104 28.179 67.432 1.00 34.78 387 GLY A N 1
ATOM 2946 C CA . GLY A 1 381 ? 11.287 27.032 67.703 1.00 33.99 387 GLY A CA 1
ATOM 2947 C C . GLY A 1 381 ? 12.035 25.734 67.489 1.00 37.00 387 GLY A C 1
ATOM 2948 O O . GLY A 1 381 ? 11.414 24.689 67.312 1.00 43.83 387 GLY A O 1
ATOM 2949 N N . SER A 1 382 ? 13.363 25.785 67.466 1.00 34.79 388 SER A N 1
ATOM 2950 C CA . SER A 1 382 ? 14.155 24.605 67.207 1.00 33.29 388 SER A CA 1
ATOM 2951 C C . SER A 1 382 ? 14.968 24.298 68.445 1.00 34.73 388 SER A C 1
ATOM 2952 O O . SER A 1 382 ? 15.758 25.135 68.882 1.00 37.96 388 SER A O 1
ATOM 2955 N N . LEU A 1 383 ? 14.783 23.109 69.017 1.00 33.64 389 LEU A N 1
ATOM 2956 C CA . LEU A 1 383 ? 15.527 22.734 70.214 1.00 31.20 389 LEU A CA 1
ATOM 2957 C C . LEU A 1 383 ? 16.994 22.570 69.845 1.00 31.25 389 LEU A C 1
ATOM 2958 O O . LEU A 1 383 ? 17.868 22.918 70.650 1.00 32.97 389 LEU A O 1
ATOM 2963 N N . VAL A 1 384 ? 17.258 22.087 68.628 1.00 28.43 390 VAL A N 1
ATOM 2964 C CA . VAL A 1 384 ? 18.620 22.014 68.109 1.00 28.41 390 VAL A CA 1
ATOM 2965 C C . VAL A 1 384 ? 19.329 23.416 68.121 1.00 30.29 390 VAL A C 1
ATOM 2966 O O . VAL A 1 384 ? 20.447 23.553 68.663 1.00 28.58 390 VAL A O 1
ATOM 2970 N N . ALA A 1 385 ? 18.678 24.443 67.558 1.00 29.34 391 ALA A N 1
ATOM 2971 C CA . ALA A 1 385 ? 19.208 25.800 67.565 1.00 30.39 391 ALA A CA 1
ATOM 2972 C C . ALA A 1 385 ? 19.629 26.188 68.986 1.00 33.10 391 ALA A C 1
ATOM 2973 O O . ALA A 1 385 ? 20.762 26.632 69.238 1.00 35.11 391 ALA A O 1
ATOM 2975 N N . TYR A 1 386 ? 18.712 25.961 69.913 1.00 35.11 392 TYR A N 1
ATOM 2976 C CA . TYR A 1 386 ? 18.924 26.232 71.332 1.00 34.43 392 TYR A CA 1
ATOM 2977 C C . TYR A 1 386 ? 20.051 25.426 71.948 1.00 33.45 392 TYR A C 1
ATOM 2978 O O . TYR A 1 386 ? 20.871 25.958 72.688 1.00 35.32 392 TYR A O 1
ATOM 2987 N N . ALA A 1 387 ? 20.057 24.136 71.661 1.00 31.85 393 ALA A N 1
ATOM 2988 C CA . ALA A 1 387 ? 21.141 23.265 72.058 1.00 31.10 393 ALA A CA 1
ATOM 2989 C C . ALA A 1 387 ? 22.536 23.808 71.631 1.00 32.53 393 ALA A C 1
ATOM 2990 O O . ALA A 1 387 ? 23.449 23.948 72.483 1.00 32.43 393 ALA A O 1
ATOM 2992 N N . LEU A 1 388 ? 22.666 24.168 70.338 1.00 31.24 394 LEU A N 1
ATOM 2993 C CA . LEU A 1 388 ? 23.931 24.618 69.765 1.00 29.62 394 LEU A CA 1
ATOM 2994 C C . LEU A 1 388 ? 24.291 26.077 70.105 1.00 32.60 394 LEU A C 1
ATOM 2995 O O . LEU A 1 388 ? 25.357 26.571 69.700 1.00 37.98 394 LEU A O 1
ATOM 3000 N N . GLY A 1 389 ? 23.421 26.784 70.818 1.00 31.46 395 GLY A N 1
ATOM 3001 C CA . GLY A 1 389 ? 23.645 28.211 71.050 1.00 30.12 395 GLY A CA 1
ATOM 3002 C C . GLY A 1 389 ? 23.224 29.161 69.928 1.00 29.33 395 GLY A C 1
ATOM 3003 O O . GLY A 1 389 ? 23.326 30.357 70.074 1.00 31.11 395 GLY A O 1
ATOM 3004 N N . ILE A 1 390 ? 22.733 28.664 68.804 1.00 28.09 396 ILE A N 1
ATOM 3005 C CA . ILE A 1 390 ? 22.151 29.547 67.809 1.00 25.37 396 ILE A CA 1
ATOM 3006 C C . ILE A 1 390 ? 21.029 30.366 68.422 1.00 28.28 396 ILE A C 1
ATOM 3007 O O . ILE A 1 390 ? 20.899 31.520 68.108 1.00 31.93 396 ILE A O 1
ATOM 3012 N N . THR A 1 391 ? 20.208 29.828 69.302 1.00 30.67 397 THR A N 1
ATOM 3013 C CA . THR A 1 391 ? 19.351 30.776 70.024 1.00 34.95 397 THR A CA 1
ATOM 3014 C C . THR A 1 391 ? 19.510 30.599 71.499 1.00 36.62 397 THR A C 1
ATOM 3015 O O . THR A 1 391 ? 20.286 29.759 71.941 1.00 39.65 397 THR A O 1
ATOM 3019 N N . ASP A 1 392 ? 18.771 31.381 72.263 1.00 37.48 398 ASP A N 1
ATOM 3020 C CA . ASP A 1 392 ? 18.802 31.236 73.713 1.00 44.23 398 ASP A CA 1
ATOM 3021 C C . ASP A 1 392 ? 17.404 31.181 74.262 1.00 45.27 398 ASP A C 1
ATOM 3022 O O . ASP A 1 392 ? 17.179 31.496 75.402 1.00 46.91 398 ASP A O 1
ATOM 3027 N N . ILE A 1 393 ? 16.456 30.794 73.426 1.00 45.90 399 ILE A N 1
ATOM 3028 C CA . ILE A 1 393 ? 15.096 30.611 73.862 1.00 42.89 399 ILE A CA 1
ATOM 3029 C C . ILE A 1 393 ? 14.814 29.137 73.786 1.00 41.09 399 ILE A C 1
ATOM 3030 O O . ILE A 1 393 ? 14.940 28.534 72.740 1.00 35.99 399 ILE A O 1
ATOM 3035 N N . ASP A 1 394 ? 14.479 28.559 74.925 1.00 43.55 400 ASP A N 1
ATOM 3036 C CA . ASP A 1 394 ? 14.168 27.169 74.945 1.00 44.40 400 ASP A CA 1
ATOM 3037 C C . ASP A 1 394 ? 12.760 27.046 74.364 1.00 40.69 400 ASP A C 1
ATOM 3038 O O . ASP A 1 394 ? 11.803 27.556 74.977 1.00 43.80 400 ASP A O 1
ATOM 3043 N N . PRO A 1 395 ? 12.616 26.350 73.207 1.00 37.29 401 PRO A N 1
ATOM 3044 C CA . PRO A 1 395 ? 11.309 26.391 72.533 1.00 38.39 401 PRO A CA 1
ATOM 3045 C C . PRO A 1 395 ? 10.199 25.722 73.323 1.00 39.40 401 PRO A C 1
ATOM 3046 O O . PRO A 1 395 ? 9.029 26.092 73.161 1.00 42.85 401 PRO A O 1
ATOM 3050 N N . ILE A 1 396 ? 10.579 24.813 74.216 1.00 39.93 402 ILE A N 1
ATOM 3051 C CA . ILE A 1 396 ? 9.610 23.996 74.941 1.00 40.75 402 ILE A CA 1
ATOM 3052 C C . ILE A 1 396 ? 8.822 24.788 75.991 1.00 38.04 402 ILE A C 1
ATOM 3053 O O . ILE A 1 396 ? 7.588 24.892 75.871 1.00 35.26 402 ILE A O 1
ATOM 3058 N N . PRO A 1 397 ? 9.511 25.373 76.979 1.00 38.30 403 PRO A N 1
ATOM 3059 C CA . PRO A 1 397 ? 8.740 26.207 77.883 1.00 42.18 403 PRO A CA 1
ATOM 3060 C C . PRO A 1 397 ? 7.958 27.309 77.194 1.00 45.32 403 PRO A C 1
ATOM 3061 O O . PRO A 1 397 ? 7.025 27.780 77.819 1.00 55.78 403 PRO A O 1
ATOM 3065 N N . HIS A 1 398 ? 8.280 27.724 75.963 1.00 40.85 404 HIS A N 1
ATOM 3066 C CA . HIS A 1 398 ? 7.461 28.790 75.351 1.00 40.04 404 HIS A CA 1
ATOM 3067 C C . HIS A 1 398 ? 6.495 28.242 74.302 1.00 39.54 404 HIS A C 1
ATOM 3068 O O . HIS A 1 398 ? 5.708 28.957 73.662 1.00 36.73 404 HIS A O 1
ATOM 3075 N N . GLY A 1 399 ? 6.562 26.957 74.082 1.00 41.65 405 GLY A N 1
ATOM 3076 C CA . GLY A 1 399 ? 5.597 26.385 73.183 1.00 48.32 405 GLY A CA 1
ATOM 3077 C C . GLY A 1 399 ? 5.772 26.901 71.766 1.00 49.32 405 GLY A C 1
ATOM 3078 O O . GLY A 1 399 ? 4.846 27.432 71.171 1.00 53.84 405 GLY A O 1
ATOM 3079 N N . LEU A 1 400 ? 6.964 26.725 71.229 1.00 43.48 406 LEU A N 1
ATOM 3080 C CA . LEU A 1 400 ? 7.239 27.168 69.903 1.00 40.86 406 LEU A CA 1
ATOM 3081 C C . LEU A 1 400 ? 7.347 25.938 69.066 1.00 39.78 406 LEU A C 1
ATOM 3082 O O . LEU A 1 400 ? 7.595 24.867 69.593 1.00 38.41 406 LEU A O 1
ATOM 3087 N N . LEU A 1 401 ? 7.181 26.080 67.755 1.00 41.53 407 LEU A N 1
ATOM 3088 C CA . LEU A 1 401 ? 6.927 24.893 66.934 1.00 39.10 407 LEU A CA 1
ATOM 3089 C C . LEU A 1 401 ? 7.993 24.644 65.953 1.00 39.32 407 LEU A C 1
ATOM 3090 O O . LEU A 1 401 ? 8.140 25.377 64.971 1.00 43.95 407 LEU A O 1
ATOM 3095 N N . PHE A 1 402 ? 8.694 23.554 66.151 1.00 38.18 408 PHE A N 1
ATOM 3096 C CA . PHE A 1 402 ? 9.729 23.246 65.190 1.00 36.43 408 PHE A CA 1
ATOM 3097 C C . PHE A 1 402 ? 9.252 23.270 63.735 1.00 35.27 408 PHE A C 1
ATOM 3098 O O . PHE A 1 402 ? 9.967 23.746 62.858 1.00 36.83 408 PHE A O 1
ATOM 3106 N N . GLU A 1 403 ? 8.036 22.815 63.473 1.00 35.33 409 GLU A N 1
ATOM 3107 C CA . GLU A 1 403 ? 7.613 22.709 62.062 1.00 36.36 409 GLU A CA 1
ATOM 3108 C C . GLU A 1 403 ? 7.258 24.045 61.425 1.00 34.48 409 GLU A C 1
ATOM 3109 O O . GLU A 1 403 ? 7.070 24.147 60.222 1.00 33.22 409 GLU A O 1
ATOM 3115 N N . ARG A 1 404 ? 7.213 25.085 62.247 1.00 36.26 410 ARG A N 1
ATOM 3116 C CA . ARG A 1 404 ? 7.041 26.450 61.738 1.00 35.02 410 ARG A CA 1
ATOM 3117 C C . ARG A 1 404 ? 8.350 26.943 61.098 1.00 34.30 410 ARG A C 1
ATOM 3118 O O . ARG A 1 404 ? 8.325 27.811 60.217 1.00 28.83 410 ARG A O 1
ATOM 3126 N N . PHE A 1 405 ? 9.454 26.356 61.578 1.00 32.91 411 PHE A N 1
ATOM 3127 C CA . PHE A 1 405 ? 10.792 26.715 61.226 1.00 33.81 411 PHE A CA 1
ATOM 3128 C C . PHE A 1 405 ? 11.240 25.925 60.026 1.00 33.44 411 PHE A C 1
ATOM 3129 O O . PHE A 1 405 ? 11.726 26.479 59.066 1.00 31.90 411 PHE A O 1
ATOM 3137 N N . LEU A 1 406 ? 11.081 24.621 60.120 1.00 37.82 412 LEU A N 1
ATOM 3138 C CA . LEU A 1 406 ? 11.498 23.684 59.102 1.00 42.89 412 LEU A CA 1
ATOM 3139 C C . LEU A 1 406 ? 10.397 22.654 58.954 1.00 48.21 412 LEU A C 1
ATOM 3140 O O . LEU A 1 406 ? 10.202 21.759 59.809 1.00 47.25 412 LEU A O 1
ATOM 3145 N N . ASN A 1 407 ? 9.643 22.809 57.878 1.00 50.28 413 ASN A N 1
ATOM 3146 C CA . ASN A 1 407 ? 8.442 22.022 57.688 1.00 45.31 413 ASN A CA 1
ATOM 3147 C C . ASN A 1 407 ? 8.878 20.852 56.899 1.00 40.62 413 ASN A C 1
ATOM 3148 O O . ASN A 1 407 ? 9.399 21.052 55.797 1.00 40.98 413 ASN A O 1
ATOM 3153 N N . PRO A 1 408 ? 8.684 19.649 57.476 1.00 38.41 414 PRO A N 1
ATOM 3154 C CA . PRO A 1 408 ? 9.168 18.415 56.878 1.00 39.38 414 PRO A CA 1
ATOM 3155 C C . PRO A 1 408 ? 8.495 18.107 55.544 1.00 43.82 414 PRO A C 1
ATOM 3156 O O . PRO A 1 408 ? 9.061 17.363 54.773 1.00 48.99 414 PRO A O 1
ATOM 3160 N N . GLU A 1 409 ? 7.377 18.753 55.240 1.00 47.92 415 GLU A N 1
ATOM 3161 C CA . GLU A 1 409 ? 6.576 18.406 54.081 1.00 52.29 415 GLU A CA 1
ATOM 3162 C C . GLU A 1 409 ? 6.752 19.374 52.985 1.00 55.04 415 GLU A C 1
ATOM 3163 O O . GLU A 1 409 ? 6.218 19.163 51.927 1.00 75.34 415 GLU A O 1
ATOM 3169 N N . ARG A 1 410 ? 7.525 20.422 53.204 1.00 61.31 416 ARG A N 1
ATOM 3170 C CA . ARG A 1 410 ? 7.825 21.384 52.165 1.00 61.46 416 ARG A CA 1
ATOM 3171 C C . ARG A 1 410 ? 9.304 21.457 52.099 1.00 55.84 416 ARG A C 1
ATOM 3172 O O . ARG A 1 410 ? 9.973 21.252 53.063 1.00 57.53 416 ARG A O 1
ATOM 3180 N N . THR A 1 411 ? 9.818 21.741 50.935 1.00 63.23 417 THR A N 1
ATOM 3181 C CA . THR A 1 411 ? 11.243 21.737 50.748 1.00 66.86 417 THR A CA 1
ATOM 3182 C C . THR A 1 411 ? 11.452 23.217 50.487 1.00 61.86 417 THR A C 1
ATOM 3183 O O . THR A 1 411 ? 10.638 23.820 49.782 1.00 71.68 417 THR A O 1
ATOM 3187 N N . SER A 1 412 ? 12.473 23.801 51.113 1.00 56.70 418 SER A N 1
ATOM 3188 C CA . SER A 1 412 ? 12.654 25.262 51.224 1.00 55.90 418 SER A CA 1
ATOM 3189 C C . SER A 1 412 ? 13.795 25.529 52.187 1.00 52.97 418 SER A C 1
ATOM 3190 O O . SER A 1 412 ? 14.038 24.728 53.082 1.00 54.56 418 SER A O 1
ATOM 3193 N N . MET A 1 413 ? 14.436 26.684 52.021 1.00 53.81 419 MET A N 1
ATOM 3194 C CA . MET A 1 413 ? 15.642 27.080 52.736 1.00 49.68 419 MET A CA 1
ATOM 3195 C C . MET A 1 413 ? 15.294 27.847 53.976 1.00 46.84 419 MET A C 1
ATOM 3196 O O . MET A 1 413 ? 14.738 28.919 53.877 1.00 53.00 419 MET A O 1
ATOM 3201 N N . PRO A 1 414 ? 15.664 27.351 55.139 1.00 45.14 420 PRO A N 1
ATOM 3202 C CA . PRO A 1 414 ? 15.436 28.146 56.349 1.00 44.00 420 PRO A CA 1
ATOM 3203 C C . PRO A 1 414 ? 16.365 29.376 56.404 1.00 39.08 420 PRO A C 1
ATOM 3204 O O . PRO A 1 414 ? 17.385 29.444 55.729 1.00 36.79 420 PRO A O 1
ATOM 3208 N N . ASP A 1 415 ? 15.986 30.337 57.214 1.00 38.62 421 ASP A N 1
ATOM 3209 C CA . ASP A 1 415 ? 16.804 31.499 57.464 1.00 41.36 421 ASP A CA 1
ATOM 3210 C C . ASP A 1 415 ? 17.458 31.428 58.837 1.00 40.07 421 ASP A C 1
ATOM 3211 O O . ASP A 1 415 ? 16.804 31.602 59.847 1.00 43.09 421 ASP A O 1
ATOM 3216 N N . ILE A 1 416 ? 18.735 31.111 58.904 1.00 41.49 422 ILE A N 1
ATOM 3217 C CA . ILE A 1 416 ? 19.372 31.087 60.208 1.00 48.11 422 ILE A CA 1
ATOM 3218 C C . ILE A 1 416 ? 20.415 32.186 60.246 1.00 51.3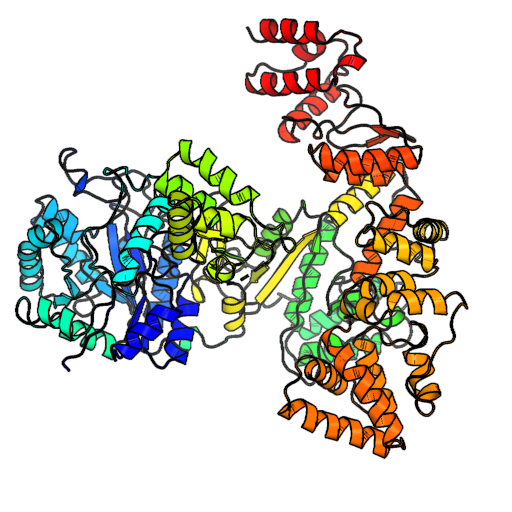9 422 ILE A C 1
ATOM 3219 O O . ILE A 1 416 ? 21.402 32.189 59.486 1.00 49.20 422 ILE A O 1
ATOM 3224 N N . ASP A 1 417 ? 20.182 33.139 61.125 1.00 52.30 423 ASP A N 1
ATOM 3225 C CA . ASP A 1 417 ? 20.956 34.357 61.098 1.00 51.23 423 ASP A CA 1
ATOM 3226 C C . ASP A 1 417 ? 21.604 34.615 62.450 1.00 50.59 423 ASP A C 1
ATOM 3227 O O . ASP A 1 417 ? 21.009 34.362 63.452 1.00 73.76 423 ASP A O 1
ATOM 3232 N N . ILE A 1 418 ? 22.824 35.101 62.490 1.00 47.72 424 ILE A N 1
ATOM 3233 C CA . ILE A 1 418 ? 23.331 35.733 63.705 1.00 51.40 424 ILE A CA 1
ATOM 3234 C C . ILE A 1 418 ? 22.907 37.204 63.857 1.00 47.35 424 ILE A C 1
ATOM 3235 O O . ILE A 1 418 ? 22.403 37.806 62.955 1.00 44.00 424 ILE A O 1
ATOM 3240 N N . ASP A 1 419 ? 23.067 37.739 65.050 1.00 51.54 425 ASP A N 1
ATOM 3241 C CA . ASP A 1 419 ? 22.710 39.119 65.393 1.00 53.51 425 ASP A CA 1
ATOM 3242 C C . ASP A 1 419 ? 23.421 39.517 66.717 1.00 44.66 425 ASP A C 1
ATOM 3243 O O . ASP A 1 419 ? 23.416 38.791 67.669 1.00 40.51 425 ASP A O 1
ATOM 3248 N N . PHE A 1 420 ? 24.104 40.647 66.738 1.00 41.89 426 PHE A N 1
ATOM 3249 C CA . PHE A 1 420 ? 25.039 40.914 67.786 1.00 38.62 426 PHE A CA 1
ATOM 3250 C C . PHE A 1 420 ? 25.255 42.378 67.882 1.00 34.22 426 PHE A C 1
ATOM 3251 O O . PHE A 1 420 ? 24.558 43.147 67.239 1.00 31.51 426 PHE A O 1
ATOM 3259 N N . ASP A 1 421 ? 26.241 42.706 68.714 1.00 33.85 427 ASP A N 1
ATOM 3260 C CA . ASP A 1 421 ? 26.636 44.031 69.118 1.00 36.19 427 ASP A CA 1
ATOM 3261 C C . ASP A 1 421 ? 27.014 44.822 67.894 1.00 37.70 427 ASP A C 1
ATOM 3262 O O . ASP A 1 421 ? 28.011 44.530 67.201 1.00 35.29 427 ASP A O 1
ATOM 3267 N N . ASP A 1 422 ? 26.217 45.847 67.632 1.00 40.40 428 ASP A N 1
ATOM 3268 C CA . ASP A 1 422 ? 26.369 46.595 66.407 1.00 39.67 428 ASP A CA 1
ATOM 3269 C C . ASP A 1 422 ? 27.782 47.048 66.195 1.00 37.08 428 ASP A C 1
ATOM 3270 O O . ASP A 1 422 ? 28.274 46.957 65.097 1.00 38.41 428 ASP A O 1
ATOM 3275 N N . ARG A 1 423 ? 28.465 47.488 67.241 1.00 36.34 429 ARG A N 1
ATOM 3276 C CA . ARG A 1 423 ? 29.836 47.894 67.027 1.00 35.43 429 ARG A CA 1
ATOM 3277 C C . ARG A 1 423 ? 30.841 46.795 66.738 1.00 38.37 429 ARG A C 1
ATOM 3278 O O . ARG A 1 423 ? 32.003 47.085 66.663 1.00 41.89 429 ARG A O 1
ATOM 3286 N N . ARG A 1 424 ? 30.415 45.560 66.461 1.00 39.84 430 ARG A N 1
ATOM 3287 C CA . ARG A 1 424 ? 31.404 44.491 66.254 1.00 36.01 430 ARG A CA 1
ATOM 3288 C C . ARG A 1 424 ? 31.169 43.674 65.037 1.00 36.40 430 ARG A C 1
ATOM 3289 O O . ARG A 1 424 ? 31.853 42.665 64.860 1.00 37.26 430 ARG A O 1
ATOM 3297 N N . ARG A 1 425 ? 30.263 44.137 64.159 1.00 36.81 431 ARG A N 1
ATOM 3298 C CA . ARG A 1 425 ? 30.029 43.472 62.868 1.00 36.25 431 ARG A CA 1
ATOM 3299 C C . ARG A 1 425 ? 31.313 43.259 62.050 1.00 36.31 431 ARG A C 1
ATOM 3300 O O . ARG A 1 425 ? 31.539 42.233 61.417 1.00 36.67 431 ARG A O 1
ATOM 3308 N N . GLY A 1 426 ? 32.173 44.249 62.089 1.00 43.25 432 GLY A N 1
ATOM 3309 C CA . GLY A 1 426 ? 33.455 44.181 61.403 1.00 45.19 432 GLY A CA 1
ATOM 3310 C C . GLY A 1 426 ? 34.173 42.897 61.689 1.00 42.22 432 GLY A C 1
ATOM 3311 O O . GLY A 1 426 ? 34.625 42.227 60.764 1.00 43.90 432 GLY A O 1
ATOM 3312 N N . GLU A 1 427 ? 34.290 42.568 62.976 1.00 41.77 433 GLU A N 1
ATOM 3313 C CA . GLU A 1 427 ? 35.041 41.392 63.399 1.00 39.71 433 GLU A CA 1
ATOM 3314 C C . GLU A 1 427 ? 34.388 40.114 62.934 1.00 37.86 433 GLU A C 1
ATOM 3315 O O . GLU A 1 427 ? 35.110 39.191 62.448 1.00 35.41 433 GLU A O 1
ATOM 3321 N N . MET A 1 428 ? 33.051 40.091 63.077 1.00 31.27 434 MET A N 1
ATOM 3322 C CA . MET A 1 428 ? 32.248 38.935 62.714 1.00 29.73 434 MET A CA 1
ATOM 3323 C C . MET A 1 428 ? 32.420 38.574 61.252 1.00 31.96 434 MET A C 1
ATOM 3324 O O . MET A 1 428 ? 32.660 37.403 60.910 1.00 32.82 434 MET A O 1
ATOM 3329 N N . VAL A 1 429 ? 32.389 39.610 60.407 1.00 31.65 435 VAL A N 1
ATOM 3330 C CA . VAL A 1 429 ? 32.512 39.461 58.964 1.00 28.41 435 VAL A CA 1
ATOM 3331 C C . VAL A 1 429 ? 33.929 38.995 58.622 1.00 28.70 435 VAL A C 1
ATOM 3332 O O . VAL A 1 429 ? 34.085 38.048 57.819 1.00 28.45 435 VAL A O 1
ATOM 3336 N N . ARG A 1 430 ? 34.930 39.598 59.267 1.00 27.58 436 ARG A N 1
ATOM 3337 C CA . ARG A 1 430 ? 36.302 39.185 59.054 1.00 32.96 436 ARG A CA 1
ATOM 3338 C C . ARG A 1 430 ? 36.516 37.762 59.491 1.00 36.86 436 ARG A C 1
ATOM 3339 O O . ARG A 1 430 ? 37.288 37.055 58.838 1.00 40.96 436 ARG A O 1
ATOM 3347 N N . TYR A 1 431 ? 35.849 37.339 60.580 1.00 35.37 437 TYR A N 1
ATOM 3348 C CA . TYR A 1 431 ? 36.054 35.997 61.103 1.00 32.81 437 TYR A CA 1
ATOM 3349 C C . TYR A 1 431 ? 35.537 35.005 60.080 1.00 30.96 437 TYR A C 1
ATOM 3350 O O . TYR A 1 431 ? 36.204 34.007 59.779 1.00 29.58 437 TYR A O 1
ATOM 3359 N N . ALA A 1 432 ? 34.347 35.288 59.557 1.00 28.30 438 ALA A N 1
ATOM 3360 C CA . ALA A 1 432 ? 33.716 34.424 58.555 1.00 27.38 438 ALA A CA 1
ATOM 3361 C C . ALA A 1 432 ? 34.605 34.216 57.353 1.00 28.51 438 ALA A C 1
ATOM 3362 O O . ALA A 1 432 ? 34.735 33.095 56.852 1.00 29.10 438 ALA A O 1
ATOM 3364 N N . ALA A 1 433 ? 35.211 35.309 56.897 1.00 28.32 439 ALA A N 1
ATOM 3365 C CA . ALA A 1 433 ? 36.033 35.254 55.747 1.00 28.45 439 ALA A CA 1
ATOM 3366 C C . ALA A 1 433 ? 37.248 34.391 56.041 1.00 30.47 439 ALA A C 1
ATOM 3367 O O . ALA A 1 433 ? 37.643 33.593 55.160 1.00 31.49 439 ALA A O 1
ATOM 3369 N N . ASP A 1 434 ? 37.818 34.527 57.260 1.00 32.12 440 ASP A N 1
ATOM 3370 C CA . ASP A 1 434 ? 39.002 33.705 57.655 1.00 35.06 440 ASP A CA 1
ATOM 3371 C C . ASP A 1 434 ? 38.635 32.281 57.726 1.00 33.78 440 ASP A C 1
ATOM 3372 O O . ASP A 1 434 ? 39.313 31.497 57.150 1.00 36.55 440 ASP A O 1
ATOM 3377 N N . LYS A 1 435 ? 37.529 31.948 58.373 1.00 36.11 441 LYS A N 1
ATOM 3378 C CA . LYS A 1 435 ? 37.118 30.564 58.490 1.00 34.19 441 LYS A CA 1
ATOM 3379 C C . LYS A 1 435 ? 36.750 29.939 57.151 1.00 31.37 441 LYS A C 1
ATOM 3380 O O . LYS A 1 435 ? 37.161 28.831 56.868 1.00 29.26 441 LYS A O 1
ATOM 3386 N N . TRP A 1 436 ? 36.027 30.658 56.302 1.00 29.39 442 TRP A N 1
ATOM 3387 C CA . TRP A 1 436 ? 35.412 29.995 55.152 1.00 28.04 442 TRP A CA 1
ATOM 3388 C C . TRP A 1 436 ? 36.093 30.195 53.822 1.00 30.04 442 TRP A C 1
ATOM 3389 O O . TRP A 1 436 ? 35.746 29.492 52.847 1.00 33.63 442 TRP A O 1
ATOM 3400 N N . GLY A 1 437 ? 37.082 31.106 53.790 1.00 30.21 443 GLY A N 1
ATOM 3401 C CA . GLY A 1 437 ? 37.762 31.520 52.549 1.00 31.93 443 GLY A CA 1
ATOM 3402 C C . GLY A 1 437 ? 37.504 32.964 52.146 1.00 34.65 443 GLY A C 1
ATOM 3403 O O . GLY A 1 437 ? 36.333 33.382 51.896 1.00 32.08 443 GLY A O 1
ATOM 3404 N N . HIS A 1 438 ? 38.594 33.738 52.080 1.00 37.17 444 HIS A N 1
ATOM 3405 C CA . HIS A 1 438 ? 38.507 35.116 51.545 1.00 36.15 444 HIS A CA 1
ATOM 3406 C C . HIS A 1 438 ? 37.951 35.178 50.143 1.00 32.56 444 HIS A C 1
ATOM 3407 O O . HIS A 1 438 ? 37.265 36.101 49.809 1.00 31.93 444 HIS A O 1
ATOM 3414 N N . ASP A 1 439 ? 38.099 34.118 49.376 1.00 32.18 445 ASP A N 1
ATOM 3415 C CA . ASP A 1 439 ? 37.536 34.078 48.043 1.00 36.38 445 ASP A CA 1
ATOM 3416 C C . ASP A 1 439 ? 36.207 33.357 48.010 1.00 42.29 445 ASP A C 1
ATOM 3417 O O . ASP A 1 439 ? 35.737 32.982 46.923 1.00 48.26 445 ASP A O 1
ATOM 3422 N N . ARG A 1 440 ? 35.622 33.121 49.186 1.00 42.27 446 ARG A N 1
ATOM 3423 C CA . ARG A 1 440 ? 34.395 32.302 49.322 1.00 36.20 446 ARG A CA 1
ATOM 3424 C C . ARG A 1 440 ? 33.355 33.024 50.175 1.00 34.36 446 ARG A C 1
ATOM 3425 O O . ARG A 1 440 ? 32.217 32.582 50.275 1.00 35.47 446 ARG A O 1
ATOM 3433 N N . VAL A 1 441 ? 33.740 34.130 50.805 1.00 30.26 447 VAL A N 1
ATOM 3434 C CA . VAL A 1 441 ? 32.794 34.924 51.577 1.00 26.56 447 VAL A CA 1
ATOM 3435 C C . VAL A 1 441 ? 32.760 36.329 50.980 1.00 27.90 447 VAL A C 1
ATOM 3436 O O . VAL A 1 441 ? 33.819 36.881 50.678 1.00 33.69 447 VAL A O 1
ATOM 3440 N N . ALA A 1 442 ? 31.582 36.922 50.798 1.00 24.85 448 ALA A N 1
ATOM 3441 C CA . ALA A 1 442 ? 31.495 38.297 50.311 1.00 22.04 448 ALA A CA 1
ATOM 3442 C C . ALA A 1 442 ? 30.278 38.989 50.916 1.00 23.08 448 ALA A C 1
ATOM 3443 O O . ALA A 1 442 ? 29.244 38.339 51.143 1.00 23.35 448 ALA A O 1
ATOM 3445 N N . GLN A 1 443 ? 30.395 40.288 51.208 1.00 22.45 449 GLN A N 1
ATOM 3446 C CA . GLN A 1 443 ? 29.212 41.075 51.493 1.00 23.49 449 GLN A CA 1
ATOM 3447 C C . GLN A 1 443 ? 28.391 41.313 50.200 1.00 26.90 449 GLN A C 1
ATOM 3448 O O . GLN A 1 443 ? 28.890 41.126 49.061 1.00 29.19 449 GLN A O 1
ATOM 3454 N N . VAL A 1 444 ? 27.140 41.735 50.365 1.00 26.03 450 VAL A N 1
ATOM 3455 C CA . VAL A 1 444 ? 26.219 41.768 49.260 1.00 25.36 450 VAL A CA 1
ATOM 3456 C C . VAL A 1 444 ? 25.982 43.178 48.833 1.00 28.17 450 VAL A C 1
ATOM 3457 O O . VAL A 1 444 ? 25.792 44.056 49.683 1.00 29.91 450 VAL A O 1
ATOM 3461 N N . ILE A 1 445 ? 25.984 43.392 47.516 1.00 28.41 451 ILE A N 1
ATOM 3462 C CA . ILE A 1 445 ? 25.742 44.715 46.923 1.00 28.66 451 ILE A CA 1
ATOM 3463 C C . ILE A 1 445 ? 24.367 45.256 47.293 1.00 28.50 451 ILE A C 1
ATOM 3464 O O . ILE A 1 445 ? 23.436 44.466 47.509 1.00 30.62 451 ILE A O 1
ATOM 3469 N N . THR A 1 446 ? 24.220 46.569 47.404 1.00 29.33 452 THR A N 1
ATOM 3470 C CA . THR A 1 446 ? 22.839 47.127 47.254 1.00 35.50 452 THR A CA 1
ATOM 3471 C C . THR A 1 446 ? 22.849 48.176 46.158 1.00 37.27 452 THR A C 1
ATOM 3472 O O . THR A 1 446 ? 23.878 48.835 45.963 1.00 36.28 452 THR A O 1
ATOM 3476 N N . PHE A 1 447 ? 21.727 48.347 45.453 1.00 35.49 453 PHE A N 1
ATOM 3477 C CA . PHE A 1 447 ? 21.701 49.389 44.412 1.00 34.10 453 PHE A CA 1
ATOM 3478 C C . PHE A 1 447 ? 21.042 50.686 44.873 1.00 36.17 453 PHE A C 1
ATOM 3479 O O . PHE A 1 447 ? 19.860 50.696 45.142 1.00 33.54 453 PHE A O 1
ATOM 3487 N N . GLY A 1 448 ? 21.824 51.762 44.985 1.00 40.43 454 GLY A N 1
ATOM 3488 C CA . GLY A 1 448 ? 21.302 53.101 45.248 1.00 43.53 454 GLY A CA 1
ATOM 3489 C C . GLY A 1 448 ? 20.413 53.642 44.129 1.00 44.20 454 GLY A C 1
ATOM 3490 O O . GLY A 1 448 ? 20.881 54.199 43.152 1.00 50.51 454 GLY A O 1
ATOM 3491 N N . THR A 1 449 ? 19.118 53.511 44.309 1.00 41.80 455 THR A N 1
ATOM 3492 C CA . THR A 1 449 ? 18.166 53.993 43.369 1.00 46.61 455 THR A CA 1
ATOM 3493 C C . THR A 1 449 ? 17.762 55.429 43.643 1.00 51.72 455 THR A C 1
ATOM 3494 O O . THR A 1 449 ? 17.559 55.774 44.783 1.00 59.06 455 THR A O 1
ATOM 3498 N N . ILE A 1 450 ? 17.632 56.261 42.604 1.00 54.78 456 ILE A N 1
ATOM 3499 C CA . ILE A 1 450 ? 17.220 57.651 42.814 1.00 53.62 456 ILE A CA 1
ATOM 3500 C C . ILE A 1 450 ? 15.758 57.761 43.238 1.00 59.08 456 ILE A C 1
ATOM 3501 O O . ILE A 1 450 ? 14.830 57.535 42.435 1.00 52.79 456 ILE A O 1
ATOM 3506 N N . LYS A 1 451 ? 15.634 58.109 44.525 1.00 68.40 457 LYS A N 1
ATOM 3507 C CA . LYS A 1 451 ? 14.396 58.348 45.240 1.00 73.74 457 LYS A CA 1
ATOM 3508 C C . LYS A 1 451 ? 13.848 59.759 44.981 1.00 73.86 457 LYS A C 1
ATOM 3509 O O . LYS A 1 451 ? 14.593 60.708 44.781 1.00 73.02 457 LYS A O 1
ATOM 3515 N N . THR A 1 452 ? 12.527 59.856 44.984 1.00 71.81 458 THR A N 1
ATOM 3516 C CA . THR A 1 452 ? 11.735 61.080 44.996 1.00 65.26 458 THR A CA 1
ATOM 3517 C C . THR A 1 452 ? 12.336 62.318 45.623 1.00 58.99 458 THR A C 1
ATOM 3518 O O . THR A 1 452 ? 12.424 63.322 44.956 1.00 60.65 458 THR A O 1
ATOM 3522 N N . LYS A 1 453 ? 12.743 62.277 46.880 1.00 61.21 459 LYS A N 1
ATOM 3523 C CA . LYS A 1 453 ? 13.335 63.493 47.459 1.00 69.63 459 LYS A CA 1
ATOM 3524 C C . LYS A 1 453 ? 14.678 63.977 46.832 1.00 69.36 459 LYS A C 1
ATOM 3525 O O . LYS A 1 453 ? 14.847 65.181 46.605 1.00 65.20 459 LYS A O 1
ATOM 3531 N N . ALA A 1 454 ? 15.629 63.062 46.603 1.00 71.25 460 ALA A N 1
ATOM 3532 C CA . ALA A 1 454 ? 16.930 63.437 46.038 1.00 57.35 460 ALA A CA 1
ATOM 3533 C C . ALA A 1 454 ? 16.781 63.652 44.551 1.00 57.20 460 ALA A C 1
ATOM 3534 O O . ALA A 1 454 ? 17.488 64.510 44.007 1.00 62.40 460 ALA A O 1
ATOM 3536 N N . ALA A 1 455 ? 15.821 62.955 43.912 1.00 48.42 461 ALA A N 1
ATOM 3537 C CA . ALA A 1 455 ? 15.435 63.293 42.510 1.00 48.19 461 ALA A CA 1
ATOM 3538 C C . ALA A 1 455 ? 15.166 64.794 42.296 1.00 51.24 461 ALA A C 1
ATOM 3539 O O . ALA A 1 455 ? 15.587 65.366 41.299 1.00 51.91 461 ALA A O 1
ATOM 3541 N N . LEU A 1 456 ? 14.508 65.421 43.268 1.00 53.88 462 LEU A N 1
ATOM 3542 C CA . LEU A 1 456 ? 14.203 66.827 43.206 1.00 49.59 462 LEU A CA 1
ATOM 3543 C C . LEU A 1 456 ? 15.394 67.685 43.483 1.00 48.62 462 LEU A C 1
ATOM 3544 O O . LEU A 1 456 ? 15.646 68.617 42.724 1.00 55.18 462 LEU A O 1
ATOM 3549 N N . LYS A 1 457 ? 16.151 67.370 44.524 1.00 50.14 463 LYS A N 1
ATOM 3550 C CA . LYS A 1 457 ? 17.414 68.103 44.797 1.00 58.91 463 LYS A CA 1
ATOM 3551 C C . LYS A 1 457 ? 18.372 68.014 43.611 1.00 56.58 463 LYS A C 1
ATOM 3552 O O . LYS A 1 457 ? 19.123 68.971 43.330 1.00 50.42 463 LYS A O 1
ATOM 3558 N N . ASP A 1 458 ? 18.317 66.867 42.921 1.00 58.44 464 ASP A N 1
ATOM 3559 C CA . ASP A 1 458 ? 19.174 66.603 41.784 1.00 59.11 464 ASP A CA 1
ATOM 3560 C C . ASP A 1 458 ? 18.749 67.487 40.647 1.00 58.10 464 ASP A C 1
ATOM 3561 O O . ASP A 1 458 ? 19.580 68.274 40.108 1.00 50.09 464 ASP A O 1
ATOM 3566 N N . SER A 1 459 ? 17.448 67.397 40.346 1.00 50.70 465 SER A N 1
ATOM 3567 C CA . SER A 1 459 ? 16.851 68.189 39.301 1.00 49.61 465 SER A CA 1
ATOM 3568 C C . SER A 1 459 ? 17.128 69.685 39.468 1.00 48.62 465 SER A C 1
ATOM 3569 O O . SER A 1 459 ? 17.410 70.397 38.514 1.00 45.15 465 SER A O 1
ATOM 3572 N N . ALA A 1 460 ? 17.105 70.145 40.699 1.00 48.38 466 ALA A N 1
ATOM 3573 C CA . ALA A 1 460 ? 17.466 71.501 40.940 1.00 49.49 466 ALA A CA 1
ATOM 3574 C C . ALA A 1 460 ? 18.938 71.826 40.690 1.00 52.37 466 ALA A C 1
ATOM 3575 O O . ALA A 1 460 ? 19.187 72.858 40.081 1.00 53.75 466 ALA A O 1
ATOM 3577 N N . ARG A 1 461 ? 19.892 71.004 41.165 1.00 52.92 467 ARG A N 1
ATOM 3578 C CA . ARG A 1 461 ? 21.319 71.291 40.946 1.00 56.88 467 ARG A CA 1
ATOM 3579 C C . ARG A 1 461 ? 21.612 71.331 39.429 1.00 65.34 467 ARG A C 1
ATOM 3580 O O . ARG A 1 461 ? 22.503 72.069 38.988 1.00 68.07 467 ARG A O 1
ATOM 3588 N N . ILE A 1 462 ? 20.853 70.539 38.660 1.00 62.80 468 ILE A N 1
ATOM 3589 C CA . ILE A 1 462 ? 20.994 70.411 37.216 1.00 58.60 468 ILE A CA 1
ATOM 3590 C C . ILE A 1 462 ? 20.614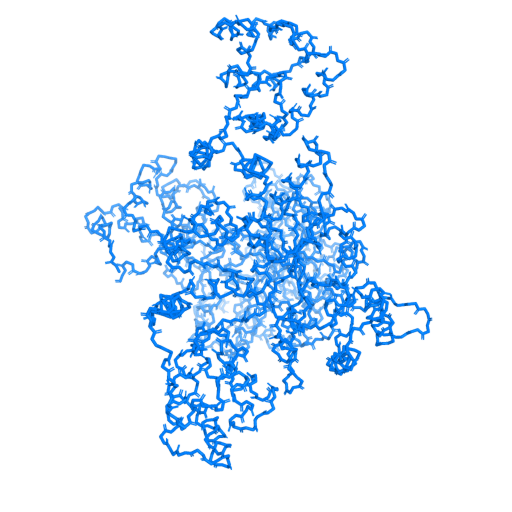 71.697 36.499 1.00 62.41 468 ILE A C 1
ATOM 3591 O O . ILE A 1 462 ? 21.373 72.185 35.638 1.00 62.38 468 ILE A O 1
ATOM 3596 N N . HIS A 1 463 ? 19.439 72.232 36.860 1.00 58.92 469 HIS A N 1
ATOM 3597 C CA . HIS A 1 463 ? 18.945 73.496 36.290 1.00 54.21 469 HIS A CA 1
ATOM 3598 C C . HIS A 1 463 ? 19.574 74.748 36.897 1.00 58.03 469 HIS A C 1
ATOM 3599 O O . HIS A 1 463 ? 19.848 75.701 36.198 1.00 62.64 469 HIS A O 1
ATOM 3606 N N . TYR A 1 464 ? 19.851 74.735 38.189 1.00 61.60 470 TYR A N 1
ATOM 3607 C CA . TYR A 1 464 ? 20.307 75.940 38.837 1.00 58.93 470 TYR A CA 1
ATOM 3608 C C . TYR A 1 464 ? 21.747 76.050 39.347 1.00 61.95 470 TYR A C 1
ATOM 3609 O O . TYR A 1 464 ? 22.198 77.169 39.565 1.00 71.37 470 TYR A O 1
ATOM 3618 N N . GLY A 1 465 ? 22.473 74.938 39.517 1.00 64.05 471 GLY A N 1
ATOM 3619 C CA . GLY A 1 465 ? 23.873 74.970 40.063 1.00 67.87 471 GLY A CA 1
ATOM 3620 C C . GLY A 1 465 ? 23.893 75.043 41.588 1.00 73.53 471 GLY A C 1
ATOM 3621 O O . GLY A 1 465 ? 22.847 74.767 42.218 1.00 67.85 471 GLY A O 1
ATOM 3622 N N . GLN A 1 466 ? 25.050 75.424 42.182 1.00 72.45 472 GLN A N 1
ATOM 3623 C CA . GLN A 1 466 ? 25.136 75.746 43.656 1.00 75.67 472 GLN A CA 1
ATOM 3624 C C . GLN A 1 466 ? 23.969 76.570 44.205 1.00 83.72 472 GLN A C 1
ATOM 3625 O O . GLN A 1 466 ? 23.428 76.219 45.277 1.00 76.19 472 GLN A O 1
ATOM 3631 N N . PRO A 1 467 ? 23.575 77.659 43.475 1.00 80.35 473 PRO A N 1
ATOM 3632 C CA . PRO A 1 467 ? 22.447 78.466 43.897 1.00 71.24 473 PRO A CA 1
ATOM 3633 C C . PRO A 1 467 ? 21.092 77.779 43.770 1.00 63.80 473 PRO A C 1
ATOM 3634 O O . PRO A 1 467 ? 20.085 78.361 44.201 1.00 56.04 473 PRO A O 1
ATOM 3638 N N . GLY A 1 468 ? 21.077 76.565 43.196 1.00 62.38 474 GLY A N 1
ATOM 3639 C CA . GLY A 1 468 ? 19.858 75.803 42.951 1.00 61.10 474 GLY A CA 1
ATOM 3640 C C . GLY A 1 468 ? 19.265 75.389 44.275 1.00 70.22 474 GLY A C 1
ATOM 3641 O O . GLY A 1 468 ? 18.102 74.969 44.317 1.00 67.30 474 GLY A O 1
ATOM 3642 N N . PHE A 1 469 ? 20.066 75.532 45.352 1.00 72.03 475 PHE A N 1
ATOM 3643 C CA . PHE A 1 469 ? 19.730 75.036 46.693 1.00 72.53 475 PHE A CA 1
ATOM 3644 C C . PHE A 1 469 ? 18.424 75.654 47.170 1.00 74.71 475 PHE A C 1
ATOM 3645 O O . PHE A 1 469 ? 17.638 74.985 47.833 1.00 68.89 475 PHE A O 1
ATOM 3653 N N . ALA A 1 470 ? 18.224 76.930 46.805 1.00 78.79 476 ALA A N 1
ATOM 3654 C CA . ALA A 1 470 ? 17.106 77.743 47.242 1.00 75.75 476 ALA A CA 1
ATOM 3655 C C . ALA A 1 470 ? 15.827 77.094 46.717 1.00 68.76 476 ALA A C 1
ATOM 3656 O O . ALA A 1 470 ? 15.001 76.615 47.503 1.00 64.54 476 ALA A O 1
ATOM 3658 N N . ILE A 1 471 ? 15.700 77.040 45.391 1.00 63.16 477 ILE A N 1
ATOM 3659 C CA . ILE A 1 471 ? 14.539 76.400 44.730 1.00 65.12 477 ILE A CA 1
ATOM 3660 C C . ILE A 1 471 ? 14.280 74.959 45.223 1.00 63.33 477 ILE A C 1
ATOM 3661 O O . ILE A 1 471 ? 13.135 74.561 45.504 1.00 48.78 477 ILE A O 1
ATOM 3666 N N . ALA A 1 472 ? 15.400 74.224 45.330 1.00 67.69 478 ALA A N 1
ATOM 3667 C CA . ALA A 1 472 ? 15.472 72.833 45.783 1.00 67.87 478 ALA A CA 1
ATOM 3668 C C . ALA A 1 472 ? 14.845 72.689 47.166 1.00 71.18 478 ALA A C 1
ATOM 3669 O O . ALA A 1 472 ? 13.941 71.868 47.373 1.00 68.26 478 ALA A O 1
ATOM 3671 N N . ASP A 1 473 ? 15.358 73.515 48.084 1.00 78.60 479 ASP A N 1
ATOM 3672 C CA . ASP A 1 473 ? 14.921 73.603 49.467 1.00 81.74 479 ASP A CA 1
ATOM 3673 C C . ASP A 1 473 ? 13.459 73.974 49.531 1.00 82.81 479 ASP A C 1
ATOM 3674 O O . ASP A 1 473 ? 12.731 73.443 50.384 1.00 88.11 479 ASP A O 1
ATOM 3679 N N . ARG A 1 474 ? 13.052 74.876 48.630 1.00 76.51 480 ARG A N 1
ATOM 3680 C CA . ARG A 1 474 ? 11.684 75.332 48.515 1.00 77.03 480 ARG A CA 1
ATOM 3681 C C . ARG A 1 474 ? 10.763 74.166 48.134 1.00 81.17 480 ARG A C 1
ATOM 3682 O O . ARG A 1 474 ? 9.758 73.951 48.817 1.00 76.77 480 ARG A O 1
ATOM 3690 N N . ILE A 1 475 ? 11.127 73.399 47.094 1.00 79.72 481 ILE A N 1
ATOM 3691 C CA . ILE A 1 475 ? 10.294 72.272 46.660 1.00 72.02 481 ILE A CA 1
ATOM 3692 C C . ILE A 1 475 ? 10.157 71.243 47.764 1.00 75.38 481 ILE A C 1
ATOM 3693 O O . ILE A 1 475 ? 9.041 70.898 48.134 1.00 79.67 481 ILE A O 1
ATOM 3698 N N . THR A 1 476 ? 11.292 70.818 48.309 1.00 80.32 482 THR A N 1
ATOM 3699 C CA . THR A 1 476 ? 11.338 69.710 49.269 1.00 92.12 482 THR A CA 1
ATOM 3700 C C . THR A 1 476 ? 10.480 69.913 50.542 1.00 94.82 482 THR A C 1
ATOM 3701 O O . THR A 1 476 ? 9.891 68.941 51.037 1.00 94.42 482 THR A O 1
ATOM 3705 N N . LYS A 1 477 ? 10.356 71.166 51.013 1.00 89.66 483 LYS A N 1
ATOM 3706 C CA . LYS A 1 477 ? 9.524 71.479 52.203 1.00 90.68 483 LYS A CA 1
ATOM 3707 C C . LYS A 1 477 ? 8.031 71.242 51.971 1.00 92.41 483 LYS A C 1
ATOM 3708 O O . LYS A 1 477 ? 7.343 70.722 52.847 1.00 77.05 483 LYS A O 1
ATOM 3714 N N . ALA A 1 478 ? 7.563 71.580 50.768 1.00 100.57 484 ALA A N 1
ATOM 3715 C CA . ALA A 1 478 ? 6.161 71.419 50.350 1.00 99.38 484 ALA A CA 1
ATOM 3716 C C . ALA A 1 478 ? 5.674 69.959 50.385 1.00 95.09 484 ALA A C 1
ATOM 3717 O O . ALA A 1 478 ? 4.473 69.670 50.290 1.00 92.26 484 ALA A O 1
ATOM 3719 N N . LEU A 1 479 ? 6.628 69.061 50.567 1.00 87.33 485 LEU A N 1
ATOM 3720 C CA . LEU A 1 479 ? 6.388 67.661 50.426 1.00 94.07 485 LEU A CA 1
ATOM 3721 C C . LEU A 1 479 ? 5.601 67.130 51.619 1.00 91.78 485 LEU A C 1
ATOM 3722 O O . LEU A 1 479 ? 5.897 67.530 52.762 1.00 80.08 485 LEU A O 1
ATOM 3727 N N . PRO A 1 480 ? 4.582 66.257 51.368 1.00 92.79 486 PRO A N 1
ATOM 3728 C CA . PRO A 1 480 ? 3.961 65.579 52.542 1.00 94.88 486 PRO A CA 1
ATOM 3729 C C . PRO A 1 480 ? 5.036 64.893 53.418 1.00 104.97 486 PRO A C 1
ATOM 3730 O O . PRO A 1 480 ? 6.022 64.417 52.843 1.00 103.62 486 PRO A O 1
ATOM 3734 N N . PRO A 1 481 ? 4.890 64.868 54.783 1.00 116.99 487 PRO A N 1
ATOM 3735 C CA . PRO A 1 481 ? 5.892 64.088 55.570 1.00 115.03 487 PRO A CA 1
ATOM 3736 C C . PRO A 1 481 ? 5.824 62.587 55.210 1.00 115.44 487 PRO A C 1
ATOM 3737 O O . PRO A 1 481 ? 4.811 62.141 54.623 1.00 106.01 487 PRO A O 1
ATOM 3741 N N . ALA A 1 482 ? 6.878 61.830 55.538 1.00 112.15 488 ALA A N 1
ATOM 3742 C CA . ALA A 1 482 ? 7.095 60.483 54.961 1.00 119.27 488 ALA A CA 1
ATOM 3743 C C . ALA A 1 482 ? 6.136 59.360 55.456 1.00 132.26 488 ALA A C 1
ATOM 3744 O O . ALA A 1 482 ? 5.188 59.638 56.197 1.00 144.39 488 ALA A O 1
ATOM 3746 N N . ILE A 1 483 ? 6.342 58.111 55.013 1.00 129.10 489 ILE A N 1
ATOM 3747 C CA . ILE A 1 483 ? 5.578 56.944 55.560 1.00 108.03 489 ILE A CA 1
ATOM 3748 C C . ILE A 1 483 ? 6.451 55.665 55.765 1.00 112.64 489 ILE A C 1
ATOM 3749 O O . ILE A 1 483 ? 6.442 54.745 54.920 1.00 108.15 489 ILE A O 1
ATOM 3754 N N . MET A 1 484 ? 7.268 55.631 56.834 1.00 121.60 490 MET A N 1
ATOM 3755 C CA . MET A 1 484 ? 7.780 56.830 57.548 1.00 143.66 490 MET A CA 1
ATOM 3756 C C . MET A 1 484 ? 9.203 57.136 57.052 1.00 138.60 490 MET A C 1
ATOM 3757 O O . MET A 1 484 ? 9.747 58.223 57.268 1.00 134.02 490 MET A O 1
ATOM 3762 N N . ALA A 1 485 ? 9.795 56.148 56.390 1.00 122.70 491 ALA A N 1
ATOM 3763 C CA . ALA A 1 485 ? 11.038 56.320 55.641 1.00 111.00 491 ALA A CA 1
ATOM 3764 C C . ALA A 1 485 ? 10.867 56.277 54.076 1.00 115.00 491 ALA A C 1
ATOM 3765 O O . ALA A 1 485 ? 11.825 56.039 53.338 1.00 119.22 491 ALA A O 1
ATOM 3767 N N . LYS A 1 486 ? 9.633 56.500 53.622 1.00 116.87 492 LYS A N 1
ATOM 3768 C CA . LYS A 1 486 ? 9.326 56.444 52.193 1.00 112.45 492 LYS A CA 1
ATOM 3769 C C . LYS A 1 486 ? 8.508 57.581 51.560 1.00 119.65 492 LYS A C 1
ATOM 3770 O O . LYS A 1 486 ? 7.292 57.479 51.398 1.00 133.55 492 LYS A O 1
ATOM 3776 N N . ASP A 1 487 ? 9.207 58.647 51.191 1.00 106.79 493 ASP A N 1
ATOM 3777 C CA . ASP A 1 487 ? 8.648 59.824 50.475 1.00 89.85 493 ASP A CA 1
ATOM 3778 C C . ASP A 1 487 ? 7.794 59.409 49.259 1.00 88.23 493 ASP A C 1
ATOM 3779 O O . ASP A 1 487 ? 7.990 58.333 48.693 1.00 88.58 493 ASP A O 1
ATOM 3784 N N . ILE A 1 488 ? 6.824 60.247 48.911 1.00 81.54 494 ILE A N 1
ATOM 3785 C CA . ILE A 1 488 ? 5.725 59.939 47.939 1.00 87.41 494 ILE A CA 1
ATOM 3786 C C . ILE A 1 488 ? 6.120 59.708 46.448 1.00 86.19 494 ILE A C 1
ATOM 3787 O O . ILE A 1 488 ? 6.576 60.654 45.799 1.00 89.46 494 ILE A O 1
ATOM 3792 N N . PRO A 1 489 ? 5.893 58.496 45.872 1.00 84.79 495 PRO A N 1
ATOM 3793 C CA . PRO A 1 489 ? 6.343 58.288 44.439 1.00 89.04 495 PRO A CA 1
ATOM 3794 C C . PRO A 1 489 ? 6.006 59.506 43.564 1.00 98.31 495 PRO A C 1
ATOM 3795 O O . PRO A 1 489 ? 4.851 59.918 43.579 1.00 129.56 495 PRO A O 1
ATOM 3799 N N . LEU A 1 490 ? 6.971 60.125 42.867 1.00 98.08 496 LEU A N 1
ATOM 3800 C CA . LEU A 1 490 ? 6.729 61.397 42.104 1.00 88.63 496 LEU A CA 1
ATOM 3801 C C . LEU A 1 490 ? 5.537 61.339 41.191 1.00 97.25 496 LEU A C 1
ATOM 3802 O O . LEU A 1 490 ? 4.586 62.145 41.361 1.00 97.96 496 LEU A O 1
ATOM 3807 N N . SER A 1 491 ? 5.576 60.370 40.257 1.00 99.96 497 SER A N 1
ATOM 3808 C CA . SER A 1 491 ? 4.443 60.110 39.371 1.00 122.25 497 SER A CA 1
ATOM 3809 C C . SER A 1 491 ? 3.105 60.201 40.141 1.00 141.46 497 SER A C 1
ATOM 3810 O O . SER A 1 491 ? 2.119 60.688 39.642 1.00 153.56 497 SER A O 1
ATOM 3813 N N . GLY A 1 492 ? 3.128 59.716 41.374 1.00 155.36 498 GLY A N 1
ATOM 3814 C CA . GLY A 1 492 ? 2.058 59.858 42.362 1.00 142.42 498 GLY A CA 1
ATOM 3815 C C . GLY A 1 492 ? 1.374 61.201 42.387 1.00 141.90 498 GLY A C 1
ATOM 3816 O O . GLY A 1 492 ? 0.172 61.252 42.237 1.00 202.86 498 GLY A O 1
ATOM 3817 N N . ILE A 1 493 ? 2.110 62.302 42.527 1.00 125.57 499 ILE A N 1
ATOM 3818 C CA . ILE A 1 493 ? 1.455 63.624 42.396 1.00 113.34 499 ILE A CA 1
ATOM 3819 C C . ILE A 1 493 ? 0.633 63.796 41.062 1.00 123.23 499 ILE A C 1
ATOM 3820 O O . ILE A 1 493 ? -0.107 64.775 40.906 1.00 103.33 499 ILE A O 1
ATOM 3825 N N . THR A 1 494 ? 0.741 62.811 40.156 1.00 135.91 500 THR A N 1
ATOM 3826 C CA . THR A 1 494 ? -0.290 62.510 39.096 1.00 126.93 500 THR A CA 1
ATOM 3827 C C . THR A 1 494 ? -1.541 61.666 39.556 1.00 110.50 500 THR A C 1
ATOM 3828 O O . THR A 1 494 ? -2.524 62.132 40.218 1.00 91.42 500 THR A O 1
ATOM 3832 N N . GLU A 1 503 ? -2.676 61.602 47.498 1.00 64.37 509 GLU A N 1
ATOM 3833 C CA . GLU A 1 503 ? -2.331 63.041 47.400 1.00 79.99 509 GLU A CA 1
ATOM 3834 C C . GLU A 1 503 ? -2.889 64.053 48.451 1.00 93.06 509 GLU A C 1
ATOM 3835 O O . GLU A 1 503 ? -3.962 64.630 48.282 1.00 86.25 509 GLU A O 1
ATOM 3841 N N . ALA A 1 504 ? -2.126 64.251 49.532 1.00 102.69 510 ALA A N 1
ATOM 3842 C CA . ALA A 1 504 ? -2.246 65.405 50.445 1.00 96.64 510 ALA A CA 1
ATOM 3843 C C . ALA A 1 504 ? -1.152 66.494 50.062 1.00 112.23 510 ALA A C 1
ATOM 3844 O O . ALA A 1 504 ? -0.300 66.848 50.890 1.00 102.25 510 ALA A O 1
ATOM 3846 N N . ALA A 1 505 ? -1.168 66.998 48.835 1.00 119.80 511 ALA A N 1
ATOM 3847 C CA . ALA A 1 505 ? -0.126 67.955 48.466 1.00 108.53 511 ALA A CA 1
ATOM 3848 C C . ALA A 1 505 ? -0.518 69.367 48.032 1.00 103.45 511 ALA A C 1
ATOM 3849 O O . ALA A 1 505 ? -1.418 69.565 47.217 1.00 83.63 511 ALA A O 1
ATOM 3851 N N . GLU A 1 506 ? 0.171 70.330 48.652 1.00 97.47 512 GLU A N 1
ATOM 3852 C CA . GLU A 1 506 ? 0.067 71.762 48.428 1.00 91.31 512 GLU A CA 1
ATOM 3853 C C . GLU A 1 506 ? 1.028 72.087 47.331 1.00 108.54 512 GLU A C 1
ATOM 3854 O O . GLU A 1 506 ? 0.759 72.892 46.454 1.00 101.44 512 GLU A O 1
ATOM 3860 N N . VAL A 1 507 ? 2.171 71.425 47.420 1.00 130.53 513 VAL A N 1
ATOM 3861 C CA . VAL A 1 507 ? 3.270 71.502 46.496 1.00 125.32 513 VAL A CA 1
ATOM 3862 C C . VAL A 1 507 ? 2.730 71.286 45.093 1.00 128.47 513 VAL A C 1
ATOM 3863 O O . VAL A 1 507 ? 3.049 72.027 44.180 1.00 115.07 513 VAL A O 1
ATOM 3867 N N . ARG A 1 508 ? 1.895 70.275 44.905 1.00 122.06 514 ARG A N 1
ATOM 3868 C CA . ARG A 1 508 ? 1.350 70.083 43.560 1.00 105.51 514 ARG A CA 1
ATOM 3869 C C . ARG A 1 508 ? 0.956 71.436 42.983 1.00 99.88 514 ARG A C 1
ATOM 3870 O O . ARG A 1 508 ? 1.352 71.783 41.869 1.00 96.47 514 ARG A O 1
ATOM 3878 N N . GLY A 1 509 ? 0.222 72.205 43.783 1.00 102.47 515 GLY A N 1
ATOM 3879 C CA . GLY A 1 509 ? -0.150 73.567 43.436 1.00 106.66 515 GLY A CA 1
ATOM 3880 C C . GLY A 1 509 ? 1.088 74.365 43.103 1.00 109.70 515 GLY A C 1
ATOM 3881 O O . GLY A 1 509 ? 1.132 75.025 42.056 1.00 114.80 515 GLY A O 1
ATOM 3882 N N . LEU A 1 510 ? 2.121 74.245 43.939 1.00 111.65 516 LEU A N 1
ATOM 3883 C CA . LEU A 1 510 ? 3.377 74.930 43.658 1.00 104.04 516 LEU A CA 1
ATOM 3884 C C . LEU A 1 510 ? 3.814 74.799 42.180 1.00 100.05 516 LEU A C 1
ATOM 3885 O O . LEU A 1 510 ? 4.229 75.778 41.590 1.00 101.83 516 LEU A O 1
ATOM 3890 N N . ILE A 1 511 ? 3.669 73.635 41.575 1.00 103.01 517 ILE A N 1
ATOM 3891 C CA . ILE A 1 511 ? 4.068 73.496 40.183 1.00 103.96 517 ILE A CA 1
ATOM 3892 C C . ILE A 1 511 ? 3.095 74.155 39.210 1.00 112.24 517 ILE A C 1
ATOM 3893 O O . ILE A 1 511 ? 3.488 74.901 38.328 1.00 113.29 517 ILE A O 1
ATOM 3898 N N . GLU A 1 512 ? 1.819 73.868 39.376 1.00 114.78 518 GLU A N 1
ATOM 3899 C CA . GLU A 1 512 ? 0.778 74.455 38.536 1.00 106.83 518 GLU A CA 1
ATOM 3900 C C . GLU A 1 512 ? 0.941 75.987 38.552 1.00 101.01 518 GLU A C 1
ATOM 3901 O O . GLU A 1 512 ? 0.729 76.616 37.518 1.00 88.02 518 GLU A O 1
ATOM 3907 N N . THR A 1 513 ? 1.423 76.531 39.692 1.00 98.87 519 THR A N 1
ATOM 3908 C CA . THR A 1 513 ? 1.771 77.961 39.853 1.00 93.17 519 THR A CA 1
ATOM 3909 C C . THR A 1 513 ? 3.037 78.317 39.084 1.00 106.92 519 THR A C 1
ATOM 3910 O O . THR A 1 513 ? 2.972 78.958 38.041 1.00 97.22 519 THR A O 1
ATOM 3914 N N . ASP A 1 514 ? 4.180 77.913 39.650 1.00 117.32 520 ASP A N 1
ATOM 3915 C CA . ASP A 1 514 ? 5.512 78.273 39.187 1.00 95.89 520 ASP A CA 1
ATOM 3916 C C . ASP A 1 514 ? 5.953 77.429 37.964 1.00 92.60 520 ASP A C 1
ATOM 3917 O O . ASP A 1 514 ? 5.950 76.208 38.043 1.00 107.73 520 ASP A O 1
ATOM 3922 N N . PRO A 1 515 ? 6.353 78.076 36.844 1.00 88.24 521 PRO A N 1
ATOM 3923 C CA . PRO A 1 515 ? 6.767 77.318 35.630 1.00 90.23 521 PRO A CA 1
ATOM 3924 C C . PRO A 1 515 ? 8.132 76.593 35.773 1.00 83.91 521 PRO A C 1
ATOM 3925 O O . PRO A 1 515 ? 8.350 75.530 35.152 1.00 78.89 521 PRO A O 1
ATOM 3929 N N . ASP A 1 516 ? 9.011 77.189 36.584 1.00 78.78 522 ASP A N 1
ATOM 3930 C CA . ASP A 1 516 ? 10.329 76.662 36.914 1.00 80.14 522 ASP A CA 1
ATOM 3931 C C . ASP A 1 516 ? 10.245 75.354 37.707 1.00 82.76 522 ASP A C 1
ATOM 3932 O O . ASP A 1 516 ? 10.986 74.403 37.431 1.00 99.04 522 ASP A O 1
ATOM 3937 N N . VAL A 1 517 ? 9.351 75.324 38.696 1.00 71.08 523 VAL A N 1
ATOM 3938 C CA . VAL A 1 517 ? 9.037 74.101 39.451 1.00 66.40 523 VAL A CA 1
ATOM 3939 C C . VAL A 1 517 ? 8.403 73.013 38.580 1.00 69.85 523 VAL A C 1
ATOM 3940 O O . VAL A 1 517 ? 8.756 71.867 38.752 1.00 79.56 523 VAL A O 1
ATOM 3944 N N . ARG A 1 518 ? 7.502 73.341 37.654 1.00 70.02 524 ARG A N 1
ATOM 3945 C CA . ARG A 1 518 ? 6.997 72.321 36.730 1.00 77.59 524 ARG A CA 1
ATOM 3946 C C . ARG A 1 518 ? 8.183 71.701 35.980 1.00 80.59 524 ARG A C 1
ATOM 3947 O O . ARG A 1 518 ? 8.314 70.474 35.926 1.00 83.68 524 ARG A O 1
ATOM 3955 N N . THR A 1 519 ? 9.100 72.538 35.503 1.00 80.70 525 THR A N 1
ATOM 3956 C CA . THR A 1 519 ? 10.269 72.003 34.788 1.00 80.80 525 THR A CA 1
ATOM 3957 C C . THR A 1 519 ? 11.235 71.185 35.697 1.00 72.58 525 THR A C 1
ATOM 3958 O O . THR A 1 519 ? 11.776 70.201 35.238 1.00 77.06 525 THR A O 1
ATOM 3962 N N . ILE A 1 520 ? 11.418 71.566 36.962 1.00 62.43 526 ILE A N 1
ATOM 3963 C CA . ILE A 1 520 ? 12.193 70.744 37.918 1.00 57.01 526 ILE A CA 1
ATOM 3964 C C . ILE A 1 520 ? 11.472 69.434 38.239 1.00 58.21 526 ILE A C 1
ATOM 3965 O O . ILE A 1 520 ? 12.082 68.375 38.258 1.00 64.72 526 ILE A O 1
ATOM 3970 N N . TYR A 1 521 ? 10.170 69.486 38.453 1.00 56.55 527 TYR A N 1
ATOM 3971 C CA . TYR A 1 521 ? 9.439 68.269 38.698 1.00 54.79 527 TYR A CA 1
ATOM 3972 C C . TYR A 1 521 ? 9.555 67.371 37.462 1.00 58.59 527 TYR A C 1
ATOM 3973 O O . TYR A 1 521 ? 9.733 66.170 37.597 1.00 63.10 527 TYR A O 1
ATOM 3982 N N . GLN A 1 522 ? 9.457 67.946 36.271 1.00 59.69 528 GLN A N 1
ATOM 3983 C CA . GLN A 1 522 ? 9.523 67.149 35.056 1.00 62.52 528 GLN A CA 1
ATOM 3984 C C . GLN A 1 522 ? 10.847 66.381 34.899 1.00 66.94 528 GLN A C 1
ATOM 3985 O O . GLN A 1 522 ? 10.866 65.178 34.581 1.00 70.04 528 GLN A O 1
ATOM 3991 N N . THR A 1 523 ? 11.944 67.092 35.130 1.00 65.05 529 THR A N 1
ATOM 3992 C CA . THR A 1 523 ? 13.266 66.546 34.977 1.00 56.46 529 THR A CA 1
ATOM 3993 C C . THR A 1 523 ? 13.494 65.457 35.996 1.00 56.36 529 THR A C 1
ATOM 3994 O O . THR A 1 523 ? 14.083 64.446 35.656 1.00 58.80 529 THR A O 1
ATOM 3998 N N . ALA A 1 524 ? 12.983 65.648 37.210 1.00 55.21 530 ALA A N 1
ATOM 3999 C CA . ALA A 1 524 ? 13.116 64.652 38.284 1.00 55.69 530 ALA A CA 1
ATOM 4000 C C . ALA A 1 524 ? 12.381 63.339 38.024 1.00 53.64 530 ALA A C 1
ATOM 4001 O O . ALA A 1 524 ? 12.797 62.303 38.507 1.00 58.65 530 ALA A O 1
ATOM 4003 N N . ARG A 1 525 ? 11.302 63.375 37.263 1.00 56.60 531 ARG A N 1
ATOM 4004 C CA . ARG A 1 525 ? 10.634 62.145 36.918 1.00 61.98 531 ARG A CA 1
ATOM 4005 C C . ARG A 1 525 ? 11.473 61.360 35.946 1.00 60.70 531 ARG A C 1
ATOM 4006 O O . ARG A 1 525 ? 11.461 60.137 35.976 1.00 71.88 531 ARG A O 1
ATOM 4014 N N . GLY A 1 526 ? 12.234 62.058 35.108 1.00 54.64 532 GLY A N 1
ATOM 4015 C CA . GLY A 1 526 ? 13.086 61.374 34.132 1.00 58.36 532 GLY A CA 1
ATOM 4016 C C . GLY A 1 526 ? 14.260 60.668 34.793 1.00 56.79 532 GLY A C 1
ATOM 4017 O O . GLY A 1 526 ? 15.004 59.949 34.159 1.00 64.64 532 GLY A O 1
ATOM 4018 N N . LEU A 1 527 ? 14.397 60.858 36.088 1.00 48.84 533 LEU A N 1
ATOM 4019 C CA . LEU A 1 527 ? 15.603 60.553 36.775 1.00 46.63 533 LEU A CA 1
ATOM 4020 C C . LEU A 1 527 ? 15.330 59.459 37.786 1.00 52.86 533 LEU A C 1
ATOM 4021 O O . LEU A 1 527 ? 16.244 58.724 38.161 1.00 57.41 533 LEU A O 1
ATOM 4026 N N . GLU A 1 528 ? 14.063 59.356 38.204 1.00 59.93 534 GLU A N 1
ATOM 4027 C CA . GLU A 1 528 ? 13.564 58.477 39.282 1.00 60.16 534 GLU A CA 1
ATOM 4028 C C . GLU A 1 528 ? 13.774 56.980 39.007 1.00 64.37 534 GLU A C 1
ATOM 4029 O O . GLU A 1 528 ? 13.427 56.488 37.907 1.00 63.24 534 GLU A O 1
ATOM 4035 N N . GLY A 1 529 ? 14.338 56.252 39.984 1.00 60.81 535 GLY A N 1
ATOM 4036 C CA . GLY A 1 529 ? 14.523 54.789 39.838 1.00 56.65 535 GLY A CA 1
ATOM 4037 C C . GLY A 1 529 ? 15.633 54.300 38.913 1.00 59.69 535 GLY A C 1
ATOM 4038 O O . GLY A 1 529 ? 15.815 53.097 38.704 1.00 69.20 535 GLY A O 1
ATOM 4039 N N . LEU A 1 530 ? 16.345 55.235 38.299 1.00 55.62 536 LEU A N 1
ATOM 4040 C CA . LEU A 1 530 ? 17.684 54.977 37.821 1.00 49.84 536 LEU A CA 1
ATOM 4041 C C . LEU A 1 530 ? 18.600 54.793 39.051 1.00 51.42 536 LEU A C 1
ATOM 4042 O O . LEU A 1 530 ? 18.191 55.059 40.213 1.00 51.49 536 LEU A O 1
ATOM 4047 N N . ILE A 1 531 ? 19.817 54.309 38.808 1.00 44.11 537 ILE A N 1
ATOM 4048 C CA . ILE A 1 531 ? 20.616 53.753 39.873 1.00 40.59 537 ILE A CA 1
ATOM 4049 C C . ILE A 1 531 ? 21.747 54.687 40.053 1.00 41.15 537 ILE A C 1
ATOM 4050 O O . ILE A 1 531 ? 22.426 54.964 39.097 1.00 50.82 537 ILE A O 1
ATOM 4055 N N . ARG A 1 532 ? 21.961 55.204 41.233 1.00 38.91 538 ARG A N 1
ATOM 4056 C CA . ARG A 1 532 ? 23.003 56.157 41.414 1.00 38.06 538 ARG A CA 1
ATOM 4057 C C . ARG A 1 532 ? 24.368 55.567 41.607 1.00 38.21 538 ARG A C 1
ATOM 4058 O O . ARG A 1 532 ? 25.345 56.055 41.110 1.00 42.35 538 ARG A O 1
ATOM 4066 N N . ASN A 1 533 ? 24.423 54.501 42.355 1.00 36.16 539 ASN A N 1
ATOM 4067 C CA . ASN A 1 533 ? 25.708 53.857 42.712 1.00 36.94 539 ASN A CA 1
ATOM 4068 C C . ASN A 1 533 ? 25.431 52.483 43.319 1.00 37.06 539 ASN A C 1
ATOM 4069 O O . ASN A 1 533 ? 24.262 52.053 43.432 1.00 38.38 539 ASN A O 1
ATOM 4074 N N . ALA A 1 534 ? 26.510 51.810 43.718 1.00 32.30 540 ALA A N 1
ATOM 4075 C CA . ALA A 1 534 ? 26.421 50.495 44.316 1.00 30.50 540 ALA A CA 1
ATOM 4076 C C . ALA A 1 534 ? 26.841 50.647 45.784 1.00 33.11 540 ALA A C 1
ATOM 4077 O O . ALA A 1 534 ? 27.897 51.228 46.069 1.00 32.55 540 ALA A O 1
ATOM 4079 N N . GLY A 1 535 ? 26.006 50.133 46.703 1.00 35.20 541 GLY A N 1
ATOM 4080 C CA . GLY A 1 535 ? 26.297 50.124 48.126 1.00 33.24 541 GLY A CA 1
ATOM 4081 C C . GLY A 1 535 ? 26.660 48.731 48.570 1.00 36.02 541 GLY A C 1
ATOM 4082 O O . GLY A 1 535 ? 26.675 47.801 47.756 1.00 39.43 541 GLY A O 1
ATOM 4083 N N . VAL A 1 536 ? 26.941 48.595 49.871 1.00 33.97 542 VAL A N 1
ATOM 4084 C CA . VAL A 1 536 ? 27.121 47.290 50.519 1.00 29.05 542 VAL A CA 1
ATOM 4085 C C . VAL A 1 536 ? 25.935 47.109 51.461 1.00 29.88 542 VAL A C 1
ATOM 4086 O O . VAL A 1 536 ? 25.581 48.016 52.185 1.00 35.74 542 VAL A O 1
ATOM 4090 N N . HIS A 1 537 ? 25.254 45.978 51.401 1.00 28.78 543 HIS A N 1
ATOM 4091 C CA . HIS A 1 537 ? 24.086 45.736 52.246 1.00 25.70 543 HIS A CA 1
ATOM 4092 C C . HIS A 1 537 ? 24.473 45.806 53.736 1.00 25.63 543 HIS A C 1
ATOM 4093 O O . HIS A 1 537 ? 25.583 45.433 54.156 1.00 27.14 543 HIS A O 1
ATOM 4100 N N . ALA A 1 538 ? 23.524 46.290 54.526 1.00 26.58 544 ALA A N 1
ATOM 4101 C CA . ALA A 1 538 ? 23.664 46.485 55.997 1.00 25.80 544 ALA A CA 1
ATOM 4102 C C . ALA A 1 538 ? 24.051 45.228 56.757 1.00 26.88 544 ALA A C 1
ATOM 4103 O O . ALA A 1 538 ? 24.878 45.315 57.660 1.00 27.35 544 ALA A O 1
ATOM 4105 N N . CYS A 1 539 ? 23.499 44.074 56.352 1.00 27.85 545 CYS A N 1
ATOM 4106 C CA . CYS A 1 539 ? 23.783 42.806 57.014 1.00 29.92 545 CYS A CA 1
ATOM 4107 C C . CYS A 1 539 ? 23.982 41.535 56.189 1.00 27.93 545 CYS A C 1
ATOM 4108 O O . CYS A 1 539 ? 24.644 40.631 56.675 1.00 27.56 545 CYS A O 1
ATOM 4111 N N . ALA A 1 540 ? 23.434 41.427 54.985 1.00 24.58 546 ALA A N 1
ATOM 4112 C CA . ALA A 1 540 ? 23.563 40.168 54.248 1.00 23.49 546 ALA A CA 1
ATOM 4113 C C . ALA A 1 540 ? 24.991 39.843 53.892 1.00 24.47 546 ALA A C 1
ATOM 4114 O O . ALA A 1 540 ? 25.785 40.765 53.499 1.00 26.44 546 ALA A O 1
ATOM 4116 N N . VAL A 1 541 ? 25.335 38.559 54.063 1.00 22.97 547 VAL A N 1
ATOM 4117 C CA . VAL A 1 541 ? 26.581 38.054 53.497 1.00 23.45 547 VAL A CA 1
ATOM 4118 C C . VAL A 1 541 ? 26.371 36.768 52.736 1.00 26.01 547 VAL A C 1
ATOM 4119 O O . VAL A 1 541 ? 25.491 36.019 53.117 1.00 31.67 547 VAL A O 1
ATOM 4123 N N . ILE A 1 542 ? 27.106 36.574 51.634 1.00 24.74 548 ILE A N 1
ATOM 4124 C CA . ILE A 1 542 ? 27.033 35.396 50.811 1.00 24.93 548 ILE A CA 1
ATOM 4125 C C . ILE A 1 542 ? 28.273 34.571 51.084 1.00 27.90 548 ILE A C 1
ATOM 4126 O O . ILE A 1 542 ? 29.358 35.129 51.177 1.00 31.23 548 ILE A O 1
ATOM 4131 N N . MET A 1 543 ? 28.098 33.250 51.206 1.00 28.92 549 MET A N 1
ATOM 4132 C CA . MET A 1 543 ? 29.176 32.267 51.331 1.00 29.04 549 MET A CA 1
ATOM 4133 C C . MET A 1 543 ? 28.986 31.120 50.329 1.00 29.06 549 MET A C 1
ATOM 4134 O O . MET A 1 543 ? 27.843 30.818 49.920 1.00 27.87 549 MET A O 1
ATOM 4139 N N . SER A 1 544 ? 30.094 30.462 49.966 1.00 26.17 550 SER A N 1
ATOM 4140 C CA . SER A 1 544 ? 30.071 29.357 49.015 1.00 27.02 550 SER A CA 1
ATOM 4141 C C . SER A 1 544 ? 31.089 28.236 49.308 1.00 29.22 550 SER A C 1
ATOM 4142 O O . SER A 1 544 ? 32.123 28.452 49.974 1.00 30.11 550 SER A O 1
ATOM 4145 N N . SER A 1 545 ? 30.785 27.023 48.833 1.00 31.86 551 SER A N 1
ATOM 4146 C CA . SER A 1 545 ? 31.747 25.907 48.892 1.00 35.43 551 SER A CA 1
ATOM 4147 C C . SER A 1 545 ? 32.866 26.118 47.915 1.00 37.01 551 SER A C 1
ATOM 4148 O O . SER A 1 545 ? 33.890 25.538 48.082 1.00 38.10 551 SER A O 1
ATOM 4151 N N . GLU A 1 546 ? 32.672 26.950 46.897 1.00 42.24 552 GLU A N 1
ATOM 4152 C CA . GLU A 1 546 ? 33.678 27.167 45.858 1.00 42.80 552 GLU A CA 1
ATOM 4153 C C . GLU A 1 546 ? 33.976 28.638 45.774 1.00 38.41 552 GLU A C 1
ATOM 4154 O O . GLU A 1 546 ? 33.129 29.440 46.134 1.00 38.49 552 GLU A O 1
ATOM 4160 N N . PRO A 1 547 ? 35.132 29.006 45.204 1.00 36.17 553 PRO A N 1
ATOM 4161 C CA . PRO A 1 547 ? 35.455 30.415 44.996 1.00 36.50 553 PRO A CA 1
ATOM 4162 C C . PRO A 1 547 ? 34.305 31.135 44.324 1.00 36.28 553 PRO A C 1
ATOM 4163 O O . PRO A 1 547 ? 33.708 30.569 43.419 1.00 35.27 553 PRO A O 1
ATOM 4167 N N . LEU A 1 548 ? 33.962 32.332 44.808 1.00 32.34 554 LEU A N 1
ATOM 4168 C CA . LEU A 1 548 ? 32.751 32.953 44.357 1.00 28.85 554 LEU A CA 1
ATOM 4169 C C . LEU A 1 548 ? 32.934 33.458 42.937 1.00 33.52 554 LEU A C 1
ATOM 4170 O O . LEU A 1 548 ? 31.921 33.700 42.245 1.00 33.29 554 LEU A O 1
ATOM 4175 N N . THR A 1 549 ? 34.203 33.624 42.490 1.00 36.24 555 THR A N 1
ATOM 4176 C CA . THR A 1 549 ? 34.434 34.145 41.133 1.00 33.93 555 THR A CA 1
ATOM 4177 C C . THR A 1 549 ? 34.030 33.130 40.132 1.00 36.51 555 THR A C 1
ATOM 4178 O O . THR A 1 549 ? 33.879 33.445 38.978 1.00 39.98 555 THR A O 1
ATOM 4182 N N . GLU A 1 550 ? 33.854 31.896 40.575 1.00 39.13 556 GLU A N 1
ATOM 4183 C CA . GLU A 1 550 ? 33.399 30.854 39.690 1.00 38.27 556 GLU A CA 1
ATOM 4184 C C . GLU A 1 550 ? 31.927 30.902 39.442 1.00 33.83 556 GLU A C 1
ATOM 4185 O O . GLU A 1 550 ? 31.488 30.241 38.526 1.00 41.41 556 GLU A O 1
ATOM 4191 N N . ALA A 1 551 ? 31.174 31.707 40.197 1.00 30.29 557 ALA A N 1
ATOM 4192 C CA . ALA A 1 551 ? 29.690 31.703 40.142 1.00 30.74 557 ALA A CA 1
ATOM 4193 C C . ALA A 1 551 ? 29.101 33.015 39.718 1.00 32.66 557 ALA A C 1
ATOM 4194 O O . ALA A 1 551 ? 28.077 33.027 39.034 1.00 33.50 557 ALA A O 1
ATOM 4196 N N . ILE A 1 552 ? 29.698 34.106 40.202 1.00 31.14 558 ILE A N 1
ATOM 4197 C CA . ILE A 1 552 ? 29.150 35.439 40.015 1.00 29.09 558 ILE A CA 1
ATOM 4198 C C . ILE A 1 552 ? 30.242 36.471 39.796 1.00 30.15 558 ILE A C 1
ATOM 4199 O O . ILE A 1 552 ? 31.337 36.272 40.259 1.00 33.57 558 ILE A O 1
ATOM 4204 N N . PRO A 1 553 ? 29.938 37.606 39.141 1.00 29.30 559 PRO A N 1
ATOM 4205 C CA . PRO A 1 553 ? 30.904 38.719 39.175 1.00 27.28 559 PRO A CA 1
ATOM 4206 C C . PRO A 1 553 ? 30.973 39.381 40.567 1.00 25.94 559 PRO A C 1
ATOM 4207 O O . PRO A 1 553 ? 29.989 39.389 41.292 1.00 24.41 559 PRO A O 1
ATOM 4211 N N . LEU A 1 554 ? 32.097 39.968 40.934 1.00 24.09 560 LEU A N 1
ATOM 4212 C CA . LEU A 1 554 ? 32.247 40.630 42.219 1.00 25.58 560 LEU A CA 1
ATOM 4213 C C . LEU A 1 554 ? 33.130 41.847 42.134 1.00 28.20 560 LEU A C 1
ATOM 4214 O O . LEU A 1 554 ? 33.679 42.117 41.112 1.00 33.69 560 LEU A O 1
ATOM 4219 N N . TRP A 1 555 ? 33.260 42.605 43.207 1.00 24.71 561 TRP A N 1
ATOM 4220 C CA . TRP A 1 555 ? 34.130 43.781 43.190 1.00 22.21 561 TRP A CA 1
ATOM 4221 C C . TRP A 1 555 ? 34.731 44.043 44.556 1.00 25.24 561 TRP A C 1
ATOM 4222 O O . TRP A 1 555 ? 34.264 43.438 45.559 1.00 27.97 561 TRP A O 1
ATOM 4233 N N . LYS A 1 556 ? 35.765 44.904 44.597 1.00 24.77 562 LYS A N 1
ATOM 4234 C CA . LYS A 1 556 ? 36.484 45.281 45.812 1.00 25.66 562 LYS A CA 1
ATOM 4235 C C . LYS A 1 556 ? 36.087 46.670 46.152 1.00 27.40 562 LYS A C 1
ATOM 4236 O O . LYS A 1 556 ? 36.207 47.513 45.315 1.00 34.80 562 LYS A O 1
ATOM 4242 N N . ARG A 1 557 ? 35.619 46.894 47.377 1.00 29.25 563 ARG A N 1
ATOM 4243 C CA . ARG A 1 557 ? 35.254 48.231 47.816 1.00 28.53 563 ARG A CA 1
ATOM 4244 C C . ARG A 1 557 ? 36.603 48.908 47.942 1.00 29.85 563 ARG A C 1
ATOM 4245 O O . ARG A 1 557 ? 37.467 48.434 48.680 1.00 30.41 563 ARG A O 1
ATOM 4253 N N . PRO A 1 558 ? 36.806 49.999 47.216 1.00 30.56 564 PRO A N 1
ATOM 4254 C CA . PRO A 1 558 ? 38.128 50.662 47.251 1.00 29.73 564 PRO A CA 1
ATOM 4255 C C . PRO A 1 558 ? 38.540 51.068 48.665 1.00 32.87 564 PRO A C 1
ATOM 4256 O O . PRO A 1 558 ? 39.657 50.696 49.042 1.00 29.01 564 PRO A O 1
ATOM 4260 N N . GLN A 1 559 ? 37.616 51.653 49.460 1.00 35.45 565 GLN A N 1
ATOM 4261 C CA . GLN A 1 559 ? 37.954 52.171 50.809 1.00 40.80 565 GLN A CA 1
ATOM 4262 C C . GLN A 1 559 ? 38.582 51.184 51.723 1.00 39.99 565 GLN A C 1
ATOM 4263 O O . GLN A 1 559 ? 39.544 51.541 52.348 1.00 42.73 565 GLN A O 1
ATOM 4269 N N . ASP A 1 560 ? 38.100 49.948 51.785 1.00 37.92 566 ASP A N 1
ATOM 4270 C CA . ASP A 1 560 ? 38.664 49.000 52.762 1.00 35.22 566 ASP A CA 1
ATOM 4271 C C . ASP A 1 560 ? 39.107 47.689 52.185 1.00 32.50 566 ASP A C 1
ATOM 4272 O O . ASP A 1 560 ? 39.679 46.868 52.882 1.00 33.20 566 ASP A O 1
ATOM 4277 N N . GLY A 1 561 ? 38.812 47.450 50.923 1.00 30.26 567 GLY A N 1
ATOM 4278 C CA . GLY A 1 561 ? 39.287 46.220 50.306 1.00 26.27 567 GLY A CA 1
ATOM 4279 C C . GLY A 1 561 ? 38.287 45.113 50.464 1.00 24.22 567 GLY A C 1
ATOM 4280 O O . GLY A 1 561 ? 38.554 43.991 50.082 1.00 25.54 567 GLY A O 1
ATOM 4281 N N . ALA A 1 562 ? 37.127 45.432 51.016 1.00 22.81 568 ALA A N 1
ATOM 4282 C CA . ALA A 1 562 ? 36.056 44.487 51.175 1.00 21.85 568 ALA A CA 1
ATOM 4283 C C . ALA A 1 562 ? 35.635 43.913 49.832 1.00 24.32 568 ALA A C 1
ATOM 4284 O O . ALA A 1 562 ? 35.533 44.646 48.841 1.00 26.35 568 ALA A O 1
ATOM 4286 N N . ILE A 1 563 ? 35.360 42.610 49.803 1.00 25.43 569 ILE A N 1
ATOM 4287 C CA . ILE A 1 563 ? 34.846 41.920 48.603 1.00 23.54 569 ILE A CA 1
ATOM 4288 C C . ILE A 1 563 ? 33.335 41.851 48.612 1.00 24.50 569 ILE A C 1
ATOM 4289 O O . ILE A 1 563 ? 32.734 41.367 49.573 1.00 29.18 569 ILE A O 1
ATOM 4294 N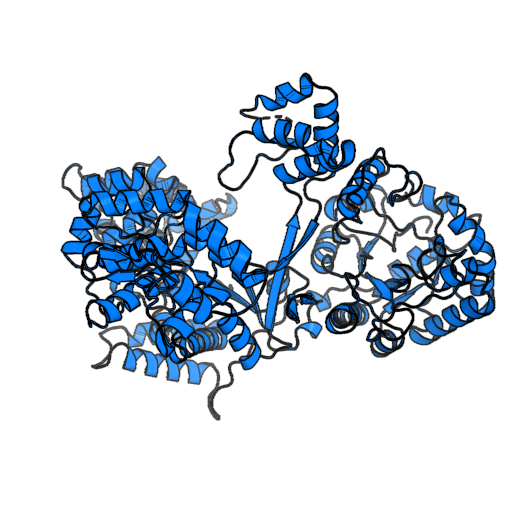 N . ILE A 1 564 ? 32.723 42.360 47.562 1.00 23.69 570 ILE A N 1
ATOM 4295 C CA . ILE A 1 564 ? 31.260 42.479 47.514 1.00 23.16 570 ILE A CA 1
ATOM 4296 C C . ILE A 1 564 ? 30.666 41.759 46.308 1.00 24.94 570 ILE A C 1
ATOM 4297 O O . ILE A 1 564 ? 31.191 41.853 45.195 1.00 28.17 570 ILE A O 1
ATOM 4302 N N . THR A 1 565 ? 29.556 41.071 46.491 1.00 23.51 571 THR A N 1
ATOM 4303 C CA . THR A 1 565 ? 28.911 40.445 45.373 1.00 23.14 571 THR A CA 1
ATOM 4304 C C . THR A 1 565 ? 28.451 41.475 44.348 1.00 25.76 571 THR A C 1
ATOM 4305 O O . THR A 1 565 ? 28.077 42.593 44.716 1.00 28.87 571 THR A O 1
ATOM 4309 N N . GLY A 1 566 ? 28.521 41.084 43.070 1.00 26.68 572 GLY A N 1
ATOM 4310 C CA . GLY A 1 566 ? 27.995 41.812 41.945 1.00 26.52 572 GLY A CA 1
ATOM 4311 C C . GLY A 1 566 ? 26.480 41.826 41.836 1.00 28.76 572 GLY A C 1
ATOM 4312 O O . GLY A 1 566 ? 25.925 42.792 41.290 1.00 29.54 572 GLY A O 1
ATOM 4313 N N . TRP A 1 567 ? 25.798 40.783 42.318 1.00 28.36 573 TRP A N 1
ATOM 4314 C CA . TRP A 1 567 ? 24.336 40.762 42.222 1.00 31.60 573 TRP A CA 1
ATOM 4315 C C . TRP A 1 567 ? 23.789 40.799 43.615 1.00 33.94 573 TRP A C 1
ATOM 4316 O O . TRP A 1 567 ? 24.552 40.521 44.563 1.00 33.50 573 TRP A O 1
ATOM 4327 N N . ASP A 1 568 ? 22.501 41.155 43.756 1.00 33.55 574 ASP A N 1
ATOM 4328 C CA . ASP A 1 568 ? 21.915 41.161 45.078 1.00 34.82 574 ASP A CA 1
ATOM 4329 C C . ASP A 1 568 ? 21.566 39.781 45.591 1.00 34.40 574 ASP A C 1
ATOM 4330 O O . ASP A 1 568 ? 21.712 38.740 44.900 1.00 32.23 574 ASP A O 1
ATOM 4335 N N . TYR A 1 569 ? 21.118 39.746 46.840 1.00 34.05 575 TYR A N 1
ATOM 4336 C CA . TYR A 1 569 ? 21.100 38.455 47.509 1.00 29.90 575 TYR A CA 1
ATOM 4337 C C . TYR A 1 569 ? 20.043 37.515 46.936 1.00 27.72 575 TYR A C 1
ATOM 4338 O O . TYR A 1 569 ? 20.263 36.316 46.993 1.00 28.49 575 TYR A O 1
ATOM 4347 N N . PRO A 1 570 ? 18.922 38.037 46.358 1.00 25.25 576 PRO A N 1
ATOM 4348 C CA . PRO A 1 570 ? 18.061 36.996 45.795 1.00 24.78 576 PRO A CA 1
ATOM 4349 C C . PRO A 1 570 ? 18.641 36.346 44.565 1.00 27.69 576 PRO A C 1
ATOM 4350 O O . PRO A 1 570 ? 18.490 35.135 44.389 1.00 33.39 576 PRO A O 1
ATOM 4354 N N . ALA A 1 571 ? 19.349 37.115 43.744 1.00 29.70 577 ALA A N 1
ATOM 4355 C CA . ALA A 1 571 ? 19.980 36.520 42.565 1.00 30.73 577 ALA A CA 1
ATOM 4356 C C . ALA A 1 571 ? 21.034 35.493 42.984 1.00 31.95 577 ALA A C 1
ATOM 4357 O O . ALA A 1 571 ? 21.222 34.473 42.315 1.00 30.53 577 ALA A O 1
ATOM 4359 N N . CYS A 1 572 ? 21.674 35.738 44.127 1.00 31.47 578 CYS A N 1
ATOM 4360 C CA . CYS A 1 572 ? 22.731 34.860 44.564 1.00 31.69 578 CYS A CA 1
ATOM 4361 C C . CYS A 1 572 ? 22.215 33.528 45.050 1.00 32.61 578 CYS A C 1
ATOM 4362 O O . CYS A 1 572 ? 22.777 32.450 44.713 1.00 31.37 578 CYS A O 1
ATOM 4365 N N . GLU A 1 573 ? 21.158 33.611 45.869 1.00 33.71 579 GLU A N 1
ATOM 4366 C CA . GLU A 1 573 ? 20.537 32.423 46.466 1.00 33.06 579 GLU A CA 1
ATOM 4367 C C . GLU A 1 573 ? 19.845 31.667 45.404 1.00 33.41 579 GLU A C 1
ATOM 4368 O O . GLU A 1 573 ? 19.667 30.463 45.533 1.00 36.12 579 GLU A O 1
ATOM 4374 N N . ALA A 1 574 ? 19.436 32.400 44.371 1.00 33.53 580 ALA A N 1
ATOM 4375 C CA . ALA A 1 574 ? 18.724 31.827 43.238 1.00 29.64 580 ALA A CA 1
ATOM 4376 C C . ALA A 1 574 ? 19.603 30.758 42.555 1.00 28.70 580 ALA A C 1
ATOM 4377 O O . ALA A 1 574 ? 19.137 30.021 41.719 1.00 35.95 580 ALA A O 1
ATOM 4379 N N . ILE A 1 575 ? 20.872 30.666 42.887 1.00 26.86 581 ILE A N 1
ATOM 4380 C CA . ILE A 1 575 ? 21.722 29.764 42.113 1.00 30.16 581 ILE A CA 1
ATOM 4381 C C . ILE A 1 575 ? 22.491 28.920 43.085 1.00 33.07 581 ILE A C 1
ATOM 4382 O O . ILE A 1 575 ? 23.415 28.186 42.696 1.00 32.27 581 ILE A O 1
ATOM 4387 N N . GLY A 1 576 ? 22.109 29.082 44.360 1.00 32.62 582 GLY A N 1
ATOM 4388 C CA . GLY A 1 576 ? 22.409 28.102 45.393 1.00 30.35 582 GLY A CA 1
ATOM 4389 C C . GLY A 1 576 ? 23.527 28.555 46.279 1.00 32.47 582 GLY A C 1
ATOM 4390 O O . GLY A 1 576 ? 24.089 27.736 46.981 1.00 35.45 582 GLY A O 1
ATOM 4391 N N . LEU A 1 577 ? 23.882 29.841 46.229 1.00 33.98 583 LEU A N 1
ATOM 4392 C CA . LEU A 1 577 ? 24.809 30.415 47.207 1.00 30.37 583 LEU A CA 1
ATOM 4393 C C . LEU A 1 577 ? 24.068 30.555 48.527 1.00 28.18 583 LEU A C 1
ATOM 4394 O O . LEU A 1 577 ? 22.836 30.781 48.553 1.00 28.48 583 LEU A O 1
ATOM 4399 N N . LEU A 1 578 ? 24.809 30.383 49.617 1.00 26.51 584 LEU A N 1
ATOM 4400 C CA . LEU A 1 578 ? 24.269 30.574 50.934 1.00 26.26 584 LEU A CA 1
ATOM 4401 C C . LEU A 1 578 ? 24.325 32.046 51.342 1.00 28.35 584 LEU A C 1
ATOM 4402 O O . LEU A 1 578 ? 25.407 32.665 51.329 1.00 30.12 584 LEU A O 1
ATOM 4407 N N . LYS A 1 579 ? 23.232 32.550 51.867 1.00 28.63 585 LYS A N 1
ATOM 4408 C CA . LYS A 1 579 ? 23.179 33.874 52.406 1.00 28.55 585 LYS A CA 1
ATOM 4409 C C . LYS A 1 579 ? 22.823 33.814 53.865 1.00 27.94 585 LYS A C 1
ATOM 4410 O O . LYS A 1 579 ? 21.979 33.089 54.249 1.00 27.50 585 LYS A O 1
ATOM 4416 N N . MET A 1 580 ? 23.487 34.597 54.678 1.00 30.04 586 MET A N 1
ATOM 4417 C CA . MET A 1 580 ? 23.186 34.717 56.101 1.00 30.99 586 MET A CA 1
ATOM 4418 C C . MET A 1 580 ? 23.142 36.180 56.382 1.00 31.91 586 MET A C 1
ATOM 4419 O O . MET A 1 580 ? 23.915 36.952 55.767 1.00 32.71 586 MET A O 1
ATOM 4424 N N . ASP A 1 581 ? 22.303 36.568 57.350 1.00 31.69 587 ASP A N 1
ATOM 4425 C CA . ASP A 1 581 ? 22.325 37.956 57.807 1.00 32.49 587 ASP A CA 1
ATOM 4426 C C . ASP A 1 581 ? 23.222 38.134 59.014 1.00 32.33 587 ASP A C 1
ATOM 4427 O O . ASP A 1 581 ? 22.890 37.618 60.036 1.00 41.88 587 ASP A O 1
ATOM 4432 N N . PHE A 1 582 ? 24.343 38.846 58.905 1.00 30.11 588 PHE A N 1
ATOM 4433 C CA . PHE A 1 582 ? 25.182 39.148 60.071 1.00 28.58 588 PHE A CA 1
ATOM 4434 C C . PHE A 1 582 ? 24.636 40.485 60.594 1.00 29.63 588 PHE A C 1
ATOM 4435 O O . PHE A 1 582 ? 25.082 41.548 60.192 1.00 31.06 588 PHE A O 1
ATOM 4443 N N . LEU A 1 583 ? 23.632 40.437 61.451 1.00 32.35 589 LEU A N 1
ATOM 4444 C CA . LEU A 1 583 ? 22.963 41.677 61.898 1.00 31.75 589 LEU A CA 1
ATOM 4445 C C . LEU A 1 583 ? 23.574 42.355 63.163 1.00 34.99 589 LEU A C 1
ATOM 4446 O O . LEU A 1 583 ? 23.767 41.752 64.213 1.00 39.91 589 LEU A O 1
ATOM 4451 N N . GLY A 1 584 ? 23.870 43.637 63.053 1.00 35.67 590 GLY A N 1
ATOM 4452 C CA . GLY A 1 584 ? 24.415 44.417 64.182 1.00 31.58 590 GLY A CA 1
ATOM 4453 C C . GLY A 1 584 ? 23.248 45.120 64.776 1.00 32.78 590 GLY A C 1
ATOM 4454 O O . GLY A 1 584 ? 22.485 45.746 64.047 1.00 33.36 590 GLY A O 1
ATOM 4455 N N . LEU A 1 585 ? 23.036 44.934 66.070 1.00 37.15 591 LEU A N 1
ATOM 4456 C CA . LEU A 1 585 ? 21.942 45.604 66.778 1.00 38.88 591 LEU A CA 1
ATOM 4457 C C . LEU A 1 585 ? 22.500 46.546 67.859 1.00 41.25 591 LEU A C 1
ATOM 4458 O O . LEU A 1 585 ? 23.415 46.190 68.618 1.00 44.53 591 LEU A O 1
ATOM 4463 N N . ARG A 1 586 ? 22.001 47.767 67.904 1.00 40.20 592 ARG A N 1
ATOM 4464 C CA . ARG A 1 586 ? 22.466 48.733 68.886 1.00 44.83 592 ARG A CA 1
ATOM 4465 C C . ARG A 1 586 ? 21.922 48.533 70.281 1.00 44.08 592 ARG A C 1
ATOM 4466 O O . ARG A 1 586 ? 22.624 48.901 71.217 1.00 45.25 592 ARG A O 1
ATOM 4474 N N . ASN A 1 587 ? 20.750 47.938 70.399 1.00 40.85 593 ASN A N 1
ATOM 4475 C CA . ASN A 1 587 ? 20.185 47.665 71.686 1.00 44.83 593 ASN A CA 1
ATOM 4476 C C . ASN A 1 587 ? 21.065 46.671 72.345 1.00 42.57 593 ASN A C 1
ATOM 4477 O O . ASN A 1 587 ? 21.162 46.666 73.519 1.00 48.53 593 ASN A O 1
ATOM 4482 N N . LEU A 1 588 ? 21.717 45.823 71.581 1.00 33.99 594 LEU A N 1
ATOM 4483 C CA . LEU A 1 588 ? 22.669 44.894 72.125 1.00 31.86 594 LEU A CA 1
ATOM 4484 C C . LEU A 1 588 ? 23.923 45.632 72.641 1.00 33.44 594 LEU A C 1
ATOM 4485 O O . LEU A 1 588 ? 24.404 45.311 73.729 1.00 33.60 594 LEU A O 1
ATOM 4490 N N . THR A 1 589 ? 24.413 46.629 71.879 1.00 32.82 595 THR A N 1
ATOM 4491 C CA . THR A 1 589 ? 25.455 47.541 72.353 1.00 30.32 595 THR A CA 1
ATOM 4492 C C . THR A 1 589 ? 25.069 48.208 73.704 1.00 30.28 595 THR A C 1
ATOM 4493 O O . THR A 1 589 ? 25.854 48.165 74.686 1.00 34.20 595 THR A O 1
ATOM 4497 N N . ILE A 1 590 ? 23.869 48.776 73.743 1.00 25.46 596 ILE A N 1
ATOM 4498 C CA . ILE A 1 590 ? 23.333 49.428 74.935 1.00 25.76 596 ILE A CA 1
ATOM 4499 C C . ILE A 1 590 ? 23.247 48.444 76.110 1.00 27.46 596 ILE A C 1
ATOM 4500 O O . ILE A 1 590 ? 23.680 48.749 77.231 1.00 30.96 596 ILE A O 1
ATOM 4505 N N . ILE A 1 591 ? 22.751 47.245 75.847 1.00 26.80 597 ILE A N 1
ATOM 4506 C CA . ILE A 1 591 ? 22.736 46.223 76.874 1.00 25.48 597 ILE A CA 1
ATOM 4507 C C . ILE A 1 591 ? 24.135 45.985 77.406 1.00 26.20 597 ILE A C 1
ATOM 4508 O O . ILE A 1 591 ? 24.337 46.069 78.615 1.00 26.68 597 ILE A O 1
ATOM 4513 N N . GLY A 1 592 ? 25.092 45.765 76.515 1.00 28.96 598 GLY A N 1
ATOM 4514 C CA . GLY A 1 592 ? 26.471 45.413 76.901 1.00 33.40 598 GLY A CA 1
ATOM 4515 C C . GLY A 1 592 ? 27.086 46.515 77.741 1.00 34.38 598 GLY A C 1
ATOM 4516 O O . GLY A 1 592 ? 27.821 46.253 78.686 1.00 33.17 598 GLY A O 1
ATOM 4517 N N . ASP A 1 593 ? 26.731 47.750 77.410 1.00 34.64 599 ASP A N 1
ATOM 4518 C CA . ASP A 1 593 ? 27.232 48.908 78.102 1.00 33.48 599 ASP A CA 1
ATOM 4519 C C . ASP A 1 593 ? 26.606 49.026 79.461 1.00 34.37 599 ASP A C 1
ATOM 4520 O O . ASP A 1 593 ? 27.300 49.196 80.450 1.00 36.77 599 ASP A O 1
ATOM 4525 N N . ALA A 1 594 ? 25.290 48.922 79.547 1.00 34.22 600 ALA A N 1
ATOM 4526 C CA . ALA A 1 594 ? 24.662 48.975 80.840 1.00 30.78 600 ALA A CA 1
ATOM 4527 C C . ALA A 1 594 ? 25.285 47.885 81.749 1.00 31.06 600 ALA A C 1
ATOM 4528 O O . ALA A 1 594 ? 25.607 48.158 82.910 1.00 35.00 600 ALA A O 1
ATOM 4530 N N . ILE A 1 595 ? 25.532 46.695 81.226 1.00 27.94 601 ILE A N 1
ATOM 4531 C CA . ILE A 1 595 ? 26.101 45.630 82.035 1.00 30.37 601 ILE A CA 1
ATOM 4532 C C . ILE A 1 595 ? 27.484 46.000 82.526 1.00 35.75 601 ILE A C 1
ATOM 4533 O O . ILE A 1 595 ? 27.794 45.726 83.670 1.00 46.81 601 ILE A O 1
ATOM 4538 N N . ASP A 1 596 ? 28.270 46.644 81.673 1.00 37.38 602 ASP A N 1
ATOM 4539 C CA . ASP A 1 596 ? 29.627 47.070 81.968 1.00 36.63 602 ASP A CA 1
ATOM 4540 C C . ASP A 1 596 ? 29.651 48.112 83.062 1.00 36.07 602 ASP A C 1
ATOM 4541 O O . ASP A 1 596 ? 30.524 48.083 83.948 1.00 37.38 602 ASP A O 1
ATOM 4546 N N . ASN A 1 597 ? 28.687 49.022 82.970 1.00 33.58 603 ASN A N 1
ATOM 4547 C CA . ASN A 1 597 ? 28.436 50.027 83.970 1.00 39.28 603 ASN A CA 1
ATOM 4548 C C . ASN A 1 597 ? 28.107 49.386 85.306 1.00 42.87 603 ASN A C 1
ATOM 4549 O O . ASN A 1 597 ? 28.540 49.848 86.328 1.00 45.29 603 ASN A O 1
ATOM 4554 N N . VAL A 1 598 ? 27.332 48.315 85.306 1.00 44.99 604 VAL A N 1
ATOM 4555 C CA . VAL A 1 598 ? 27.000 47.670 86.546 1.00 39.86 604 VAL A CA 1
ATOM 4556 C C . VAL A 1 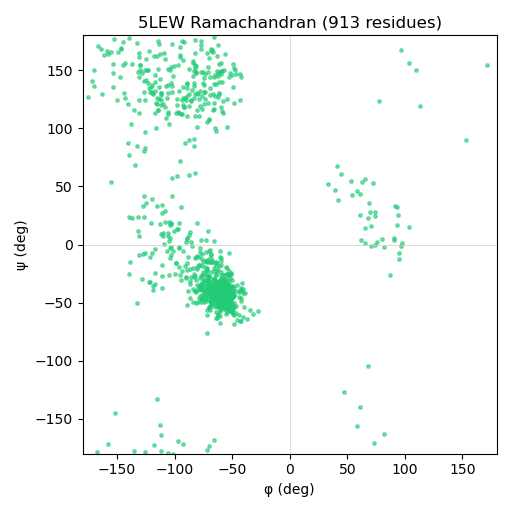598 ? 28.278 47.035 87.127 1.00 42.41 604 VAL A C 1
ATOM 4557 O O . VAL A 1 598 ? 28.493 47.110 88.328 1.00 50.05 604 VAL A O 1
ATOM 4561 N N . ARG A 1 599 ? 29.148 46.455 86.299 1.00 40.75 605 ARG A N 1
ATOM 4562 C CA . ARG A 1 599 ? 30.411 45.903 86.809 1.00 41.79 605 ARG A CA 1
ATOM 4563 C C . ARG A 1 599 ? 31.214 46.980 87.485 1.00 45.01 605 ARG A C 1
ATOM 4564 O O . ARG A 1 599 ? 31.814 46.767 88.529 1.00 50.25 605 ARG A O 1
ATOM 4572 N N . ALA A 1 600 ? 31.246 48.147 86.865 1.00 42.93 606 ALA A N 1
ATOM 4573 C CA . ALA A 1 600 ? 32.195 49.140 87.274 1.00 40.24 606 ALA A CA 1
ATOM 4574 C C . ALA A 1 600 ? 31.710 49.860 88.518 1.00 44.07 606 ALA A C 1
ATOM 4575 O O . ALA A 1 600 ? 32.444 49.945 89.486 1.00 57.78 606 ALA A O 1
ATOM 4577 N N . ASN A 1 601 ? 30.462 50.320 88.507 1.00 42.94 607 ASN A N 1
ATOM 4578 C CA . ASN A 1 601 ? 29.889 51.202 89.519 1.00 37.53 607 ASN A CA 1
ATOM 4579 C C . ASN A 1 601 ? 29.317 50.400 90.714 1.00 43.00 607 ASN A C 1
ATOM 4580 O O . ASN A 1 601 ? 29.147 50.968 91.791 1.00 46.41 607 ASN A O 1
ATOM 4585 N N . ARG A 1 602 ? 29.011 49.106 90.534 1.00 42.28 608 ARG A N 1
ATOM 4586 C CA . ARG A 1 602 ? 28.371 48.306 91.587 1.00 42.00 608 ARG A CA 1
ATOM 4587 C C . ARG A 1 602 ? 29.132 47.044 91.909 1.00 46.80 608 ARG A C 1
ATOM 4588 O O . ARG A 1 602 ? 28.780 46.312 92.820 1.00 57.16 608 ARG A O 1
ATOM 4596 N N . GLY A 1 603 ? 30.153 46.738 91.141 1.00 49.70 609 GLY A N 1
ATOM 4597 C CA . GLY A 1 603 ? 30.905 45.522 91.409 1.00 48.40 609 GLY A CA 1
ATOM 4598 C C . GLY A 1 603 ? 30.126 44.247 91.211 1.00 50.19 609 GLY A C 1
ATOM 4599 O O . GLY A 1 603 ? 30.646 43.161 91.432 1.00 56.24 609 GLY A O 1
ATOM 4600 N N . ILE A 1 604 ? 28.871 44.353 90.804 1.00 47.63 610 ILE A N 1
ATOM 4601 C CA . ILE A 1 604 ? 28.147 43.144 90.409 1.00 44.99 610 ILE A CA 1
ATOM 4602 C C . ILE A 1 604 ? 28.494 42.787 88.994 1.00 43.16 610 ILE A C 1
ATOM 4603 O O . ILE A 1 604 ? 28.796 43.641 88.160 1.00 51.42 610 ILE A O 1
ATOM 4608 N N . ASP A 1 605 ? 28.418 41.518 88.702 1.00 42.19 611 ASP A N 1
ATOM 4609 C CA . ASP A 1 605 ? 28.803 41.095 87.409 1.00 47.52 611 ASP A CA 1
ATOM 4610 C C . ASP A 1 605 ? 27.649 40.318 86.805 1.00 47.55 611 ASP A C 1
ATOM 4611 O O . ASP A 1 605 ? 27.607 39.110 86.895 1.00 48.21 611 ASP A O 1
ATOM 4616 N N . LEU A 1 606 ? 26.699 41.027 86.235 1.00 49.22 612 LEU A N 1
ATOM 4617 C CA . LEU A 1 606 ? 25.465 40.491 85.707 1.00 42.29 612 LEU A CA 1
ATOM 4618 C C . LEU A 1 606 ? 25.460 39.565 84.538 1.00 47.14 612 LEU A C 1
ATOM 4619 O O . LEU A 1 606 ? 25.992 39.866 83.506 1.00 50.70 612 LEU A O 1
ATOM 4624 N N . ASP A 1 607 ? 24.802 38.435 84.693 1.00 52.09 613 ASP A N 1
ATOM 4625 C CA . ASP A 1 607 ? 24.695 37.537 83.593 1.00 51.29 613 ASP A CA 1
ATOM 4626 C C . ASP A 1 607 ? 23.221 37.400 83.191 1.00 52.17 613 ASP A C 1
ATOM 4627 O O . ASP A 1 607 ? 22.455 36.660 83.809 1.00 56.05 613 ASP A O 1
ATOM 4632 N N . LEU A 1 608 ? 22.817 38.103 82.141 1.00 53.59 614 LEU A N 1
ATOM 4633 C CA . LEU A 1 608 ? 21.409 38.130 81.740 1.00 51.38 614 LEU A CA 1
ATOM 4634 C C . LEU A 1 608 ? 20.811 36.785 81.468 1.00 53.99 614 LEU A C 1
ATOM 4635 O O . LEU A 1 608 ? 19.585 36.568 81.627 1.00 51.85 614 LEU A O 1
ATOM 4640 N N . GLU A 1 609 ? 21.666 35.876 81.021 1.00 56.80 615 GLU A N 1
ATOM 4641 C CA . GLU A 1 609 ? 21.165 34.585 80.654 1.00 65.94 615 GLU A CA 1
ATOM 4642 C C . GLU A 1 609 ? 20.619 33.803 81.860 1.00 63.93 615 GLU A C 1
ATOM 4643 O O . GLU A 1 609 ? 20.151 32.690 81.729 1.00 72.24 615 GLU A O 1
ATOM 4649 N N . SER A 1 610 ? 20.620 34.414 83.026 1.00 57.08 616 SER A N 1
ATOM 4650 C CA . SER A 1 610 ? 20.201 33.713 84.181 1.00 50.69 616 SER A CA 1
ATOM 4651 C C . SER A 1 610 ? 19.363 34.630 85.047 1.00 51.53 616 SER A C 1
ATOM 4652 O O . SER A 1 610 ? 19.266 34.460 86.251 1.00 62.34 616 SER A O 1
ATOM 4655 N N . VAL A 1 611 ? 18.776 35.639 84.452 1.00 47.37 617 VAL A N 1
ATOM 4656 C CA . VAL A 1 611 ? 17.922 36.523 85.200 1.00 41.51 617 VAL A CA 1
ATOM 4657 C C . VAL A 1 611 ? 16.584 35.818 85.237 1.00 42.42 617 VAL A C 1
ATOM 4658 O O . VAL A 1 611 ? 16.144 35.284 84.266 1.00 43.32 617 VAL A O 1
ATOM 4662 N N . PRO A 1 612 ? 15.924 35.804 86.372 1.00 45.67 618 PRO A N 1
ATOM 4663 C CA . PRO A 1 612 ? 14.558 35.249 86.371 1.00 45.20 618 PRO A CA 1
ATOM 4664 C C . PRO A 1 612 ? 13.569 36.002 85.414 1.00 40.36 618 PRO A C 1
ATOM 4665 O O . PRO A 1 612 ? 13.781 37.189 85.178 1.00 38.01 618 PRO A O 1
ATOM 4669 N N . LEU A 1 613 ? 12.482 35.387 84.936 1.00 35.02 619 LEU A N 1
ATOM 4670 C CA . LEU A 1 613 ? 11.595 36.138 84.024 1.00 34.86 619 LEU A CA 1
ATOM 4671 C C . LEU A 1 613 ? 10.409 36.764 84.682 1.00 39.92 619 LEU A C 1
ATOM 4672 O O . LEU A 1 613 ? 9.472 37.225 84.007 1.00 41.06 619 LEU A O 1
ATOM 4677 N N . ASP A 1 614 ? 10.470 36.802 86.010 1.00 45.04 620 ASP A N 1
ATOM 4678 C CA . ASP A 1 614 ? 9.313 37.133 86.852 1.00 48.74 620 ASP A CA 1
ATOM 4679 C C . ASP A 1 614 ? 9.615 38.255 87.831 1.00 52.11 620 ASP A C 1
ATOM 4680 O O . ASP A 1 614 ? 8.983 38.341 88.902 1.00 57.51 620 ASP A O 1
ATOM 4685 N N . ASP A 1 615 ? 10.603 39.076 87.492 1.00 48.56 621 ASP A N 1
ATOM 4686 C CA . ASP A 1 615 ? 11.104 40.069 88.400 1.00 44.87 621 ASP A CA 1
ATOM 4687 C C . ASP A 1 615 ? 10.034 41.126 88.665 1.00 45.85 621 ASP A C 1
ATOM 4688 O O . ASP A 1 615 ? 9.623 41.854 87.733 1.00 44.66 621 ASP A O 1
ATOM 4693 N N . LYS A 1 616 ? 9.595 41.190 89.929 1.00 48.63 622 LYS A N 1
ATOM 4694 C CA . LYS A 1 616 ? 8.525 42.093 90.335 1.00 51.19 622 LYS A CA 1
ATOM 4695 C C . LYS A 1 616 ? 8.778 43.539 89.923 1.00 47.52 622 LYS A C 1
ATOM 4696 O O . LYS A 1 616 ? 7.924 44.180 89.298 1.00 37.99 622 LYS A O 1
ATOM 4702 N N . ALA A 1 617 ? 9.975 44.013 90.261 1.00 45.33 623 ALA A N 1
ATOM 4703 C CA . ALA A 1 617 ? 10.434 45.359 89.863 1.00 41.57 623 ALA A CA 1
ATOM 4704 C C . ALA A 1 617 ? 10.129 45.744 88.375 1.00 40.83 623 ALA A C 1
ATOM 4705 O O . ALA A 1 617 ? 9.661 46.871 88.058 1.00 35.96 623 ALA A O 1
ATOM 4707 N N . THR A 1 618 ? 10.407 44.771 87.494 1.00 37.15 624 THR A N 1
ATOM 4708 C CA . THR A 1 618 ? 10.359 44.961 86.080 1.00 34.18 624 THR A CA 1
ATOM 4709 C C . THR A 1 618 ? 8.935 45.145 85.689 1.00 36.67 624 THR A C 1
ATOM 4710 O O . THR A 1 618 ? 8.595 46.114 84.969 1.00 36.50 624 THR A O 1
ATOM 4714 N N . TYR A 1 619 ? 8.082 44.247 86.184 1.00 35.60 625 TYR A N 1
ATOM 4715 C CA . TYR A 1 619 ? 6.702 44.296 85.768 1.00 34.23 625 TYR A CA 1
ATOM 4716 C C . TYR A 1 619 ? 6.084 45.522 86.336 1.00 36.48 625 TYR A C 1
ATOM 4717 O O . TYR A 1 619 ? 5.218 46.146 85.677 1.00 36.83 625 TYR A O 1
ATOM 4726 N N . GLU A 1 620 ? 6.577 45.921 87.514 1.00 40.39 626 GLU A N 1
ATOM 4727 C CA . GLU A 1 620 ? 6.091 47.158 88.098 1.00 47.26 626 GLU A CA 1
ATOM 4728 C C . GLU A 1 620 ? 6.369 48.326 87.149 1.00 46.16 626 GLU A C 1
ATOM 4729 O O . GLU A 1 620 ? 5.452 49.132 86.859 1.00 45.25 626 GLU A O 1
ATOM 4735 N N . LEU A 1 621 ? 7.604 48.366 86.631 1.00 41.10 627 LEU A N 1
ATOM 4736 C CA . LEU A 1 621 ? 8.034 49.413 85.744 1.00 40.61 627 LEU A CA 1
ATOM 4737 C C . LEU A 1 621 ? 7.204 49.395 84.485 1.00 44.25 627 LEU A C 1
ATOM 4738 O O . LEU A 1 621 ? 6.899 50.465 83.921 1.00 43.31 627 LEU A O 1
ATOM 4743 N N . LEU A 1 622 ? 6.869 48.173 84.039 1.00 43.09 628 LEU A N 1
ATOM 4744 C CA . LEU A 1 622 ? 6.090 47.995 82.813 1.00 40.23 628 LEU A CA 1
ATOM 4745 C C . LEU A 1 622 ? 4.709 48.574 83.015 1.00 42.94 628 LEU A C 1
ATOM 4746 O O . LEU A 1 622 ? 4.208 49.264 82.113 1.00 40.32 628 LEU A O 1
ATOM 4751 N N . GLY A 1 623 ? 4.142 48.299 84.208 1.00 44.31 629 GLY A N 1
ATOM 4752 C CA . GLY A 1 623 ? 2.821 48.755 84.642 1.00 45.90 629 GLY A CA 1
ATOM 4753 C C . GLY A 1 623 ? 2.657 50.267 84.659 1.00 52.66 629 GLY A C 1
ATOM 4754 O O . GLY A 1 623 ? 1.552 50.796 84.415 1.00 51.13 629 GLY A O 1
ATOM 4755 N N . ARG A 1 624 ? 3.764 50.969 84.910 1.00 53.94 630 ARG A N 1
ATOM 4756 C CA . ARG A 1 624 ? 3.740 52.423 84.890 1.00 49.94 630 ARG A CA 1
ATOM 4757 C C . ARG A 1 624 ? 3.821 52.889 83.461 1.00 47.93 630 ARG A C 1
ATOM 4758 O O . ARG A 1 624 ? 3.481 54.013 83.160 1.00 48.64 630 ARG A O 1
ATOM 4766 N N . GLY A 1 625 ? 4.283 52.028 82.572 1.00 44.64 631 GLY A N 1
ATOM 4767 C CA . GLY A 1 625 ? 4.573 52.485 81.214 1.00 45.82 631 GLY A CA 1
ATOM 4768 C C . GLY A 1 625 ? 5.785 53.411 81.145 1.00 48.88 631 GLY A C 1
ATOM 4769 O O . GLY A 1 625 ? 5.849 54.235 80.273 1.00 53.39 631 GLY A O 1
ATOM 4770 N N . ASP A 1 626 ? 6.751 53.279 82.067 1.00 51.77 632 ASP A N 1
ATOM 4771 C CA . ASP A 1 626 ? 7.977 54.087 82.060 1.00 48.61 632 ASP A CA 1
ATOM 4772 C C . ASP A 1 626 ? 8.972 53.377 81.178 1.00 46.26 632 ASP A C 1
ATOM 4773 O O . ASP A 1 626 ? 10.067 53.015 81.608 1.00 47.80 632 ASP A O 1
ATOM 4778 N N . THR A 1 627 ? 8.596 53.191 79.926 1.00 46.07 633 THR A N 1
ATOM 4779 C CA . THR A 1 627 ? 9.395 52.368 79.028 1.00 48.10 633 THR A CA 1
ATOM 4780 C C . THR A 1 627 ? 10.232 53.139 77.989 1.00 46.24 633 THR A C 1
ATOM 4781 O O . THR A 1 627 ? 10.695 52.563 76.986 1.00 47.81 633 THR A O 1
ATOM 4785 N N . LEU A 1 628 ? 10.467 54.422 78.228 1.00 43.84 634 LEU A N 1
ATOM 4786 C CA . LEU A 1 628 ? 11.341 55.173 77.334 1.00 42.28 634 LEU A CA 1
ATOM 4787 C C . LEU A 1 628 ? 12.677 54.538 77.324 1.00 39.51 634 LEU A C 1
ATOM 4788 O O . LEU A 1 628 ? 13.283 54.361 78.357 1.00 42.65 634 LEU A O 1
ATOM 4793 N N . GLY A 1 629 ? 13.068 54.086 76.152 1.00 40.27 635 GLY A N 1
ATOM 4794 C CA . GLY A 1 629 ? 14.363 53.543 75.953 1.00 35.67 635 GLY A CA 1
ATOM 4795 C C . GLY A 1 629 ? 14.366 52.064 76.189 1.00 40.93 635 GLY A C 1
ATOM 4796 O O . GLY A 1 629 ? 15.439 51.456 76.114 1.00 42.21 635 GLY A O 1
ATOM 4797 N N . VAL A 1 630 ? 13.207 51.447 76.457 1.00 40.96 636 VAL A N 1
ATOM 4798 C CA . VAL A 1 630 ? 13.207 49.959 76.496 1.00 41.64 636 VAL A CA 1
ATOM 4799 C C . VAL A 1 630 ? 12.757 49.437 75.131 1.00 36.76 636 VAL A C 1
ATOM 4800 O O . VAL A 1 630 ? 11.779 49.933 74.565 1.00 35.61 636 VAL A O 1
ATOM 4804 N N . PHE A 1 631 ? 13.519 48.479 74.625 1.00 32.50 637 PHE A N 1
ATOM 4805 C CA . PHE A 1 631 ? 13.368 47.920 73.288 1.00 35.53 637 PHE A CA 1
ATOM 4806 C C . PHE A 1 631 ? 11.970 47.529 72.946 1.00 37.46 637 PHE A C 1
ATOM 4807 O O . PHE A 1 631 ? 11.398 46.705 73.656 1.00 42.73 637 PHE A O 1
ATOM 4815 N N . GLN A 1 632 ? 11.435 48.118 71.874 1.00 37.38 638 GLN A N 1
ATOM 4816 C CA . GLN A 1 632 ? 10.100 47.799 71.338 1.00 36.14 638 GLN A CA 1
ATOM 4817 C C . GLN A 1 632 ? 8.939 48.256 72.186 1.00 37.09 638 GLN A C 1
ATOM 4818 O O . GLN A 1 632 ? 7.821 48.016 71.792 1.00 37.91 638 GLN A O 1
ATOM 4824 N N . LEU A 1 633 ? 9.165 48.874 73.348 1.00 39.06 639 LEU A N 1
ATOM 4825 C CA . LEU A 1 633 ? 8.052 49.276 74.203 1.00 39.20 639 LEU A CA 1
ATOM 4826 C C . LEU A 1 633 ? 7.979 50.764 74.479 1.00 45.11 639 LEU A C 1
ATOM 4827 O O . LEU A 1 633 ? 7.335 51.174 75.437 1.00 48.03 639 LEU A O 1
ATOM 4832 N N . ASP A 1 634 ? 8.636 51.573 73.674 1.00 51.74 640 ASP A N 1
ATOM 4833 C CA . ASP A 1 634 ? 8.624 52.990 73.955 1.00 57.68 640 ASP A CA 1
ATOM 4834 C C . ASP A 1 634 ? 7.577 53.845 73.343 1.00 53.36 640 ASP A C 1
ATOM 4835 O O . ASP A 1 634 ? 7.378 54.925 73.819 1.00 69.82 640 ASP A O 1
ATOM 4840 N N . GLY A 1 635 ? 6.919 53.395 72.299 1.00 43.13 641 GLY A N 1
ATOM 4841 C CA . GLY A 1 635 ? 5.915 54.206 71.674 1.00 39.05 641 GLY A CA 1
ATOM 4842 C C . GLY A 1 635 ? 4.945 54.781 72.651 1.00 43.39 641 GLY A C 1
ATOM 4843 O O . GLY A 1 635 ? 4.737 54.260 73.700 1.00 52.74 641 GLY A O 1
ATOM 4844 N N . GLY A 1 636 ? 4.342 55.882 72.286 1.00 40.97 642 GLY A N 1
ATOM 4845 C CA . GLY A 1 636 ? 3.350 56.506 73.129 1.00 43.54 642 GLY A CA 1
ATOM 4846 C C . GLY A 1 636 ? 2.156 55.655 73.422 1.00 48.25 642 GLY A C 1
ATOM 4847 O O . GLY A 1 636 ? 1.957 55.280 74.543 1.00 48.42 642 GLY A O 1
ATOM 4848 N N . PRO A 1 637 ? 1.348 55.376 72.415 1.00 53.96 643 PRO A N 1
ATOM 4849 C CA . PRO A 1 637 ? 0.185 54.472 72.576 1.00 52.28 643 PRO A CA 1
ATOM 4850 C C . PRO A 1 637 ? 0.555 53.096 73.166 1.00 51.23 643 PRO A C 1
ATOM 4851 O O . PRO A 1 637 ? -0.297 52.454 73.814 1.00 43.64 643 PRO A O 1
ATOM 4855 N N . MET A 1 638 ? 1.813 52.682 72.958 1.00 48.74 644 MET A N 1
ATOM 4856 C CA . MET A 1 638 ? 2.343 51.455 73.545 1.00 50.55 644 MET A CA 1
ATOM 4857 C C . MET A 1 638 ? 2.321 51.602 75.055 1.00 55.32 644 MET A C 1
ATOM 4858 O O . MET A 1 638 ? 1.801 50.731 75.769 1.00 54.68 644 MET A O 1
ATOM 4863 N N . ARG A 1 639 ? 2.873 52.719 75.517 1.00 54.87 645 ARG A N 1
ATOM 4864 C CA . ARG A 1 639 ? 2.894 53.008 76.923 1.00 60.64 645 ARG A CA 1
ATOM 4865 C C . ARG A 1 639 ? 1.459 53.016 77.471 1.00 57.13 645 ARG A C 1
ATOM 4866 O O . ARG A 1 639 ? 1.196 52.494 78.562 1.00 53.57 645 ARG A O 1
ATOM 4874 N N . ASP A 1 640 ? 0.523 53.576 76.707 1.00 53.37 646 ASP A N 1
ATOM 4875 C CA . ASP A 1 640 ? -0.868 53.608 77.162 1.00 55.96 646 ASP A CA 1
ATOM 4876 C C . ASP A 1 640 ? -1.387 52.212 77.441 1.00 52.40 646 ASP A C 1
ATOM 4877 O O . ASP A 1 640 ? -1.896 51.929 78.545 1.00 45.79 646 ASP A O 1
ATOM 4882 N N . LEU A 1 641 ? -1.218 51.362 76.417 1.00 53.04 647 LEU A N 1
ATOM 4883 C CA . LEU A 1 641 ? -1.625 49.959 76.419 1.00 47.56 647 LEU A CA 1
ATOM 4884 C C . LEU A 1 641 ? -0.970 49.165 77.571 1.00 48.42 647 LEU A C 1
ATOM 4885 O O . LEU A 1 641 ? -1.679 48.447 78.311 1.00 43.70 647 LEU A O 1
ATOM 4890 N N . LEU A 1 642 ? 0.356 49.314 77.732 1.00 45.10 648 LEU A N 1
ATOM 4891 C CA . LEU A 1 642 ? 1.064 48.680 78.841 1.00 43.89 648 LEU A CA 1
ATOM 4892 C C . LEU A 1 642 ? 0.423 49.022 80.175 1.00 48.10 648 LEU A C 1
ATOM 4893 O O . LEU A 1 642 ? 0.257 48.145 81.021 1.00 50.98 648 LEU A O 1
ATOM 4898 N N . ARG A 1 643 ? 0.033 50.291 80.331 1.00 53.20 649 ARG A N 1
ATOM 4899 C CA . ARG A 1 643 ? -0.588 50.784 81.558 1.00 56.10 649 ARG A CA 1
ATOM 4900 C C . ARG A 1 643 ? -1.953 50.141 81.766 1.00 57.02 649 ARG A C 1
ATOM 4901 O O . ARG A 1 643 ? -2.262 49.641 82.865 1.00 54.56 649 ARG A O 1
ATOM 4909 N N . ARG A 1 644 ? -2.720 50.104 80.676 1.00 55.28 650 ARG A N 1
ATOM 4910 C CA . ARG A 1 644 ? -4.036 49.509 80.635 1.00 56.58 650 ARG A CA 1
ATOM 4911 C C . ARG A 1 644 ? -4.001 47.985 80.891 1.00 54.68 650 ARG A C 1
ATOM 4912 O O . ARG A 1 644 ? -4.973 47.400 81.351 1.00 56.04 650 ARG A O 1
ATOM 4920 N N . MET A 1 645 ? -2.878 47.362 80.573 1.00 49.44 651 MET A N 1
ATOM 4921 C CA . MET A 1 645 ? -2.733 45.940 80.655 1.00 45.44 651 MET A CA 1
ATOM 4922 C C . MET A 1 645 ? -2.139 45.416 81.972 1.00 44.19 651 MET A C 1
ATOM 4923 O O . MET A 1 645 ? -2.291 44.241 82.262 1.00 46.94 651 MET A O 1
ATOM 4928 N N . GLN A 1 646 ? -1.402 46.234 82.722 1.00 42.20 652 GLN A N 1
ATOM 4929 C CA . GLN A 1 646 ? -0.686 45.747 83.914 1.00 43.87 652 GLN A CA 1
ATOM 4930 C C . GLN A 1 646 ? -0.018 44.380 83.739 1.00 42.18 652 GLN A C 1
ATOM 4931 O O . GLN A 1 646 ? -0.460 43.403 84.383 1.00 42.11 652 GLN A O 1
ATOM 4937 N N . PRO A 1 647 ? 1.028 44.290 82.879 1.00 39.13 653 PRO A N 1
ATOM 4938 C CA . PRO A 1 647 ? 1.703 43.012 82.605 1.00 36.17 653 PRO A CA 1
ATOM 4939 C C . PRO A 1 647 ? 2.215 42.416 83.856 1.00 35.86 653 PRO A C 1
ATOM 4940 O O . PRO A 1 647 ? 2.537 43.155 84.775 1.00 40.35 653 PRO A O 1
ATOM 4944 N N . THR A 1 648 ? 2.272 41.093 83.899 1.00 33.98 654 THR A N 1
ATOM 4945 C CA . THR A 1 648 ? 2.652 40.389 85.116 1.00 33.72 654 THR A CA 1
ATOM 4946 C C . THR A 1 648 ? 3.580 39.201 84.828 1.00 36.88 654 THR A C 1
ATOM 4947 O O . THR A 1 648 ? 4.188 38.658 85.763 1.00 40.03 654 THR A O 1
ATOM 4951 N N . GLY A 1 649 ? 3.693 38.760 83.567 1.00 35.49 655 GLY A N 1
ATOM 4952 C CA . GLY A 1 649 ? 4.572 37.597 83.289 1.00 34.66 655 GLY A CA 1
ATOM 4953 C C . GLY A 1 649 ? 5.224 37.718 81.938 1.00 35.63 655 GLY A C 1
ATOM 4954 O O . GLY A 1 649 ? 4.841 38.573 81.113 1.00 33.55 655 GLY A O 1
ATOM 4955 N N . PHE A 1 650 ? 6.203 36.866 81.682 1.00 33.71 656 PHE A N 1
ATOM 4956 C CA . PHE A 1 650 ? 6.869 36.993 80.415 1.00 33.18 656 PHE A CA 1
ATOM 4957 C C . PHE A 1 650 ? 5.977 36.931 79.168 1.00 34.22 656 PHE A C 1
ATOM 4958 O O . PHE A 1 650 ? 6.240 37.566 78.170 1.00 36.44 656 PHE A O 1
ATOM 4966 N N . GLU A 1 651 ? 4.894 36.182 79.251 1.00 39.36 657 GLU A N 1
ATOM 4967 C CA . GLU A 1 651 ? 4.035 35.884 78.090 1.00 43.53 657 GLU A CA 1
ATOM 4968 C C . GLU A 1 651 ? 3.313 37.124 77.705 1.00 41.31 657 GLU A C 1
ATOM 4969 O O . GLU A 1 651 ? 3.067 37.285 76.533 1.00 45.17 657 GLU A O 1
ATOM 4975 N N . ASP A 1 652 ? 3.093 38.021 78.664 1.00 39.61 658 ASP A N 1
ATOM 4976 C CA . ASP A 1 652 ? 2.482 39.309 78.425 1.00 41.06 658 ASP A CA 1
ATOM 4977 C C . ASP A 1 652 ? 3.387 40.207 77.629 1.00 40.23 658 ASP A C 1
ATOM 4978 O O . ASP A 1 652 ? 2.877 41.017 76.866 1.00 38.89 658 ASP A O 1
ATOM 4983 N N . VAL A 1 653 ? 4.712 40.094 77.826 1.00 34.46 659 VAL A N 1
ATOM 4984 C CA . VAL A 1 653 ? 5.678 40.865 77.066 1.00 31.74 659 VAL A CA 1
ATOM 4985 C C . VAL A 1 653 ? 5.612 40.384 75.623 1.00 35.63 659 VAL A C 1
ATOM 4986 O O . VAL A 1 653 ? 5.565 41.214 74.703 1.00 42.59 659 VAL A O 1
ATOM 4990 N N . VAL A 1 654 ? 5.610 39.053 75.438 1.00 31.16 660 VAL A N 1
ATOM 4991 C CA . VAL A 1 654 ? 5.547 38.425 74.136 1.00 27.69 660 VAL A CA 1
ATOM 4992 C C . VAL A 1 654 ? 4.261 38.831 73.395 1.00 30.21 660 VAL A C 1
ATOM 4993 O O . VAL A 1 654 ? 4.330 39.174 72.234 1.00 32.93 660 VAL A O 1
ATOM 4997 N N . ALA A 1 655 ? 3.116 38.858 74.074 1.00 30.45 661 ALA A N 1
ATOM 4998 C CA . ALA A 1 655 ? 1.865 39.327 73.496 1.00 30.96 661 ALA A CA 1
ATOM 4999 C C . ALA A 1 655 ? 1.872 40.785 73.092 1.00 36.98 661 ALA A C 1
ATOM 5000 O O . ALA A 1 655 ? 1.491 41.086 71.956 1.00 42.72 661 ALA A O 1
ATOM 5002 N N . VAL A 1 656 ? 2.256 41.717 73.978 1.00 36.76 662 VAL A N 1
ATOM 5003 C CA . VAL A 1 656 ? 2.188 43.144 73.553 1.00 38.44 662 VAL A CA 1
ATOM 5004 C C . VAL A 1 656 ? 2.949 43.381 72.278 1.00 36.73 662 VAL A C 1
ATOM 5005 O O . VAL A 1 656 ? 2.607 44.270 71.545 1.00 38.07 662 VAL A O 1
ATOM 5009 N N . ILE A 1 657 ? 3.992 42.596 72.032 1.00 31.99 663 ILE A N 1
ATOM 5010 C CA . ILE A 1 657 ? 4.817 42.879 70.913 1.00 32.99 663 ILE A CA 1
ATOM 5011 C C . ILE A 1 657 ? 3.995 42.521 69.707 1.00 40.13 663 ILE A C 1
ATOM 5012 O O . ILE A 1 657 ? 4.009 43.252 68.723 1.00 47.70 663 ILE A O 1
ATOM 5017 N N . ALA A 1 658 ? 3.233 41.429 69.803 1.00 41.62 664 ALA A N 1
ATOM 5018 C CA . ALA A 1 658 ? 2.406 40.979 68.700 1.00 38.25 664 ALA A CA 1
ATOM 5019 C C . ALA A 1 658 ? 1.151 41.831 68.550 1.00 38.81 664 ALA A C 1
ATOM 5020 O O . ALA A 1 658 ? 0.739 42.140 67.417 1.00 46.67 664 ALA A O 1
ATOM 5022 N N . LEU A 1 659 ? 0.575 42.220 69.680 1.00 35.73 665 LEU A N 1
ATOM 5023 C CA . LEU A 1 659 ? -0.670 42.952 69.703 1.00 38.41 665 LEU A CA 1
ATOM 5024 C C . LEU A 1 659 ? -0.551 44.411 69.261 1.00 41.47 665 LEU A C 1
ATOM 5025 O O . LEU A 1 659 ? -1.497 44.983 68.667 1.00 43.95 665 LEU A O 1
ATOM 5030 N N . TYR A 1 660 ? 0.616 45.007 69.526 1.00 44.61 666 TYR A N 1
ATOM 5031 C CA . TYR A 1 660 ? 0.931 46.413 69.144 1.00 42.02 666 TYR A CA 1
ATOM 5032 C C . TYR A 1 660 ? 1.387 46.488 67.694 1.00 41.17 666 TYR A C 1
ATOM 5033 O O . TYR A 1 660 ? 2.548 46.845 67.422 1.00 42.28 666 TYR A O 1
ATOM 5042 N N . ARG A 1 661 ? 0.474 46.079 66.804 1.00 37.60 667 ARG A N 1
ATOM 5043 C CA A ARG A 1 661 ? 0.661 46.081 65.354 0.50 38.20 667 ARG A CA 1
ATOM 5044 C CA B ARG A 1 661 ? 0.686 46.096 65.350 0.50 37.91 667 ARG A CA 1
ATOM 5045 C C . ARG A 1 661 ? -0.662 46.483 64.609 1.00 40.66 667 ARG A C 1
ATOM 5046 O O . ARG A 1 661 ? -1.805 46.410 65.184 1.00 41.37 667 ARG A O 1
ATOM 5061 N N . PRO A 1 662 ? -0.575 46.915 63.321 1.00 42.07 668 PRO A N 1
ATOM 5062 C CA . PRO A 1 662 ? -1.874 47.444 62.812 1.00 42.71 668 PRO A CA 1
ATOM 5063 C C . PRO A 1 662 ? -3.053 46.438 62.742 1.00 44.15 668 PRO A C 1
ATOM 5064 O O . PRO A 1 662 ? -4.163 46.799 63.178 1.00 42.87 668 PRO A O 1
ATOM 5068 N N . GLY A 1 663 ? -2.801 45.211 62.250 1.00 41.79 669 GLY A N 1
ATOM 5069 C CA . GLY A 1 663 ? -3.806 44.147 62.217 1.00 37.67 669 GLY A CA 1
ATOM 5070 C C . GLY A 1 663 ? -4.532 43.979 63.572 1.00 37.73 669 GLY A C 1
ATOM 5071 O O . GLY A 1 663 ? -5.714 44.288 63.698 1.00 38.75 669 GLY A O 1
ATOM 5072 N N . PRO A 1 664 ? -3.831 43.514 64.607 1.00 34.48 670 PRO A N 1
ATOM 5073 C CA . PRO A 1 664 ? -4.582 43.258 65.839 1.00 35.44 670 PRO A CA 1
ATOM 5074 C C . PRO A 1 664 ? -5.255 44.516 66.383 1.00 38.57 670 PRO A C 1
ATOM 5075 O O . PRO A 1 664 ? -6.329 44.419 67.022 1.00 34.29 670 PRO A O 1
ATOM 5079 N N . MET A 1 665 ? -4.623 45.681 66.153 1.00 43.97 671 MET A N 1
ATOM 5080 C CA . MET A 1 665 ? -5.160 46.947 66.697 1.00 46.29 671 MET A CA 1
ATOM 5081 C C . MET A 1 665 ? -6.445 47.256 65.971 1.00 48.00 671 MET A C 1
ATOM 5082 O O . MET A 1 665 ? -7.479 47.436 66.624 1.00 48.15 671 MET A O 1
ATOM 5087 N N . GLY A 1 666 ? -6.412 47.192 64.635 1.00 45.77 672 GLY A N 1
ATOM 5088 C CA . GLY A 1 666 ? -7.650 47.259 63.831 1.00 45.04 672 GLY A CA 1
ATOM 5089 C C . GLY A 1 666 ? -8.810 46.451 64.417 1.00 46.89 672 GLY A C 1
ATOM 5090 O O . GLY A 1 666 ? -9.941 46.842 64.317 1.00 51.40 672 GLY A O 1
ATOM 5091 N N . MET A 1 667 ? -8.522 45.333 65.074 1.00 48.07 673 MET A N 1
ATOM 5092 C CA . MET A 1 667 ? -9.556 44.475 65.643 1.00 42.54 673 MET A CA 1
ATOM 5093 C C . MET A 1 667 ? -9.812 44.738 67.087 1.00 43.65 673 MET A C 1
ATOM 5094 O O . MET A 1 667 ? -10.610 44.051 67.705 1.00 42.06 673 MET A O 1
ATOM 5099 N N . ASN A 1 668 ? -9.053 45.661 67.661 1.00 47.37 674 ASN A N 1
ATOM 5100 C CA . ASN A 1 668 ? -9.107 45.963 69.083 1.00 47.50 674 ASN A CA 1
ATOM 5101 C C . ASN A 1 668 ? -8.588 44.849 69.966 1.00 46.52 674 ASN A C 1
ATOM 5102 O O . ASN A 1 668 ? -8.922 44.779 71.165 1.00 42.88 674 ASN A O 1
ATOM 5107 N N . ALA A 1 669 ? -7.750 44.002 69.380 1.00 44.48 675 ALA A N 1
ATOM 5108 C CA . ALA A 1 669 ? -7.309 42.799 70.046 1.00 42.14 675 ALA A CA 1
ATOM 5109 C C . ALA A 1 669 ? -6.469 43.155 71.279 1.00 42.58 675 ALA A C 1
ATOM 5110 O O . ALA A 1 669 ? -6.558 42.496 72.319 1.00 41.46 675 ALA A O 1
ATOM 5112 N N . HIS A 1 670 ? -5.688 44.227 71.158 1.00 44.26 676 HIS A N 1
ATOM 5113 C CA . HIS A 1 670 ? -4.775 44.651 72.201 1.00 44.64 676 HIS A CA 1
ATOM 5114 C C . HIS A 1 670 ? -5.506 45.158 73.389 1.00 44.51 676 HIS A C 1
ATOM 5115 O O . HIS A 1 670 ? -5.228 44.715 74.487 1.00 47.87 676 HIS A O 1
ATOM 5122 N N . ASN A 1 671 ? -6.436 46.078 73.191 1.00 47.52 677 ASN A N 1
ATOM 5123 C CA . ASN A 1 671 ? -7.268 46.495 74.316 1.00 52.03 677 ASN A CA 1
ATOM 5124 C C . ASN A 1 671 ? -8.056 45.366 74.940 1.00 51.16 677 ASN A C 1
ATOM 5125 O O . ASN A 1 671 ? -8.083 45.225 76.161 1.00 42.78 677 ASN A O 1
ATOM 5130 N N . ASP A 1 672 ? -8.690 44.568 74.078 1.00 56.35 678 ASP A N 1
ATOM 5131 C CA . ASP A 1 672 ? -9.436 43.399 74.500 1.00 50.52 678 ASP A CA 1
ATOM 5132 C C . ASP A 1 672 ? -8.615 42.471 75.369 1.00 48.75 678 ASP A C 1
ATOM 5133 O O . ASP A 1 672 ? -9.075 42.103 76.456 1.00 47.64 678 ASP A O 1
ATOM 5138 N N . TYR A 1 673 ? -7.422 42.090 74.890 1.00 42.93 679 TYR A N 1
ATOM 5139 C CA . TYR A 1 673 ? -6.470 41.313 75.658 1.00 38.91 679 TYR A CA 1
ATOM 5140 C C . TYR A 1 673 ? -6.272 41.928 77.028 1.00 42.03 679 TYR A C 1
ATOM 5141 O O . TYR A 1 673 ? -6.411 41.265 78.063 1.00 40.45 679 TYR A O 1
ATOM 5150 N N . ALA A 1 674 ? -5.958 43.215 77.033 1.00 46.25 680 ALA A N 1
ATOM 5151 C CA . ALA A 1 674 ? -5.681 43.929 78.275 1.00 50.18 680 ALA A CA 1
ATOM 5152 C C . ALA A 1 674 ? -6.828 43.784 79.280 1.00 51.36 680 ALA A C 1
ATOM 5153 O O . ALA A 1 674 ? -6.631 43.262 80.411 1.00 52.11 680 ALA A O 1
ATOM 5155 N N . ASP A 1 675 ? -8.006 44.226 78.826 1.00 51.47 681 ASP A N 1
ATOM 5156 C CA . ASP A 1 675 ? -9.261 44.198 79.578 1.00 50.29 681 ASP A CA 1
ATOM 5157 C C . ASP A 1 675 ? -9.599 42.801 80.077 1.00 48.64 681 ASP A C 1
ATOM 5158 O O . ASP A 1 675 ? -9.790 42.600 81.274 1.00 46.82 681 ASP A O 1
ATOM 5163 N N . ARG A 1 676 ? -9.613 41.819 79.185 1.00 46.02 682 ARG A N 1
ATOM 5164 C CA . ARG A 1 676 ? -9.893 40.455 79.614 1.00 45.78 682 ARG A CA 1
ATOM 5165 C C . ARG A 1 676 ? -8.936 39.990 80.690 1.00 44.99 682 ARG A C 1
ATOM 5166 O O . ARG A 1 676 ? -9.354 39.381 81.647 1.00 49.95 682 ARG A O 1
ATOM 5174 N N . LYS A 1 677 ? -7.656 40.290 80.537 1.00 47.33 683 LYS A N 1
ATOM 5175 C CA . LYS A 1 677 ? -6.676 39.881 81.524 1.00 49.51 683 LYS A CA 1
ATOM 5176 C C . LYS A 1 677 ? -6.990 40.409 82.942 1.00 50.41 683 LYS A C 1
ATOM 5177 O O . LYS A 1 677 ? -6.741 39.725 83.938 1.00 43.58 683 LYS A O 1
ATOM 5183 N N . ASN A 1 678 ? -7.523 41.626 82.999 1.00 50.06 684 ASN A N 1
ATOM 5184 C CA . ASN A 1 678 ? -7.828 42.282 84.247 1.00 54.38 684 ASN A CA 1
ATOM 5185 C C . ASN A 1 678 ? -9.330 42.230 84.582 1.00 63.74 684 ASN A C 1
ATOM 5186 O O . ASN A 1 678 ? -9.905 43.223 85.061 1.00 73.28 684 ASN A O 1
ATOM 5191 N N . ASN A 1 679 ? -9.967 41.073 84.343 1.00 61.88 685 ASN A N 1
ATOM 5192 C CA . ASN A 1 679 ? -11.411 40.837 84.622 1.00 54.84 685 ASN A CA 1
ATOM 5193 C C . ASN A 1 679 ? -12.361 42.003 84.241 1.00 52.28 685 ASN A C 1
ATOM 5194 O O . ASN A 1 679 ? -13.224 42.303 85.005 1.00 56.12 685 ASN A O 1
ATOM 5199 N N . ARG A 1 680 ? -12.161 42.714 83.145 1.00 53.46 686 ARG A N 1
ATOM 5200 C CA . ARG A 1 680 ? -13.001 43.860 82.787 1.00 59.34 686 ARG A CA 1
ATOM 5201 C C . ARG A 1 680 ? -13.869 43.522 81.554 1.00 63.02 686 ARG A C 1
ATOM 5202 O O . ARG A 1 680 ? -14.487 44.418 80.945 1.00 66.84 686 ARG A O 1
ATOM 5210 N N . GLN A 1 681 ? -13.884 42.244 81.161 1.00 59.21 687 GLN A N 1
ATOM 5211 C CA . GLN A 1 681 ? -14.454 41.804 79.877 1.00 54.18 687 GLN A CA 1
ATOM 5212 C C . GLN A 1 681 ? -14.462 40.330 79.906 1.00 59.45 687 GLN A C 1
ATOM 5213 O O . GLN A 1 681 ? -13.479 39.722 80.397 1.00 59.74 687 GLN A O 1
ATOM 5219 N N . ALA A 1 682 ? -15.538 39.751 79.366 1.00 60.55 688 ALA A N 1
ATOM 5220 C CA . ALA A 1 682 ? -15.695 38.302 79.354 1.00 54.99 688 ALA A CA 1
ATOM 5221 C C . ALA A 1 682 ? -14.920 37.748 78.152 1.00 52.18 688 ALA A C 1
ATOM 5222 O O . ALA A 1 682 ? -14.741 38.434 77.108 1.00 48.18 688 ALA A O 1
ATOM 5224 N N . ILE A 1 683 ? -14.410 36.532 78.287 1.00 44.52 689 ILE A N 1
ATOM 5225 C CA . ILE A 1 683 ? -13.694 35.933 77.148 1.00 46.59 689 ILE A CA 1
ATOM 5226 C C . ILE A 1 683 ? -14.734 35.319 76.175 1.00 48.54 689 ILE A C 1
ATOM 5227 O O . ILE A 1 683 ? -15.364 34.323 76.526 1.00 52.88 689 ILE A O 1
ATOM 5232 N N . LYS A 1 684 ? -14.921 35.900 74.981 1.00 52.19 690 LYS A N 1
ATOM 5233 C CA . LYS A 1 684 ? -15.923 35.364 74.004 1.00 53.42 690 LYS A CA 1
ATOM 5234 C C . LYS A 1 684 ? -15.364 34.058 73.340 1.00 53.84 690 LYS A C 1
ATOM 5235 O O . LYS A 1 684 ? -14.163 33.969 72.997 1.00 54.62 690 LYS A O 1
ATOM 5241 N N . PRO A 1 685 ? -16.212 33.033 73.164 1.00 53.10 691 PRO A N 1
ATOM 5242 C CA . PRO A 1 685 ? -15.699 31.854 72.431 1.00 49.57 691 PRO A CA 1
ATOM 5243 C C . PRO A 1 685 ? -15.811 32.071 70.928 1.00 44.85 691 PRO A C 1
ATOM 5244 O O . PRO A 1 685 ? -16.611 32.893 70.514 1.00 41.75 691 PRO A O 1
ATOM 5248 N N . ILE A 1 686 ? -15.037 31.380 70.101 1.00 42.10 692 ILE A N 1
ATOM 5249 C CA . ILE A 1 686 ? -15.148 31.675 68.649 1.00 41.78 692 ILE A CA 1
ATOM 5250 C C . ILE A 1 686 ? -16.566 31.323 68.169 1.00 46.55 692 ILE A C 1
ATOM 5251 O O . ILE A 1 686 ? -17.140 31.950 67.282 1.00 43.59 692 ILE A O 1
ATOM 5256 N N . HIS A 1 687 ? -17.090 30.296 68.824 1.00 54.29 693 HIS A N 1
ATOM 5257 C CA . HIS A 1 687 ? -18.379 29.691 68.632 1.00 55.48 693 HIS A CA 1
ATOM 5258 C C . HIS A 1 687 ? -18.549 28.710 69.830 1.00 56.15 693 HIS A C 1
ATOM 5259 O O . HIS A 1 687 ? -17.558 28.150 70.326 1.00 55.17 693 HIS A O 1
ATOM 5266 N N . PRO A 1 688 ? -19.797 28.477 70.279 1.00 50.72 694 PRO A N 1
ATOM 5267 C CA . PRO A 1 688 ? -20.009 27.634 71.470 1.00 46.03 694 PRO A CA 1
ATOM 5268 C C . PRO A 1 688 ? -19.534 26.202 71.365 1.00 43.57 694 PRO A C 1
ATOM 5269 O O . PRO A 1 688 ? -19.067 25.602 72.361 1.00 43.25 694 PRO A O 1
ATOM 5273 N N . GLU A 1 689 ? -19.609 25.653 70.164 1.00 42.08 695 GLU A N 1
ATOM 5274 C CA . GLU A 1 689 ? -19.147 24.299 69.965 1.00 44.30 695 GLU A CA 1
ATOM 5275 C C . GLU A 1 689 ? -17.661 24.321 70.034 1.00 48.33 695 GLU A C 1
ATOM 5276 O O . GLU A 1 689 ? -17.023 23.305 70.273 1.00 53.93 695 GLU A O 1
ATOM 5282 N N . LEU A 1 690 ? -17.104 25.497 69.781 1.00 52.05 696 LEU A N 1
ATOM 5283 C CA . LEU A 1 690 ? -15.665 25.633 69.690 1.00 45.82 696 LEU A CA 1
ATOM 5284 C C . LEU A 1 690 ? -15.033 25.939 71.026 1.00 46.86 696 LEU A C 1
ATOM 5285 O O . LEU A 1 690 ? -13.856 25.656 71.193 1.00 44.51 696 LEU A O 1
ATOM 5290 N N . GLU A 1 691 ? -15.817 26.479 71.966 1.00 50.47 697 GLU A N 1
ATOM 5291 C CA . GLU A 1 691 ? -15.330 26.882 73.278 1.00 52.87 697 GLU A CA 1
ATOM 5292 C C . GLU A 1 691 ? -14.398 25.907 73.943 1.00 54.06 697 GLU A C 1
ATOM 5293 O O . GLU A 1 691 ? -13.268 26.276 74.232 1.00 54.23 697 GLU A O 1
ATOM 5299 N N . GLU A 1 692 ? -14.892 24.725 74.295 1.00 53.38 698 GLU A N 1
ATOM 5300 C CA . GLU A 1 692 ? -14.042 23.795 75.032 1.00 49.91 698 GLU A CA 1
ATOM 5301 C C . GLU A 1 692 ? -12.868 23.229 74.197 1.00 48.47 698 GLU A C 1
ATOM 5302 O O . GLU A 1 692 ? -11.752 23.230 74.687 1.00 45.71 698 GLU A O 1
ATOM 5308 N N . PRO A 1 693 ? -13.090 22.791 72.945 1.00 50.32 699 PRO A N 1
ATOM 5309 C CA . PRO A 1 693 ? -11.893 22.238 72.229 1.00 51.94 699 PRO A CA 1
ATOM 5310 C C . PRO A 1 693 ? -10.693 23.211 72.048 1.00 48.59 699 PRO A C 1
ATOM 5311 O O . PRO A 1 693 ? -9.538 22.780 72.128 1.00 48.15 699 PRO A O 1
ATOM 5315 N N . LEU A 1 694 ? -10.977 24.497 71.849 1.00 42.18 700 LEU A N 1
ATOM 5316 C CA . LEU A 1 694 ? -9.944 25.494 71.669 1.00 43.04 700 LEU A CA 1
ATOM 5317 C C . LEU A 1 694 ? -9.478 26.242 72.955 1.00 48.42 700 LEU A C 1
ATOM 5318 O O . LEU A 1 694 ? -8.528 27.027 72.896 1.00 49.42 700 LEU A O 1
ATOM 5323 N N . ARG A 1 695 ? -10.141 25.998 74.089 1.00 49.45 701 ARG A N 1
ATOM 5324 C CA . ARG A 1 695 ? -9.930 26.771 75.322 1.00 47.30 701 ARG A CA 1
ATOM 5325 C C . ARG A 1 695 ? -8.478 26.852 75.748 1.00 46.58 701 ARG A C 1
ATOM 5326 O O . ARG A 1 695 ? -7.983 27.949 76.003 1.00 43.22 701 ARG A O 1
ATOM 5334 N N . GLU A 1 696 ? -7.811 25.711 75.815 1.00 50.55 702 GLU A N 1
ATOM 5335 C CA . GLU A 1 696 ? -6.452 25.720 76.265 1.00 52.57 702 GLU A CA 1
ATOM 5336 C C . GLU A 1 696 ? -5.504 26.311 75.250 1.00 48.55 702 GLU A C 1
ATOM 5337 O O . GLU A 1 696 ? -4.626 27.039 75.648 1.00 45.73 702 GLU A O 1
ATOM 5343 N N . ILE A 1 697 ? -5.698 26.032 73.958 1.00 44.12 703 ILE A N 1
ATOM 5344 C CA . ILE A 1 697 ? -4.885 26.672 72.909 1.00 37.40 703 ILE A CA 1
ATOM 5345 C C . ILE A 1 697 ? -4.920 28.210 72.960 1.00 34.50 703 ILE A C 1
ATOM 5346 O O . ILE A 1 697 ? -3.928 28.859 72.686 1.00 34.43 703 ILE A O 1
ATOM 5351 N N . LEU A 1 698 ? -6.050 28.784 73.314 1.00 30.98 704 LEU A N 1
ATOM 5352 C CA . LEU A 1 698 ? -6.193 30.218 73.277 1.00 32.35 704 LEU A CA 1
ATOM 5353 C C . LEU A 1 698 ? -6.180 30.840 74.665 1.00 35.63 704 LEU A C 1
ATOM 5354 O O . LEU A 1 698 ? -6.525 32.027 74.828 1.00 33.28 704 LEU A O 1
ATOM 5359 N N . ALA A 1 699 ? -5.837 30.042 75.672 1.00 37.06 705 ALA A N 1
ATOM 5360 C CA . ALA A 1 699 ? -6.008 30.475 77.061 1.00 37.81 705 ALA A CA 1
ATOM 5361 C C . ALA A 1 699 ? -5.070 31.610 77.427 1.00 41.30 705 ALA A C 1
ATOM 5362 O O . ALA A 1 699 ? -5.515 32.660 77.928 1.00 42.23 705 ALA A O 1
ATOM 5364 N N . GLU A 1 700 ? -3.786 31.383 77.120 1.00 43.95 706 GLU A N 1
ATOM 5365 C CA . GLU A 1 700 ? -2.702 32.312 77.358 1.00 39.99 706 GLU A CA 1
ATOM 5366 C C . GLU A 1 700 ? -2.888 33.651 76.719 1.00 37.55 706 GLU A C 1
ATOM 5367 O O . GLU A 1 700 ? -2.352 34.627 77.191 1.00 40.62 706 GLU A O 1
ATOM 5373 N N . THR A 1 701 ? -3.653 33.703 75.647 1.00 34.91 707 THR A N 1
ATOM 5374 C CA . THR A 1 701 ? -3.947 34.960 75.027 1.00 33.70 707 THR A CA 1
ATOM 5375 C C . THR A 1 701 ? -5.372 35.357 75.267 1.00 33.99 707 THR A C 1
ATOM 5376 O O . THR A 1 701 ? -5.986 36.059 74.409 1.00 28.66 707 THR A O 1
ATOM 5380 N N . TYR A 1 702 ? -5.916 34.906 76.408 1.00 36.13 708 TYR A N 1
ATOM 5381 C CA . TYR A 1 702 ? -7.254 35.366 76.878 1.00 41.12 708 TYR A CA 1
ATOM 5382 C C . TYR A 1 702 ? -8.356 35.180 75.824 1.00 41.94 708 TYR A C 1
ATOM 5383 O O . TYR A 1 702 ? -9.183 36.086 75.583 1.00 42.06 708 TYR A O 1
ATOM 5392 N N . GLY A 1 703 ? -8.308 34.007 75.173 1.00 38.04 709 GLY A N 1
ATOM 5393 C CA . GLY A 1 703 ? -9.264 33.622 74.160 1.00 35.22 709 GLY A CA 1
ATOM 5394 C C . GLY A 1 703 ? -9.106 34.266 72.809 1.00 37.44 709 GLY A C 1
ATOM 5395 O O . GLY A 1 703 ? -9.904 33.944 71.951 1.00 44.73 709 GLY A O 1
ATOM 5396 N N . LEU A 1 704 ? -8.122 35.096 72.543 1.00 34.06 710 LEU A N 1
ATOM 5397 C CA . LEU A 1 704 ? -7.993 35.666 71.218 1.00 36.43 710 LEU A CA 1
ATOM 5398 C C . LEU A 1 704 ? -6.948 34.939 70.436 1.00 37.17 710 LEU A C 1
ATOM 5399 O O . LEU A 1 704 ? -6.059 34.397 71.016 1.00 40.81 710 LEU A O 1
ATOM 5404 N N . ILE A 1 705 ? -7.032 34.934 69.116 1.00 34.66 711 ILE A N 1
ATOM 5405 C CA . ILE A 1 705 ? -5.976 34.284 68.353 1.00 36.36 711 ILE A CA 1
ATOM 5406 C C . ILE A 1 705 ? -4.951 35.354 68.087 1.00 35.71 711 ILE A C 1
ATOM 5407 O O . ILE A 1 705 ? -5.296 36.366 67.502 1.00 37.47 711 ILE A O 1
ATOM 5412 N N . VAL A 1 706 ? -3.694 35.129 68.482 1.00 32.84 712 VAL A N 1
ATOM 5413 C CA . VAL A 1 706 ? -2.660 36.146 68.323 1.00 29.85 712 VAL A CA 1
ATOM 5414 C C . VAL A 1 706 ? -1.522 35.677 67.427 1.00 32.97 712 VAL A C 1
ATOM 5415 O O . VAL A 1 706 ? -0.958 36.487 66.650 1.00 32.27 712 VAL A O 1
ATOM 5419 N N . TYR A 1 707 ? -1.189 34.387 67.522 1.00 32.63 713 TYR A N 1
ATOM 5420 C CA . TYR A 1 707 ? -0.021 33.865 66.811 1.00 35.08 713 TYR A CA 1
ATOM 5421 C C . TYR A 1 707 ? -0.302 32.861 65.706 1.00 34.95 713 TYR A C 1
ATOM 5422 O O . TYR A 1 707 ? -1.263 32.122 65.783 1.00 38.82 713 TYR A O 1
ATOM 5431 N N . GLN A 1 708 ? 0.572 32.833 64.711 1.00 31.92 714 GLN A N 1
ATOM 5432 C CA . GLN A 1 708 ? 0.629 31.795 63.720 1.00 34.27 714 GLN A CA 1
ATOM 5433 C C . GLN A 1 708 ? 0.558 30.408 64.304 1.00 38.43 714 GLN A C 1
ATOM 5434 O O . GLN A 1 708 ? -0.272 29.599 63.897 1.00 46.63 714 GLN A O 1
ATOM 5440 N N . GLU A 1 709 ? 1.435 30.131 65.256 1.00 39.48 715 GLU A N 1
ATOM 5441 C CA . GLU A 1 709 ? 1.444 28.863 65.968 1.00 37.95 715 GLU A CA 1
ATOM 5442 C C . GLU A 1 709 ? 0.053 28.449 66.528 1.00 36.34 715 GLU A C 1
ATOM 5443 O O . GLU A 1 709 ? -0.235 27.261 66.628 1.00 34.15 715 GLU A O 1
ATOM 5449 N N . GLN A 1 710 ? -0.797 29.407 66.880 1.00 32.47 716 GLN A N 1
ATOM 5450 C CA . GLN A 1 710 ? -2.125 29.036 67.313 1.00 33.71 716 GLN A CA 1
ATOM 5451 C C . GLN A 1 710 ? -2.999 28.571 66.125 1.00 36.04 716 GLN A C 1
ATOM 5452 O O . GLN A 1 710 ? -3.708 27.582 66.245 1.00 39.90 716 GLN A O 1
ATOM 5458 N N . ILE A 1 711 ? -2.911 29.233 64.972 1.00 35.44 717 ILE A N 1
ATOM 5459 C CA . ILE A 1 711 ? -3.583 28.744 63.781 1.00 35.06 717 ILE A CA 1
ATOM 5460 C C . ILE A 1 711 ? -3.199 27.270 63.583 1.00 37.87 717 ILE A C 1
ATOM 5461 O O . ILE A 1 711 ? -4.073 26.441 63.376 1.00 40.52 717 ILE A O 1
ATOM 5466 N N . MET A 1 712 ? -1.914 26.944 63.678 1.00 35.12 718 MET A N 1
ATOM 5467 C CA . MET A 1 712 ? -1.457 25.577 63.516 1.00 34.73 718 MET A CA 1
ATOM 5468 C C . MET A 1 712 ? -2.028 24.599 64.560 1.00 36.26 718 MET A C 1
ATOM 5469 O O . MET A 1 712 ? -2.431 23.491 64.251 1.00 38.55 718 MET A O 1
ATOM 5474 N N . ARG A 1 713 ? -2.029 25.006 65.815 1.00 38.43 719 ARG A N 1
ATOM 5475 C CA . ARG A 1 713 ? -2.457 24.168 66.909 1.00 34.15 719 ARG A CA 1
ATOM 5476 C C . ARG A 1 713 ? -3.930 23.920 66.729 1.00 34.16 719 ARG A C 1
ATOM 5477 O O . ARG A 1 713 ? -4.401 22.822 67.022 1.00 34.70 719 ARG A O 1
ATOM 5485 N N . ILE A 1 714 ? -4.649 24.961 66.296 1.00 31.06 720 ILE A N 1
ATOM 5486 C CA . ILE A 1 714 ? -6.074 24.918 66.104 1.00 31.40 720 ILE A CA 1
ATOM 5487 C C . ILE A 1 714 ? -6.376 23.919 65.006 1.00 34.10 720 ILE A C 1
ATOM 5488 O O . ILE A 1 714 ? -7.148 23.000 65.224 1.00 39.14 720 ILE A O 1
ATOM 5493 N N . ALA A 1 715 ? -5.756 24.063 63.841 1.00 32.92 721 ALA A N 1
ATOM 5494 C CA . ALA A 1 715 ? -5.996 23.104 62.755 1.00 33.48 721 ALA A CA 1
ATOM 5495 C C . ALA A 1 715 ? -5.671 21.667 63.125 1.00 35.54 721 ALA A C 1
ATOM 5496 O O . ALA A 1 715 ? -6.262 20.742 62.599 1.00 44.78 721 ALA A O 1
ATOM 5498 N N . GLN A 1 716 ? -4.728 21.467 64.020 1.00 37.62 722 GLN A N 1
ATOM 5499 C CA . GLN A 1 716 ? -4.344 20.119 64.396 1.00 39.49 722 GLN A CA 1
ATOM 5500 C C . GLN A 1 716 ? -5.393 19.526 65.313 1.00 42.83 722 GLN A C 1
ATOM 5501 O O . GLN A 1 716 ? -5.798 18.391 65.085 1.00 50.13 722 GLN A O 1
ATOM 5507 N N . LYS A 1 717 ? -5.836 20.290 66.318 1.00 42.61 723 LYS A N 1
ATOM 5508 C CA . LYS A 1 717 ? -6.836 19.808 67.280 1.00 43.61 723 LYS A CA 1
ATOM 5509 C C . LYS A 1 717 ? -8.198 19.524 66.633 1.00 45.64 723 LYS A C 1
ATOM 5510 O O . LYS A 1 717 ? -8.737 18.457 66.742 1.00 56.03 723 LYS A O 1
ATOM 5516 N N . VAL A 1 718 ? -8.705 20.465 65.895 1.00 42.88 724 VAL A N 1
ATOM 5517 C CA . VAL A 1 718 ? -10.081 20.480 65.527 1.00 35.46 724 VAL A CA 1
ATOM 5518 C C . VAL A 1 718 ? -10.233 19.825 64.155 1.00 37.08 724 VAL A C 1
ATOM 5519 O O . VAL A 1 718 ? -11.243 19.191 63.881 1.00 39.93 724 VAL A O 1
ATOM 5523 N N . ALA A 1 719 ? -9.226 19.937 63.300 1.00 36.34 725 ALA A N 1
ATOM 5524 C CA . ALA A 1 719 ? -9.373 19.415 61.942 1.00 35.63 725 ALA A CA 1
ATOM 5525 C C . ALA A 1 719 ? -8.487 18.217 61.684 1.00 39.60 725 ALA A C 1
ATOM 5526 O O . ALA A 1 719 ? -8.411 17.770 60.525 1.00 41.34 725 ALA A O 1
ATOM 5528 N N . SER A 1 720 ? -7.842 17.672 62.729 1.00 40.72 726 SER A N 1
ATOM 5529 C CA . SER A 1 720 ? -6.942 16.513 62.530 1.00 44.54 726 SER A CA 1
ATOM 5530 C C . SER A 1 720 ? -5.882 16.770 61.462 1.00 49.97 726 SER A C 1
ATOM 5531 O O . SER A 1 720 ? -5.812 16.039 60.475 1.00 59.69 726 SER A O 1
ATOM 5534 N N . TYR A 1 721 ? -5.109 17.842 61.612 1.00 50.03 727 TYR A N 1
ATOM 5535 C CA . TYR A 1 721 ? -4.049 18.154 60.672 1.00 43.34 727 TYR A CA 1
ATOM 5536 C C . TYR A 1 721 ? -2.742 17.830 61.315 1.00 45.88 727 TYR A C 1
ATOM 5537 O O . TYR A 1 721 ? -2.598 17.891 62.546 1.00 39.23 727 TYR A O 1
ATOM 5546 N N . SER A 1 722 ? -1.793 17.482 60.444 1.00 50.29 728 SER A N 1
ATOM 5547 C CA . SER A 1 722 ? -0.390 17.377 60.765 1.00 41.89 728 SER A CA 1
ATOM 5548 C C . SER A 1 722 ? 0.004 18.763 61.147 1.00 45.48 728 SER A C 1
ATOM 5549 O O . SER A 1 722 ? -0.572 19.729 60.613 1.00 50.56 728 SER A O 1
ATOM 5552 N N . LEU A 1 723 ? 0.966 18.913 62.043 1.00 45.13 729 LEU A N 1
ATOM 5553 C CA . LEU A 1 723 ? 1.526 20.258 62.266 1.00 40.43 729 LEU A CA 1
ATOM 5554 C C . LEU A 1 723 ? 2.185 20.798 61.005 1.00 41.09 729 LEU A C 1
ATOM 5555 O O . LEU A 1 723 ? 2.115 21.991 60.710 1.00 44.13 729 LEU A O 1
ATOM 5560 N N . ALA A 1 724 ? 2.832 19.903 60.270 1.00 43.04 730 ALA A N 1
ATOM 5561 C CA . ALA A 1 724 ? 3.392 20.230 58.981 1.00 43.63 730 ALA A CA 1
ATOM 5562 C C . ALA A 1 724 ? 2.327 20.731 58.006 1.00 45.71 730 ALA A C 1
ATOM 5563 O O . ALA A 1 724 ? 2.537 21.691 57.260 1.00 44.42 730 ALA A O 1
ATOM 5565 N N . ARG A 1 725 ? 1.169 20.087 58.008 1.00 50.11 731 ARG A N 1
ATOM 5566 C CA . ARG A 1 725 ? 0.169 20.424 57.010 1.00 53.33 731 ARG A CA 1
ATOM 5567 C C . ARG A 1 725 ? -0.612 21.619 57.498 1.00 49.06 731 ARG A C 1
ATOM 5568 O O . ARG A 1 725 ? -1.229 22.305 56.705 1.00 50.41 731 ARG A O 1
ATOM 5576 N N . ALA A 1 726 ? -0.572 21.870 58.805 1.00 46.06 732 ALA A N 1
ATOM 5577 C CA . ALA A 1 726 ? -1.213 23.056 59.346 1.00 43.33 732 ALA A CA 1
ATOM 5578 C C . ALA A 1 726 ? -0.333 24.246 59.031 1.00 45.77 732 ALA A C 1
ATOM 5579 O O . ALA A 1 726 ? -0.840 25.335 58.792 1.00 49.33 732 ALA A O 1
ATOM 5581 N N . ASP A 1 727 ? 0.988 24.032 59.014 1.00 45.07 733 ASP A N 1
ATOM 5582 C CA . ASP A 1 727 ? 1.896 25.086 58.588 1.00 46.20 733 ASP A CA 1
ATOM 5583 C C . ASP A 1 727 ? 1.539 25.489 57.175 1.00 47.73 733 ASP A C 1
ATOM 5584 O O . ASP A 1 727 ? 1.413 26.682 56.905 1.00 48.83 733 ASP A O 1
ATOM 5589 N N . ILE A 1 728 ? 1.357 24.489 56.302 1.00 44.81 734 ILE A N 1
ATOM 5590 C CA . ILE A 1 728 ? 1.054 24.753 54.910 1.00 43.30 734 ILE A CA 1
ATOM 5591 C C . ILE A 1 728 ? -0.295 25.446 54.719 1.00 41.68 734 ILE A C 1
ATOM 5592 O O . ILE A 1 728 ? -0.417 26.298 53.826 1.00 41.28 734 ILE A O 1
ATOM 5597 N N . LEU A 1 729 ? -1.282 25.064 55.536 1.00 36.82 735 LEU A N 1
ATOM 5598 C CA . LEU A 1 729 ? -2.572 25.761 55.568 1.00 38.67 735 LEU A CA 1
ATOM 5599 C C . LEU A 1 729 ? -2.377 27.261 55.924 1.00 44.95 735 LEU A C 1
ATOM 5600 O O . LEU A 1 729 ? -2.845 28.164 55.208 1.00 44.83 735 LEU A O 1
ATOM 5605 N N . ARG A 1 730 ? -1.648 27.504 57.017 1.00 49.63 736 ARG A N 1
ATOM 5606 C CA . ARG A 1 730 ? -1.339 28.853 57.502 1.00 45.65 736 ARG A CA 1
ATOM 5607 C C . ARG A 1 730 ? -0.678 29.697 56.410 1.00 48.13 736 ARG A C 1
ATOM 5608 O O . ARG A 1 730 ? -1.078 30.840 56.220 1.00 49.06 736 ARG A O 1
ATOM 5616 N N . LYS A 1 731 ? 0.321 29.154 55.699 1.00 46.84 737 LYS A N 1
ATOM 5617 C CA . LYS A 1 731 ? 0.967 29.955 54.677 1.00 50.88 737 LYS A CA 1
ATOM 5618 C C . LYS A 1 731 ? -0.102 30.364 53.641 1.00 51.07 737 LYS A C 1
ATOM 5619 O O . LYS A 1 731 ? -0.221 31.521 53.259 1.00 52.30 737 LYS A O 1
ATOM 5625 N N . ALA A 1 732 ? -0.904 29.392 53.250 1.00 51.25 738 ALA A N 1
ATOM 5626 C CA . ALA A 1 732 ? -1.880 29.562 52.218 1.00 49.18 738 ALA A CA 1
ATOM 5627 C C . ALA A 1 732 ? -3.018 30.491 52.587 1.00 47.55 738 ALA A C 1
ATOM 5628 O O . ALA A 1 732 ? -3.478 31.235 51.751 1.00 48.80 738 ALA A O 1
ATOM 5630 N N . MET A 1 733 ? -3.479 30.464 53.827 1.00 50.47 739 MET A N 1
ATOM 5631 C CA . MET A 1 733 ? -4.575 31.345 54.199 1.00 51.27 739 MET A CA 1
ATOM 5632 C C . MET A 1 733 ? -4.042 32.760 54.250 1.00 58.55 739 MET A C 1
ATOM 5633 O O . MET A 1 733 ? -4.823 33.735 54.275 1.00 65.30 739 MET A O 1
ATOM 5638 N N . GLY A 1 734 ? -2.707 32.849 54.262 1.00 59.05 740 GLY A N 1
ATOM 5639 C CA . GLY A 1 734 ? -1.997 34.125 54.220 1.00 68.00 740 GLY A CA 1
ATOM 5640 C C . GLY A 1 734 ? -1.979 34.735 52.829 1.00 72.52 740 GLY A C 1
ATOM 5641 O O . GLY A 1 734 ? -2.288 35.919 52.692 1.00 73.73 740 GLY A O 1
ATOM 5642 N N . LYS A 1 735 ? -1.654 33.918 51.814 1.00 71.45 741 LYS A N 1
ATOM 5643 C CA . LYS A 1 735 ? -1.539 34.347 50.403 1.00 72.09 741 LYS A CA 1
ATOM 5644 C C . LYS A 1 735 ? -2.874 34.652 49.682 1.00 79.13 741 LYS A C 1
ATOM 5645 O O . LYS A 1 735 ? -2.930 35.562 48.838 1.00 79.82 741 LYS A O 1
ATOM 5651 N N . LYS A 1 736 ? -3.927 33.893 50.006 1.00 83.83 742 LYS A N 1
ATOM 5652 C CA . LYS A 1 736 ? -5.293 34.097 49.477 1.00 87.79 742 LYS A CA 1
ATOM 5653 C C . LYS A 1 736 ? -5.425 33.926 47.941 1.00 90.78 742 LYS A C 1
ATOM 5654 O O . LYS A 1 736 ? -5.957 34.812 47.255 1.00 88.71 742 LYS A O 1
ATOM 5660 N N . LYS A 1 737 ? -4.970 32.787 47.410 1.00 90.15 743 LYS A N 1
ATOM 5661 C CA . LYS A 1 737 ? -5.257 32.463 46.018 1.00 97.40 743 LYS A CA 1
ATOM 5662 C C . LYS A 1 737 ? -6.492 31.535 45.940 1.00 105.13 743 LYS A C 1
ATOM 5663 O O . LYS A 1 737 ? -6.444 30.406 46.409 1.00 120.44 743 LYS A O 1
ATOM 5669 N N . ARG A 1 738 ? -7.591 32.043 45.378 1.00 104.05 744 ARG A N 1
ATOM 5670 C CA . ARG A 1 738 ? -8.914 31.362 45.284 1.00 101.50 744 ARG A CA 1
ATOM 5671 C C . ARG A 1 738 ? -8.802 29.858 45.087 1.00 100.13 744 ARG A C 1
ATOM 5672 O O . ARG A 1 738 ? -9.325 29.106 45.912 1.00 101.39 744 ARG A O 1
ATOM 5680 N N . GLU A 1 739 ? -8.094 29.446 44.025 1.00 107.11 745 GLU A N 1
ATOM 5681 C CA . GLU A 1 739 ? -7.858 28.022 43.711 1.00 99.27 745 GLU A CA 1
ATOM 5682 C C . GLU A 1 739 ? -7.348 27.248 44.923 1.00 90.37 745 GLU A C 1
ATOM 5683 O O . GLU A 1 739 ? -7.837 26.159 45.181 1.00 96.11 745 GLU A O 1
ATOM 5689 N N . VAL A 1 740 ? -6.393 27.826 45.665 1.00 93.34 746 VAL A N 1
ATOM 5690 C CA . VAL A 1 740 ? -5.786 27.161 46.850 1.00 90.21 746 VAL A CA 1
ATOM 5691 C C . VAL A 1 740 ? -6.652 27.241 48.134 1.00 88.62 746 VAL A C 1
ATOM 5692 O O . VAL A 1 740 ? -6.722 26.254 48.884 1.00 79.29 746 VAL A O 1
ATOM 5696 N N . LEU A 1 741 ? -7.316 28.387 48.354 1.00 82.09 747 LEU A N 1
ATOM 5697 C CA . LEU A 1 741 ? -8.265 28.565 49.466 1.00 73.33 747 LEU A CA 1
ATOM 5698 C C . LEU A 1 741 ? -9.364 27.538 49.429 1.00 72.57 747 LEU A C 1
ATOM 5699 O O . LEU A 1 741 ? -9.673 26.943 50.433 1.00 75.93 747 LEU A O 1
ATOM 5704 N N . GLU A 1 742 ? -9.903 27.290 48.250 1.00 76.44 748 GLU A N 1
ATOM 5705 C CA . GLU A 1 742 ? -10.945 26.299 48.096 1.00 78.58 748 GLU A CA 1
ATOM 5706 C C . GLU A 1 742 ? -10.505 24.856 48.293 1.00 71.78 748 GLU A C 1
ATOM 5707 O O . GLU A 1 742 ? -11.169 24.152 49.053 1.00 72.29 748 GLU A O 1
ATOM 5713 N N . LYS A 1 743 ? -9.407 24.415 47.667 1.00 63.19 749 LYS A N 1
ATOM 5714 C CA . LYS A 1 743 ? -8.830 23.081 48.009 1.00 65.03 749 LYS A CA 1
ATOM 5715 C C . LYS A 1 743 ? -8.641 22.938 49.544 1.00 61.06 749 LYS A C 1
ATOM 5716 O O . LYS A 1 743 ? -8.991 21.918 50.163 1.00 55.14 749 LYS A O 1
ATOM 5722 N N . GLU A 1 744 ? -8.145 24.013 50.151 1.00 61.62 750 GLU A N 1
ATOM 5723 C CA . GLU A 1 744 ? -7.790 23.988 51.555 1.00 62.77 750 GLU A CA 1
ATOM 5724 C C . GLU A 1 744 ? -8.973 24.054 52.496 1.00 55.59 750 GLU A C 1
ATOM 5725 O O . GLU A 1 744 ? -8.941 23.398 53.523 1.00 55.37 750 GLU A O 1
ATOM 5731 N N . PHE A 1 745 ? -9.996 24.827 52.133 1.00 52.84 751 PHE A N 1
ATOM 5732 C CA . PHE A 1 745 ? -11.244 24.868 52.873 1.00 50.51 751 PHE A CA 1
ATOM 5733 C C . PHE A 1 745 ? -11.884 23.479 52.838 1.00 53.03 751 PHE A C 1
ATOM 5734 O O . PHE A 1 745 ? -12.268 22.954 53.896 1.00 45.74 751 PHE A O 1
ATOM 5742 N N . GLU A 1 746 ? -11.922 22.886 51.627 1.00 56.72 752 GLU A N 1
ATOM 5743 C CA . GLU A 1 746 ? -12.310 21.493 51.412 1.00 55.31 752 GLU A CA 1
ATOM 5744 C C . GLU A 1 746 ? -11.675 20.687 52.537 1.00 54.67 752 GLU A C 1
ATOM 5745 O O . GLU A 1 746 ? -12.384 20.143 53.404 1.00 51.56 752 GLU A O 1
ATOM 5751 N N . GLY A 1 747 ? -10.343 20.679 52.587 1.00 48.62 753 GLY A N 1
ATOM 5752 C CA . GLY A 1 747 ? -9.654 19.865 53.588 1.00 47.85 753 GLY A CA 1
ATOM 5753 C C . GLY A 1 747 ? -9.986 20.191 55.047 1.00 47.31 753 GLY A C 1
ATOM 5754 O O . GLY A 1 747 ? -10.141 19.272 55.890 1.00 45.23 753 GLY A O 1
ATOM 5755 N N . PHE A 1 748 ? -10.081 21.498 55.329 1.00 43.09 754 PHE A N 1
ATOM 5756 C CA . PHE A 1 748 ? -10.257 22.004 56.664 1.00 40.37 754 PHE A CA 1
ATOM 5757 C C . PHE A 1 748 ? -11.624 21.550 57.112 1.00 44.53 754 PHE A C 1
ATOM 5758 O O . PHE A 1 748 ? -11.784 20.880 58.153 1.00 47.88 754 PHE A O 1
ATOM 5766 N N . SER A 1 749 ? -12.604 21.855 56.270 1.00 47.11 755 SER A N 1
ATOM 5767 C CA . SER A 1 749 ? -13.977 21.498 56.531 1.00 48.22 755 SER A CA 1
ATOM 5768 C C . SER A 1 749 ? -14.155 20.004 56.704 1.00 50.94 755 SER A C 1
ATOM 5769 O O . SER A 1 749 ? -14.807 19.584 57.667 1.00 55.93 755 SER A O 1
ATOM 5772 N N . ASP A 1 750 ? -13.576 19.211 55.792 1.00 48.75 756 ASP A N 1
ATOM 5773 C CA . ASP A 1 750 ? -13.708 17.760 55.889 1.00 50.90 756 ASP A CA 1
ATOM 5774 C C . ASP A 1 750 ? -13.169 17.243 57.193 1.00 48.36 756 ASP A C 1
ATOM 5775 O O . ASP A 1 750 ? -13.824 16.449 57.869 1.00 51.60 756 ASP A O 1
ATOM 5780 N N . GLY A 1 751 ? -12.024 17.764 57.589 1.00 42.31 757 GLY A N 1
ATOM 5781 C CA . GLY A 1 751 ? -11.446 17.349 58.823 1.00 41.60 757 GLY A CA 1
ATOM 5782 C C . GLY A 1 751 ? -12.335 17.667 60.006 1.00 45.36 757 GLY A C 1
ATOM 5783 O O . GLY A 1 751 ? -12.370 16.895 60.987 1.00 41.67 757 GLY A O 1
ATOM 5784 N N . MET A 1 752 ? -13.035 18.805 59.941 1.00 43.28 758 MET A N 1
ATOM 5785 C CA . MET A 1 752 ? -13.813 19.199 61.094 1.00 45.18 758 MET A CA 1
ATOM 5786 C C . MET A 1 752 ? -15.110 18.412 61.167 1.00 51.29 758 MET A C 1
ATOM 5787 O O . MET A 1 752 ? -15.555 18.058 62.280 1.00 44.93 758 MET A O 1
ATOM 5792 N N . GLN A 1 753 ? -15.672 18.120 59.971 1.00 58.18 759 GLN A N 1
ATOM 5793 C CA . GLN A 1 753 ? -16.861 17.261 59.793 1.00 53.08 759 GLN A CA 1
ATOM 5794 C C . GLN A 1 753 ? -16.578 15.967 60.435 1.00 49.41 759 GLN A C 1
ATOM 5795 O O . GLN A 1 753 ? -17.244 15.621 61.406 1.00 47.85 759 GLN A O 1
ATOM 5801 N N . ALA A 1 754 ? -15.523 15.305 59.936 1.00 47.30 760 ALA A N 1
ATOM 5802 C CA . ALA A 1 754 ? -14.976 14.090 60.544 1.00 41.65 760 ALA A CA 1
ATOM 5803 C C . ALA A 1 754 ? -14.937 14.211 62.084 1.00 42.34 760 ALA A C 1
ATOM 5804 O O . ALA A 1 754 ? -15.332 13.309 62.767 1.00 44.33 760 ALA A O 1
ATOM 5806 N N . ASN A 1 755 ? -14.576 15.358 62.643 1.00 47.06 761 ASN A N 1
ATOM 5807 C CA . ASN A 1 755 ? -14.494 15.456 64.113 1.00 46.77 761 ASN A CA 1
ATOM 5808 C C . ASN A 1 755 ? -15.777 15.893 64.775 1.00 47.51 761 ASN A C 1
ATOM 5809 O O . ASN A 1 755 ? -15.798 16.074 65.983 1.00 44.03 761 ASN A O 1
ATOM 5814 N N . GLY A 1 756 ? -16.830 16.095 63.981 1.00 49.88 762 GLY A N 1
ATOM 5815 C CA . GLY A 1 756 ? -18.190 16.288 64.508 1.00 52.01 762 GLY A CA 1
ATOM 5816 C C . GLY A 1 756 ? -18.650 17.706 64.749 1.00 52.13 762 GLY A C 1
ATOM 5817 O O . GLY A 1 756 ? -19.436 17.978 65.653 1.00 51.67 762 GLY A O 1
ATOM 5818 N N . PHE A 1 757 ? -18.178 18.626 63.930 1.00 51.29 763 PHE A N 1
ATOM 5819 C CA . PHE A 1 757 ? -18.499 20.014 64.165 1.00 45.18 763 PHE A CA 1
ATOM 5820 C C . PHE A 1 757 ? -19.563 20.394 63.164 1.00 44.55 763 PHE A C 1
ATOM 5821 O O . PHE A 1 757 ? -19.477 19.997 61.979 1.00 42.24 763 PHE A O 1
ATOM 5829 N N . SER A 1 758 ? -20.549 21.169 63.619 1.00 42.25 764 SER A N 1
ATOM 5830 C CA . SER A 1 758 ? -21.578 21.687 62.693 1.00 45.29 764 SER A CA 1
ATOM 5831 C C . SER A 1 758 ? -21.068 22.596 61.577 1.00 47.33 764 SER A C 1
ATOM 5832 O O . SER A 1 758 ? -20.059 23.267 61.741 1.00 52.44 764 SER A O 1
ATOM 5835 N N . PRO A 1 759 ? -21.796 22.691 60.467 1.00 45.75 765 P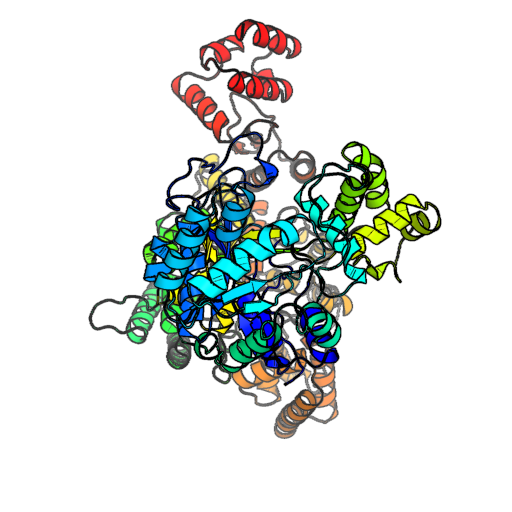RO A N 1
ATOM 5836 C CA . PRO A 1 759 ? -21.391 23.704 59.510 1.00 50.15 765 PRO A CA 1
ATOM 5837 C C . PRO A 1 759 ? -21.272 25.131 60.047 1.00 48.99 765 PRO A C 1
ATOM 5838 O O . PRO A 1 759 ? -20.564 25.917 59.439 1.00 51.97 765 PRO A O 1
ATOM 5842 N N . ALA A 1 760 ? -21.912 25.444 61.173 1.00 49.56 766 ALA A N 1
ATOM 5843 C CA . ALA A 1 760 ? -21.793 26.783 61.806 1.00 50.65 766 ALA A CA 1
ATOM 5844 C C . ALA A 1 760 ? -20.438 27.011 62.475 1.00 53.98 766 ALA A C 1
ATOM 5845 O O . ALA A 1 760 ? -19.832 28.077 62.306 1.00 59.84 766 ALA A O 1
ATOM 5847 N N . ALA A 1 761 ? -19.993 26.025 63.257 1.00 49.94 767 ALA A N 1
ATOM 5848 C CA . ALA A 1 761 ? -18.686 26.031 63.912 1.00 42.10 767 ALA A CA 1
ATOM 5849 C C . ALA A 1 761 ? -17.551 26.133 62.863 1.00 41.68 767 ALA A C 1
ATOM 5850 O O . ALA A 1 761 ? -16.647 26.943 62.998 1.00 44.96 767 ALA A O 1
ATOM 5852 N N . ILE A 1 762 ? -17.620 25.339 61.807 1.00 36.92 768 ILE A N 1
ATOM 5853 C CA . ILE A 1 762 ? -16.640 25.392 60.757 1.00 34.96 768 ILE A CA 1
ATOM 5854 C C . ILE A 1 762 ? -16.627 26.792 60.175 1.00 38.81 768 ILE A C 1
ATOM 5855 O O . ILE A 1 762 ? -15.561 27.376 59.911 1.00 40.25 768 ILE A O 1
ATOM 5860 N N . LYS A 1 763 ? -17.805 27.358 59.988 1.00 42.35 769 LYS A N 1
ATOM 5861 C CA . LYS A 1 763 ? -17.837 28.633 59.293 1.00 46.06 769 LYS A CA 1
ATOM 5862 C C . LYS A 1 763 ? -17.331 29.740 60.228 1.00 45.62 769 LYS A C 1
ATOM 5863 O O . LYS A 1 763 ? -16.523 30.548 59.814 1.00 48.29 769 LYS A O 1
ATOM 5869 N N . ALA A 1 764 ? -17.723 29.721 61.496 1.00 43.32 770 ALA A N 1
ATOM 5870 C CA . ALA A 1 764 ? -17.116 30.646 62.469 1.00 45.89 770 ALA A CA 1
ATOM 5871 C C . ALA A 1 764 ? -15.572 30.613 62.429 1.00 47.74 770 ALA A C 1
ATOM 5872 O O . ALA A 1 764 ? -14.931 31.650 62.198 1.00 51.42 770 ALA A O 1
ATOM 5874 N N . LEU A 1 765 ? -14.992 29.427 62.627 1.00 44.02 771 LEU A N 1
ATOM 5875 C CA . LEU A 1 765 ? -13.569 29.303 62.703 1.00 43.28 771 LEU A CA 1
ATOM 5876 C C . LEU A 1 765 ? -12.947 29.837 61.455 1.00 44.32 771 LEU A C 1
ATOM 5877 O O . LEU A 1 765 ? -12.103 30.730 61.543 1.00 49.67 771 LEU A O 1
ATOM 5882 N N . TRP A 1 766 ? -13.371 29.307 60.304 1.00 43.77 772 TRP A N 1
ATOM 5883 C CA . TRP A 1 766 ? -12.784 29.696 59.037 1.00 41.20 772 TRP A CA 1
ATOM 5884 C C . TRP A 1 766 ? -12.842 31.215 58.902 1.00 44.75 772 TRP A C 1
ATOM 5885 O O . TRP A 1 766 ? -11.805 31.874 58.779 1.00 49.15 772 TRP A O 1
ATOM 5896 N N . ASP A 1 767 ? -14.041 31.764 59.001 1.00 47.29 773 ASP A N 1
ATOM 5897 C CA . ASP A 1 767 ? -14.239 33.218 58.958 1.00 50.10 773 ASP A CA 1
ATOM 5898 C C . ASP A 1 767 ? -13.369 34.058 59.922 1.00 48.76 773 ASP A C 1
ATOM 5899 O O . ASP A 1 767 ? -12.930 35.159 59.539 1.00 49.84 773 ASP A O 1
ATOM 5904 N N . THR A 1 768 ? -13.114 33.536 61.131 1.00 42.58 774 THR A N 1
ATOM 5905 C CA . THR A 1 768 ? -12.197 34.178 62.062 1.00 38.65 774 THR A CA 1
ATOM 5906 C C . THR A 1 768 ? -10.756 34.110 61.584 1.00 36.52 774 THR A C 1
ATOM 5907 O O . THR A 1 768 ? -10.123 35.136 61.449 1.00 37.80 774 THR A O 1
ATOM 5911 N N . ILE A 1 769 ? -10.265 32.911 61.333 1.00 32.70 775 ILE A N 1
ATOM 5912 C CA . ILE A 1 769 ? -8.907 32.712 60.893 1.00 36.88 775 ILE A CA 1
ATOM 5913 C C . ILE A 1 769 ? -8.538 33.402 59.565 1.00 41.18 775 ILE A C 1
ATOM 5914 O O . ILE A 1 769 ? -7.427 33.914 59.418 1.00 43.57 775 ILE A O 1
ATOM 5919 N N . LEU A 1 770 ? -9.433 33.394 58.587 1.00 47.27 776 LEU A N 1
ATOM 5920 C CA . LEU A 1 770 ? -9.063 33.854 57.250 1.00 45.57 776 LEU A CA 1
ATOM 5921 C C . LEU A 1 770 ? -8.500 35.290 57.189 1.00 43.88 776 LEU A C 1
ATOM 5922 O O . LEU A 1 770 ? -7.423 35.477 56.595 1.00 42.49 776 LEU A O 1
ATOM 5927 N N . PRO A 1 771 ? -9.196 36.286 57.803 1.00 40.15 777 PRO A N 1
ATOM 5928 C CA . PRO A 1 771 ? -8.580 37.602 57.750 1.00 39.57 777 PRO A CA 1
ATOM 5929 C C . PRO A 1 771 ? -7.387 37.696 58.682 1.00 44.91 777 PRO A C 1
AT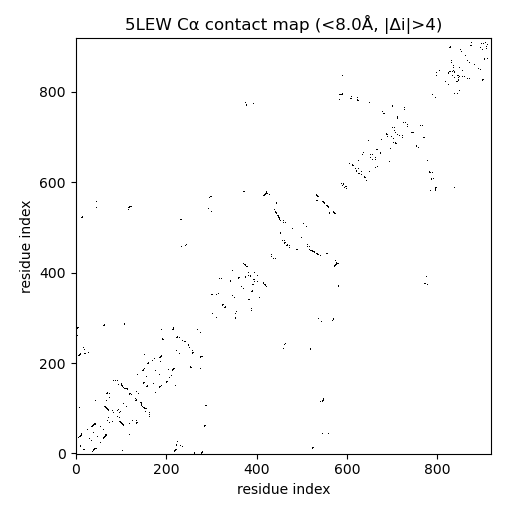OM 5930 O O . PRO A 1 771 ? -6.356 38.253 58.310 1.00 52.07 777 PRO A O 1
ATOM 5934 N N . PHE A 1 772 ? -7.526 37.159 59.893 1.00 45.33 778 PHE A N 1
ATOM 5935 C CA . PHE A 1 772 ? -6.446 37.106 60.850 1.00 41.56 778 PHE A CA 1
ATOM 5936 C C . PHE A 1 772 ? -5.134 36.524 60.302 1.00 43.25 778 PHE A C 1
ATOM 5937 O O . PHE A 1 772 ? -4.061 36.848 60.781 1.00 44.86 778 PHE A O 1
ATOM 5945 N N . ALA A 1 773 ? -5.188 35.712 59.272 1.00 39.41 779 ALA A N 1
ATOM 5946 C CA . ALA A 1 773 ? -3.973 35.080 58.876 1.00 39.21 779 ALA A CA 1
ATOM 5947 C C . ALA A 1 773 ? -3.128 35.925 57.960 1.00 44.09 779 ALA A C 1
ATOM 5948 O O . ALA A 1 773 ? -2.071 35.472 57.551 1.00 45.05 779 ALA A O 1
ATOM 5950 N N . ASP A 1 774 ? -3.608 37.129 57.615 1.00 53.26 780 ASP A N 1
ATOM 5951 C CA . ASP A 1 774 ? -2.872 38.088 56.756 1.00 54.62 780 ASP A CA 1
ATOM 5952 C C . ASP A 1 774 ? -1.814 38.692 57.597 1.00 50.74 780 ASP A C 1
ATOM 5953 O O . ASP A 1 774 ? -0.717 38.977 57.135 1.00 52.29 780 ASP A O 1
ATOM 5958 N N . TYR A 1 775 ? -2.176 38.873 58.856 1.00 43.12 781 TYR A N 1
ATOM 5959 C CA . TYR A 1 775 ? -1.354 39.568 59.754 1.00 36.58 781 TYR A CA 1
ATOM 5960 C C . TYR A 1 775 ? -0.858 38.822 60.988 1.00 39.72 781 TYR A C 1
ATOM 5961 O O . TYR A 1 775 ? -0.035 39.364 61.681 1.00 44.56 781 TYR A O 1
ATOM 5970 N N . ALA A 1 776 ? -1.319 37.598 61.259 1.00 40.76 782 ALA A N 1
ATOM 5971 C CA . ALA A 1 776 ? -0.929 36.824 62.464 1.00 39.66 782 ALA A CA 1
ATOM 5972 C C . ALA A 1 776 ? 0.581 36.848 62.700 1.00 42.14 782 ALA A C 1
ATOM 5973 O O . ALA A 1 776 ? 1.336 36.820 61.741 1.00 49.41 782 ALA A O 1
ATOM 5975 N N . PHE A 1 777 ? 1.010 36.823 63.958 1.00 39.81 783 PHE A N 1
ATOM 5976 C CA . PHE A 1 777 ? 2.388 37.062 64.315 1.00 35.34 783 PHE A CA 1
ATOM 5977 C C . PHE A 1 777 ? 3.165 35.794 64.632 1.00 34.54 783 PHE A C 1
ATOM 5978 O O . PHE A 1 777 ? 2.693 34.914 65.341 1.00 35.31 783 PHE A O 1
ATOM 5986 N N . ASN A 1 778 ? 4.384 35.714 64.128 1.00 35.88 784 ASN A N 1
ATOM 5987 C CA . ASN A 1 778 ? 5.207 34.545 64.343 1.00 33.55 784 ASN A CA 1
ATOM 5988 C C . ASN A 1 778 ? 5.614 34.542 65.798 1.00 34.36 784 ASN A C 1
ATOM 5989 O O . ASN A 1 778 ? 6.427 35.360 66.229 1.00 39.87 784 ASN A O 1
ATOM 5994 N N . LYS A 1 779 ? 5.043 33.641 66.586 1.00 33.63 785 LYS A N 1
ATOM 5995 C CA . LYS A 1 779 ? 5.375 33.641 68.035 1.00 33.01 785 LYS A CA 1
ATOM 5996 C C . LYS A 1 779 ? 6.866 33.498 68.416 1.00 32.65 785 LYS A C 1
ATOM 5997 O O . LYS A 1 779 ? 7.295 34.005 69.416 1.00 30.98 785 LYS A O 1
ATOM 6003 N N . SER A 1 780 ? 7.643 32.805 67.620 1.00 36.23 786 SER A N 1
ATOM 6004 C CA . SER A 1 780 ? 9.080 32.723 67.808 1.00 38.12 786 SER A CA 1
ATOM 6005 C C . SER A 1 780 ? 9.781 34.029 67.668 1.00 41.49 786 SER A C 1
ATOM 6006 O O . SER A 1 780 ? 10.864 34.209 68.245 1.00 42.93 786 SER A O 1
ATOM 6009 N N A HIS A 1 781 ? 9.243 34.917 66.862 0.50 37.18 787 HIS A N 1
ATOM 6010 N N B HIS A 1 781 ? 9.265 34.925 66.816 0.50 37.66 787 HIS A N 1
ATOM 6011 C CA A HIS A 1 781 ? 9.948 36.121 66.729 0.50 35.80 787 HIS A CA 1
ATOM 6012 C CA B HIS A 1 781 ? 9.951 36.182 66.659 0.50 36.68 787 HIS A CA 1
ATOM 6013 C C A HIS A 1 781 ? 9.588 36.966 67.918 0.50 36.11 787 HIS A C 1
ATOM 6014 C C B HIS A 1 781 ? 9.600 36.957 67.928 0.50 36.62 787 HIS A C 1
ATOM 6015 O O A HIS A 1 781 ? 10.440 37.622 68.497 0.50 38.16 787 HIS A O 1
ATOM 6016 O O B HIS A 1 781 ? 10.458 37.577 68.556 0.50 38.48 787 HIS A O 1
ATOM 6029 N N . ALA A 1 782 ? 8.333 36.893 68.326 1.00 34.12 788 ALA A N 1
ATOM 6030 C CA . ALA A 1 782 ? 7.915 37.628 69.477 1.00 34.36 788 ALA A CA 1
ATOM 6031 C C . ALA A 1 782 ? 8.655 37.189 70.760 1.00 34.35 788 ALA A C 1
ATOM 6032 O O . ALA A 1 782 ? 8.924 38.011 71.592 1.00 41.33 788 ALA A O 1
ATOM 6034 N N . ALA A 1 783 ? 9.066 35.935 70.881 1.00 31.46 789 ALA A N 1
ATOM 6035 C CA . ALA A 1 783 ? 9.771 35.525 72.075 1.00 29.51 789 ALA A CA 1
ATOM 6036 C C . ALA A 1 783 ? 11.165 36.118 72.125 1.00 31.42 789 ALA A C 1
ATOM 6037 O O . ALA A 1 783 ? 11.589 36.631 73.187 1.00 31.68 789 ALA A O 1
ATOM 6039 N N . GLY A 1 784 ? 11.862 36.058 70.986 1.00 31.11 790 GLY A N 1
ATOM 6040 C CA . GLY A 1 784 ? 13.200 36.663 70.814 1.00 32.73 790 GLY A CA 1
ATOM 6041 C C . GLY A 1 784 ? 13.250 38.173 71.078 1.00 35.81 790 GLY A C 1
ATOM 6042 O O . GLY A 1 784 ? 14.111 38.674 71.814 1.00 37.65 790 GLY A O 1
ATOM 6043 N N . TYR A 1 785 ? 12.307 38.906 70.507 1.00 34.21 791 TYR A N 1
ATOM 6044 C CA . TYR A 1 785 ? 12.229 40.288 70.770 1.00 35.90 791 TYR A CA 1
ATOM 6045 C C . TYR A 1 785 ? 11.818 40.447 72.208 1.00 35.48 791 TYR A C 1
ATOM 6046 O O . TYR A 1 785 ? 12.410 41.231 72.962 1.00 38.52 791 TYR A O 1
ATOM 6055 N N . GLY A 1 786 ? 10.802 39.696 72.597 1.00 33.57 792 GLY A N 1
ATOM 6056 C CA . GLY A 1 786 ? 10.251 39.790 73.948 1.00 33.38 792 GLY A CA 1
ATOM 6057 C C . GLY A 1 786 ? 11.339 39.663 74.986 1.00 33.58 792 GLY A C 1
ATOM 6058 O O . GLY A 1 786 ? 11.378 40.485 75.902 1.00 34.92 792 GLY A O 1
ATOM 6059 N N . MET A 1 787 ? 12.230 38.670 74.807 1.00 30.80 793 MET A N 1
ATOM 6060 C CA . MET A 1 787 ? 13.357 38.468 75.687 1.00 31.54 793 MET A CA 1
ATOM 6061 C C . MET A 1 787 ? 14.190 39.763 75.847 1.00 35.87 793 MET A C 1
ATOM 6062 O O . MET A 1 787 ? 14.415 40.249 76.974 1.00 39.62 793 MET A O 1
ATOM 6067 N N . VAL A 1 788 ? 14.602 40.341 74.711 1.00 31.54 794 VAL A N 1
ATOM 6068 C CA . VAL A 1 788 ? 15.333 41.601 74.718 1.00 27.54 794 VAL A CA 1
ATOM 6069 C C . VAL A 1 788 ? 14.551 42.756 75.364 1.00 27.73 794 VAL A C 1
ATOM 6070 O O . VAL A 1 788 ? 15.106 43.543 76.106 1.00 28.66 794 VAL A O 1
ATOM 6074 N N . SER A 1 789 ? 13.263 42.842 75.096 1.00 26.71 795 SER A N 1
ATOM 6075 C CA . SER A 1 789 ? 12.516 43.853 75.805 1.00 29.67 795 SER A CA 1
ATOM 6076 C C . SER A 1 789 ? 12.591 43.666 77.290 1.00 31.56 795 SER A C 1
ATOM 6077 O O . SER A 1 789 ? 12.930 44.589 78.006 1.00 36.14 795 SER A O 1
ATOM 6080 N N . TYR A 1 790 ? 12.283 42.464 77.740 1.00 34.43 796 TYR A N 1
ATOM 6081 C CA . TYR A 1 790 ? 12.230 42.195 79.140 1.00 33.69 796 TYR A CA 1
ATOM 6082 C C . TYR A 1 790 ? 13.609 42.503 79.710 1.00 34.76 796 TYR A C 1
ATOM 6083 O O . TYR A 1 790 ? 13.710 43.353 80.578 1.00 38.89 796 TYR A O 1
ATOM 6092 N N . TRP A 1 791 ? 14.669 41.907 79.175 1.00 32.06 797 TRP A N 1
ATOM 6093 C CA . TRP A 1 791 ? 16.012 42.179 79.675 1.00 32.38 797 TRP A CA 1
ATOM 6094 C C . TRP A 1 791 ? 16.291 43.671 79.824 1.00 33.81 797 TRP A C 1
ATOM 6095 O O . TRP A 1 791 ? 16.817 44.137 80.826 1.00 34.76 797 TRP A O 1
ATOM 6106 N N . THR A 1 792 ? 15.868 44.413 78.819 1.00 35.12 798 THR A N 1
ATOM 6107 C CA . THR A 1 792 ? 16.061 45.837 78.728 1.00 33.45 798 THR A CA 1
ATOM 6108 C C . THR A 1 792 ? 15.285 46.531 79.830 1.00 33.17 798 THR A C 1
ATOM 6109 O O . THR A 1 792 ? 15.853 47.372 80.523 1.00 34.98 798 THR A O 1
ATOM 6113 N N . ALA A 1 793 ? 14.017 46.175 80.016 1.00 31.88 799 ALA A N 1
ATOM 6114 C CA . ALA A 1 793 ? 13.225 46.709 81.137 1.00 33.58 799 ALA A CA 1
ATOM 6115 C C . ALA A 1 793 ? 13.838 46.327 82.507 1.00 32.60 799 ALA A C 1
ATOM 6116 O O . ALA A 1 793 ? 13.893 47.133 83.434 1.00 30.54 799 ALA A O 1
ATOM 6118 N N . TYR A 1 794 ? 14.319 45.099 82.610 1.00 31.61 800 TYR A N 1
ATOM 6119 C CA . TYR A 1 794 ? 14.903 44.652 83.834 1.00 34.18 800 TYR A CA 1
ATOM 6120 C C . TYR A 1 794 ? 16.052 45.562 84.239 1.00 34.60 800 TYR A C 1
ATOM 6121 O O . TYR A 1 794 ? 16.106 45.937 85.382 1.00 34.55 800 TYR A O 1
ATOM 6130 N N . LEU A 1 795 ? 16.943 45.901 83.296 1.00 33.61 801 LEU A N 1
ATOM 6131 C CA . LEU A 1 795 ? 18.054 46.816 83.545 1.00 29.35 801 LEU A CA 1
ATOM 6132 C C . LEU A 1 795 ? 17.539 48.177 83.924 1.00 29.91 801 LEU A C 1
ATOM 6133 O O . LEU A 1 795 ? 17.920 48.645 84.962 1.00 33.68 801 LEU A O 1
ATOM 6138 N N . LYS A 1 796 ? 16.652 48.802 83.155 1.00 28.01 802 LYS A N 1
ATOM 6139 C CA . LYS A 1 796 ? 16.106 50.098 83.580 1.00 27.80 802 LYS A CA 1
ATOM 6140 C C . LYS A 1 796 ? 15.489 50.059 84.975 1.00 31.26 802 LYS A C 1
ATOM 6141 O O . LYS A 1 796 ? 15.645 50.997 85.763 1.00 31.96 802 LYS A O 1
ATOM 6147 N N . ALA A 1 797 ? 14.773 48.984 85.286 1.00 33.69 803 ALA A N 1
ATOM 6148 C CA . ALA A 1 797 ? 14.051 48.933 86.551 1.00 32.94 803 ALA A CA 1
ATOM 6149 C C . ALA A 1 797 ? 14.994 48.735 87.714 1.00 34.17 803 ALA A C 1
ATOM 6150 O O . ALA A 1 797 ? 14.870 49.404 88.694 1.00 36.32 803 ALA A O 1
ATOM 6152 N N . ASN A 1 798 ? 15.952 47.835 87.581 1.00 35.64 804 ASN A N 1
ATOM 6153 C CA . ASN A 1 798 ? 16.878 47.493 88.645 1.00 34.14 804 ASN A CA 1
ATOM 6154 C C . ASN A 1 798 ? 18.249 48.207 88.633 1.00 36.50 804 ASN A C 1
ATOM 6155 O O . ASN A 1 798 ? 19.069 47.954 89.501 1.00 40.13 804 ASN A O 1
ATOM 6160 N N . TYR A 1 799 ? 18.543 49.040 87.637 1.00 35.14 805 TYR A N 1
ATOM 6161 C CA . TYR A 1 799 ? 19.872 49.651 87.470 1.00 29.62 805 TYR A CA 1
ATOM 6162 C C . TYR A 1 799 ? 19.704 50.942 86.695 1.00 28.32 805 TYR A C 1
ATOM 6163 O O . TYR A 1 799 ? 20.355 51.150 85.650 1.00 25.28 805 TYR A O 1
ATOM 6172 N N . PRO A 1 800 ? 18.815 51.825 87.193 1.00 29.00 806 PRO A N 1
ATOM 6173 C CA . PRO A 1 800 ? 18.408 52.979 86.382 1.00 30.22 806 PRO A CA 1
ATOM 6174 C C . PRO A 1 800 ? 19.590 53.740 85.808 1.00 31.97 806 PRO A C 1
ATOM 6175 O O . PRO A 1 800 ? 19.654 53.917 84.591 1.00 33.64 806 PRO A O 1
ATOM 6179 N N . ALA A 1 801 ? 20.518 54.155 86.675 1.00 35.17 807 ALA A N 1
ATOM 6180 C CA . ALA A 1 801 ? 21.609 54.998 86.247 1.00 34.09 807 ALA A CA 1
ATOM 6181 C C . ALA A 1 801 ? 22.512 54.216 85.265 1.00 34.80 807 ALA A C 1
ATOM 6182 O O . ALA A 1 801 ? 22.805 54.713 84.185 1.00 37.57 807 ALA A O 1
ATOM 6184 N N . GLU A 1 802 ? 22.870 52.977 85.583 1.00 32.29 808 GLU A N 1
ATOM 6185 C CA . GLU A 1 802 ? 23.690 52.156 84.683 1.00 32.37 808 GLU A CA 1
ATOM 6186 C C . GLU A 1 802 ? 23.041 52.079 83.295 1.00 33.00 808 GLU A C 1
ATOM 6187 O O . GLU A 1 802 ? 23.697 52.329 82.290 1.00 31.74 808 GLU A O 1
ATOM 6193 N N . TYR A 1 803 ? 21.743 51.804 83.248 1.00 31.41 809 TYR A N 1
ATOM 6194 C CA . TYR A 1 803 ? 21.071 51.659 81.980 1.00 32.52 809 TYR A CA 1
ATOM 6195 C C . TYR A 1 803 ? 20.909 52.974 81.207 1.00 32.60 809 TYR A C 1
ATOM 6196 O O . TYR A 1 803 ? 21.306 53.052 80.021 1.00 31.39 809 TYR A O 1
ATOM 6205 N N . MET A 1 804 ? 20.317 53.983 81.840 1.00 32.23 810 MET A N 1
ATOM 6206 C CA . MET A 1 804 ? 20.238 55.311 81.212 1.00 35.10 810 MET A CA 1
ATOM 6207 C C . MET A 1 804 ? 21.595 55.817 80.657 1.00 35.61 810 MET A C 1
ATOM 6208 O O . MET A 1 804 ? 21.674 56.283 79.513 1.00 37.25 810 MET A O 1
ATOM 6213 N N . ALA A 1 805 ? 22.665 55.667 81.434 1.00 34.36 811 ALA A N 1
ATOM 6214 C CA . ALA A 1 805 ? 24.030 55.878 80.924 1.00 34.84 811 ALA A CA 1
ATOM 6215 C C . ALA A 1 805 ? 24.354 55.178 79.602 1.00 36.51 811 ALA A C 1
ATOM 6216 O O . ALA A 1 805 ? 24.984 55.772 78.741 1.00 37.91 811 ALA A O 1
ATOM 6218 N N . GLY A 1 806 ? 23.946 53.915 79.466 1.00 36.29 812 GLY A N 1
ATOM 6219 C CA . GLY A 1 806 ? 24.164 53.138 78.235 1.00 34.15 812 GLY A CA 1
ATOM 6220 C C . GLY A 1 806 ? 23.382 53.708 77.050 1.00 34.33 812 GLY A C 1
ATOM 6221 O O . GLY A 1 806 ? 23.874 53.748 75.877 1.00 29.63 812 GLY A O 1
ATOM 6222 N N . LEU A 1 807 ? 22.159 54.113 77.386 1.00 31.57 813 LEU A N 1
ATOM 6223 C CA . LEU A 1 807 ? 21.238 54.671 76.466 1.00 33.49 813 LEU A CA 1
ATOM 6224 C C . LEU A 1 807 ? 21.795 55.988 75.908 1.00 38.16 813 LEU A C 1
ATOM 6225 O O . LEU A 1 807 ? 21.885 56.173 74.700 1.00 41.67 813 LEU A O 1
ATOM 6230 N N . LEU A 1 808 ? 22.196 56.894 76.797 1.00 37.33 814 LEU A N 1
ATOM 6231 C CA . LEU A 1 808 ? 22.646 58.191 76.377 1.00 34.08 814 LEU A CA 1
ATOM 6232 C C . LEU A 1 808 ? 23.925 58.032 75.583 1.00 35.74 814 LEU A C 1
ATOM 6233 O O . LEU A 1 808 ? 24.121 58.708 74.597 1.00 40.94 814 LEU A O 1
ATOM 6238 N N . THR A 1 809 ? 24.779 57.094 75.968 1.00 35.44 815 THR A N 1
ATOM 6239 C CA . THR A 1 809 ? 25.969 56.854 75.199 1.00 33.50 815 THR A CA 1
ATOM 6240 C C . THR A 1 809 ? 25.600 56.597 73.747 1.00 35.79 815 THR A C 1
ATOM 6241 O O . THR A 1 809 ? 26.312 57.045 72.874 1.00 41.86 815 THR A O 1
ATOM 6245 N N . SER A 1 810 ? 24.471 55.941 73.483 1.00 35.44 816 SER A N 1
ATOM 6246 C CA . SER A 1 810 ? 24.205 55.449 72.144 1.00 38.13 816 SER A CA 1
ATOM 6247 C C . SER A 1 810 ? 23.656 56.566 71.278 1.00 40.88 816 SER A C 1
ATOM 6248 O O . SER A 1 810 ? 23.564 56.428 70.096 1.00 48.61 816 SER A O 1
ATOM 6251 N N . VAL A 1 811 ? 23.313 57.682 71.868 1.00 44.64 817 VAL A N 1
ATOM 6252 C CA . VAL A 1 811 ? 22.669 58.773 71.181 1.00 44.58 817 VAL A CA 1
ATOM 6253 C C . VAL A 1 811 ? 23.760 59.706 70.609 1.00 50.77 817 VAL A C 1
ATOM 6254 O O . VAL A 1 811 ? 23.461 60.730 70.023 1.00 58.27 817 VAL A O 1
ATOM 6258 N N . GLY A 1 812 ? 25.036 59.333 70.747 1.00 55.86 818 GLY A N 1
ATOM 6259 C CA . GLY A 1 812 ? 26.153 60.081 70.151 1.00 64.37 818 GLY A CA 1
ATOM 6260 C C . GLY A 1 812 ? 26.250 61.500 70.673 1.00 73.05 818 GLY A C 1
ATOM 6261 O O . GLY A 1 812 ? 26.059 61.734 71.870 1.00 73.58 818 GLY A O 1
ATOM 6262 N N . ASP A 1 813 ? 26.544 62.442 69.773 1.00 82.07 819 ASP A N 1
ATOM 6263 C CA . ASP A 1 813 ? 26.594 63.882 70.116 1.00 83.39 819 ASP A CA 1
ATOM 6264 C C . ASP A 1 813 ? 25.372 64.684 69.654 1.00 81.53 819 ASP A C 1
ATOM 6265 O O . ASP A 1 813 ? 25.421 65.916 69.575 1.00 84.24 819 ASP A O 1
ATOM 6270 N N . ASP A 1 814 ? 24.295 63.965 69.345 1.00 80.31 820 ASP A N 1
ATOM 6271 C CA . ASP A 1 814 ? 23.034 64.543 68.926 1.00 77.67 820 ASP A CA 1
ATOM 6272 C C . ASP A 1 814 ? 22.274 65.070 70.174 1.00 76.57 820 ASP A C 1
ATOM 6273 O O . ASP A 1 814 ? 21.820 64.282 70.981 1.00 82.95 820 ASP A O 1
ATOM 6278 N N . LYS A 1 815 ? 22.150 66.394 70.321 1.00 74.24 821 LYS A N 1
ATOM 6279 C CA . LYS A 1 815 ? 21.524 67.045 71.505 1.00 71.18 821 LYS A CA 1
ATOM 6280 C C . LYS A 1 815 ? 20.014 66.774 71.556 1.00 75.00 821 LYS A C 1
ATOM 6281 O O . LYS A 1 815 ? 19.396 66.862 72.633 1.00 77.89 821 LYS A O 1
ATOM 6287 N N . ASP A 1 816 ? 19.416 66.479 70.400 1.00 69.73 822 ASP A N 1
ATOM 6288 C CA . ASP A 1 816 ? 17.979 66.418 70.303 1.00 63.99 822 ASP A CA 1
ATOM 6289 C C . ASP A 1 816 ? 17.459 65.145 70.845 1.00 58.33 822 ASP A C 1
ATOM 6290 O O . ASP A 1 816 ? 16.485 65.138 71.616 1.00 54.78 822 ASP A O 1
ATOM 6295 N N . LYS A 1 817 ? 18.123 64.069 70.439 1.00 63.05 823 LYS A N 1
ATOM 6296 C CA . LYS A 1 817 ? 17.757 62.727 70.892 1.00 65.98 823 LYS A CA 1
ATOM 6297 C C . LYS A 1 817 ? 18.066 62.596 72.379 1.00 58.57 823 LYS A C 1
ATOM 6298 O O . LYS A 1 817 ? 17.204 62.160 73.141 1.00 59.22 823 LYS A O 1
ATOM 6304 N N . ALA A 1 818 ? 19.254 63.059 72.775 1.00 47.34 824 ALA A N 1
ATOM 6305 C CA . ALA A 1 818 ? 19.643 63.165 74.173 1.00 44.69 824 ALA A CA 1
ATOM 6306 C C . ALA A 1 818 ? 18.623 63.862 75.086 1.00 47.73 824 ALA A C 1
ATOM 6307 O O . ALA A 1 818 ? 18.379 63.412 76.214 1.00 42.45 824 ALA A O 1
ATOM 6309 N N . ALA A 1 819 ? 18.021 64.949 74.599 1.00 53.94 825 ALA A N 1
ATOM 6310 C CA . ALA A 1 819 ? 17.119 65.768 75.429 1.00 58.91 825 ALA A CA 1
ATOM 6311 C C . ALA A 1 819 ? 15.879 64.966 75.840 1.00 58.04 825 ALA A C 1
ATOM 6312 O O . ALA A 1 819 ? 15.152 65.334 76.781 1.00 52.43 825 ALA A O 1
ATOM 6314 N N . VAL A 1 820 ? 15.688 63.849 75.138 1.00 54.81 826 VAL A N 1
ATOM 6315 C CA . VAL A 1 820 ? 14.517 63.022 75.310 1.00 51.37 826 VAL A CA 1
ATOM 6316 C C . VAL A 1 820 ? 14.739 62.125 76.505 1.00 51.29 826 VAL A C 1
ATOM 6317 O O . VAL A 1 820 ? 13.819 61.887 77.293 1.00 50.59 826 VAL A O 1
ATOM 6321 N N . TYR A 1 821 ? 15.965 61.638 76.616 1.00 46.85 827 TYR A N 1
ATOM 6322 C CA . TYR A 1 821 ? 16.348 60.778 77.701 1.00 44.83 827 TYR A CA 1
ATOM 6323 C C . TYR A 1 821 ? 16.787 61.545 78.921 1.00 42.46 827 TYR A C 1
ATOM 6324 O O . TYR A 1 821 ? 16.651 61.065 80.037 1.00 43.46 827 TYR A O 1
ATOM 6333 N N . LEU A 1 822 ? 17.313 62.744 78.715 1.00 38.76 828 LEU A N 1
ATOM 6334 C CA . LEU A 1 822 ? 17.734 63.528 79.828 1.00 39.50 828 LEU A CA 1
ATOM 6335 C C . LEU A 1 822 ? 16.503 63.886 80.594 1.00 39.95 828 LEU A C 1
ATOM 6336 O O . LEU A 1 822 ? 16.524 63.910 81.837 1.00 36.24 828 LEU A O 1
ATOM 6341 N N . ALA A 1 823 ? 15.418 64.118 79.841 1.00 39.84 829 ALA A N 1
ATOM 6342 C CA . ALA A 1 823 ? 14.120 64.414 80.450 1.00 40.22 829 ALA A CA 1
ATOM 6343 C C . ALA A 1 823 ? 13.623 63.234 81.296 1.00 39.26 829 ALA A C 1
ATOM 6344 O O . ALA A 1 823 ? 13.059 63.427 82.384 1.00 39.57 829 ALA A O 1
ATOM 6346 N N . ASP A 1 824 ? 13.911 62.029 80.810 1.00 40.33 830 ASP A N 1
ATOM 6347 C CA . ASP A 1 824 ? 13.537 60.816 81.479 1.00 44.03 830 ASP A CA 1
ATOM 6348 C C . ASP A 1 824 ? 14.349 60.693 82.759 1.00 45.62 830 ASP A C 1
ATOM 6349 O O . ASP A 1 824 ? 13.818 60.287 83.814 1.00 42.25 830 ASP A O 1
ATOM 6354 N N . CYS A 1 825 ? 15.630 61.057 82.657 1.00 44.47 831 CYS A N 1
ATOM 6355 C CA . CYS A 1 825 ? 16.530 60.926 83.790 1.00 47.53 831 CYS A CA 1
ATOM 6356 C C . CYS A 1 825 ? 16.017 61.773 84.933 1.00 46.03 831 CYS A C 1
ATOM 6357 O O . CYS A 1 825 ? 15.976 61.344 86.102 1.00 43.29 831 CYS A O 1
ATOM 6360 N N . ARG A 1 826 ? 15.597 62.973 84.544 1.00 44.78 832 ARG A N 1
ATOM 6361 C CA . ARG A 1 826 ? 15.067 63.954 85.451 1.00 47.62 832 ARG A CA 1
ATOM 6362 C C . ARG A 1 826 ? 13.789 63.435 86.064 1.00 49.34 832 ARG A C 1
ATOM 6363 O O . ARG A 1 826 ? 13.549 63.620 87.260 1.00 51.43 832 ARG A O 1
ATOM 6371 N N . LYS A 1 827 ? 12.960 62.778 85.262 1.00 49.21 833 LYS A N 1
ATOM 6372 C CA . LYS A 1 827 ? 11.706 62.282 85.828 1.00 46.29 833 LYS A CA 1
ATOM 6373 C C . LYS A 1 827 ? 11.899 61.093 86.769 1.00 42.59 833 LYS A C 1
ATOM 6374 O O . LYS A 1 827 ? 11.008 60.778 87.535 1.00 38.67 833 LYS A O 1
ATOM 6380 N N . LEU A 1 828 ? 13.095 60.500 86.751 1.00 44.02 834 LEU A N 1
ATOM 6381 C CA . LEU A 1 828 ? 13.404 59.359 87.611 1.00 45.44 834 LEU A CA 1
ATOM 6382 C C . LEU A 1 828 ? 14.314 59.772 88.767 1.00 50.72 834 LEU A C 1
ATOM 6383 O O . LEU A 1 828 ? 14.821 58.905 89.496 1.00 51.70 834 LEU A O 1
ATOM 6388 N N . GLY A 1 829 ? 14.565 61.069 88.929 1.00 51.65 835 GLY A N 1
ATOM 6389 C CA . GLY A 1 829 ? 15.449 61.520 90.010 1.00 54.37 835 GLY A CA 1
ATOM 6390 C C . GLY A 1 829 ? 16.925 61.205 89.842 1.00 50.88 835 GLY A C 1
ATOM 6391 O O . GLY A 1 829 ? 17.684 61.289 90.790 1.00 54.16 835 GLY A O 1
ATOM 6392 N N . ILE A 1 830 ? 17.343 60.862 88.633 1.00 50.97 836 ILE A N 1
ATOM 6393 C CA . ILE A 1 830 ? 18.765 60.660 88.367 1.00 47.60 836 ILE A CA 1
ATOM 6394 C C . ILE A 1 830 ? 19.396 62.004 88.021 1.00 47.30 836 ILE A C 1
ATOM 6395 O O . ILE A 1 830 ? 18.946 62.697 87.062 1.00 42.72 836 ILE A O 1
ATOM 6400 N N . THR A 1 831 ? 20.434 62.368 88.785 1.00 44.72 837 THR A N 1
ATOM 6401 C CA . THR A 1 831 ? 21.178 63.624 88.502 1.00 45.40 837 THR A CA 1
ATOM 6402 C C . THR A 1 831 ? 22.155 63.479 87.337 1.00 43.24 837 THR A C 1
ATOM 6403 O O . THR A 1 831 ? 22.949 62.517 87.278 1.00 40.02 837 THR A O 1
ATOM 6407 N N . VAL A 1 832 ? 22.118 64.429 86.413 1.00 41.60 838 VAL A N 1
ATOM 6408 C CA . VAL A 1 832 ? 23.058 64.335 85.297 1.00 43.87 838 VAL A CA 1
ATOM 6409 C C . VAL A 1 832 ? 24.160 65.381 85.411 1.00 42.41 838 VAL A C 1
ATOM 6410 O O . VAL A 1 832 ? 23.910 66.554 85.166 1.00 45.66 838 VAL A O 1
ATOM 6414 N N . LEU A 1 833 ? 25.369 64.942 85.724 1.00 37.87 839 LEU A N 1
ATOM 6415 C CA . LEU A 1 833 ? 26.516 65.818 85.848 1.00 37.28 839 LEU A CA 1
ATOM 6416 C C . LEU A 1 833 ? 27.120 66.131 84.450 1.00 41.31 839 LEU A C 1
ATOM 6417 O O . LEU A 1 833 ? 27.097 65.248 83.569 1.00 46.14 839 LEU A O 1
ATOM 6422 N N . PRO A 1 834 ? 27.714 67.349 84.258 1.00 41.47 840 PRO A N 1
ATOM 6423 C CA . PRO A 1 834 ? 28.128 67.878 82.938 1.00 37.85 840 PRO A CA 1
ATOM 6424 C C . PRO A 1 834 ? 29.417 67.291 82.386 1.00 37.30 840 PRO A C 1
ATOM 6425 O O . PRO A 1 834 ? 30.186 66.619 83.108 1.00 33.99 840 PRO A O 1
ATOM 6429 N N . PRO A 1 835 ? 29.681 67.556 81.103 1.00 36.89 841 PRO A N 1
ATOM 6430 C CA . PRO A 1 835 ? 30.966 67.018 80.632 1.00 38.37 841 PRO A CA 1
ATOM 6431 C C . PRO A 1 835 ? 32.091 67.737 81.363 1.00 40.08 841 PRO A C 1
ATOM 6432 O O . PRO A 1 835 ? 32.004 68.948 81.564 1.00 39.56 841 PRO A O 1
ATOM 6436 N N . ASP A 1 836 ? 33.092 66.969 81.775 1.00 39.83 842 ASP A N 1
ATOM 6437 C CA . ASP A 1 836 ? 34.233 67.456 82.507 1.00 43.13 842 ASP A CA 1
ATOM 6438 C C . ASP A 1 836 ? 35.555 66.772 82.160 1.00 43.34 842 ASP A C 1
ATOM 6439 O O . ASP A 1 836 ? 35.643 65.564 82.208 1.00 47.28 842 ASP A O 1
ATOM 6444 N N . VAL A 1 837 ? 36.590 67.556 81.888 1.00 42.19 843 VAL A N 1
ATOM 6445 C CA . VAL A 1 837 ? 37.910 67.064 81.583 1.00 39.26 843 VAL A CA 1
ATOM 6446 C C . VAL A 1 837 ? 38.494 66.123 82.647 1.00 41.54 843 VAL A C 1
ATOM 6447 O O . VAL A 1 837 ? 39.347 65.264 82.360 1.00 43.49 843 VAL A O 1
ATOM 6451 N N . ASN A 1 838 ? 38.049 66.240 83.881 1.00 44.59 844 ASN A N 1
ATOM 6452 C CA . ASN A 1 838 ? 38.696 65.425 84.913 1.00 46.57 844 ASN A CA 1
ATOM 6453 C C . ASN A 1 838 ? 37.854 64.259 85.336 1.00 48.22 844 ASN A C 1
ATOM 6454 O O . ASN A 1 838 ? 38.389 63.256 85.797 1.00 50.51 844 ASN A O 1
ATOM 6459 N N . GLU A 1 839 ? 36.539 64.384 85.185 1.00 50.22 845 GLU A N 1
ATOM 6460 C CA . GLU A 1 839 ? 35.641 63.348 85.688 1.00 46.15 845 GLU A CA 1
ATOM 6461 C C . GLU A 1 839 ? 34.928 62.526 84.575 1.00 43.99 845 GLU A C 1
ATOM 6462 O O . GLU A 1 839 ? 34.613 61.391 84.816 1.00 41.29 845 GLU A O 1
ATOM 6468 N N . SER A 1 840 ? 34.711 63.095 83.376 1.00 42.20 846 SER A N 1
ATOM 6469 C CA . SER A 1 840 ? 34.070 62.438 82.229 1.00 37.40 846 SER A CA 1
ATOM 6470 C C . SER A 1 840 ? 35.026 61.513 81.581 1.00 38.13 846 SER A C 1
ATOM 6471 O O . SER A 1 840 ? 36.203 61.770 81.594 1.00 41.75 846 SER A O 1
ATOM 6474 N N . GLY A 1 841 ? 34.512 60.425 81.017 1.00 42.66 847 GLY A N 1
ATOM 6475 C CA . GLY A 1 841 ? 35.292 59.486 80.198 1.00 40.00 847 GLY A CA 1
ATOM 6476 C C . GLY A 1 841 ? 34.752 59.668 78.802 1.00 42.69 847 GLY A C 1
ATOM 6477 O O . GLY A 1 841 ? 34.046 60.681 78.533 1.00 40.83 847 GLY A O 1
ATOM 6478 N N . LEU A 1 842 ? 35.054 58.714 77.914 1.00 43.07 848 LEU A N 1
ATOM 6479 C CA . LEU A 1 842 ? 34.481 58.796 76.562 1.00 40.26 848 LEU A CA 1
ATOM 6480 C C . LEU A 1 842 ? 32.924 58.769 76.505 1.00 37.63 848 LEU A C 1
ATOM 6481 O O . LEU A 1 842 ? 32.285 59.672 75.937 1.00 34.55 848 LEU A O 1
ATOM 6486 N N . ASN A 1 843 ? 32.350 57.730 77.109 1.00 38.89 849 ASN A N 1
ATOM 6487 C CA . ASN A 1 843 ? 30.891 57.533 77.159 1.00 41.61 849 ASN A CA 1
ATOM 6488 C C . ASN A 1 843 ? 30.283 58.066 78.452 1.00 37.37 849 ASN A C 1
ATOM 6489 O O . ASN A 1 843 ? 31.006 58.428 79.364 1.00 45.18 849 ASN A O 1
ATOM 6494 N N . PHE A 1 844 ? 28.967 58.140 78.541 1.00 31.37 850 PHE A N 1
ATOM 6495 C CA . PHE A 1 844 ? 28.364 58.517 79.794 1.00 32.78 850 PHE A CA 1
ATOM 6496 C C . PHE A 1 844 ? 28.663 57.424 80.826 1.00 34.43 850 PHE A C 1
ATOM 6497 O O . PHE A 1 844 ? 28.730 56.258 80.475 1.00 34.55 850 PHE A O 1
ATOM 6505 N N . ALA A 1 845 ? 28.843 57.796 82.093 1.00 34.50 851 ALA A N 1
ATOM 6506 C CA . ALA A 1 845 ? 29.166 56.819 83.123 1.00 32.13 851 ALA A CA 1
ATOM 6507 C C . ALA A 1 845 ? 28.145 56.882 84.233 1.00 33.96 851 ALA A C 1
ATOM 6508 O O . ALA A 1 845 ? 27.542 57.928 84.457 1.00 31.22 851 ALA A O 1
ATOM 6510 N N . SER A 1 846 ? 27.932 55.737 84.886 1.00 38.36 852 SER A N 1
ATOM 6511 C CA . SER A 1 846 ? 27.204 55.623 86.154 1.00 38.97 852 SER A CA 1
ATOM 6512 C C . SER A 1 846 ? 28.133 55.985 87.268 1.00 44.00 852 SER A C 1
ATOM 6513 O O . SER A 1 846 ? 29.130 55.282 87.462 1.00 46.71 852 SER A O 1
ATOM 6516 N N . VAL A 1 847 ? 27.887 57.055 88.014 1.00 44.08 853 VAL A N 1
ATOM 6517 C CA . VAL A 1 847 ? 28.820 57.321 89.128 1.00 39.62 853 VAL A CA 1
ATOM 6518 C C . VAL A 1 847 ? 28.011 57.438 90.373 1.00 37.03 853 VAL A C 1
ATOM 6519 O O . VAL A 1 847 ? 27.438 58.510 90.648 1.00 34.47 853 VAL A O 1
ATOM 6523 N N . GLY A 1 848 ? 27.958 56.303 91.076 1.00 34.38 854 GLY A N 1
ATOM 6524 C CA . GLY A 1 848 ? 27.157 56.128 92.264 1.00 38.47 854 GLY A CA 1
ATOM 6525 C C . GLY A 1 848 ? 25.715 56.166 91.840 1.00 43.10 854 GLY A C 1
ATOM 6526 O O . GLY A 1 848 ? 25.235 55.239 91.231 1.00 52.10 854 GLY A O 1
ATOM 6527 N N . GLN A 1 849 ? 25.037 57.262 92.096 1.00 42.97 855 GLN A N 1
ATOM 6528 C CA . GLN A 1 849 ? 23.633 57.341 91.795 1.00 42.96 855 GLN A CA 1
ATOM 6529 C C . GLN A 1 849 ? 23.479 58.296 90.647 1.00 44.13 855 GLN A C 1
ATOM 6530 O O . GLN A 1 849 ? 22.356 58.692 90.327 1.00 43.23 855 GLN A O 1
ATOM 6536 N N . ASP A 1 850 ? 24.597 58.726 90.057 1.00 45.43 856 ASP A N 1
ATOM 6537 C CA . ASP A 1 850 ? 24.499 59.732 89.010 1.00 50.51 856 ASP A CA 1
ATOM 6538 C C . ASP A 1 850 ? 24.990 59.255 87.665 1.00 48.60 856 ASP A C 1
ATOM 6539 O O . ASP A 1 850 ? 25.704 58.233 87.564 1.00 44.91 856 ASP A O 1
ATOM 6544 N N . ILE A 1 851 ? 24.575 60.005 86.638 1.00 44.38 857 ILE A N 1
ATOM 6545 C CA . ILE A 1 851 ? 25.129 59.858 85.307 1.00 46.67 857 ILE A CA 1
ATOM 6546 C C . ILE A 1 851 ? 26.107 61.020 85.111 1.00 46.17 857 ILE A C 1
ATOM 6547 O O . ILE A 1 851 ? 25.753 62.189 85.346 1.00 41.68 857 ILE A O 1
ATOM 6552 N N . ARG A 1 852 ? 27.314 60.685 84.632 1.00 46.57 858 ARG A N 1
ATOM 6553 C CA . ARG A 1 852 ? 28.321 61.662 84.276 1.00 42.85 858 ARG A CA 1
ATOM 6554 C C . ARG A 1 852 ? 28.461 61.700 82.772 1.00 39.74 858 ARG A C 1
ATOM 6555 O O . ARG A 1 852 ? 28.865 60.698 82.164 1.00 38.10 858 ARG A O 1
ATOM 6563 N N . TYR A 1 853 ? 28.174 62.861 82.192 1.00 34.69 859 TYR A N 1
ATOM 6564 C CA . TYR A 1 853 ? 28.284 63.061 80.757 1.00 35.54 859 TYR A CA 1
ATOM 6565 C C . TYR A 1 853 ? 29.517 62.463 80.088 1.00 37.17 859 TYR A C 1
ATOM 6566 O O . TYR A 1 853 ? 30.615 62.404 80.633 1.00 36.03 859 TYR A O 1
ATOM 6575 N N . GLY A 1 854 ? 29.295 61.982 78.884 1.00 41.15 860 GLY A N 1
ATOM 6576 C CA . GLY A 1 854 ? 30.375 61.412 78.100 1.00 42.31 860 GLY A CA 1
ATOM 6577 C C . GLY A 1 854 ? 31.106 62.527 77.389 1.00 42.46 860 GLY A C 1
ATOM 6578 O O . GLY A 1 854 ? 30.503 63.545 76.982 1.00 38.27 860 GLY A O 1
ATOM 6579 N N . LEU A 1 855 ? 32.411 62.356 77.258 1.00 42.13 861 LEU A N 1
ATOM 6580 C CA . LEU A 1 855 ? 33.192 63.364 76.583 1.00 43.21 861 LEU A CA 1
ATOM 6581 C C . LEU A 1 855 ? 32.958 63.348 75.084 1.00 48.63 861 LEU A C 1
ATOM 6582 O O . LEU A 1 855 ? 32.907 64.417 74.482 1.00 48.30 861 LEU A O 1
ATOM 6587 N N . GLY A 1 856 ? 32.809 62.135 74.510 1.00 48.08 862 GLY A N 1
ATOM 6588 C CA . GLY A 1 856 ? 32.546 61.923 73.090 1.00 43.96 862 GLY A CA 1
ATOM 6589 C C . GLY A 1 856 ? 31.153 62.409 72.718 1.00 45.58 862 GLY A C 1
ATOM 6590 O O . GLY A 1 856 ? 30.827 62.566 71.547 1.00 49.93 862 GLY A O 1
ATOM 6591 N N . ALA A 1 857 ? 30.321 62.640 73.718 1.00 41.34 863 ALA A N 1
ATOM 6592 C CA . ALA A 1 857 ? 29.026 63.226 73.489 1.00 42.55 863 ALA A CA 1
ATOM 6593 C C . ALA A 1 857 ? 29.055 64.704 73.130 1.00 45.07 863 ALA A C 1
ATOM 6594 O O . ALA A 1 857 ? 28.005 65.270 72.868 1.00 44.05 863 ALA A O 1
ATOM 6596 N N . VAL A 1 858 ? 30.213 65.362 73.183 1.00 52.42 864 VAL A N 1
ATOM 6597 C CA . VAL A 1 858 ? 30.257 66.759 72.706 1.00 59.11 864 VAL A CA 1
ATOM 6598 C C . VAL A 1 858 ? 30.758 66.785 71.292 1.00 59.58 864 VAL A C 1
ATOM 6599 O O . VAL A 1 858 ? 31.517 65.874 70.844 1.00 54.82 864 VAL A O 1
ATOM 6603 N N . ARG A 1 859 ? 30.331 67.859 70.632 1.00 58.03 865 ARG A N 1
ATOM 6604 C CA . ARG A 1 859 ? 30.676 68.149 69.237 1.00 65.10 865 ARG A CA 1
ATOM 6605 C C . ARG A 1 859 ? 32.207 68.098 69.019 1.00 63.84 865 ARG A C 1
ATOM 6606 O O . ARG A 1 859 ? 32.983 68.322 69.940 1.00 79.66 865 ARG A O 1
ATOM 6614 N N . ASN A 1 860 ? 32.637 67.686 67.837 1.00 62.53 866 ASN A N 1
ATOM 6615 C CA . ASN A 1 860 ? 34.065 67.630 67.481 1.00 60.95 866 ASN A CA 1
ATOM 6616 C C . ASN A 1 860 ? 35.004 66.704 68.287 1.00 62.19 866 ASN A C 1
ATOM 6617 O O . ASN A 1 860 ? 36.216 66.656 68.046 1.00 58.83 866 ASN A O 1
ATOM 6622 N N . VAL A 1 861 ? 34.438 65.940 69.219 1.00 66.69 867 VAL A N 1
ATOM 6623 C CA . VAL A 1 861 ? 35.252 65.052 70.059 1.00 61.99 867 VAL A CA 1
ATOM 6624 C C . VAL A 1 861 ? 34.933 63.582 69.771 1.00 56.69 867 VAL A C 1
ATOM 6625 O O . VAL A 1 861 ? 33.784 63.186 69.847 1.00 59.17 867 VAL A O 1
ATOM 6629 N N . GLY A 1 862 ? 35.938 62.784 69.440 1.00 53.56 868 GLY A N 1
ATOM 6630 C CA . GLY A 1 862 ? 35.706 61.346 69.142 1.00 63.11 868 GLY A CA 1
ATOM 6631 C C . GLY A 1 862 ? 36.649 60.410 69.874 1.00 61.25 868 GLY A C 1
ATOM 6632 O O . GLY A 1 862 ? 37.689 60.842 70.345 1.00 70.69 868 GLY A O 1
ATOM 6633 N N . ALA A 1 863 ? 36.334 59.119 69.923 1.00 61.94 869 ALA A N 1
ATOM 6634 C CA . ALA A 1 863 ? 37.179 58.148 70.666 1.00 65.87 869 ALA A CA 1
ATOM 6635 C C . ALA A 1 863 ? 38.624 58.361 70.373 1.00 67.49 869 ALA A C 1
ATOM 6636 O O . ALA A 1 863 ? 39.448 58.280 71.272 1.00 67.92 869 ALA A O 1
ATOM 6638 N N . ASN A 1 864 ? 38.910 58.638 69.097 1.00 85.20 870 ASN A N 1
ATOM 6639 C CA . ASN A 1 864 ? 40.269 58.874 68.608 1.00 82.07 870 ASN A CA 1
ATOM 6640 C C . ASN A 1 864 ? 41.053 59.781 69.640 1.00 81.24 870 ASN A C 1
ATOM 6641 O O . ASN A 1 864 ? 41.982 59.321 70.334 1.00 63.42 870 ASN A O 1
ATOM 6646 N N . VAL A 1 865 ? 40.598 61.029 69.787 1.00 85.37 871 VAL A N 1
ATOM 6647 C CA . VAL A 1 865 ? 41.225 62.074 70.628 1.00 61.92 871 VAL A CA 1
ATOM 6648 C C . VAL A 1 865 ? 40.988 61.904 72.128 1.00 52.33 871 VAL A C 1
ATOM 6649 O O . VAL A 1 865 ? 41.900 62.058 72.929 1.00 54.25 871 VAL A O 1
ATOM 6653 N N . VAL A 1 866 ? 39.755 61.577 72.502 1.00 47.46 872 VAL A N 1
ATOM 6654 C CA . VAL A 1 866 ? 39.427 61.373 73.908 1.00 48.12 872 VAL A CA 1
ATOM 6655 C C . VAL A 1 866 ? 40.361 60.310 74.472 1.00 50.69 872 VAL A C 1
ATOM 6656 O O . VAL A 1 866 ? 40.783 60.376 75.627 1.00 55.11 872 VAL A O 1
ATOM 6660 N N . GLY A 1 867 ? 40.680 59.331 73.632 1.00 53.11 873 GLY A N 1
ATOM 6661 C CA . GLY A 1 867 ? 41.568 58.245 73.985 1.00 54.01 873 GLY A CA 1
ATOM 6662 C C . GLY A 1 867 ? 42.862 58.807 74.533 1.00 64.19 873 GLY A C 1
ATOM 6663 O O . GLY A 1 867 ? 43.292 58.380 75.608 1.00 59.75 873 GLY A O 1
ATOM 6664 N N . SER A 1 868 ? 43.483 59.761 73.814 1.00 71.81 874 SER A N 1
ATOM 6665 C CA . SER A 1 868 ? 44.844 60.297 74.208 1.00 73.99 874 SER A CA 1
ATOM 6666 C C . SER A 1 868 ? 44.749 61.216 75.402 1.00 68.01 874 SER A C 1
ATOM 6667 O O . SER A 1 868 ? 45.654 61.254 76.239 1.00 59.16 874 SER A O 1
ATOM 6670 N N . LEU A 1 869 ? 43.610 61.893 75.522 1.00 61.40 875 LEU A N 1
ATOM 6671 C CA . LEU A 1 869 ? 43.349 62.758 76.661 1.00 54.64 875 LEU A CA 1
ATOM 6672 C C . LEU A 1 869 ? 43.340 61.872 77.907 1.00 53.92 875 LEU A C 1
ATOM 6673 O O . LEU A 1 869 ? 44.151 62.063 78.813 1.00 56.65 875 LEU A O 1
ATOM 6678 N N . LEU A 1 870 ? 42.430 60.897 77.948 1.00 51.96 876 LEU A N 1
ATOM 6679 C CA . LEU A 1 870 ? 42.368 59.977 79.088 1.00 55.09 876 LEU A CA 1
ATOM 6680 C C . LEU A 1 870 ? 43.702 59.318 79.301 1.00 51.78 876 LEU A C 1
ATOM 6681 O O . LEU A 1 870 ? 44.118 59.142 80.452 1.00 49.83 876 LEU A O 1
ATOM 6686 N N . GLN A 1 871 ? 44.382 59.018 78.189 1.00 57.92 877 GLN A N 1
ATOM 6687 C CA . GLN A 1 871 ? 45.724 58.464 78.220 1.00 69.34 877 GLN A CA 1
ATOM 6688 C C . GLN A 1 871 ? 46.604 59.333 79.121 1.00 72.07 877 GLN A C 1
ATOM 6689 O O . GLN A 1 871 ? 47.199 58.833 80.102 1.00 70.26 877 GLN A O 1
ATOM 6695 N N . THR A 1 872 ? 46.668 60.621 78.786 1.00 63.84 878 THR A N 1
ATOM 6696 C CA . THR A 1 872 ? 47.626 61.492 79.424 1.00 56.14 878 THR A CA 1
ATOM 6697 C C . THR A 1 872 ? 47.132 61.865 80.844 1.00 56.54 878 THR A C 1
ATOM 6698 O O . THR A 1 872 ? 47.936 61.993 81.791 1.00 51.68 878 THR A O 1
ATOM 6702 N N . ARG A 1 873 ? 45.806 61.981 80.990 1.00 57.95 879 ARG A N 1
ATOM 6703 C CA . ARG A 1 873 ? 45.173 62.190 82.309 1.00 56.16 879 ARG A CA 1
ATOM 6704 C C . ARG A 1 873 ? 45.485 61.041 83.291 1.00 61.39 879 ARG A C 1
ATOM 6705 O O . ARG A 1 873 ? 45.537 61.254 84.512 1.00 51.15 879 ARG A O 1
ATOM 6713 N N . ASN A 1 874 ? 45.703 59.832 82.760 1.00 67.54 880 ASN A N 1
ATOM 6714 C CA . ASN A 1 874 ? 46.149 58.746 83.619 1.00 70.72 880 ASN A CA 1
ATOM 6715 C C . ASN A 1 874 ? 47.602 58.840 83.958 1.00 68.72 880 ASN A C 1
ATOM 6716 O O . ASN A 1 874 ? 47.933 58.782 85.123 1.00 60.21 880 ASN A O 1
ATOM 6721 N N . ASP A 1 875 ? 48.460 59.034 82.959 1.00 77.61 881 ASP A N 1
ATOM 6722 C CA . ASP A 1 875 ? 49.902 59.098 83.199 1.00 75.77 881 ASP A CA 1
ATOM 6723 C C . ASP A 1 875 ? 50.287 60.244 84.134 1.00 76.06 881 ASP A C 1
ATOM 6724 O O . ASP A 1 875 ? 51.073 60.061 85.061 1.00 81.86 881 ASP A O 1
ATOM 6729 N N . LYS A 1 876 ? 49.719 61.419 83.907 1.00 68.74 882 LYS A N 1
ATOM 6730 C CA . LYS A 1 876 ? 50.159 62.580 84.641 1.00 61.61 882 LYS A CA 1
ATOM 6731 C C . LYS A 1 876 ? 49.072 63.366 85.312 1.00 62.16 882 LYS A C 1
ATOM 6732 O O . LYS A 1 876 ? 49.352 63.987 86.313 1.00 66.92 882 LYS A O 1
ATOM 6738 N N . GLY A 1 877 ? 47.849 63.359 84.757 1.00 72.89 883 GLY A N 1
ATOM 6739 C CA . GLY A 1 877 ? 46.746 64.319 85.106 1.00 57.68 883 GLY A CA 1
ATOM 6740 C C . GLY A 1 877 ? 46.346 63.909 86.477 1.00 55.77 883 GLY A C 1
ATOM 6741 O O . GLY A 1 877 ? 46.999 63.054 87.019 1.00 77.33 883 GLY A O 1
ATOM 6742 N N . LYS A 1 878 ? 45.306 64.428 87.093 1.00 51.79 884 LYS A N 1
ATOM 6743 C CA . LYS A 1 878 ? 44.317 65.288 86.552 1.00 52.04 884 LYS A CA 1
ATOM 6744 C C . LYS A 1 878 ? 44.833 66.655 86.193 1.00 47.67 884 LYS A C 1
ATOM 6745 O O . LYS A 1 878 ? 45.906 67.039 86.538 1.00 51.09 884 LYS A O 1
ATOM 6751 N N . PHE A 1 879 ? 44.054 67.398 85.445 1.00 46.89 885 PHE A N 1
ATOM 6752 C CA . PHE A 1 879 ? 44.449 68.726 85.072 1.00 42.63 885 PHE A CA 1
ATOM 6753 C C . PHE A 1 879 ? 44.104 69.646 86.208 1.00 45.28 885 PHE A C 1
ATOM 6754 O O . PHE A 1 879 ? 43.005 69.606 86.719 1.00 47.50 885 PHE A O 1
ATOM 6762 N N . THR A 1 880 ? 45.090 70.441 86.607 1.00 47.52 886 THR A N 1
ATOM 6763 C CA . THR A 1 880 ? 45.057 71.420 87.703 1.00 39.89 886 THR A CA 1
ATOM 6764 C C . THR A 1 880 ? 44.486 72.705 87.284 1.00 38.36 886 THR A C 1
ATOM 6765 O O . THR A 1 880 ? 43.815 73.348 88.052 1.00 42.47 886 THR A O 1
ATOM 6769 N N . ASP A 1 881 ? 44.810 73.106 86.066 1.00 38.68 887 ASP A N 1
ATOM 6770 C CA . ASP A 1 881 ? 44.366 74.380 85.503 1.00 44.25 887 ASP A CA 1
ATOM 6771 C C . ASP A 1 881 ? 44.560 74.350 84.001 1.00 40.50 887 ASP A C 1
ATOM 6772 O O . ASP A 1 881 ? 45.219 73.458 83.463 1.00 40.99 887 ASP A O 1
ATOM 6777 N N . PHE A 1 882 ? 43.984 75.322 83.316 1.00 39.97 888 PHE A N 1
ATOM 6778 C CA . PHE A 1 882 ? 44.023 75.296 81.869 1.00 39.04 888 PHE A CA 1
ATOM 6779 C C . PHE A 1 882 ? 45.439 75.159 81.301 1.00 38.06 888 PHE A C 1
ATOM 6780 O O . PHE A 1 882 ? 45.662 74.531 80.260 1.00 33.47 888 PHE A O 1
ATOM 6788 N N . SER A 1 883 ? 46.411 75.761 81.968 1.00 40.62 889 SER A N 1
ATOM 6789 C CA . SER A 1 883 ? 47.711 75.793 81.329 1.00 45.36 889 SER A CA 1
ATOM 6790 C C . SER A 1 883 ? 48.433 74.480 81.598 1.00 45.09 889 SER A C 1
ATOM 6791 O O . SER A 1 883 ? 49.255 74.000 80.783 1.00 43.87 889 SER A O 1
ATOM 6794 N N . ASP A 1 884 ? 48.083 73.888 82.738 1.00 45.24 890 ASP A N 1
ATOM 6795 C CA . ASP A 1 884 ? 48.524 72.530 83.069 1.00 46.64 890 ASP A CA 1
ATOM 6796 C C . ASP A 1 884 ? 48.040 71.522 81.986 1.00 46.69 890 ASP A C 1
ATOM 6797 O O . ASP A 1 884 ? 48.826 70.657 81.524 1.00 40.98 890 ASP A O 1
ATOM 6802 N N . TYR A 1 885 ? 46.768 71.679 81.570 1.00 41.92 891 TYR A N 1
ATOM 6803 C CA . TYR A 1 885 ? 46.203 70.900 80.499 1.00 41.38 891 TYR A CA 1
ATOM 6804 C C . TYR A 1 885 ? 47.015 71.046 79.210 1.00 39.75 891 TYR A C 1
ATOM 6805 O O . TYR A 1 885 ? 47.276 70.044 78.501 1.00 36.21 891 TYR A O 1
ATOM 6814 N N . LEU A 1 886 ? 47.427 72.286 78.927 1.00 38.08 892 LEU A N 1
ATOM 6815 C CA . LEU A 1 886 ? 48.229 72.547 77.741 1.00 38.47 892 LEU A CA 1
ATOM 6816 C C . LEU A 1 886 ? 49.601 71.941 77.876 1.00 42.01 892 LEU A C 1
ATOM 6817 O O . LEU A 1 886 ? 50.125 71.397 76.930 1.00 43.34 892 LEU A O 1
ATOM 6822 N N . ASN A 1 887 ? 50.192 72.013 79.058 1.00 44.95 893 ASN A N 1
ATOM 6823 C CA . ASN A 1 887 ? 51.508 71.430 79.213 1.00 47.38 893 ASN A CA 1
ATOM 6824 C C . ASN A 1 887 ? 51.482 69.896 79.213 1.00 48.57 893 ASN A C 1
ATOM 6825 O O . ASN A 1 887 ? 52.480 69.276 78.891 1.00 46.31 893 ASN A O 1
ATOM 6830 N N . LYS A 1 888 ? 50.325 69.315 79.514 1.00 49.62 894 LYS A N 1
ATOM 6831 C CA . LYS A 1 888 ? 50.170 67.864 79.513 1.00 47.45 894 LYS A CA 1
ATOM 6832 C C . LYS A 1 888 ? 49.758 67.328 78.136 1.00 52.85 894 LYS A C 1
ATOM 6833 O O . LYS A 1 888 ? 49.868 66.130 77.874 1.00 52.86 894 LYS A O 1
ATOM 6839 N N . ILE A 1 889 ? 49.285 68.214 77.262 1.00 55.29 895 ILE A N 1
ATOM 6840 C CA . ILE A 1 889 ? 48.856 67.825 75.916 1.00 60.03 895 ILE A CA 1
ATOM 6841 C C . ILE A 1 889 ? 49.959 68.055 74.884 1.00 81.27 895 ILE A C 1
ATOM 6842 O O . ILE A 1 889 ? 51.104 68.322 75.250 1.00 97.97 895 ILE A O 1
ATOM 6847 N N . ASP A 1 890 ? 49.625 67.954 73.597 1.00 104.45 896 ASP A N 1
ATOM 6848 C CA . ASP A 1 890 ? 50.645 68.164 72.550 1.00 118.25 896 ASP A CA 1
ATOM 6849 C C . ASP A 1 890 ? 50.284 69.132 71.434 1.00 122.50 896 ASP A C 1
ATOM 6850 O O . ASP A 1 890 ? 49.103 69.294 71.053 1.00 124.20 896 ASP A O 1
ATOM 6855 N N . ILE A 1 891 ? 51.344 69.681 70.870 1.00 136.13 897 ILE A N 1
ATOM 6856 C CA . ILE A 1 891 ? 51.319 70.622 69.770 1.00 144.09 897 ILE A CA 1
ATOM 6857 C C . ILE A 1 891 ? 50.639 70.119 68.512 1.00 150.26 897 ILE A C 1
ATOM 6858 O O . ILE A 1 891 ? 51.161 69.221 67.868 1.00 177.78 897 ILE A O 1
ATOM 6863 N N . SER A 1 892 ? 49.507 70.704 68.135 1.00 131.43 898 SER A N 1
ATOM 6864 C CA . SER A 1 892 ? 48.828 70.281 66.912 1.00 130.20 898 SER A CA 1
ATOM 6865 C C . SER A 1 892 ? 47.613 71.130 66.564 1.00 150.04 898 SER A C 1
ATOM 6866 O O . SER A 1 892 ? 46.731 71.310 67.397 1.00 195.87 898 SER A O 1
ATOM 6869 N N . ALA A 1 893 ? 47.565 71.652 65.337 1.00 140.88 899 ALA A N 1
ATOM 6870 C CA . ALA A 1 893 ? 46.412 72.440 64.917 1.00 128.90 899 ALA A CA 1
ATOM 6871 C C . ALA A 1 893 ? 45.111 71.681 65.152 1.00 152.25 899 ALA A C 1
ATOM 6872 O O . ALA A 1 893 ? 44.113 72.259 65.584 1.00 165.36 899 ALA A O 1
ATOM 6874 N N . CYS A 1 894 ? 45.128 70.383 64.865 1.00 166.65 900 CYS A N 1
ATOM 6875 C CA . CYS A 1 894 ? 43.950 69.543 65.045 1.00 166.95 900 CYS A CA 1
ATOM 6876 C C . CYS A 1 894 ? 43.585 69.414 66.520 1.00 161.52 900 CYS A C 1
ATOM 6877 O O . CYS A 1 894 ? 42.407 69.366 66.876 1.00 129.53 900 CYS A O 1
ATOM 6880 N N . ASN A 1 895 ? 44.602 69.358 67.373 1.00 170.79 901 ASN A N 1
ATOM 6881 C CA . ASN A 1 895 ? 44.390 69.234 68.814 1.00 153.51 901 ASN A CA 1
ATOM 6882 C C . ASN A 1 895 ? 43.665 70.506 69.295 1.00 157.26 901 ASN A C 1
ATOM 6883 O O . ASN A 1 895 ? 42.775 70.443 70.175 1.00 142.79 901 ASN A O 1
ATOM 6888 N N . LYS A 1 896 ? 44.024 71.646 68.676 1.00 161.12 902 LYS A N 1
ATOM 6889 C CA . LYS A 1 896 ? 43.370 72.929 68.987 1.00 139.32 902 LYS A CA 1
ATOM 6890 C C . LYS A 1 896 ? 41.864 72.959 68.602 1.00 113.15 902 LYS A C 1
ATOM 6891 O O . LYS A 1 896 ? 41.046 73.485 69.369 1.00 104.48 902 LYS A O 1
ATOM 6897 N N . LYS A 1 897 ? 41.509 72.375 67.459 1.00 96.50 903 LYS A N 1
ATOM 6898 C CA . LYS A 1 897 ? 40.097 72.356 67.049 1.00 90.32 903 LYS A CA 1
ATOM 6899 C C . LYS A 1 897 ? 39.181 71.653 68.101 1.00 77.05 903 LYS A C 1
ATOM 6900 O O . LYS A 1 897 ? 38.085 72.117 68.419 1.00 51.82 903 LYS A O 1
ATOM 6906 N N . VAL A 1 898 ? 39.695 70.555 68.653 1.00 82.71 904 VAL A N 1
ATOM 6907 C CA . VAL A 1 898 ? 39.080 69.825 69.775 1.00 70.54 904 VAL A CA 1
ATOM 6908 C C . VAL A 1 898 ? 38.940 70.710 71.029 1.00 70.75 904 VAL A C 1
ATOM 6909 O O . VAL A 1 898 ? 37.839 70.970 71.499 1.00 64.54 904 VAL A O 1
ATOM 6913 N N . THR A 1 899 ? 40.085 71.171 71.542 1.00 67.34 905 THR A N 1
ATOM 6914 C CA . THR A 1 899 ? 40.188 71.945 72.764 1.00 53.77 905 THR A CA 1
ATOM 6915 C C . THR A 1 899 ? 39.151 73.036 72.798 1.00 51.67 905 THR A C 1
ATOM 6916 O O . THR A 1 899 ? 38.587 73.345 73.839 1.00 45.40 905 THR A O 1
ATOM 6920 N N . GLU A 1 900 ? 38.858 73.592 71.637 1.00 56.38 906 GLU A N 1
ATOM 6921 C CA . GLU A 1 900 ? 37.929 74.689 71.602 1.00 61.20 906 GLU A CA 1
ATOM 6922 C C . GLU A 1 900 ? 36.542 74.275 71.991 1.00 61.46 906 GLU A C 1
ATOM 6923 O O . GLU A 1 900 ? 35.837 75.038 72.631 1.00 57.62 906 GLU A O 1
ATOM 6929 N N . SER A 1 901 ? 36.146 73.073 71.581 1.00 64.78 907 SER A N 1
ATOM 6930 C CA . SER A 1 901 ? 34.779 72.598 71.797 1.00 59.89 907 SER A CA 1
ATOM 6931 C C . SER A 1 901 ? 34.615 72.155 73.217 1.00 55.38 907 SER A C 1
ATOM 6932 O O . SER A 1 901 ? 33.566 72.413 73.791 1.00 50.53 907 SER A O 1
ATOM 6935 N N . LEU A 1 902 ? 35.657 71.524 73.786 1.00 47.57 908 LEU A N 1
ATOM 6936 C CA . LEU A 1 902 ? 35.635 71.175 75.198 1.00 41.89 908 LEU A CA 1
ATOM 6937 C C . LEU A 1 902 ? 35.435 72.421 76.075 1.00 46.92 908 LEU A C 1
ATOM 6938 O O . LEU A 1 902 ? 34.679 72.354 77.068 1.00 48.02 908 LEU A O 1
ATOM 6943 N N . ILE A 1 903 ? 36.064 73.555 75.704 1.00 45.46 909 ILE A N 1
ATOM 6944 C CA . ILE A 1 903 ? 35.919 74.798 76.478 1.00 47.38 909 ILE A CA 1
ATOM 6945 C C . ILE A 1 903 ? 34.487 75.256 76.504 1.00 52.49 909 ILE A C 1
ATOM 6946 O O . ILE A 1 903 ? 33.962 75.607 77.609 1.00 49.26 909 ILE A O 1
ATOM 6951 N N . LYS A 1 904 ? 33.892 75.242 75.291 1.00 59.84 910 LYS A N 1
ATOM 6952 C CA . LYS A 1 904 ? 32.509 75.653 75.056 1.00 65.14 910 LYS A CA 1
ATOM 6953 C C . LYS A 1 904 ? 31.603 74.746 75.858 1.00 68.62 910 LYS A C 1
ATOM 6954 O O . LYS A 1 904 ? 30.718 75.216 76.553 1.00 77.25 910 LYS A O 1
ATOM 6960 N N . ALA A 1 905 ? 31.798 73.446 75.720 1.00 60.49 911 ALA A N 1
ATOM 6961 C CA . ALA A 1 905 ? 30.967 72.509 76.450 1.00 56.14 911 ALA A CA 1
ATOM 6962 C C . ALA A 1 905 ? 31.069 72.668 77.964 1.00 60.75 911 ALA A C 1
ATOM 6963 O O . ALA A 1 905 ? 30.362 71.996 78.724 1.00 60.75 911 ALA A O 1
ATOM 6965 N N . GLY A 1 906 ? 31.975 73.549 78.394 1.00 65.21 912 GLY A N 1
ATOM 6966 C CA . GLY A 1 906 ? 32.200 73.798 79.807 1.00 56.76 912 GLY A CA 1
ATOM 6967 C C . GLY A 1 906 ? 32.943 72.653 80.461 1.00 52.60 912 GLY A C 1
ATOM 6968 O O . GLY A 1 906 ? 32.858 72.475 81.670 1.00 54.80 912 GLY A O 1
ATOM 6969 N N . ALA A 1 907 ? 33.701 71.897 79.670 1.00 47.45 913 ALA A N 1
ATOM 6970 C CA . ALA A 1 907 ? 34.482 70.791 80.197 1.00 50.58 913 ALA A CA 1
ATOM 6971 C C . ALA A 1 907 ? 35.489 71.268 81.237 1.00 54.55 913 ALA A C 1
ATOM 6972 O O . ALA A 1 907 ? 35.981 70.476 82.036 1.00 52.45 913 ALA A O 1
ATOM 6974 N N . PHE A 1 908 ? 35.761 72.575 81.230 1.00 55.75 914 PHE A N 1
ATOM 6975 C CA . PHE A 1 908 ? 36.805 73.157 82.067 1.00 50.00 914 PHE A CA 1
ATOM 6976 C C . PHE A 1 908 ? 36.379 73.913 83.306 1.00 52.04 914 PHE A C 1
ATOM 6977 O O . PHE A 1 908 ? 37.226 74.209 84.146 1.00 42.58 914 PHE A O 1
ATOM 6985 N N . ASP A 1 909 ? 35.076 74.184 83.410 1.00 53.65 915 ASP A N 1
ATOM 6986 C CA . ASP A 1 909 ? 34.479 74.901 84.530 1.00 51.32 915 ASP A CA 1
ATOM 6987 C C . ASP A 1 909 ? 34.831 74.334 85.890 1.00 50.53 915 ASP A C 1
ATOM 6988 O O . ASP A 1 909 ? 34.843 75.054 86.905 1.00 50.02 915 ASP A O 1
ATOM 6993 N N . SER A 1 910 ? 35.133 73.039 85.891 1.00 54.07 916 SER A N 1
ATOM 6994 C CA . SER A 1 910 ? 35.570 72.319 87.064 1.00 48.04 916 SER A CA 1
ATOM 6995 C C . SER A 1 910 ? 36.807 73.015 87.638 1.00 54.45 916 SER A C 1
ATOM 6996 O O . SER A 1 910 ? 36.990 73.047 88.844 1.00 52.05 916 SER A O 1
ATOM 6999 N N . LEU A 1 911 ? 37.643 73.595 86.765 1.00 56.94 917 LEU A N 1
ATOM 7000 C CA . LEU A 1 911 ? 38.870 74.228 87.200 1.00 52.49 917 LEU A CA 1
ATOM 7001 C C . LEU A 1 911 ? 38.607 75.567 87.862 1.00 54.40 917 LEU A C 1
ATOM 7002 O O . LEU A 1 911 ? 39.379 75.978 88.700 1.00 62.59 917 LEU A O 1
ATOM 7007 N N . GLY A 1 912 ? 37.478 76.187 87.533 1.00 52.71 918 GLY A N 1
ATOM 7008 C CA . GLY A 1 912 ? 37.003 77.415 88.152 1.00 56.29 918 GLY A CA 1
ATOM 7009 C C . GLY A 1 912 ? 37.406 78.676 87.395 1.00 64.82 918 GLY A C 1
ATOM 7010 O O . GLY A 1 912 ? 37.504 79.734 88.026 1.00 72.01 918 GLY A O 1
ATOM 7011 N N . HIS A 1 913 ? 37.655 78.578 86.077 1.00 60.54 919 HIS A N 1
ATOM 7012 C CA . HIS A 1 913 ? 38.025 79.740 85.275 1.00 62.96 919 HIS A CA 1
ATOM 7013 C C . HIS A 1 913 ? 37.031 79.978 84.188 1.00 65.36 919 HIS A C 1
ATOM 7014 O O . HIS A 1 913 ? 36.686 79.054 83.477 1.00 68.43 919 HIS A O 1
ATOM 7021 N N . ALA A 1 914 ? 36.570 81.232 84.083 1.00 74.58 920 ALA A N 1
ATOM 7022 C CA . ALA A 1 914 ? 35.696 81.723 83.005 1.00 70.16 920 ALA A CA 1
ATOM 7023 C C . ALA A 1 914 ? 36.274 81.264 81.677 1.00 74.07 920 ALA A C 1
ATOM 7024 O O . ALA A 1 914 ? 37.499 81.060 81.540 1.00 87.67 920 ALA A O 1
ATOM 7026 N N . ARG A 1 915 ? 35.392 81.057 80.716 1.00 70.63 921 ARG A N 1
ATOM 7027 C CA . ARG A 1 915 ? 35.789 80.432 79.467 1.00 74.11 921 ARG A CA 1
ATOM 7028 C C . ARG A 1 915 ? 36.248 81.403 78.396 1.00 76.85 921 ARG A C 1
ATOM 7029 O O . ARG A 1 915 ? 37.057 81.010 77.543 1.00 68.01 921 ARG A O 1
ATOM 7037 N N . LYS A 1 916 ? 35.733 82.646 78.416 1.00 84.46 922 LYS A N 1
ATOM 7038 C CA . LYS A 1 916 ? 36.129 83.622 77.400 1.00 86.66 922 LYS A CA 1
ATOM 7039 C C . LYS A 1 916 ? 37.627 83.742 77.495 1.00 90.70 922 LYS A C 1
ATOM 7040 O O . LYS A 1 916 ? 38.302 83.743 76.443 1.00 84.73 922 LYS A O 1
ATOM 7046 N N . GLY A 1 917 ? 38.097 83.782 78.766 1.00 85.26 923 GLY A N 1
ATOM 7047 C CA . GLY A 1 917 ? 39.507 83.744 79.179 1.00 79.08 923 GLY A CA 1
ATOM 7048 C C . GLY A 1 917 ? 40.283 82.674 78.442 1.00 78.88 923 GLY A C 1
ATOM 7049 O O . GLY A 1 917 ? 41.178 82.977 77.628 1.00 77.36 923 GLY A O 1
ATOM 7050 N N . LEU A 1 918 ? 39.897 81.425 78.693 1.00 69.91 924 LEU A N 1
ATOM 7051 C CA . LEU A 1 918 ? 40.550 80.249 78.107 1.00 60.05 924 LEU A CA 1
ATOM 7052 C C . LEU A 1 918 ? 40.726 80.257 76.567 1.00 61.78 924 LEU A C 1
ATOM 7053 O O . LEU A 1 918 ? 41.752 79.787 76.068 1.00 59.51 924 LEU A O 1
ATOM 7058 N N . PHE A 1 919 ? 39.760 80.813 75.830 1.00 69.07 925 PHE A N 1
ATOM 7059 C CA . PHE A 1 919 ? 39.854 80.881 74.360 1.00 77.82 925 PHE A CA 1
ATOM 7060 C C . PHE A 1 919 ? 41.070 81.702 73.985 1.00 80.56 925 PHE A C 1
ATOM 7061 O O . PHE A 1 919 ? 41.957 81.206 73.250 1.00 69.81 925 PHE A O 1
ATOM 7069 N N . LEU A 1 920 ? 41.135 82.899 74.560 1.00 88.40 926 LEU A N 1
ATOM 7070 C CA . LEU A 1 920 ? 42.256 83.821 74.381 1.00 89.23 926 LEU A CA 1
ATOM 7071 C C . LEU A 1 920 ? 43.561 83.138 74.755 1.00 85.86 926 LEU A C 1
ATOM 7072 O O . LEU A 1 920 ? 44.481 83.152 73.960 1.00 83.78 926 LEU A O 1
ATOM 7077 N N . VAL A 1 921 ? 43.605 82.490 75.923 1.00 71.54 927 VAL A N 1
ATOM 7078 C CA . VAL A 1 921 ? 44.807 81.789 76.382 1.00 64.91 927 VAL A CA 1
ATOM 7079 C C . VAL A 1 921 ? 45.210 80.652 75.422 1.00 66.18 927 VAL A C 1
ATOM 7080 O O . VAL A 1 921 ? 46.388 80.346 75.261 1.00 58.33 927 VAL A O 1
ATOM 7084 N N . HIS A 1 922 ? 44.213 80.015 74.818 1.00 76.23 928 HIS A N 1
ATOM 7085 C CA . HIS A 1 922 ? 44.429 78.914 73.900 1.00 77.90 928 HIS A CA 1
ATOM 7086 C C . HIS A 1 922 ? 45.109 79.344 72.573 1.00 86.92 928 HIS A C 1
ATOM 7087 O O . HIS A 1 922 ? 46.095 78.704 72.118 1.00 82.64 928 HIS A O 1
ATOM 7094 N N . SER A 1 923 ? 44.616 80.448 71.998 1.00 84.72 929 SER A N 1
ATOM 7095 C CA . SER A 1 923 ? 45.212 81.033 70.784 1.00 88.94 929 SER A CA 1
ATOM 7096 C C . SER A 1 923 ? 46.698 81.345 70.935 1.00 100.23 929 SER A C 1
ATOM 7097 O O . SER A 1 923 ? 47.517 80.919 70.078 1.00 101.58 929 SER A O 1
ATOM 7100 N N . ASP A 1 924 ? 47.050 82.033 72.026 1.00 94.61 930 ASP A N 1
ATOM 7101 C CA . ASP A 1 924 ? 48.448 82.337 72.243 1.00 103.78 930 ASP A CA 1
ATOM 7102 C C . ASP A 1 924 ? 49.224 81.051 72.253 1.00 104.89 930 ASP A C 1
ATOM 7103 O O . ASP A 1 924 ? 50.236 80.929 71.539 1.00 117.51 930 ASP A O 1
ATOM 7108 N N . ALA A 1 925 ? 48.717 80.097 73.037 1.00 91.71 931 ALA A N 1
ATOM 7109 C CA . ALA A 1 925 ? 49.412 78.851 73.253 1.00 88.79 931 ALA A CA 1
ATOM 7110 C C . ALA A 1 925 ? 49.776 78.196 71.923 1.00 85.66 931 ALA A C 1
ATOM 7111 O O . ALA A 1 925 ? 50.909 77.752 71.740 1.00 82.50 931 ALA A O 1
ATOM 7113 N N . VAL A 1 926 ? 48.844 78.207 70.979 1.00 93.70 932 VAL A N 1
ATOM 7114 C CA . VAL A 1 926 ? 49.122 77.686 69.642 1.00 97.04 932 VAL A CA 1
ATOM 7115 C C . VAL A 1 926 ? 50.238 78.454 68.872 1.00 107.27 932 VAL A C 1
ATOM 7116 O O . VAL A 1 926 ? 51.090 77.834 68.227 1.00 102.35 932 VAL A O 1
ATOM 7120 N N . ASP A 1 927 ? 50.259 79.788 68.997 1.00 114.15 933 ASP A N 1
ATOM 7121 C CA . ASP A 1 927 ? 51.294 80.648 68.366 1.00 104.44 933 ASP A CA 1
ATOM 7122 C C . ASP A 1 927 ? 52.699 80.564 69.017 1.00 84.76 933 ASP A C 1
ATOM 7123 O O . ASP A 1 927 ? 53.376 79.523 68.959 1.00 66.81 933 ASP A O 1
#

Foldseek 3Di:
DLFFEAAQAEELVLPLFFLAHLQVQLVLCPVLPHQAYEYAHELAQLCVLVNQVNCVVVNRHYWYAYFFWAAPDALQDQDADWDADPVCQVLIQPPRRGTFTKGKTFQEQLSVLLRQVQSQCLFLHRDHDHHRHHYLVSCLVRQPRMAIEQDDSSGDLLSCLVRVNLVRSLVVQVSVCVSNHQPRYEQEAEDPPDVSRVSCVVSSVVSCVVVVHHYAYHYNARYADQVLQVLSQLSNCLVVLDAPPPPPDDHDDHRRRHDDRSVVRCVVDCVPPNPHRVVSVVSSVSHDRNVVQLAADAFDAAPDDPPPDHLLRRLVVQLVVLQCVVPVPDRDDPLVVLQVVLSVLCVVLPHSRVLVVLLVLQVVCVVVVWFWFQAFDQCLLRCSCCSSVLHVHRNVVVVAHNCLQPQSVDRDDGARAIETAQVCLVVSQVVCCVVAHVLFKAFAKDFAFDADLVLLVSLQCHHPNPVSVVVSVVLNVQFDQAPPPHGDHLVNLCDPGPSVVVCVPDVVVVSSSVSSNSRGGSTNDMHTDQFKMWGGNDRCSSRGRWHADVVPRGIYTSYGDVSVVSRNIDMYGHHHDNLNLLLVQLQVQCCVAPVDRDDLSPDDFQDPLLLVCLLQLLCVPFFQQNDDVSSVLSVLQSDGGLLVLLQSSQCVDDVNVVVVLSNVQRCLNVVNDQQDALDVVRCVQCCVLCVSSSRAQAALVSQLVSLCRQQVDDSSVSSVLLVDLQVDDPVSPVVSLVSSVVSNVVVPDDPVVSVSVCVRVSVCSNRHHHSRNSSSSSSSSSSLSVSCRVPVQSSLQSSLQSVFQDVVVNVVSVVSCVVVPAAEAFAALQPAAQGWHRHNRHTYHHLRNWPLDDCVLSVVSVVLCVVDDDQQALVSSVVSDDQDPSNLVSVLRCLVSVNHCVNVDDSVVSVVVSVVSND

Radius of gyration: 33.06 Å; Cα contacts (8 Å, |Δi|>4): 1680; chains: 1; bounding box: 73×74×91 Å

CATH classification: 3.20.20.140 (+1 more: 1.10.10.1600)

GO terms:
  GO:0005886 plasma membrane (C, HDA)

Secondary structure (DSSP, 8-state):
-------SB-BTTSTTT--B-HHHHHHHHHHTT-SEEEE--BS--TTHHHHHHHHHHTTPEEEEEEEEEE-SS-TT--S---SS-GGGGGGSSHHHHTBEEEEEEESSHHHHHHHHHHHHHHHHH-EETTEEEE-HHHHHHT-TTEEEES-STTBHHHHHHHHT-HHHHHHHHHHHHHHH-GGGEEEEE--SS-HHHHHHHHHHHHHHHHHT--EEE---BSSSSSTTHHHHHHHHHHHHT--SS-TTS---STT--S---HHHHHHHHTTTSTTHHHHHHHHHHH----TTTSS-----------TT--HHHHHHHHHHHHHHHHSTT---TTHHHHHHHHHHHHHHHT-HHHHHHHHHHHHHHHHTT-PBPS--GGGGG-HHHHHTTS----HHHHT--HHHHS-TTS-------EEEEGGGHHHHHHHHHHHH-TTTEEEEEEEEE--HHHHHHHHHHHHH-GGGHHHHHHHHHTSPP-SSS----GGGG----SHHHHHHH-HHHHHHHHHHHTTTT-EEEEEEEEEEEEE-SS-GGGTS-EEE-TTT--EEESS-HHHHHTTT-EEEEEEEEHHHHHHHHHHHHHHHHH-----GGG--S--HHHHHHHHHT--TTSTT--SHHHHHHHHHH---SHHHHHHHHHHSSHHHHHTTHHHHHHHHHTTSS----SSHHHHHHHTTTTTTTTT---BHHHHHHHHHHHH---HHHHHHHHHHHHH--HHHHHHHHHHHHHHHHHTT--HHHHHHHHHHHHHHHHH-B-HHHHHHHHHHHHHHHHHHHH-HHHHHHHHHHHTTT-HHHHHHHHHHHHHTT-EEEPP-TTT--SS-EEETTEEE--STTSTT--HHHHHHHHHHHHHT----SHHHHHHHS---HHHHHHHHHHHHTTTTGGG---HHHHHHHHHHHH-

B-factor: mean 49.36, std 21.81, range [2.0, 202.86]

Solvent-accessible surface area: 39602 Å² total; per-residue (Å²): 95,96,29,0,0,0,1,0,0,0,0,16,19,2,55,26,16,1,20,1,73,1,96,58,1,11,59,26,0,101,176,36,58,7,69,2,0,0,1,1,0,27,18,15,0,21,0,0,8,70,0,22,74,29,0,69,189,49,72,12,69,14,2,0,2,1,1,1,28,6,7,27,33,53,15,121,31,82,167,150,46,89,44,25,84,125,112,48,150,104,20,11,4,26,23,42,0,1,24,3,27,8,0,0,3,0,33,46,14,60,0,0,67,17,0,2,49,0,10,0,48,3,8,42,59,0,47,25,75,148,45,18,0,4,8,23,127,5,0,50,122,37,16,124,16,2,0,0,1,4,0,4,24,35,0,24,2,8,2,34,17,16,13,55,43,82,143,52,0,61,90,7,0,41,86,8,39,138,33,14,14,89,101,29,1,8,2,0,4,12,20,23,39,29,107,58,11,127,140,3,39,101,15,7,45,97,8,7,176,73,37,118,10,57,32,0,0,0,0,14,0,7,3,17,46,134,121,25,18,111,59,3,41,2,1,0,2,23,61,52,48,93,24,30,92,40,96,135,20,99,94,46,94,65,64,12,18,22,3,21,24,16,72,64,2,25,160,45,2,53,144,104,9,104,29,0,0,59,4,0,35,107,0,6,129,64,2,100,84,2,41,71,4,24,56,95,99,132,22,25,4,102,22,85,36,64,158,81,63,85,35,25,39,39,0,115,84,52,0,68,24,0,3,146,167,54,40,121,105,50,22,65,143,48,10,142,139,47,4,54,95,0,8,84,10,0,35,92,46,51,25,14,12,1,0,4,0,0,13,24,1,8,66,60,1,119,95,32,61,4,78,16,4,3,7,62,26,27,4,0,0,0,0,0,0,26,3,19,14,6,2,18,1,16,0,63,94,37,42,2,9,0,18,39,16,4,9,50,105,63,133,60,88,9,86,0,37,2,8,0,16,57,141,65,36,41,54,0,18,148,38,0,13,94,80,23,19,112,70,71,8,2,24,0,0,52,47,27,43,3,134,8,97,40,0,5,99,22,0,0,116,4,45,92,15,135,95,1,139,56,32,9,64,164,5,11,159,14,17,26,121,28,142,158,111,117,40,35,76,1,54,35,19,113,138,96,12,130,4,54,30,30,29,131,115,42,98,65,1,137,68,0,19,82,20,0,90,20,0,48,21,6,7,71,74,26,26,35,44,86,15,1,0,0,0,3,36,86,31,2,23,87,8,0,3,8,34,77,55,85,152,94,30,17,48,0,0,0,3,58,76,70,17,0,64,62,1,23,7,7,17,0,31,0,43,17,31,166,24,4,13,20,1,14,25,0,13,89,25,0,141,89,45,109,49,76,105,24,86,8,80,81,18,71,52,105,26,146,33,0,15,80,5,0,9,123,2,46,0,49,8,0,36,80,1,55,32,32,81,1,65,84,6,2,97,104,0,86,6,87,13,12,88,3,2,4,0,0,13,0,1,66,112,115,21,12,59,72,129,76,15,13,21,25,1,0,16,23,35,47,148,132,71,85,96,166,61,41,36,105,67,1,64,110,28,4,132,156,39,9,51,101,3,51,12,27,20,6,9,25,5,14,0,0,92,0,0,62,115,1,2,69,11,43,29,5,103,0,1,57,0,22,85,13,0,26,163,74,117,198,121,56,27,120,140,32,79,92,32,0,12,80,12,0,107,91,68,62,28,38,111,58,0,5,126,26,0,23,70,55,0,40,71,14,12,91,54,9,21,21,28,1,34,0,0,2,39,0,22,8,0,0,17,1,0,28,0,4,25,42,26,46,8,1,4,0,0,1,5,1,22,48,18,41,62,55,159,117,127,8,56,77,37,47,29,14,0,161,149,66,69,15,73,49,51,82,16,10,1,14,94,0,22,53,66,9,36,11,78,44,151,40,0,32,35,0,0,18,17,14,148,86,12,28,63,123,41,2,39,64,16,45,90,27,33,115,95,120,21,116,4,97,43,7,56,27,1,33,128,29,40,85,176,46,95,96,37,40,142,10,0,66,13,1,0,139,31,6,1,1,68,69,37,61,86,85,95,167,34,11,68,111,70,5,48,106,52,70,157

Sequence (919 aa):
GSSFVHLHNHTEYSMLDGAAKITPMLAEVERLGMPAVGMTDHGNMFGASEFYNSATKAGIKPIIGVEAYIAPGSRFDTRRILWGDPSQKADDVSGSGSYTHLTMMAENATGLRNLFKLSSHASFEGQLSKWSRMDAELIAEHAEGIIITTGCPSGEVQTRLRLGQDREALEAAAKWREIVGPDNYFLELMDHGLTIERRVRDGLLEIGRALNIPPLATNDCHYVTRDAAHNHEALLCVQTGKTLSDPNRFKFDGDGYYLKSAAEMRQIWDDEVPGACDSTLLIAERVQSYADVWTPRDRMPVFPVPDGHDQASWLRHEVDAGLRRRFPAGPPDGYRERAAYEIDVICSKGFPSYFLIVADLISYARSAGIRVGPGRGSAAGSLVAYALGITDIDPIPHGLLFERFLNPERTSMPDIDIDFDDRRRGEMVRYAADKWGHDRVAQVITFGTIKTKAALKDSARIHYGQPGFAIADRITKALPPAIMAKDIPLSGITEAAEVRGLIETDPDVRTIYQTARGLEGLIRNAGVHACAVIMSSEPLTEAIPLWKRPQDGAIITGWDYPACEAIGLLKMDFLGLRNLTIIGDAIDNVRANRGIDLDLESVPLDDKATYELLGRGDTLGVFQLDGGPMRDLLRRMQPTGFEDVVAVIALYRRPGPMGMNAHNDYADRKNNRQAIKPIHPELEEPLREILAETYGLIVYQEQIMRIAQKVASYSLARADILRKAMGKKKREVLEKEFEGFSDGMQANGFSPAAIKALWDTILPFADYAFNKSHHAAGYGMVSYWTAYLKANYPAEYMAGLLTSVGDDKDKAAVYLADCRKLGITVLPPDVNESGLNFASVGQDIRYGLGAVRNVGANVVGSLLQTRNDKGKFTDFSDYLNKIDISACNKKVTESLIKAGAFDSLGHARKGLFLVHSDAVD

Organism: Mycobacterium tuberculosis (strain ATCC 25618 / H37Rv) (NCBI:txid83332)

Nearest PDB structures (foldseek):
  5lew-assembly1_A  TM=1.001E+00  e=0.000E+00  Mycobacterium tuberculosis H37Rv
  7pu7-assembly1_A  TM=9.772E-01  e=0.000E+00  Mycobacterium tuberculosis
  4iqj-assembly1_D  TM=8.652E-01  e=6.374E-80  Thermus aquaticus
  4iqj-assembly1_C  TM=8.763E-01  e=4.340E-79  Thermus aquaticus
  4iqj-assembly1_B  TM=8.599E-01  e=5.483E-79  Thermus aquaticus

InterPro domains:
  IPR003141 Polymerase/histidinol phosphatase, N-terminal [SM00481] (11-78)
  IPR004013 PHP domain [PF02811] (12-198)
  IPR004365 OB-fold nucleic acid binding domain, AA-tRNA synthetase-type [PF01336] (1024-1100)
  IPR004805 Error-prone DNA polymerase/DNA polymerase III subunit alpha DnaE/PolC [PTHR32294] (9-1180)
  IPR004805 Error-prone DNA polymerase/DNA polymerase III subunit alpha DnaE/PolC [TIGR00594] (10-1061)
  IPR011708 Bacterial DNA polymerase III, alpha subunit, NTPase domain [PF07733] (320-590)
  IPR016195 Polymerase/histidinol phosphatase-like [SSF89550] (10-273)
  IPR029460 DNA polymerase, helix-hairpin-helix motif [PF14579] (835-922)
  IPR040982 DNA polymerase III alpha subunit finger domain [PF17657] (593-762)
  IPR041931 Bacterial DNA polymerase III alpha subunit, thumb domain [G3DSA:1.10.10.1600] (457-537)